Protein 7X5V (pdb70)

Secondary structure (DSSP, 8-state):
--TTHHHHHHHHTSHHHHHHHHHHHHHHHHHHHHHHHH--SSS-SSHHHHHHHHHHHHHHHHHHHHHHHHHTTTT-SSSSHHHHHHHHHHHHHHHHHHHHHHH---S-GGGGGGGGGGGGGGGGHHHHSHHHHHHHHHHHHHHHHHHHHHHHHHHHHHHHHHHHHHHHTTTTTTSEEEEE--HHHHTSS-HHHHHHTSS-SEEEEE---TTSS-HHHHHHSSHHHHHHHHHHHHTTSSIIIIIIHHHHHHSSS-THHHHHHHHHHIIIIIIIIIHHHHHHHHHHHHHHH-/--TTHHHHHHHHTSHHHHHHHHHHHHHHHHHHHHHHHH--SSS-SSHHHHHHHHHHHHHHHHHHHHHHHHHTTTT-SSSSHHHHHHHHHHHHHHHHHHHHHHH---S-GGGGGGGGGGGGGGGGHHHHSHHHHHHHHHHHHHHHHHHHHHHHHHHHHHHHHHHHHHHHTTTTTTSEEEEE--HHHHTSS-HHHHHHTSS-SEEEEE---TTSS-HHHHHHSSHHHHHHHHHHHHTTSSIIIIIIHHHHHHSSS-THHHHHHHHHHIIIIIIIIIHHHHHHHHHHHHHHH-/--SSHHHHHHHHTSHHHHHHHHHHHHHHHHHHHHHHHH--SSS-SSHHHHHHHHHHHHHHHHHHHHHHHHHTTTT-SSSSHHHHHHHHHHHHHHHHHHHHHHH---S-GGGGGGGGGGGGGGGGHHHHSHHHHHHHHHHHHHHHHHHHHHHHHHHHHHHHHHHHHHHHTTTTTTSEEEEE--HHHHTSS-HHHHHHTSS-SEEEEE---TTSS-HHHHHHSSHHHHHHHHHHHHTTSSIIIIIIHHHHHHSSS-THHHHHHHHHHIIIIIIIIIHHHHHHHHHHHHHHH-/--TTHHHHHHHHTSHHHHHHHHHHHHHHHHHHHHHHHH--SSS-SSHHHHHHHHHHHHHHHHHHHHHHHHHTTTT-SSSSHHHHHHHHHHHHHHHHHHHHHHH---S-GGGGGGGGGGGGGGGGHHHHSHHHHHHHHHHHHHHHHHHHHHHHHHHHHHHHHHHHHHHHTTTTTTSEEEEE--HHHHTSS-HHHHHHTSS-SEEEEE---TTSS-HHHHHHSSHHHHHHHHHHHHTTSSIIIIIIHHHHHHSSS-THHHHHHHHHHIIIIIIIIIHHHHHHHHHHHHHHH-/-HHHHHHHHHHHHHH-

Foldseek 3Di:
DDPPQAVLQVVCVDLVNLVVVLVLLVVLLVLVVVCCVVFVDPPGDPPVVSLVVLVVSLVVLVVSLCSNCSNVVVPCPPPPVPLNVVSVLLSVLSVVSVCCSPPHNPDPPPVCVSVVCSNVSNVSSCVSDPVSVLVVVLLVQLVVLLVVLVVVLLVVLLVLLVVLLVPQLCPQVVQWFKFFACCCVVPVDPPVCCVVPNDHGIDGGGAADPVGHGLNCQCRNDSVSVSVNLVCVLVPHCCDVRNQPSVLRRDHPVNCVSVCSSVVSCCCNNPPSVVVSVVSSVVSSVVSVD/DDPCLQVLQVVLVDLVNLVVVLVLLVVLLVLVVVCCVVFVDPPGDPPVVSLVVLVVSLVVLVVSLCSNCSNVVVPCPPPPVPLNVVSVLLSVLSVVSVCCSPPHNPDPPPVCVSVVCSNVSNVSSCVSDVVSVLVVVLLVQLVVLLVVLVVVLLVVLLVLLVVLLVPQLCPQVVQWFKFFDDCCVVPVDPPVCCVVPNDHGIDGGGAADPVGHGLNCQCRNDSVSVSVNLVCVLVPHCCDVRNQPSVLRSDHPVSVVSVCSSVVSCCCNNPPSVVVSVVSSVVSSVVSVD/DDPCLQVLQVVCVDLVNLVVVLVLLVVLLVLVVVCCVVFVDPPGDPPVVSLVVLVVSLVVLVVSLCSNCSNVVVPCPPPPVPLNVVSVLLSVLSVVSVCCSPPHNPDPPPVCVSVVCSNVSNVSSCVSDVVSVLVVVLLVQLVVLLVVLVVVLLVVLLVLLVVLLVPQLCPQVVQWFKFFAPCCVPPVDPPVCCVVPNDHGIDGGGAQDPVRHGLNCQCRNDSVSVSVNLVCVLVPHCCDVRNQPSVLRSDHPVSVVSVCSSVVSCCCNNPPSVVVSVVSSVVSSVVSVD/DDPPQAVLQVVCVDLVNLVVVLVLLVVLLVLVVVCCVVFVDPPGDPPVVSLVVLVVSLVVLVVSLCSNCSNVVVPCPPPPVPLNVVSVLLSVLSVVSVCCSPPHNPDPPPVCVSVVCSNVSNVSSCVSDPVSVLVVVLLVQLVVLLVVLVVVLLVVLLVLLVVLLVPQLCPQVVQWFKFFAPCCVVPVDPPVCCVVPNDHGIDGGGAADPVGHGLNCQCRNDSVSVSVNLVCVLVPHCCDVRNQPSVLRSDHPVSVVSVCSSVVSCCCNNPPSVVVSVVSSVVSSVVSVD/DVVVVVVVVCVVVVVD

Radius of gyration: 34.12 Å; Cα contacts (8 Å, |Δi|>4): 1459; chains: 5; bounding box: 93×92×74 Å

B-factor: mean 51.51, std 22.72, range [15.91, 102.09]

GO terms:
  GO:0006091 generation of precursor metabolites and energy (P, TAS)
  GO:0008218 bioluminescence (P, TAS)

InterPro domains:
  IPR000786 Green fluorescent protein, GFP [PR01229] (3-27)
  IPR000786 Green fluorescent protein, GFP [PR01229] (28-48)
  IPR000786 Green fluorescent protein, GFP [PR01229] (49-69)
  IPR000786 Green fluorescent protein, GFP [PR01229] (70-85)
  IPR000786 Green fluorescent protein, GFP [PR01229] (86-108)
  IPR000786 Green fluorescent protein, GFP [PR01229] (109-129)
  IPR000786 Green fluorescent protein, GFP [PR01229] (130-149)
  IPR000786 Green fluorescent protein, GFP [PR01229] (150-171)
  IPR000786 Green fluorescent protein, GFP [PR01229] (173-192)
  IPR000786 Green fluorescent protein, GFP [PR01229] (193-211)
  IPR000786 Green fluorescent protein, GFP [PR01229] (214-237)
  IPR009017 Green fluorescent protein [G3DSA:2.40.155.10] (1-145)
  IPR009017 Green fluorescent protein [G3DSA:2.40.155.10] (146-238)
  IPR009017 Green fluorescent protein [SSF54511] (2-228)
  IPR011584 Green fluorescent protein-related [PF01353] (14-227)

Structure (mmCIF, N/CA/C/O backbone):
data_7X5V
#
_entry.id   7X5V
#
_cell.length_a   1.00
_cell.length_b   1.00
_cell.length_c   1.00
_cell.angle_alpha   90.00
_cell.angle_beta   90.00
_cell.angle_gamma   90.00
#
_symmetry.space_group_name_H-M   'P 1'
#
loop_
_entity.id
_entity.type
_entity.pdbx_description
1 polymer 'ion channel,GFP-TwinStrep'
2 polymer 'ion channel'
#
loop_
_atom_site.group_PDB
_atom_site.id
_atom_site.type_symbol
_atom_site.label_atom_id
_atom_site.label_alt_id
_atom_site.label_comp_id
_atom_site.label_asym_id
_atom_site.label_entity_id
_atom_site.label_seq_id
_atom_site.pdbx_PDB_ins_code
_atom_site.Cartn_x
_atom_site.Cartn_y
_atom_site.Cartn_z
_atom_site.occupancy
_atom_site.B_iso_or_equiv
_atom_site.auth_seq_id
_atom_site.auth_comp_id
_atom_site.auth_asym_id
_atom_site.auth_atom_id
_atom_site.pdbx_PDB_model_num
ATOM 1 N N . TRP A 1 69 ? 158.241 180.442 110.850 1.00 80.87 69 TRP A N 1
ATOM 2 C CA . TRP A 1 69 ? 158.668 179.234 111.542 1.00 80.87 69 TRP A CA 1
ATOM 3 C C . TRP A 1 69 ? 159.991 179.457 112.260 1.00 80.87 69 TRP A C 1
ATOM 4 O O . TRP A 1 69 ? 160.728 180.390 111.950 1.00 80.87 69 TRP A O 1
ATOM 6 N N . LEU A 1 70 ? 160.282 178.588 113.223 1.00 90.26 70 LEU A N 1
ATOM 7 C CA . LEU A 1 70 ? 161.521 178.685 113.972 1.00 90.26 70 LEU A CA 1
ATOM 8 C C . LEU A 1 70 ? 162.700 178.287 113.084 1.00 90.26 70 LEU A C 1
ATOM 9 O O . LEU A 1 70 ? 162.598 177.351 112.286 1.00 90.26 70 LEU A O 1
ATOM 11 N N . PRO A 1 71 ? 163.831 178.993 113.192 1.00 92.45 71 PRO A N 1
ATOM 12 C CA . PRO A 1 71 ? 164.975 178.693 112.316 1.00 92.45 71 PRO A CA 1
ATOM 13 C C . PRO A 1 71 ? 165.648 177.357 112.596 1.00 92.45 71 PRO A C 1
ATOM 14 O O . PRO A 1 71 ? 166.405 176.857 111.758 1.00 92.45 71 PRO A O 1
ATOM 18 N N . HIS A 1 72 ? 165.388 176.765 113.762 1.00 94.79 72 HIS A N 1
ATOM 19 C CA . HIS A 1 72 ? 165.945 175.465 114.106 1.00 94.79 72 HIS A CA 1
ATOM 20 C C . HIS A 1 72 ? 164.910 174.355 114.185 1.00 94.79 72 HIS A C 1
ATOM 21 O O . HIS A 1 72 ? 165.183 173.328 114.814 1.00 94.79 72 HIS A O 1
ATOM 28 N N . GLN A 1 73 ? 163.742 174.526 113.567 1.00 91.97 73 GLN A N 1
ATOM 29 C CA . GLN A 1 73 ? 162.605 173.672 113.885 1.00 91.97 73 GLN A CA 1
ATOM 30 C C . GLN A 1 73 ? 162.656 172.345 113.134 1.00 91.97 73 GLN A C 1
ATOM 31 O O . GLN A 1 73 ? 162.363 171.291 113.711 1.00 91.97 73 GLN A O 1
ATOM 37 N N . ARG A 1 74 ? 163.038 172.367 111.855 1.00 95.61 74 ARG A N 1
ATOM 38 C CA . ARG A 1 74 ? 162.847 171.192 111.006 1.00 95.61 74 ARG A CA 1
ATOM 39 C C . ARG A 1 74 ? 163.734 170.025 111.430 1.00 95.61 74 ARG A C 1
ATOM 40 O O . ARG A 1 74 ? 163.238 168.914 111.669 1.00 95.61 74 ARG A O 1
ATOM 48 N N . LYS A 1 75 ? 165.048 170.243 111.495 1.00 91.99 75 LYS A N 1
ATOM 49 C CA . LYS A 1 75 ? 165.946 169.140 111.819 1.00 91.99 75 LYS A CA 1
ATOM 50 C C . LYS A 1 75 ? 165.717 168.648 113.241 1.00 91.99 75 LYS A C 1
ATOM 51 O O . LYS A 1 75 ? 165.793 167.444 113.503 1.00 91.99 75 LYS A O 1
ATOM 57 N N . VAL A 1 76 ? 165.403 169.558 114.166 1.00 89.02 76 VAL A N 1
ATOM 58 C CA . VAL A 1 76 ? 165.115 169.144 115.535 1.00 89.02 76 VAL A CA 1
ATOM 59 C C . VAL A 1 76 ? 163.857 168.288 115.577 1.00 89.02 76 VAL A C 1
ATOM 60 O O . VAL A 1 76 ? 163.788 167.292 116.309 1.00 89.02 76 VAL A O 1
ATOM 64 N N . PHE A 1 77 ? 162.852 168.643 114.774 1.00 88.73 77 PHE A N 1
ATOM 65 C CA . PHE A 1 77 ? 161.610 167.880 114.758 1.00 88.73 77 PHE A CA 1
ATOM 66 C C . PHE A 1 77 ? 161.838 166.483 114.206 1.00 88.73 77 PHE A C 1
ATOM 67 O O . PHE A 1 77 ? 161.379 165.491 114.783 1.00 88.73 77 PHE A O 1
ATOM 75 N N . ASP A 1 78 ? 162.547 166.387 113.082 1.00 90.54 78 ASP A N 1
ATOM 76 C CA . ASP A 1 78 ? 162.828 165.066 112.524 1.00 90.54 78 ASP A CA 1
ATOM 77 C C . ASP A 1 78 ? 163.813 164.285 113.385 1.00 90.54 78 ASP A C 1
ATOM 78 O O . ASP A 1 78 ? 163.913 163.060 113.249 1.00 90.54 78 ASP A O 1
ATOM 83 N N . PHE A 1 79 ? 164.546 164.964 114.266 1.00 83.09 79 PHE A N 1
ATOM 84 C CA . PHE A 1 79 ? 165.369 164.259 115.242 1.00 83.09 79 PHE A CA 1
ATOM 85 C C . PHE A 1 79 ? 164.513 163.669 116.354 1.00 83.09 79 PHE A C 1
ATOM 86 O O . PHE A 1 79 ? 164.752 162.544 116.804 1.00 83.09 79 PHE A O 1
ATOM 94 N N . TYR A 1 80 ? 163.511 164.419 116.818 1.00 79.30 80 TYR A N 1
ATOM 95 C CA . TYR A 1 80 ? 162.638 163.897 117.865 1.00 79.30 80 TYR A CA 1
ATOM 96 C C . TYR A 1 80 ? 161.754 162.772 117.345 1.00 79.30 80 TYR A C 1
ATOM 97 O O . TYR A 1 80 ? 161.309 161.922 118.123 1.00 79.30 80 TYR A O 1
ATOM 106 N N . ALA A 1 81 ? 161.472 162.759 116.045 1.00 78.33 81 ALA A N 1
ATOM 107 C CA . ALA A 1 81 ? 160.711 161.671 115.450 1.00 78.33 81 ALA A CA 1
ATOM 108 C C . ALA A 1 81 ? 161.565 160.449 115.149 1.00 78.33 81 ALA A C 1
ATOM 109 O O . ALA A 1 81 ? 161.034 159.458 114.635 1.00 78.33 81 ALA A O 1
ATOM 111 N N . SER A 1 82 ? 162.861 160.497 115.447 1.00 78.68 82 SER A N 1
ATOM 112 C CA . SER A 1 82 ? 163.748 159.384 115.142 1.00 78.68 82 SER A CA 1
ATOM 113 C C . SER A 1 82 ? 163.347 158.140 115.920 1.00 78.68 82 SER A C 1
ATOM 114 O O . SER A 1 82 ? 162.759 158.226 117.001 1.00 78.68 82 SER A O 1
ATOM 117 N N . GLN A 1 83 ? 163.668 156.976 115.353 1.00 79.82 83 GLN A N 1
ATOM 118 C CA . GLN A 1 83 ? 163.376 155.714 116.022 1.00 79.82 83 GLN A CA 1
ATOM 119 C C . GLN A 1 83 ? 164.069 155.638 117.375 1.00 79.82 83 GLN A C 1
ATOM 120 O O . GLN A 1 83 ? 163.441 155.315 118.392 1.00 79.82 83 GLN A O 1
ATOM 126 N N . GLY A 1 84 ? 165.366 155.948 117.406 1.00 76.07 84 GLY A N 1
ATOM 127 C CA . GLY A 1 84 ? 166.139 155.739 118.619 1.00 76.07 84 GLY A CA 1
ATOM 128 C C . GLY A 1 84 ? 165.719 156.664 119.742 1.00 76.07 84 GLY A C 1
ATOM 129 O O . GLY A 1 84 ? 165.707 156.276 120.910 1.00 76.07 84 GLY A O 1
ATOM 130 N N . VAL A 1 85 ? 165.360 157.899 119.404 1.00 74.37 85 VAL A N 1
ATOM 131 C CA . VAL A 1 85 ? 164.970 158.847 120.442 1.00 74.37 85 VAL A CA 1
ATOM 132 C C . VAL A 1 85 ? 163.627 158.451 121.040 1.00 74.37 85 VAL A C 1
ATOM 133 O O . VAL A 1 85 ? 163.411 158.562 122.252 1.00 74.37 85 VAL A O 1
ATOM 137 N N . GLN A 1 86 ? 162.710 157.957 120.204 1.00 72.81 86 GLN A N 1
ATOM 138 C CA . GLN A 1 86 ? 161.441 157.475 120.732 1.00 72.81 86 GLN A CA 1
ATOM 139 C C . GLN A 1 86 ? 161.648 156.249 121.604 1.00 72.81 86 GLN A C 1
ATOM 140 O O . GLN A 1 86 ? 161.031 156.126 122.667 1.00 72.81 86 GLN A O 1
ATOM 146 N N . TYR A 1 87 ? 162.529 155.338 121.188 1.00 72.18 87 TYR A N 1
ATOM 147 C CA . TYR A 1 87 ? 162.809 154.169 122.017 1.00 72.18 87 TYR A CA 1
ATOM 148 C C . TYR A 1 87 ? 163.468 154.566 123.331 1.00 72.18 87 TYR A C 1
ATOM 149 O O . TYR A 1 87 ? 163.227 153.943 124.369 1.00 72.18 87 TYR A O 1
ATOM 158 N N . PHE A 1 88 ? 164.296 155.609 123.312 1.00 65.42 88 PHE A N 1
ATOM 159 C CA . PHE A 1 88 ? 164.946 156.051 124.539 1.00 65.42 88 PHE A CA 1
ATOM 160 C C . PHE A 1 88 ? 163.944 156.693 125.488 1.00 65.42 88 PHE A C 1
ATOM 161 O O . PHE A 1 88 ? 163.972 156.443 126.700 1.00 65.42 88 PHE A O 1
ATOM 169 N N . THR A 1 89 ? 163.052 157.531 124.956 1.00 63.91 89 THR A N 1
ATOM 170 C CA . THR A 1 89 ? 161.988 158.081 125.786 1.00 63.91 89 THR A CA 1
ATOM 171 C C . THR A 1 89 ? 161.106 156.975 126.343 1.00 63.91 89 THR A C 1
ATOM 172 O O . THR A 1 89 ? 160.653 157.052 127.488 1.00 63.91 89 THR A O 1
ATOM 176 N N . ALA A 1 90 ? 160.859 155.930 125.548 1.00 56.05 90 ALA A N 1
ATOM 177 C CA . ALA A 1 90 ? 160.085 154.794 126.033 1.00 56.05 90 ALA A CA 1
ATOM 178 C C . ALA A 1 90 ? 160.798 154.090 127.177 1.00 56.05 90 ALA A C 1
ATOM 179 O O . ALA A 1 90 ? 160.174 153.731 128.183 1.00 56.05 90 ALA A O 1
ATOM 181 N N . PHE A 1 91 ? 162.103 153.863 127.027 1.00 52.24 91 PHE A N 1
ATOM 182 C CA . PHE A 1 91 ? 162.878 153.265 128.106 1.00 52.24 91 PHE A CA 1
ATOM 183 C C . PHE A 1 91 ? 162.788 154.105 129.368 1.00 52.24 91 PHE A C 1
ATOM 184 O O . PHE A 1 91 ? 162.652 153.567 130.472 1.00 52.24 91 PHE A O 1
ATOM 192 N N . LEU A 1 92 ? 162.823 155.426 129.209 1.00 53.10 92 LEU A N 1
ATOM 193 C CA . LEU A 1 92 ? 162.770 156.353 130.344 1.00 53.10 92 LEU A CA 1
ATOM 194 C C . LEU A 1 92 ? 161.399 156.369 131.010 1.00 53.10 92 LEU A C 1
ATOM 195 O O . LEU A 1 92 ? 161.289 156.569 132.213 1.00 53.10 92 LEU A O 1
ATOM 200 N N . ILE A 1 93 ? 160.352 156.207 130.211 1.00 47.91 93 ILE A N 1
ATOM 201 C CA . ILE A 1 93 ? 158.993 156.087 130.733 1.00 47.91 93 ILE A CA 1
ATOM 202 C C . ILE A 1 93 ? 158.854 154.815 131.554 1.00 47.91 93 ILE A C 1
ATOM 203 O O . ILE A 1 93 ? 158.323 154.828 132.674 1.00 47.91 93 ILE A O 1
ATOM 208 N N . VAL A 1 94 ? 159.319 153.692 131.004 1.00 41.49 94 VAL A N 1
ATOM 209 C CA . VAL A 1 94 ? 159.206 152.424 131.715 1.00 41.49 94 VAL A CA 1
ATOM 210 C C . VAL A 1 94 ? 160.044 152.449 132.983 1.00 41.49 94 VAL A C 1
ATOM 211 O O . VAL A 1 94 ? 159.643 151.902 134.015 1.00 41.49 94 VAL A O 1
ATOM 215 N N . SER A 1 95 ? 161.212 153.090 132.939 1.00 42.20 95 SER A N 1
ATOM 216 C CA . SER A 1 95 ? 162.043 153.166 134.133 1.00 42.20 95 SER A CA 1
ATOM 217 C C . SER A 1 95 ? 161.380 154.008 135.212 1.00 42.20 95 SER A C 1
ATOM 218 O O . SER A 1 95 ? 161.476 153.693 136.400 1.00 42.20 95 SER A O 1
ATOM 221 N N . ASN A 1 96 ? 160.686 155.074 134.817 1.00 43.79 96 ASN A N 1
ATOM 222 C CA . ASN A 1 96 ? 159.985 155.892 135.801 1.00 43.79 96 ASN A CA 1
ATOM 223 C C . ASN A 1 96 ? 158.822 155.127 136.415 1.00 43.79 96 ASN A C 1
ATOM 224 O O . ASN A 1 96 ? 158.579 155.210 137.627 1.00 43.79 96 ASN A O 1
ATOM 229 N N . PHE A 1 97 ? 158.093 154.371 135.594 1.00 36.62 97 PHE A N 1
ATOM 230 C CA . PHE A 1 97 ? 157.013 153.559 136.139 1.00 36.62 97 PHE A CA 1
ATOM 231 C C . PHE A 1 97 ? 157.548 152.501 137.092 1.00 36.62 97 PHE A C 1
ATOM 232 O O . PHE A 1 97 ? 156.956 152.251 138.147 1.00 36.62 97 PHE A O 1
ATOM 240 N N . ILE A 1 98 ? 158.658 151.860 136.730 1.00 34.92 98 ILE A N 1
ATOM 241 C CA . ILE A 1 98 ? 159.275 150.878 137.613 1.00 34.92 98 ILE A CA 1
ATOM 242 C C . ILE A 1 98 ? 159.754 151.546 138.892 1.00 34.92 98 ILE A C 1
ATOM 243 O O . ILE A 1 98 ? 159.732 150.946 139.969 1.00 34.92 98 ILE A O 1
ATOM 248 N N . PHE A 1 99 ? 160.170 152.809 138.800 1.00 39.72 99 PHE A N 1
ATOM 249 C CA . PHE A 1 99 ? 160.585 153.545 139.987 1.00 39.72 99 PHE A CA 1
ATOM 250 C C . PHE A 1 99 ? 159.412 153.769 140.931 1.00 39.72 99 PHE A C 1
ATOM 251 O O . PHE A 1 99 ? 159.546 153.609 142.149 1.00 39.72 99 PHE A O 1
ATOM 259 N N . ASN A 1 100 ? 158.246 154.122 140.385 1.00 40.24 100 ASN A N 1
ATOM 260 C CA . ASN A 1 100 ? 157.059 154.287 141.225 1.00 40.24 100 ASN A CA 1
ATOM 261 C C . ASN A 1 100 ? 156.621 152.958 141.835 1.00 40.24 100 ASN A C 1
ATOM 262 O O . ASN A 1 100 ? 156.292 152.883 143.030 1.00 40.24 100 ASN A O 1
ATOM 267 N N . CYS A 1 101 ? 156.597 151.900 141.019 1.00 31.50 101 CYS A N 1
ATOM 268 C CA . CYS A 1 101 ? 156.293 150.565 141.521 1.00 31.50 101 CYS A CA 1
ATOM 269 C C . CYS A 1 101 ? 157.227 150.185 142.661 1.00 31.50 101 CYS A C 1
ATOM 270 O O . CYS A 1 101 ? 156.790 149.675 143.696 1.00 31.50 101 CYS A O 1
ATOM 273 N N . ALA A 1 102 ? 158.523 150.434 142.486 1.00 34.55 102 ALA A N 1
ATOM 274 C CA . ALA A 1 102 ? 159.500 150.073 143.502 1.00 34.55 102 ALA A CA 1
ATOM 275 C C . ALA A 1 102 ? 159.327 150.914 144.754 1.00 34.55 102 ALA A C 1
ATOM 276 O O . ALA A 1 102 ? 159.564 150.434 145.867 1.00 34.55 102 ALA A O 1
ATOM 278 N N . GLU A 1 103 ? 158.926 152.176 144.599 1.00 36.83 103 GLU A N 1
ATOM 279 C CA . GLU A 1 103 ? 158.637 152.986 145.774 1.00 36.83 103 GLU A CA 1
ATOM 280 C C . GLU A 1 103 ? 157.509 152.372 146.577 1.00 36.83 103 GLU A C 1
ATOM 281 O O . GLU A 1 103 ? 157.581 152.282 147.805 1.00 36.83 103 GLU A O 1
ATOM 287 N N . LYS A 1 104 ? 156.453 151.935 145.890 1.00 32.54 104 LYS A N 1
ATOM 288 C CA . LYS A 1 104 ? 155.316 151.369 146.608 1.00 32.54 104 LYS A CA 1
ATOM 289 C C . LYS A 1 104 ? 155.624 149.984 147.158 1.00 32.54 104 LYS A C 1
ATOM 290 O O . LYS A 1 104 ? 154.993 149.550 148.126 1.00 32.54 104 LYS A O 1
ATOM 296 N N . GLU A 1 105 ? 156.594 149.281 146.570 1.00 32.68 105 GLU A N 1
ATOM 297 C CA . GLU A 1 105 ? 156.921 147.942 147.053 1.00 32.68 105 GLU A CA 1
ATOM 298 C C . GLU A 1 105 ? 157.868 147.982 148.243 1.00 32.68 105 GLU A C 1
ATOM 299 O O . GLU A 1 105 ? 157.633 147.311 149.252 1.00 32.68 105 GLU A O 1
ATOM 305 N N . TRP A 1 106 ? 158.951 148.749 148.146 1.00 31.08 106 TRP A N 1
ATOM 306 C CA . TRP A 1 106 ? 159.979 148.741 149.174 1.00 31.08 106 TRP A CA 1
ATOM 307 C C . TRP A 1 106 ? 159.857 149.863 150.186 1.00 31.08 106 TRP A C 1
ATOM 308 O O . TRP A 1 106 ? 160.545 149.819 151.209 1.00 31.08 106 TRP A O 1
ATOM 319 N N . ASP A 1 107 ? 159.005 150.851 149.942 1.00 39.26 107 ASP A N 1
ATOM 320 C CA . ASP A 1 107 ? 158.873 152.022 150.806 1.00 39.26 107 ASP A CA 1
ATOM 321 C C . ASP A 1 107 ? 157.458 152.575 150.705 1.00 39.26 107 ASP A C 1
ATOM 322 O O . ASP A 1 107 ? 157.249 153.688 150.208 1.00 39.26 107 ASP A O 1
ATOM 327 N N . PRO A 1 108 ? 156.453 151.820 151.157 1.00 36.34 108 PRO A N 1
ATOM 328 C CA . PRO A 1 108 ? 155.081 152.323 151.032 1.00 36.34 108 PRO A CA 1
ATOM 329 C C . PRO A 1 108 ? 154.631 153.139 152.225 1.00 36.34 108 PRO A C 1
ATOM 330 O O . PRO A 1 108 ? 153.626 153.850 152.136 1.00 36.34 108 PRO A O 1
ATOM 334 N N . TYR A 1 109 ? 155.357 153.069 153.334 1.00 40.30 109 TYR A N 1
ATOM 335 C CA . TYR A 1 109 ? 154.865 153.585 154.604 1.00 40.30 109 TYR A CA 1
ATOM 336 C C . TYR A 1 109 ? 154.650 155.090 154.556 1.00 40.30 109 TYR A C 1
ATOM 337 O O . TYR A 1 109 ? 155.076 155.779 153.626 1.00 40.30 109 TYR A O 1
ATOM 346 N N . THR A 1 110 ? 153.960 155.597 155.579 1.00 50.52 110 THR A N 1
ATOM 347 C CA . THR A 1 110 ? 153.803 157.038 155.718 1.00 50.52 110 THR A CA 1
ATOM 348 C C . THR A 1 110 ? 155.130 157.693 156.072 1.00 50.52 110 THR A C 1
ATOM 349 O O . THR A 1 110 ? 155.603 158.581 155.355 1.00 50.52 110 THR A O 1
ATOM 353 N N . ASP A 1 111 ? 155.747 157.264 157.169 1.00 54.90 111 ASP A N 1
ATOM 354 C CA . ASP A 1 111 ? 157.086 157.703 157.548 1.00 54.90 111 ASP A CA 1
ATOM 355 C C . ASP A 1 111 ? 158.075 156.864 156.750 1.00 54.90 111 ASP A C 1
ATOM 356 O O . ASP A 1 111 ? 158.519 155.808 157.204 1.00 54.90 111 ASP A O 1
ATOM 361 N N . GLN A 1 112 ? 158.412 157.333 155.554 1.00 42.67 112 GLN A N 1
ATOM 362 C CA . GLN A 1 112 ? 159.278 156.567 154.674 1.00 42.67 112 GLN A CA 1
ATOM 363 C C . GLN A 1 112 ? 160.680 156.448 155.253 1.00 42.67 112 GLN A C 1
ATOM 364 O O . GLN A 1 112 ? 161.092 157.242 156.103 1.00 42.67 112 GLN A O 1
ATOM 370 N N . LEU A 1 113 ? 161.412 155.438 154.787 1.00 46.20 113 LEU A N 1
ATOM 371 C CA . LEU A 1 113 ? 162.786 155.243 155.231 1.00 46.20 113 LEU A CA 1
ATOM 372 C C . LEU A 1 113 ? 163.772 155.911 154.285 1.00 46.20 113 LEU A C 1
ATOM 373 O O . LEU A 1 113 ? 164.739 156.540 154.729 1.00 46.20 113 LEU A O 1
ATOM 378 N N . TYR A 1 114 ? 163.555 155.773 152.981 1.00 47.42 114 TYR A N 1
ATOM 379 C CA . TYR A 1 114 ? 164.404 156.404 151.978 1.00 47.42 114 TYR A CA 1
ATOM 380 C C . TYR A 1 114 ? 163.532 157.398 151.232 1.00 47.42 114 TYR A C 1
ATOM 381 O O . TYR A 1 114 ? 163.055 157.109 150.138 1.00 47.42 114 TYR A O 1
ATOM 390 N N . GLN A 1 115 ? 163.357 158.587 151.804 1.00 54.04 115 GLN A N 1
ATOM 391 C CA . GLN A 1 115 ? 162.470 159.565 151.185 1.00 54.04 115 GLN A CA 1
ATOM 392 C C . GLN A 1 115 ? 163.195 160.358 150.108 1.00 54.04 115 GLN A C 1
ATOM 393 O O . GLN A 1 115 ? 162.639 160.618 149.032 1.00 54.04 115 GLN A O 1
ATOM 399 N N . GLY A 1 116 ? 164.444 160.739 150.378 1.00 52.19 116 GLY A N 1
ATOM 400 C CA . GLY A 1 116 ? 165.214 161.475 149.395 1.00 52.19 116 GLY A CA 1
ATOM 401 C C . GLY A 1 116 ? 165.386 160.725 148.092 1.00 52.19 116 GLY A C 1
ATOM 402 O O . GLY A 1 116 ? 165.381 161.333 147.020 1.00 52.19 116 GLY A O 1
ATOM 403 N N . LEU A 1 117 ? 165.535 159.403 148.160 1.00 42.25 117 LEU A N 1
ATOM 404 C CA . LEU A 1 117 ? 165.690 158.616 146.943 1.00 42.25 117 LEU A CA 1
ATOM 405 C C . LEU A 1 117 ? 164.508 158.825 146.007 1.00 42.25 117 LEU A C 1
ATOM 406 O O . LEU A 1 117 ? 164.684 159.217 144.849 1.00 42.25 117 LEU A O 1
ATOM 411 N N . TRP A 1 118 ? 163.290 158.590 146.498 1.00 40.47 118 TRP A N 1
ATOM 412 C CA . TRP A 1 118 ? 162.117 158.728 145.642 1.00 40.47 118 TRP A CA 1
ATOM 413 C C . TRP A 1 118 ? 161.916 160.174 145.222 1.00 40.47 118 TRP A C 1
ATOM 414 O O . TRP A 1 118 ? 161.571 160.451 144.068 1.00 40.47 118 TRP A O 1
ATOM 425 N N . ARG A 1 119 ? 162.139 161.117 146.144 1.00 57.11 119 ARG A N 1
ATOM 426 C CA . ARG A 1 119 ? 161.942 162.522 145.799 1.00 57.11 119 ARG A CA 1
ATOM 427 C C . ARG A 1 119 ? 162.857 162.948 144.657 1.00 57.11 119 ARG A C 1
ATOM 428 O O . ARG A 1 119 ? 162.387 163.455 143.632 1.00 57.11 119 ARG A O 1
ATOM 436 N N . TRP A 1 120 ? 164.166 162.735 144.804 1.00 57.85 120 TRP A N 1
ATOM 437 C CA . TRP A 1 120 ? 165.099 163.205 143.785 1.00 57.85 120 TRP A CA 1
ATOM 438 C C . TRP A 1 120 ? 165.025 162.357 142.524 1.00 57.85 120 TRP A C 1
ATOM 439 O O . TRP A 1 120 ? 165.342 162.840 141.433 1.00 57.85 120 TRP A O 1
ATOM 450 N N . GLY A 1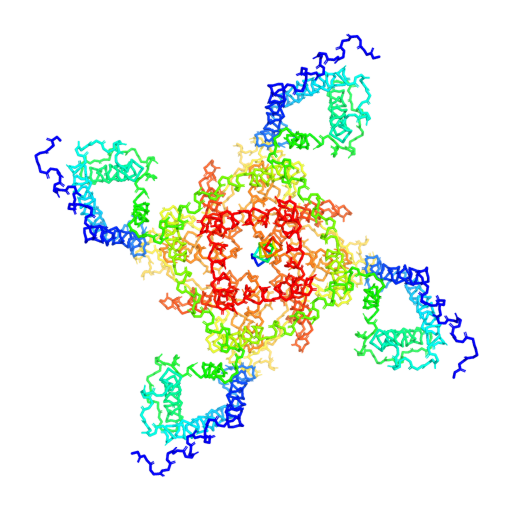 121 ? 164.578 161.105 142.632 1.00 60.11 121 GLY A N 1
ATOM 451 C CA . GLY A 1 121 ? 164.353 160.322 141.430 1.00 60.11 121 GLY A CA 1
ATOM 452 C C . GLY A 1 121 ? 163.190 160.848 140.617 1.00 60.11 121 GLY A C 1
ATOM 453 O O . GLY A 1 121 ? 163.282 160.979 139.394 1.00 60.11 121 GLY A O 1
ATOM 454 N N . GLU A 1 122 ? 162.077 161.160 141.286 1.00 60.74 122 GLU A N 1
ATOM 455 C CA . GLU A 1 122 ? 160.965 161.808 140.606 1.00 60.74 122 GLU A CA 1
ATOM 456 C C . GLU A 1 122 ? 161.400 163.148 140.030 1.00 60.74 122 GLU A C 1
ATOM 457 O O . GLU A 1 122 ? 160.980 163.531 138.935 1.00 60.74 122 GLU A O 1
ATOM 463 N N . PHE A 1 123 ? 162.260 163.867 140.755 1.00 65.45 123 PHE A N 1
ATOM 464 C CA . PHE A 1 123 ? 162.768 165.142 140.257 1.00 65.45 123 PHE A CA 1
ATOM 465 C C . PHE A 1 123 ? 163.554 164.962 138.965 1.00 65.45 123 PHE A C 1
ATOM 466 O O . PHE A 1 123 ? 163.324 165.678 137.985 1.00 65.45 123 PHE A O 1
ATOM 474 N N . ALA A 1 124 ? 164.497 164.020 138.947 1.00 65.85 124 ALA A N 1
ATOM 475 C CA . ALA A 1 124 ? 165.302 163.794 137.753 1.00 65.85 124 ALA A CA 1
ATOM 476 C C . ALA A 1 124 ? 164.444 163.326 136.587 1.00 65.85 124 ALA A C 1
ATOM 477 O O . ALA A 1 124 ? 164.638 163.765 135.445 1.00 65.85 124 ALA A O 1
ATOM 479 N N . PHE A 1 125 ? 163.487 162.435 136.851 1.00 60.19 125 PHE A N 1
ATOM 480 C CA . PHE A 1 125 ? 162.617 161.966 135.780 1.00 60.19 125 PHE A CA 1
ATOM 481 C C . PHE A 1 125 ? 161.755 163.098 135.240 1.00 60.19 125 PHE A C 1
ATOM 482 O O . PHE A 1 125 ? 161.560 163.213 134.025 1.00 60.19 125 PHE A O 1
ATOM 490 N N . ASN A 1 126 ? 161.246 163.956 136.124 1.00 70.16 126 ASN A N 1
ATOM 491 C CA . ASN A 1 126 ? 160.457 165.095 135.678 1.00 70.16 126 ASN A CA 1
ATOM 492 C C . ASN A 1 126 ? 161.305 166.056 134.859 1.00 70.16 126 ASN A C 1
ATOM 493 O O . ASN A 1 126 ? 160.831 166.622 133.871 1.00 70.16 126 ASN A O 1
ATOM 498 N N . THR A 1 127 ? 162.565 166.244 135.248 1.00 72.37 127 THR A N 1
ATOM 499 C CA . THR A 1 127 ? 163.456 167.096 134.471 1.00 72.37 127 THR A CA 1
ATOM 500 C C . THR A 1 127 ? 163.677 166.531 133.075 1.00 72.37 127 THR A C 1
ATOM 501 O O . THR A 1 127 ? 163.607 167.264 132.080 1.00 72.37 127 THR A O 1
ATOM 505 N N . MET A 1 128 ? 163.938 165.227 132.979 1.00 71.47 128 MET A N 1
ATOM 506 C CA . MET A 1 128 ? 164.162 164.629 131.667 1.00 71.47 128 MET A CA 1
ATOM 507 C C . MET A 1 128 ? 162.901 164.683 130.815 1.00 71.47 128 MET A C 1
ATOM 508 O O . MET A 1 128 ? 162.971 164.927 129.605 1.00 71.47 128 MET A O 1
ATOM 513 N N . PHE A 1 129 ? 161.734 164.491 131.430 1.00 66.07 129 PHE A N 1
ATOM 514 C CA . PHE A 1 129 ? 160.492 164.539 130.668 1.00 66.07 129 PHE A CA 1
ATOM 515 C C . PHE A 1 129 ? 160.168 165.961 130.237 1.00 66.07 129 PHE A C 1
ATOM 516 O O . PHE A 1 129 ? 159.607 166.178 129.158 1.00 66.07 129 PHE A O 1
ATOM 524 N N . LEU A 1 130 ? 160.535 166.948 131.056 1.00 69.17 130 LEU A N 1
ATOM 525 C CA . LEU A 1 130 ? 160.377 168.341 130.659 1.00 69.17 130 LEU A CA 1
ATOM 526 C C . LEU A 1 130 ? 161.283 168.680 129.485 1.00 69.17 130 LEU A C 1
ATOM 527 O O . LEU A 1 130 ? 160.862 169.360 128.543 1.00 69.17 130 LEU A O 1
ATOM 532 N N . ILE A 1 131 ? 162.533 168.220 129.528 1.00 69.87 131 ILE A N 1
ATOM 533 C CA . ILE A 1 131 ? 163.440 168.432 128.404 1.00 69.87 131 ILE A CA 1
ATOM 534 C C . ILE A 1 131 ? 162.891 167.766 127.149 1.00 69.87 131 ILE A C 1
ATOM 535 O O . ILE A 1 131 ? 162.979 168.318 126.046 1.00 69.87 131 ILE A O 1
ATOM 540 N N . GLU A 1 132 ? 162.311 166.574 127.296 1.00 72.29 132 GLU A N 1
ATOM 541 C CA . GLU A 1 132 ? 161.723 165.899 126.144 1.00 72.29 132 GLU A CA 1
ATOM 542 C C . GLU A 1 132 ? 160.541 166.685 125.596 1.00 72.29 132 GLU A C 1
ATOM 543 O O . GLU A 1 132 ? 160.382 166.813 124.378 1.00 72.29 132 GLU A O 1
ATOM 549 N N . LEU A 1 133 ? 159.703 167.225 126.482 1.00 74.09 133 LEU A N 1
ATOM 550 C CA . LEU A 1 133 ? 158.572 168.033 126.043 1.00 74.09 133 LEU A CA 1
ATOM 551 C C . LEU A 1 133 ? 159.040 169.282 125.310 1.00 74.09 133 LEU A C 1
ATOM 552 O O . LEU A 1 133 ? 158.438 169.690 124.309 1.00 74.09 133 LEU A O 1
ATOM 557 N N . LEU A 1 134 ? 160.112 169.909 125.799 1.00 73.89 134 LEU A N 1
ATOM 558 C CA . LEU A 1 134 ? 160.616 171.112 125.147 1.00 73.89 134 LEU A CA 1
ATOM 559 C C . LEU A 1 134 ? 161.233 170.790 123.795 1.00 73.89 134 LEU A C 1
ATOM 560 O O . LEU A 1 134 ? 161.081 171.556 122.841 1.00 73.89 134 LEU A O 1
ATOM 565 N N . ILE A 1 135 ? 161.939 169.662 123.690 1.00 75.37 135 ILE A N 1
ATOM 566 C CA . ILE A 1 135 ? 162.460 169.246 122.390 1.00 75.37 135 ILE A CA 1
ATOM 567 C C . ILE A 1 135 ? 161.310 168.968 121.433 1.00 75.37 135 ILE A C 1
ATOM 568 O O . ILE A 1 135 ? 161.372 169.302 120.244 1.00 75.37 135 ILE A O 1
ATOM 573 N N . ASN A 1 136 ? 160.243 168.348 121.940 1.00 78.45 136 ASN A N 1
ATOM 574 C CA . ASN A 1 136 ? 159.050 168.119 121.134 1.00 78.45 136 ASN A CA 1
ATOM 575 C C . ASN A 1 136 ? 158.484 169.425 120.600 1.00 78.45 136 ASN A C 1
ATOM 576 O O . ASN A 1 136 ? 158.350 169.603 119.384 1.00 78.45 136 ASN A O 1
ATOM 581 N N . PHE A 1 137 ? 158.147 170.350 121.497 1.00 82.45 137 PHE A N 1
ATOM 582 C CA . PHE A 1 137 ? 157.469 171.576 121.090 1.00 82.45 137 PHE A CA 1
ATOM 583 C C . PHE A 1 137 ? 158.374 172.450 120.230 1.00 82.45 137 PHE A C 1
ATOM 584 O O . PHE A 1 137 ? 157.906 173.125 119.306 1.00 82.45 137 PHE A O 1
ATOM 592 N N . TYR A 1 138 ? 159.674 172.447 120.518 1.00 90.01 138 TYR A N 1
ATOM 593 C CA . TYR A 1 138 ? 160.626 173.214 119.723 1.00 90.01 138 TYR A CA 1
ATOM 594 C C . TYR A 1 138 ? 160.641 172.736 118.277 1.00 90.01 138 TYR A C 1
ATOM 595 O O . TYR A 1 138 ? 160.892 173.518 117.353 1.00 90.01 138 TYR A O 1
ATOM 604 N N . GLY A 1 139 ? 160.377 171.453 118.064 1.00 85.52 139 GLY A N 1
ATOM 605 C CA . GLY A 1 139 ? 160.314 170.893 116.734 1.00 85.52 139 GLY A CA 1
ATOM 606 C C . GLY A 1 139 ? 159.013 171.115 116.002 1.00 85.52 139 GLY A C 1
ATOM 607 O O . GLY A 1 139 ? 158.971 170.989 114.776 1.00 85.52 139 GLY A O 1
ATOM 608 N N . ILE A 1 140 ? 157.934 171.444 116.709 1.00 84.74 140 ILE A N 1
ATOM 609 C CA . ILE A 1 140 ? 156.656 171.719 116.068 1.00 84.74 140 ILE A CA 1
ATOM 610 C C . ILE A 1 140 ? 156.274 173.189 116.174 1.00 84.74 140 ILE A C 1
ATOM 611 O O . ILE A 1 140 ? 155.085 173.520 116.147 1.00 84.74 140 ILE A O 1
ATOM 616 N N . ALA A 1 141 ? 157.256 174.078 116.300 1.00 88.88 141 ALA A N 1
ATOM 617 C CA . ALA A 1 141 ? 157.108 175.524 116.425 1.00 88.88 141 ALA A CA 1
ATOM 618 C C . ALA A 1 141 ? 156.317 175.901 117.671 1.00 88.88 141 ALA A C 1
ATOM 619 O O . ALA A 1 141 ? 155.707 176.977 117.689 1.00 88.88 141 ALA A O 1
ATOM 621 N N . PHE A 1 142 ? 156.290 175.052 118.697 1.00 88.86 142 PHE A N 1
ATOM 622 C CA . PHE A 1 142 ? 155.667 175.306 119.993 1.00 88.86 142 PHE A CA 1
ATOM 623 C C . PHE A 1 142 ? 154.155 175.444 119.916 1.00 88.86 142 PHE A C 1
ATOM 624 O O . PHE A 1 142 ? 153.538 175.906 120.883 1.00 88.86 142 PHE A O 1
ATOM 632 N N . CYS A 1 143 ? 153.535 175.054 118.805 1.00 93.81 143 CYS A N 1
ATOM 633 C CA . CYS A 1 143 ? 152.090 175.162 118.647 1.00 93.81 143 CYS A CA 1
ATOM 634 C C . CYS A 1 143 ? 151.342 174.018 119.318 1.00 93.81 143 CYS A C 1
ATOM 635 O O . CYS A 1 143 ? 150.530 174.251 120.215 1.00 93.81 143 CYS A O 1
ATOM 638 N N . PHE A 1 144 ? 151.584 172.788 118.874 1.00 90.38 144 PHE A N 1
ATOM 639 C CA . PHE A 1 144 ? 151.008 171.516 119.299 1.00 90.38 144 PHE A CA 1
ATOM 640 C C . PHE A 1 144 ? 149.486 171.457 119.137 1.00 90.38 144 PHE A C 1
ATOM 641 O O . PHE A 1 144 ? 148.894 170.431 119.472 1.00 90.38 144 PHE A O 1
ATOM 649 N N . TRP A 1 145 ? 148.830 172.495 118.611 1.00 97.39 145 TRP A N 1
ATOM 650 C CA . TRP A 1 145 ? 147.442 172.325 118.191 1.00 97.39 145 TRP A CA 1
ATOM 651 C C . TRP A 1 145 ? 147.366 171.525 116.898 1.00 97.39 145 TRP A C 1
ATOM 652 O O . TRP A 1 145 ? 146.452 170.713 116.715 1.00 97.39 145 TRP A O 1
ATOM 663 N N . ARG A 1 146 ? 148.321 171.741 115.992 1.00 100.07 146 ARG A N 1
ATOM 664 C CA . ARG A 1 146 ? 148.198 171.203 114.642 1.00 100.07 146 ARG A CA 1
ATOM 665 C C . ARG A 1 146 ? 148.628 169.745 114.572 1.00 100.07 146 ARG A C 1
ATOM 666 O O . ARG A 1 146 ? 147.940 168.916 113.965 1.00 100.07 146 ARG A O 1
ATOM 674 N N . TYR A 1 147 ? 149.756 169.408 115.187 1.00 89.87 147 TYR A N 1
ATOM 675 C CA . TYR A 1 147 ? 150.394 168.115 114.989 1.00 89.87 147 TYR A CA 1
ATOM 676 C C . TYR A 1 147 ? 150.227 167.257 116.231 1.00 89.87 147 TYR A C 1
ATOM 677 O O . TYR A 1 147 ? 150.755 167.591 117.296 1.00 89.87 147 TYR A O 1
ATOM 686 N N . ASN A 1 148 ? 149.493 166.152 116.084 1.00 79.17 148 ASN A N 1
ATOM 687 C CA . ASN A 1 148 ? 149.357 165.149 117.138 1.00 79.17 148 ASN A CA 1
ATOM 688 C C . ASN A 1 148 ? 148.856 165.782 118.432 1.00 79.17 148 ASN A C 1
ATOM 689 O O . ASN A 1 148 ? 149.519 165.742 119.469 1.00 79.17 148 ASN A O 1
ATOM 694 N N . TRP A 1 149 ? 147.663 166.376 118.363 1.00 76.14 149 TRP A N 1
ATOM 695 C CA . TRP A 1 149 ? 147.183 167.234 119.440 1.00 76.14 149 TRP A CA 1
ATOM 696 C C . TRP A 1 149 ? 146.870 166.441 120.706 1.00 76.14 149 TRP A C 1
ATOM 697 O O . TRP A 1 149 ? 147.052 166.935 121.822 1.00 76.14 149 TRP A O 1
ATOM 708 N N . ALA A 1 150 ? 146.403 165.202 120.551 1.00 70.40 150 ALA A N 1
ATOM 709 C CA . ALA A 1 150 ? 145.946 164.437 121.709 1.00 70.40 150 ALA A CA 1
ATOM 710 C C . ALA A 1 150 ? 147.110 164.033 122.605 1.00 70.40 150 ALA A C 1
ATOM 711 O O . ALA A 1 150 ? 147.109 164.306 123.814 1.00 70.40 150 ALA A O 1
ATOM 713 N N . TRP A 1 151 ? 148.112 163.368 122.030 1.00 68.54 151 TRP A N 1
ATOM 714 C CA . TRP A 1 151 ? 149.256 162.942 122.825 1.00 68.54 151 TRP A CA 1
ATOM 715 C C . TRP A 1 151 ? 150.065 164.136 123.305 1.00 68.54 151 TRP A C 1
ATOM 716 O O . TRP A 1 151 ? 150.580 164.125 124.427 1.00 68.54 151 TRP A O 1
ATOM 727 N N . ASN A 1 152 ? 150.198 165.171 122.473 1.00 73.78 152 ASN A N 1
ATOM 728 C CA . ASN A 1 152 ? 150.883 166.379 122.917 1.00 73.78 152 ASN A CA 1
ATOM 729 C C . ASN A 1 152 ? 150.168 167.008 124.103 1.00 73.78 152 ASN A C 1
ATOM 730 O O . ASN A 1 152 ? 150.811 167.468 125.051 1.00 73.78 152 ASN A O 1
ATOM 735 N N . THR A 1 153 ? 148.836 167.024 124.074 1.00 71.22 153 THR A N 1
ATOM 736 C CA . THR A 1 153 ? 148.077 167.570 125.192 1.00 71.22 153 THR A CA 1
ATOM 737 C C . THR A 1 153 ? 148.289 166.746 126.452 1.00 71.22 153 THR A C 1
ATOM 738 O O . THR A 1 153 ? 148.536 167.300 127.529 1.00 71.22 153 THR A O 1
ATOM 742 N N . PHE A 1 154 ? 148.188 165.419 126.338 1.00 66.56 154 PHE A N 1
ATOM 743 C CA . PHE A 1 154 ? 148.394 164.560 127.501 1.00 66.56 154 PHE A CA 1
ATOM 744 C C . PHE A 1 154 ? 149.794 164.734 128.072 1.00 66.56 154 PHE A C 1
ATOM 745 O O . PHE A 1 154 ? 149.976 164.806 129.296 1.00 66.56 154 PHE A O 1
ATOM 753 N N . ASP A 1 155 ? 150.797 164.803 127.196 1.00 70.43 155 ASP A N 1
ATOM 754 C CA . ASP A 1 155 ? 152.168 165.018 127.635 1.00 70.43 155 ASP A CA 1
ATOM 755 C C . ASP A 1 155 ? 152.308 166.360 128.339 1.00 70.43 155 ASP A C 1
ATOM 756 O O . ASP A 1 155 ? 152.944 166.449 129.395 1.00 70.43 155 ASP A O 1
ATOM 761 N N . LEU A 1 156 ? 151.720 167.413 127.772 1.00 70.61 156 LEU A N 1
ATOM 762 C CA . LEU A 1 156 ? 151.789 168.721 128.409 1.00 70.61 156 LEU A CA 1
ATOM 763 C C . LEU A 1 156 ? 151.158 168.683 129.790 1.00 70.61 156 LEU A C 1
ATOM 764 O O . LEU A 1 156 ? 151.699 169.254 130.741 1.00 70.61 156 LEU A O 1
ATOM 769 N N . VAL A 1 157 ? 150.026 167.992 129.925 1.00 68.46 157 VAL A N 1
ATOM 770 C CA . VAL A 1 157 ? 149.375 167.894 131.228 1.00 68.46 157 VAL A CA 1
ATOM 771 C C . VAL A 1 157 ? 150.280 167.196 132.233 1.00 68.46 157 VAL A C 1
ATOM 772 O O . VAL A 1 157 ? 150.493 167.693 133.346 1.00 68.46 157 VAL A O 1
ATOM 776 N N . VAL A 1 158 ? 150.832 166.036 131.862 1.00 65.62 158 VAL A N 1
ATOM 777 C CA . VAL A 1 158 ? 151.586 165.263 132.848 1.00 65.62 158 VAL A CA 1
ATOM 778 C C . VAL A 1 158 ? 152.876 165.980 133.221 1.00 65.62 158 VAL A C 1
ATOM 779 O O . VAL A 1 158 ? 153.288 165.968 134.386 1.00 65.62 158 VAL A O 1
ATOM 783 N N . VAL A 1 159 ? 153.523 166.646 132.261 1.00 67.14 159 VAL A N 1
ATOM 784 C CA . VAL A 1 159 ? 154.752 167.360 132.599 1.00 67.14 159 VAL A CA 1
ATOM 785 C C . VAL A 1 159 ? 154.449 168.642 133.362 1.00 67.14 159 VAL A C 1
ATOM 786 O O . VAL A 1 159 ? 155.258 169.093 134.180 1.00 67.14 159 VAL A O 1
ATOM 790 N N . ALA A 1 160 ? 153.288 169.248 133.122 1.00 66.76 160 ALA A N 1
ATOM 791 C CA . ALA A 1 160 ? 152.890 170.386 133.939 1.00 66.76 160 ALA A CA 1
ATOM 792 C C . ALA A 1 160 ? 152.697 169.966 135.386 1.00 66.76 160 ALA A C 1
ATOM 793 O O . ALA A 1 160 ? 153.142 170.653 136.312 1.00 66.76 160 ALA A O 1
ATOM 795 N N . ILE A 1 161 ? 152.050 168.822 135.599 1.00 67.36 161 ILE A N 1
ATOM 796 C CA . ILE A 1 161 ? 151.892 168.313 136.957 1.00 67.36 161 ILE A CA 1
ATOM 797 C C . ILE A 1 161 ? 153.247 167.935 137.547 1.00 67.36 161 ILE A C 1
ATOM 798 O O . ILE A 1 161 ? 153.487 168.102 138.748 1.00 67.36 161 ILE A O 1
ATOM 803 N N . GLY A 1 162 ? 154.160 167.430 136.715 1.00 70.04 162 GLY A N 1
ATOM 804 C CA . GLY A 1 162 ? 155.490 167.109 137.209 1.00 70.04 162 GLY A CA 1
ATOM 805 C C . GLY A 1 162 ? 156.269 168.339 137.634 1.00 70.04 162 GLY A C 1
ATOM 806 O O . GLY A 1 162 ? 156.986 168.321 138.636 1.00 70.04 162 GLY A O 1
ATOM 807 N N . THR A 1 163 ? 156.144 169.426 136.870 1.00 72.95 163 THR A N 1
ATOM 808 C CA . THR A 1 163 ? 156.758 170.691 137.264 1.00 72.95 163 THR A CA 1
ATOM 809 C C . THR A 1 163 ? 156.127 171.231 138.540 1.00 72.95 163 THR A C 1
ATOM 810 O O . THR A 1 163 ? 156.822 171.794 139.397 1.00 72.95 163 THR A O 1
ATOM 814 N N . LEU A 1 164 ? 154.807 171.088 138.675 1.00 74.57 164 LEU A N 1
ATOM 815 C CA . LEU A 1 164 ? 154.160 171.412 139.941 1.00 74.57 164 LEU A CA 1
ATOM 816 C C . LEU A 1 164 ? 154.762 170.600 141.078 1.00 74.57 164 LEU A C 1
ATOM 817 O O . LEU A 1 164 ? 154.931 171.107 142.189 1.00 74.57 164 LEU A O 1
ATOM 822 N N . THR A 1 165 ? 155.089 169.335 140.818 1.00 74.94 165 THR A N 1
ATOM 823 C CA . THR A 1 165 ? 155.673 168.495 141.860 1.00 74.94 165 THR A CA 1
ATOM 824 C C . THR A 1 165 ? 157.087 168.942 142.198 1.00 74.94 165 THR A C 1
ATOM 825 O O . THR A 1 165 ? 157.495 168.915 143.363 1.00 74.94 165 THR A O 1
ATOM 829 N N . MET A 1 166 ? 157.850 169.362 141.188 1.00 79.46 166 MET A N 1
ATOM 830 C CA . MET A 1 166 ? 159.172 169.926 141.442 1.00 79.46 166 MET A CA 1
ATOM 831 C C . MET A 1 166 ? 159.074 171.157 142.336 1.00 79.46 166 MET A C 1
ATOM 832 O O . MET A 1 166 ? 159.790 171.268 143.343 1.00 79.46 166 MET A O 1
ATOM 837 N N . ALA A 1 167 ? 158.190 172.093 141.982 1.00 80.08 167 ALA A N 1
ATOM 838 C CA . ALA A 1 167 ? 157.983 173.277 142.809 1.00 80.08 167 ALA A CA 1
ATOM 839 C C . ALA A 1 167 ? 157.528 172.905 144.215 1.00 80.08 167 ALA A C 1
ATOM 840 O O . ALA A 1 167 ? 157.990 173.490 145.202 1.00 80.08 167 ALA A O 1
ATOM 842 N N . GLU A 1 168 ? 156.617 171.938 144.323 1.00 86.63 168 GLU A N 1
ATOM 843 C CA . GLU A 1 168 ? 156.115 171.505 145.620 1.00 86.63 168 GLU A CA 1
ATOM 844 C C . GLU A 1 168 ? 157.238 170.929 146.470 1.00 86.63 168 GLU A C 1
ATOM 845 O O . GLU A 1 168 ? 157.286 171.132 147.688 1.00 86.63 168 GLU A O 1
ATOM 851 N N . ALA A 1 169 ? 158.157 170.206 145.837 1.00 79.12 169 ALA A N 1
ATOM 852 C CA . ALA A 1 169 ? 159.252 169.574 146.555 1.00 79.12 169 ALA A CA 1
ATOM 853 C C . ALA A 1 169 ? 160.275 170.603 147.008 1.00 79.12 169 ALA A C 1
ATOM 854 O O . ALA A 1 169 ? 160.877 170.452 148.076 1.00 79.12 169 ALA A O 1
ATOM 856 N N . ILE A 1 170 ? 160.487 171.647 146.207 1.00 76.29 170 ILE A N 1
ATOM 857 C CA . ILE A 1 170 ? 161.504 172.638 146.522 1.00 76.29 170 ILE A CA 1
ATOM 858 C C . ILE A 1 170 ? 160.996 173.754 147.431 1.00 76.29 170 ILE A C 1
ATOM 859 O O . ILE A 1 170 ? 161.490 173.888 148.555 1.00 76.29 170 ILE A O 1
ATOM 864 N N . GLY A 1 171 ? 160.024 174.550 146.993 1.00 78.14 171 GLY A N 1
ATOM 865 C CA . GLY A 1 171 ? 159.772 175.811 147.665 1.00 78.14 171 GLY A CA 1
ATOM 866 C C . GLY A 1 171 ? 158.397 176.010 148.265 1.00 78.14 171 GLY A C 1
ATOM 867 O O . GLY A 1 171 ? 157.874 177.128 148.253 1.00 78.14 171 GLY A O 1
ATOM 868 N N . GLY A 1 172 ? 157.790 174.945 148.780 1.00 83.90 172 GLY A N 1
ATOM 869 C CA . GLY A 1 172 ? 156.556 175.105 149.525 1.00 83.90 172 GLY A CA 1
ATOM 870 C C . GLY A 1 172 ? 155.426 174.200 149.085 1.00 83.90 172 GLY A C 1
ATOM 871 O O . GLY A 1 172 ? 155.515 173.543 148.045 1.00 83.90 172 GLY A O 1
ATOM 872 N N . ASN A 1 173 ? 154.345 174.167 149.867 1.00 94.68 173 ASN A N 1
ATOM 873 C CA . ASN A 1 173 ? 153.161 173.382 149.522 1.00 94.68 173 ASN A CA 1
ATOM 874 C C . ASN A 1 173 ? 152.185 174.256 148.734 1.00 94.68 173 ASN A C 1
ATOM 875 O O . ASN A 1 173 ? 151.194 174.776 149.252 1.00 94.68 173 ASN A O 1
ATOM 880 N N . PHE A 1 174 ? 152.487 174.407 147.441 1.00 99.78 174 PHE A N 1
ATOM 881 C CA . PHE A 1 174 ? 151.634 175.186 146.551 1.00 99.78 174 PHE A CA 1
ATOM 882 C C . PHE A 1 174 ? 150.195 174.701 146.516 1.00 99.78 174 PHE A C 1
ATOM 883 O O . PHE A 1 174 ? 149.281 175.526 146.428 1.00 99.78 174 PHE A O 1
ATOM 891 N N . MET A 1 175 ? 149.972 173.393 146.583 1.00 101.94 175 MET A N 1
ATOM 892 C CA . MET A 1 175 ? 148.627 172.850 146.475 1.00 101.94 175 MET A CA 1
ATOM 893 C C . MET A 1 175 ? 148.062 172.583 147.862 1.00 101.94 175 MET A C 1
ATOM 894 O O . MET A 1 175 ? 148.823 172.211 148.766 1.00 101.94 175 MET A O 1
ATOM 899 N N . PRO A 1 176 ? 146.763 172.769 148.079 1.00 102.01 176 PRO A N 1
ATOM 900 C CA . PRO A 1 176 ? 146.155 172.386 149.357 1.00 102.01 176 PRO A CA 1
ATOM 901 C C . PRO A 1 176 ? 146.291 170.893 149.590 1.00 102.01 176 PRO A C 1
ATOM 902 O O . PRO A 1 176 ? 146.416 170.118 148.631 1.00 102.01 176 PRO A O 1
ATOM 906 N N . PRO A 1 177 ? 146.268 170.449 150.850 1.00 100.58 177 PRO A N 1
ATOM 907 C CA . PRO A 1 177 ? 146.349 169.003 151.119 1.00 100.58 177 PRO A CA 1
ATOM 908 C C . PRO A 1 177 ? 145.190 168.207 150.544 1.00 100.58 177 PRO A C 1
ATOM 909 O O . PRO A 1 177 ? 145.195 166.973 150.630 1.00 100.58 177 PRO A O 1
ATOM 913 N N . SER A 1 178 ? 144.192 168.879 149.966 1.00 98.55 178 SER A N 1
ATOM 914 C CA . SER A 1 178 ? 142.997 168.185 149.500 1.00 98.55 178 SER A CA 1
ATOM 915 C C . SER A 1 178 ? 143.236 167.424 148.201 1.00 98.55 178 SER A C 1
ATOM 916 O O . SER A 1 178 ? 142.864 166.250 148.095 1.00 98.55 178 SER A O 1
ATOM 919 N N . MET A 1 179 ? 143.851 168.062 147.205 1.00 92.93 179 MET A N 1
ATOM 920 C CA . MET A 1 179 ? 143.858 167.501 145.857 1.00 92.93 179 MET A CA 1
ATOM 921 C C . MET A 1 179 ? 145.133 166.735 145.524 1.00 92.93 179 MET A C 1
ATOM 922 O O . MET A 1 179 ? 145.600 166.778 144.381 1.00 92.93 179 MET A O 1
ATOM 927 N N . ALA A 1 180 ? 145.709 166.036 146.507 1.00 82.13 180 ALA A N 1
ATOM 928 C CA . ALA A 1 180 ? 146.872 165.196 146.236 1.00 82.13 180 ALA A CA 1
ATOM 929 C C . ALA A 1 180 ? 146.556 164.122 145.200 1.00 82.13 180 ALA A C 1
ATOM 930 O O . ALA A 1 180 ? 147.465 163.556 144.577 1.00 82.13 180 ALA A O 1
ATOM 932 N N . LEU A 1 181 ? 145.272 163.838 144.984 1.00 76.99 181 LEU A N 1
ATOM 933 C CA . LEU A 1 181 ? 144.896 162.886 143.945 1.00 76.99 181 LEU A CA 1
ATOM 934 C C . LEU A 1 181 ? 145.541 163.244 142.611 1.00 76.99 181 LEU A C 1
ATOM 935 O O . LEU A 1 181 ? 145.633 162.404 141.709 1.00 76.99 181 LEU A O 1
ATOM 940 N N . ILE A 1 182 ? 146.000 164.489 142.473 1.00 72.94 182 ILE A N 1
ATOM 941 C CA . ILE A 1 182 ? 146.695 164.910 141.263 1.00 72.94 182 ILE A CA 1
ATOM 942 C C . ILE A 1 182 ? 148.193 164.620 141.352 1.00 72.94 182 ILE A C 1
ATOM 943 O O . ILE A 1 182 ? 148.832 164.320 140.336 1.00 72.94 182 ILE A O 1
ATOM 948 N N . ARG A 1 183 ? 148.713 164.522 142.566 1.00 66.59 183 ARG A N 1
ATOM 949 C CA . ARG A 1 183 ? 150.094 164.116 142.709 1.00 66.59 183 ARG A CA 1
ATOM 950 C C . ARG A 1 183 ? 150.130 162.651 142.313 1.00 66.59 183 ARG A C 1
ATOM 951 O O . ARG A 1 183 ? 151.118 162.177 141.765 1.00 66.59 183 ARG A O 1
ATOM 959 N N . ASN A 1 184 ? 149.041 161.930 142.584 1.00 59.98 184 ASN A N 1
ATOM 960 C CA . ASN A 1 184 ? 148.983 160.511 142.260 1.00 59.98 184 ASN A CA 1
ATOM 961 C C . ASN A 1 184 ? 148.958 160.246 140.762 1.00 59.98 184 ASN A C 1
ATOM 962 O O . ASN A 1 184 ? 148.950 159.081 140.357 1.00 59.98 184 ASN A O 1
ATOM 967 N N . LEU A 1 185 ? 148.957 161.288 139.931 1.00 53.83 185 LEU A N 1
ATOM 968 C CA . LEU A 1 185 ? 148.880 161.112 138.487 1.00 53.83 185 LEU A CA 1
ATOM 969 C C . LEU A 1 185 ? 150.202 160.674 137.867 1.00 53.83 185 LEU A C 1
ATOM 970 O O . LEU A 1 185 ? 150.266 160.522 136.644 1.00 53.83 185 LEU A O 1
ATOM 975 N N . ARG A 1 186 ? 151.254 160.473 138.665 1.00 52.53 186 ARG A N 1
ATOM 976 C CA . ARG A 1 186 ? 152.504 159.960 138.114 1.00 52.53 186 ARG A CA 1
ATOM 977 C C . ARG A 1 186 ? 152.313 158.574 137.517 1.00 52.53 186 ARG A C 1
ATOM 978 O O . ARG A 1 186 ? 152.919 158.243 136.493 1.00 52.53 186 ARG A O 1
ATOM 986 N N . ALA A 1 187 ? 151.480 157.747 138.153 1.00 45.57 187 ALA A N 1
ATOM 987 C CA . ALA A 1 187 ? 151.286 156.376 137.691 1.00 45.57 187 ALA A CA 1
ATOM 988 C C . ALA A 1 187 ? 150.793 156.334 136.254 1.00 45.57 187 ALA A C 1
ATOM 989 O O . ALA A 1 187 ? 151.058 155.372 135.528 1.00 45.57 187 ALA A O 1
ATOM 991 N N . PHE A 1 188 ? 150.079 157.368 135.821 1.00 43.16 188 PHE A N 1
ATOM 992 C CA . PHE A 1 188 ? 149.485 157.378 134.494 1.00 43.16 188 PHE A CA 1
ATOM 993 C C . PHE A 1 188 ? 150.425 157.912 133.426 1.00 43.16 188 PHE A C 1
ATOM 994 O O . PHE A 1 188 ? 150.003 158.057 132.277 1.00 43.16 188 PHE A O 1
ATOM 1002 N N . ARG A 1 189 ? 151.680 158.210 133.770 1.00 52.99 189 ARG A N 1
ATOM 1003 C CA . ARG A 1 189 ? 152.650 158.569 132.744 1.00 52.99 189 ARG A CA 1
ATOM 1004 C C . ARG A 1 189 ? 152.929 157.396 131.818 1.00 52.99 189 ARG A C 1
ATOM 1005 O O . ARG A 1 189 ? 153.245 157.597 130.640 1.00 52.99 189 ARG A O 1
ATOM 1013 N N . ILE A 1 190 ? 152.819 156.169 132.335 1.00 45.32 190 ILE A N 1
ATOM 1014 C CA . ILE A 1 190 ? 153.088 154.972 131.552 1.00 45.32 190 ILE A CA 1
ATOM 1015 C C . ILE A 1 190 ? 152.206 154.889 130.318 1.00 45.32 190 ILE A C 1
ATOM 1016 O O . ILE A 1 190 ? 152.576 154.238 129.338 1.00 45.32 190 ILE A O 1
ATOM 1021 N N . PHE A 1 191 ? 151.047 155.551 130.330 1.00 48.03 191 PHE A N 1
ATOM 1022 C CA . PHE A 1 191 ? 150.175 155.531 129.162 1.00 48.03 191 PHE A CA 1
ATOM 1023 C C . PHE A 1 191 ? 150.860 156.121 127.944 1.00 48.03 191 PHE A C 1
ATOM 1024 O O . PHE A 1 191 ? 150.451 155.852 126.812 1.00 48.03 191 PHE A O 1
ATOM 1032 N N . ARG A 1 192 ? 151.901 156.928 128.154 1.00 56.97 192 ARG A N 1
ATOM 1033 C CA . ARG A 1 192 ? 152.616 157.511 127.027 1.00 56.97 192 ARG A CA 1
ATOM 1034 C C . ARG A 1 192 ? 153.408 156.459 126.270 1.00 56.97 192 ARG A C 1
ATOM 1035 O O . ARG A 1 192 ? 153.802 156.684 125.121 1.00 56.97 192 ARG A O 1
ATOM 1043 N N . LEU A 1 193 ? 153.646 155.307 126.896 1.00 54.51 193 LEU A N 1
ATOM 1044 C CA . LEU A 1 193 ? 154.321 154.210 126.214 1.00 54.51 193 LEU A CA 1
ATOM 1045 C C . LEU A 1 193 ? 153.452 153.617 125.115 1.00 54.51 193 LEU A C 1
ATOM 1046 O O . LEU A 1 193 ? 153.973 153.035 124.159 1.00 54.51 193 LEU A O 1
ATOM 1051 N N . PHE A 1 194 ? 152.130 153.769 125.222 1.00 53.36 194 PHE A N 1
ATOM 1052 C CA . PHE A 1 194 ? 151.232 153.166 124.243 1.00 53.36 194 PHE A CA 1
ATOM 1053 C C . PHE A 1 194 ? 151.363 153.831 122.881 1.00 53.36 194 PHE A C 1
ATOM 1054 O O . PHE A 1 194 ? 151.017 153.234 121.857 1.00 53.36 194 PHE A O 1
ATOM 1062 N N . LYS A 1 195 ? 151.849 155.071 122.846 1.00 63.20 195 LYS A N 1
ATOM 1063 C CA . LYS A 1 195 ? 151.978 155.771 121.573 1.00 63.20 195 LYS A CA 1
ATOM 1064 C C . LYS A 1 195 ? 153.162 155.248 120.770 1.00 63.20 195 LYS A C 1
ATOM 1065 O O . LYS A 1 195 ? 153.115 155.204 119.536 1.00 63.20 195 LYS A O 1
ATOM 1071 N N . ARG A 1 196 ? 154.229 154.833 121.455 1.00 63.32 196 ARG A N 1
ATOM 1072 C CA . ARG A 1 196 ? 155.464 154.493 120.758 1.00 63.32 196 ARG A CA 1
ATOM 1073 C C . ARG A 1 196 ? 155.444 153.057 120.247 1.00 63.32 196 ARG A C 1
ATOM 1074 O O . ARG A 1 196 ? 155.916 152.779 119.139 1.00 63.32 196 ARG A O 1
ATOM 1082 N N . ILE A 1 197 ? 154.902 152.136 121.033 1.00 58.55 197 ILE A N 1
ATOM 1083 C CA . ILE A 1 197 ? 154.849 150.725 120.673 1.00 58.55 197 ILE A CA 1
ATOM 1084 C C . ILE A 1 197 ? 153.600 150.494 119.833 1.00 58.55 197 ILE A C 1
ATOM 1085 O O . ILE A 1 197 ? 152.478 150.712 120.301 1.00 58.55 197 ILE A O 1
ATOM 1090 N N . LYS A 1 198 ? 153.802 150.140 118.571 1.00 60.86 198 LYS A N 1
ATOM 1091 C CA . LYS A 1 198 ? 152.709 149.948 117.625 1.00 60.86 198 LYS A CA 1
ATOM 1092 C C . LYS A 1 198 ? 151.695 148.853 117.946 1.00 60.86 198 LYS A C 1
ATOM 1093 O O . LYS A 1 198 ? 150.600 148.863 117.400 1.00 60.86 198 LYS A O 1
ATOM 1099 N N . SER A 1 199 ? 152.046 147.906 118.804 1.00 55.93 199 SER A N 1
ATOM 1100 C CA . SER A 1 199 ? 151.112 146.840 119.161 1.00 55.93 199 SER A CA 1
ATOM 1101 C C . SER A 1 199 ? 150.121 147.299 120.226 1.00 55.93 199 SER A C 1
ATOM 1102 O O . SER A 1 199 ? 148.903 147.121 120.084 1.00 55.93 199 SER A O 1
ATOM 1105 N N . LEU A 1 200 ? 150.629 147.883 121.309 1.00 50.45 200 LEU A N 1
ATOM 1106 C CA . LEU A 1 200 ? 149.745 148.415 122.338 1.00 50.45 200 LEU A CA 1
ATOM 1107 C C . LEU A 1 200 ? 148.847 149.502 121.768 1.00 50.45 200 LEU A C 1
ATOM 1108 O O . LEU A 1 200 ? 147.675 149.622 122.155 1.00 50.45 200 LEU A O 1
ATOM 1113 N N . ASN A 1 201 ? 149.379 150.303 120.844 1.00 49.93 201 ASN A N 1
ATOM 1114 C CA . ASN A 1 201 ? 148.556 151.314 120.200 1.00 49.93 201 ASN A CA 1
ATOM 1115 C C . ASN A 1 201 ? 147.435 150.672 119.397 1.00 49.93 201 ASN A C 1
ATOM 1116 O O . ASN A 1 201 ? 146.290 151.124 119.466 1.00 49.93 201 ASN A O 1
ATOM 1121 N N . LYS A 1 202 ? 147.748 149.590 118.693 1.00 50.86 202 LYS A N 1
ATOM 1122 C CA . LYS A 1 202 ? 146.754 148.871 117.912 1.00 50.86 202 LYS A CA 1
ATOM 1123 C C . LYS A 1 202 ? 145.637 148.355 118.799 1.00 50.86 202 LYS A C 1
ATOM 1124 O O . LYS A 1 202 ? 144.479 148.381 118.417 1.00 50.86 202 LYS A O 1
ATOM 1130 N N . ILE A 1 203 ? 145.991 147.870 119.980 1.00 46.43 203 ILE A N 1
ATOM 1131 C CA . ILE A 1 203 ? 145.007 147.338 120.915 1.00 46.43 203 ILE A CA 1
ATOM 1132 C C . ILE A 1 203 ? 144.117 148.454 121.449 1.00 46.43 203 ILE A C 1
ATOM 1133 O O . ILE A 1 203 ? 142.887 148.322 121.492 1.00 46.43 203 ILE A O 1
ATOM 1138 N N . ILE A 1 204 ? 144.715 149.581 121.851 1.00 47.24 204 ILE A N 1
ATOM 1139 C CA . ILE A 1 204 ? 143.895 150.609 122.489 1.00 47.24 204 ILE A CA 1
ATOM 1140 C C . ILE A 1 204 ? 143.044 151.347 121.460 1.00 47.24 204 ILE A C 1
ATOM 1141 O O . ILE A 1 204 ? 141.933 151.788 121.768 1.00 47.24 204 ILE A O 1
ATOM 1146 N N . VAL A 1 205 ? 143.517 151.473 120.219 1.00 49.01 205 VAL A N 1
ATOM 1147 C CA . VAL A 1 205 ? 142.663 152.074 119.196 1.00 49.01 205 VAL A CA 1
ATOM 1148 C C . VAL A 1 205 ? 141.484 151.169 118.868 1.00 49.01 205 VAL A C 1
ATOM 1149 O O . VAL A 1 205 ? 140.357 151.647 118.681 1.00 49.01 205 VAL A O 1
ATOM 1153 N N . SER A 1 206 ? 141.707 149.854 118.808 1.00 48.13 206 SER A N 1
ATOM 1154 C CA . SER A 1 206 ? 140.571 148.959 118.615 1.00 48.13 206 SER A CA 1
ATOM 1155 C C . SER A 1 206 ? 139.591 149.067 119.776 1.00 48.13 206 SER A C 1
ATOM 1156 O O . SER A 1 206 ? 138.374 149.104 119.568 1.00 48.13 206 SER A O 1
ATOM 1159 N N . LEU A 1 207 ? 140.102 149.123 121.004 1.00 48.83 207 LEU A N 1
ATOM 1160 C CA . LEU A 1 207 ? 139.227 149.267 122.163 1.00 48.83 207 LEU A CA 1
ATOM 1161 C C . LEU A 1 207 ? 138.402 150.545 122.083 1.00 48.83 207 LEU A C 1
ATOM 1162 O O . LEU A 1 207 ? 137.194 150.544 122.373 1.00 48.83 207 LEU A O 1
ATOM 1167 N N . GLY A 1 208 ? 139.041 151.648 121.695 1.00 47.08 208 GLY A N 1
ATOM 1168 C CA . GLY A 1 208 ? 138.336 152.912 121.612 1.00 47.08 208 GLY A CA 1
ATOM 1169 C C . GLY A 1 208 ? 137.280 152.918 120.530 1.00 47.08 208 GLY A C 1
ATOM 1170 O O . GLY A 1 208 ? 136.204 153.493 120.705 1.00 47.08 208 GLY A O 1
ATOM 1171 N N . LYS A 1 209 ? 137.569 152.287 119.394 1.00 51.93 209 LYS A N 1
ATOM 1172 C CA . LYS A 1 209 ? 136.567 152.232 118.336 1.00 51.93 209 LYS A CA 1
ATOM 1173 C C . LYS A 1 209 ? 135.562 151.112 118.567 1.00 51.93 209 LYS A C 1
ATOM 1174 O O . LYS A 1 209 ? 134.633 150.940 117.770 1.00 51.93 209 LYS A O 1
ATOM 1180 N N . ALA A 1 210 ? 135.736 150.337 119.640 1.00 49.42 210 ALA A N 1
ATOM 1181 C CA . ALA A 1 210 ? 134.754 149.312 119.976 1.00 49.42 210 ALA A CA 1
ATOM 1182 C C . ALA A 1 210 ? 133.782 149.789 121.048 1.00 49.42 210 ALA A C 1
ATOM 1183 O O . ALA A 1 210 ? 132.640 149.323 121.106 1.00 49.42 210 ALA A O 1
ATOM 1185 N N . ILE A 1 211 ? 134.219 150.704 121.917 1.00 48.11 211 ILE A N 1
ATOM 1186 C CA . ILE A 1 211 ? 133.380 151.101 123.058 1.00 48.11 211 ILE A CA 1
ATOM 1187 C C . ILE A 1 211 ? 132.052 151.737 122.656 1.00 48.11 211 ILE A C 1
ATOM 1188 O O . ILE A 1 211 ? 131.018 151.400 123.266 1.00 48.11 211 ILE A O 1
ATOM 1193 N N . PRO A 1 212 ? 131.985 152.656 121.681 1.00 48.61 212 PRO A N 1
ATOM 1194 C CA . PRO A 1 212 ? 130.670 153.216 121.321 1.00 48.61 212 PRO A CA 1
ATOM 1195 C C . PRO A 1 212 ? 129.652 152.174 120.894 1.00 48.61 212 PRO A C 1
ATOM 1196 O O . PRO A 1 212 ? 128.456 152.345 121.160 1.00 48.61 212 PRO A O 1
ATOM 1200 N N . GLY A 1 213 ? 130.081 151.101 120.230 1.00 48.42 213 GLY A N 1
ATOM 1201 C CA . GLY A 1 213 ? 129.153 150.029 119.911 1.00 48.42 213 GLY A CA 1
ATOM 1202 C C . GLY A 1 213 ? 128.610 149.348 121.153 1.00 48.42 213 GLY A C 1
ATOM 1203 O O . GLY A 1 213 ? 127.451 148.932 121.189 1.00 48.42 213 GLY A O 1
ATOM 1204 N N . VAL A 1 214 ? 129.443 149.227 122.187 1.00 44.38 214 VAL A N 1
ATOM 1205 C CA . VAL A 1 214 ? 129.006 148.649 123.449 1.00 44.38 214 VAL A CA 1
ATOM 1206 C C . VAL A 1 214 ? 127.992 149.535 124.151 1.00 44.38 214 VAL A C 1
ATOM 1207 O O . VAL A 1 214 ? 127.082 149.020 124.817 1.00 44.38 214 VAL A O 1
ATOM 1211 N N . ALA A 1 215 ? 128.105 150.858 123.969 1.00 44.36 215 ALA A N 1
ATOM 1212 C CA . ALA A 1 215 ? 127.277 151.816 124.706 1.00 44.36 215 ALA A CA 1
ATOM 1213 C C . ALA A 1 215 ? 125.810 151.403 124.810 1.00 44.36 215 ALA A C 1
ATOM 1214 O O . ALA A 1 215 ? 125.212 151.530 125.882 1.00 44.36 215 ALA A O 1
ATOM 1216 N N . ASN A 1 216 ? 125.215 150.903 123.726 1.00 44.32 216 ASN A N 1
ATOM 1217 C CA . ASN A 1 216 ? 123.782 150.611 123.733 1.00 44.32 216 ASN A CA 1
ATOM 1218 C C . ASN A 1 216 ? 123.444 149.469 124.688 1.00 44.32 216 ASN A C 1
ATOM 1219 O O . ASN A 1 216 ? 122.575 149.604 125.563 1.00 44.32 216 ASN A O 1
ATOM 1224 N N . ALA A 1 217 ? 124.106 148.323 124.520 1.00 38.53 217 ALA A N 1
ATOM 1225 C CA . ALA A 1 217 ? 123.857 147.191 125.403 1.00 38.53 217 ALA A CA 1
ATOM 1226 C C . ALA A 1 217 ? 124.226 147.528 126.840 1.00 38.53 217 ALA A C 1
ATOM 1227 O O . ALA A 1 217 ? 123.586 147.050 127.785 1.00 38.53 217 ALA A O 1
ATOM 1229 N N . PHE A 1 218 ? 125.244 148.365 127.025 1.00 39.05 218 PHE A N 1
ATOM 1230 C CA . PHE A 1 218 ? 125.598 148.787 128.373 1.00 39.05 218 PHE A CA 1
ATOM 1231 C C . PHE A 1 218 ? 124.475 149.599 129.005 1.00 39.05 218 PHE A C 1
ATOM 1232 O O . PHE A 1 218 ? 124.160 149.425 130.189 1.00 39.05 218 PHE A O 1
ATOM 1240 N N . VAL A 1 219 ? 123.854 150.489 128.231 1.00 34.97 219 VAL A N 1
ATOM 1241 C CA . VAL A 1 219 ? 122.779 151.310 128.777 1.00 34.97 219 VAL A CA 1
ATOM 1242 C C . VAL A 1 219 ? 121.564 150.448 129.090 1.00 34.97 219 VAL A C 1
ATOM 1243 O O . VAL A 1 219 ? 120.864 150.679 130.083 1.00 34.97 219 VAL A O 1
ATOM 1247 N N . ILE A 1 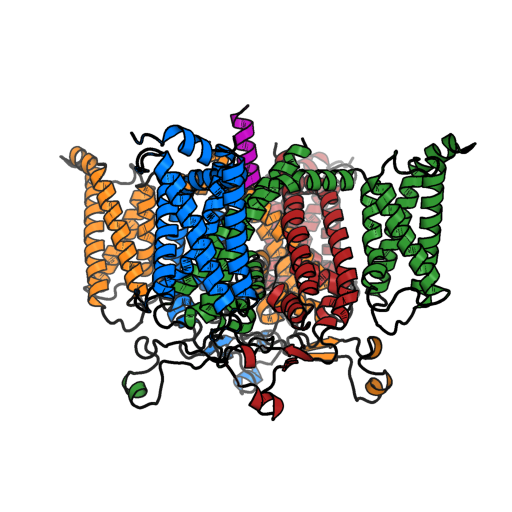220 ? 121.316 149.418 128.276 1.00 30.16 220 ILE A N 1
ATOM 1248 C CA . ILE A 1 220 ? 120.209 148.508 128.563 1.00 30.16 220 ILE A CA 1
ATOM 1249 C C . ILE A 1 220 ? 120.462 147.750 129.858 1.00 30.16 220 ILE A C 1
ATOM 1250 O O . ILE A 1 220 ? 119.576 147.635 130.721 1.00 30.16 220 ILE A O 1
ATOM 1255 N N . MET A 1 221 ? 121.677 147.224 130.017 1.00 31.49 221 MET A N 1
ATOM 1256 C CA . MET A 1 221 ? 122.010 146.491 131.230 1.00 31.49 221 MET A CA 1
ATOM 1257 C C . MET A 1 221 ? 121.917 147.385 132.457 1.00 31.49 221 MET A C 1
ATOM 1258 O O . MET A 1 221 ? 121.452 146.951 133.515 1.00 31.49 221 MET A O 1
ATOM 1263 N N . VAL A 1 222 ? 122.328 148.648 132.333 1.00 31.57 222 VAL A N 1
ATOM 1264 C CA . VAL A 1 222 ? 122.269 149.548 133.482 1.00 31.57 222 VAL A CA 1
ATOM 1265 C C . VAL A 1 222 ? 120.824 149.911 133.799 1.00 31.57 222 VAL A C 1
ATOM 1266 O O . VAL A 1 222 ? 120.452 150.054 134.967 1.00 31.57 222 VAL A O 1
ATOM 1270 N N . ILE A 1 223 ? 119.984 150.056 132.773 1.00 30.64 223 ILE A N 1
ATOM 1271 C CA . ILE A 1 223 ? 118.567 150.312 133.013 1.00 30.64 223 ILE A CA 1
ATOM 1272 C C . ILE A 1 223 ? 117.962 149.177 133.823 1.00 30.64 223 ILE A C 1
ATOM 1273 O O . ILE A 1 223 ? 117.237 149.403 134.803 1.00 30.64 223 ILE A O 1
ATOM 1278 N N . ILE A 1 224 ? 118.275 147.937 133.446 1.00 26.44 224 ILE A N 1
ATOM 1279 C CA . ILE A 1 224 ? 117.719 146.794 134.166 1.00 26.44 224 ILE A CA 1
ATOM 1280 C C . ILE A 1 224 ? 118.285 146.720 135.581 1.00 26.44 224 ILE A C 1
ATOM 1281 O O . ILE A 1 224 ? 117.572 146.374 136.532 1.00 26.44 224 ILE A O 1
ATOM 1286 N N . MET A 1 225 ? 119.563 147.064 135.752 1.00 25.61 225 MET A N 1
ATOM 1287 C CA . MET A 1 225 ? 120.146 147.052 137.089 1.00 25.61 225 MET A CA 1
ATOM 1288 C C . MET A 1 225 ? 119.496 148.093 137.992 1.00 25.61 225 MET A C 1
ATOM 1289 O O . MET A 1 225 ? 119.275 147.838 139.178 1.00 25.61 225 MET A O 1
ATOM 1294 N N . CYS A 1 226 ? 119.168 149.269 137.454 1.00 28.01 226 CYS A N 1
ATOM 1295 C CA . CYS A 1 226 ? 118.495 150.273 138.278 1.00 28.01 226 CYS A CA 1
ATOM 1296 C C . CYS A 1 226 ? 117.060 149.868 138.590 1.00 28.01 226 CYS A C 1
ATOM 1297 O O . CYS A 1 226 ? 116.556 150.149 139.684 1.00 28.01 226 CYS A O 1
ATOM 1300 N N . ILE A 1 227 ? 116.380 149.214 137.645 1.00 23.82 227 ILE A N 1
ATOM 1301 C CA . ILE A 1 227 ? 115.063 148.664 137.957 1.00 23.82 227 ILE A CA 1
ATOM 1302 C C . ILE A 1 227 ? 115.156 147.717 139.140 1.00 23.82 227 ILE A C 1
ATOM 1303 O O . ILE A 1 227 ? 114.397 147.829 140.115 1.00 23.82 227 ILE A O 1
ATOM 1308 N N . TYR A 1 228 ? 116.091 146.769 139.076 1.00 22.70 228 TYR A N 1
ATOM 1309 C CA . TYR A 1 228 ? 116.234 145.802 140.155 1.00 22.70 228 TYR A CA 1
ATOM 1310 C C . TYR A 1 228 ? 116.686 146.472 141.444 1.00 22.70 228 TYR A C 1
ATOM 1311 O O . TYR A 1 228 ? 116.375 145.994 142.534 1.00 22.70 228 TYR A O 1
ATOM 1320 N N . ALA A 1 229 ? 117.405 147.589 141.345 1.00 21.71 229 ALA A N 1
ATOM 1321 C CA . ALA A 1 229 ? 117.832 148.292 142.550 1.00 21.71 229 ALA A CA 1
ATOM 1322 C C . ALA A 1 229 ? 116.659 148.970 143.238 1.00 21.71 229 ALA A C 1
ATOM 1323 O O . ALA A 1 229 ? 116.549 148.936 144.466 1.00 21.71 229 ALA A O 1
ATOM 1325 N N . ILE A 1 230 ? 115.768 149.591 142.461 1.00 23.66 230 ILE A N 1
ATOM 1326 C CA . ILE A 1 230 ? 114.549 150.153 143.037 1.00 23.66 230 ILE A CA 1
ATOM 1327 C C . ILE A 1 230 ? 113.723 149.060 143.691 1.00 23.66 230 ILE A C 1
ATOM 1328 O O . ILE A 1 230 ? 113.249 149.207 144.827 1.00 23.66 230 ILE A O 1
ATOM 1333 N N . LEU A 1 231 ? 113.526 147.949 142.976 1.00 23.10 231 LEU A N 1
ATOM 1334 C CA . LEU A 1 231 ? 112.768 146.837 143.537 1.00 23.10 231 LEU A CA 1
ATOM 1335 C C . LEU A 1 231 ? 113.410 146.326 144.817 1.00 23.10 231 LEU A C 1
ATOM 1336 O O . LEU A 1 231 ? 112.720 146.057 145.805 1.00 23.10 231 LEU A O 1
ATOM 1341 N N . GLY A 1 232 ? 114.735 146.205 144.827 1.00 21.19 232 GLY A N 1
ATOM 1342 C CA . GLY A 1 232 ? 115.412 145.682 145.995 1.00 21.19 232 GLY A CA 1
ATOM 1343 C C . GLY A 1 232 ? 115.327 146.608 147.187 1.00 21.19 232 GLY A C 1
ATOM 1344 O O . GLY A 1 232 ? 115.182 146.154 148.320 1.00 21.19 232 GLY A O 1
ATOM 1345 N N . VAL A 1 233 ? 115.426 147.917 146.956 1.00 24.94 233 VAL A N 1
ATOM 1346 C CA . VAL A 1 233 ? 115.280 148.858 148.063 1.00 24.94 233 VAL A CA 1
ATOM 1347 C C . VAL A 1 233 ? 113.861 148.807 148.608 1.00 24.94 233 VAL A C 1
ATOM 1348 O O . VAL A 1 233 ? 113.639 148.892 149.818 1.00 24.94 233 VAL A O 1
ATOM 1352 N N . GLU A 1 234 ? 112.874 148.669 147.725 1.00 26.39 234 GLU A N 1
ATOM 1353 C CA . GLU A 1 234 ? 111.503 148.615 148.212 1.00 26.39 234 GLU A CA 1
ATOM 1354 C C . GLU A 1 234 ? 111.262 147.350 149.022 1.00 26.39 234 GLU A C 1
ATOM 1355 O O . GLU A 1 234 ? 110.588 147.381 150.056 1.00 26.39 234 GLU A O 1
ATOM 1361 N N . PHE A 1 235 ? 111.829 146.227 148.580 1.00 21.36 235 PHE A N 1
ATOM 1362 C CA . PHE A 1 235 ? 111.530 144.952 149.220 1.00 21.36 235 PHE A CA 1
ATOM 1363 C C . PHE A 1 235 ? 112.390 144.721 150.456 1.00 21.36 235 PHE A C 1
ATOM 1364 O O . PHE A 1 235 ? 111.869 144.613 151.571 1.00 21.36 235 PHE A O 1
ATOM 1372 N N . TYR A 1 236 ? 113.709 144.653 150.284 1.00 25.37 236 TYR A N 1
ATOM 1373 C CA . TYR A 1 236 ? 114.598 144.130 151.310 1.00 25.37 236 TYR A CA 1
ATOM 1374 C C . TYR A 1 236 ? 115.284 145.182 152.162 1.00 25.37 236 TYR A C 1
ATOM 1375 O O . TYR A 1 236 ? 116.065 144.810 153.039 1.00 25.37 236 TYR A O 1
ATOM 1384 N N . HIS A 1 237 ? 115.018 146.472 151.953 1.00 23.15 237 HIS A N 1
ATOM 1385 C CA . HIS A 1 237 ? 115.770 147.498 152.667 1.00 23.15 237 HIS A CA 1
ATOM 1386 C C . HIS A 1 237 ? 115.569 147.448 154.174 1.00 23.15 237 HIS A C 1
ATOM 1387 O O . HIS A 1 237 ? 116.233 148.198 154.895 1.00 23.15 237 HIS A O 1
ATOM 1394 N N . MET A 1 238 ? 114.680 146.593 154.673 1.00 26.84 238 MET A N 1
ATOM 1395 C CA . MET A 1 238 ? 114.491 146.434 156.106 1.00 26.84 238 MET A CA 1
ATOM 1396 C C . MET A 1 238 ? 114.608 144.987 156.565 1.00 26.84 238 MET A C 1
ATOM 1397 O O . MET A 1 238 ? 114.189 144.672 157.680 1.00 26.84 238 MET A O 1
ATOM 1402 N N . THR A 1 239 ? 115.166 144.105 155.742 1.00 25.84 239 THR A N 1
ATOM 1403 C CA . THR A 1 239 ? 115.356 142.719 156.146 1.00 25.84 239 THR A CA 1
ATOM 1404 C C . THR A 1 239 ? 116.356 142.629 157.287 1.00 25.84 239 THR A C 1
ATOM 1405 O O . THR A 1 239 ? 117.507 143.044 157.155 1.00 25.84 239 THR A O 1
ATOM 1409 N N . GLY A 1 240 ? 115.917 142.075 158.410 1.00 28.87 240 GLY A N 1
ATOM 1410 C CA . GLY A 1 240 ? 116.813 141.925 159.540 1.00 28.87 240 GLY A CA 1
ATOM 1411 C C . GLY A 1 240 ? 117.121 143.216 160.264 1.00 28.87 240 GLY A C 1
ATOM 1412 O O . GLY A 1 240 ? 118.167 143.325 160.912 1.00 28.87 240 GLY A O 1
ATOM 1413 N N . SER A 1 241 ? 116.211 144.191 160.200 1.00 30.56 241 SER A N 1
ATOM 1414 C CA . SER A 1 241 ? 116.457 145.488 160.825 1.00 30.56 241 SER A CA 1
ATOM 1415 C C . SER A 1 241 ? 116.675 145.354 162.327 1.00 30.56 241 SER A C 1
ATOM 1416 O O . SER A 1 241 ? 117.441 146.122 162.919 1.00 30.56 241 SER A O 1
ATOM 1419 N N . ASP A 1 242 ? 116.011 144.389 162.969 1.00 34.03 242 ASP A N 1
ATOM 1420 C CA . ASP A 1 242 ? 116.224 144.191 164.398 1.00 34.03 242 ASP A CA 1
ATOM 1421 C C . ASP A 1 242 ? 117.627 143.663 164.658 1.00 34.03 242 ASP A C 1
ATOM 1422 O O . ASP A 1 242 ? 118.134 143.780 165.779 1.00 34.03 242 ASP A O 1
ATOM 1427 N N . GLY A 1 243 ? 118.303 143.205 163.610 1.00 31.62 243 GLY A N 1
ATOM 1428 C CA . GLY A 1 243 ? 119.547 142.487 163.724 1.00 31.62 243 GLY A CA 1
ATOM 1429 C C . GLY A 1 243 ? 119.393 140.990 163.679 1.00 31.62 243 GLY A C 1
ATOM 1430 O O . GLY A 1 243 ? 120.405 140.286 163.626 1.00 31.62 243 GLY A O 1
ATOM 1431 N N . THR A 1 244 ? 118.160 140.481 163.690 1.00 32.91 244 THR A N 1
ATOM 1432 C CA . THR A 1 244 ? 117.888 139.049 163.691 1.00 32.91 244 THR A CA 1
ATOM 1433 C C . THR A 1 244 ? 116.674 138.710 162.840 1.00 32.91 244 THR A C 1
ATOM 1434 O O . THR A 1 244 ? 115.725 139.494 162.774 1.00 32.91 244 THR A O 1
ATOM 1438 N N . TYR A 1 245 ? 116.716 137.577 162.170 1.00 32.32 245 TYR A N 1
ATOM 1439 C CA . TYR A 1 245 ? 115.563 137.122 161.424 1.00 32.32 245 TYR A CA 1
ATOM 1440 C C . TYR A 1 245 ? 115.283 135.687 161.852 1.00 32.32 245 TYR A C 1
ATOM 1441 O O . TYR A 1 245 ? 116.150 135.019 162.392 1.00 32.32 245 TYR A O 1
ATOM 1450 N N . VAL A 1 246 ? 114.065 135.214 161.647 1.00 39.19 246 VAL A N 1
ATOM 1451 C CA . VAL A 1 246 ? 113.732 133.854 162.037 1.00 39.19 246 VAL A CA 1
ATOM 1452 C C . VAL A 1 246 ? 113.546 132.955 160.834 1.00 39.19 246 VAL A C 1
ATOM 1453 O O . VAL A 1 246 ? 113.001 133.362 159.824 1.00 39.19 246 VAL A O 1
ATOM 1457 N N . THR A 1 247 ? 114.073 131.745 160.940 1.00 38.42 247 THR A N 1
ATOM 1458 C CA . THR A 1 247 ? 113.924 130.734 159.913 1.00 38.42 247 THR A CA 1
ATOM 1459 C C . THR A 1 247 ? 113.217 129.580 160.613 1.00 38.42 247 THR A C 1
ATOM 1460 O O . THR A 1 247 ? 113.444 129.331 161.786 1.00 38.42 247 THR A O 1
ATOM 1464 N N . TYR A 1 248 ? 112.332 128.891 159.914 1.00 50.17 248 TYR A N 1
ATOM 1465 C CA . TYR A 1 248 ? 111.579 127.819 160.539 1.00 50.17 248 TYR A CA 1
ATOM 1466 C C . TYR A 1 248 ? 112.010 126.444 160.076 1.00 50.17 248 TYR A C 1
ATOM 1467 O O . TYR A 1 248 ? 112.244 126.229 158.890 1.00 50.17 248 TYR A O 1
ATOM 1476 N N . ASN A 1 249 ? 112.148 125.510 161.012 1.00 46.76 249 ASN A N 1
ATOM 1477 C CA . ASN A 1 249 ? 112.519 124.169 160.623 1.00 46.76 249 ASN A CA 1
ATOM 1478 C C . ASN A 1 249 ? 111.330 123.328 160.204 1.00 46.76 249 ASN A C 1
ATOM 1479 O O . ASN A 1 249 ? 110.193 123.775 160.105 1.00 46.76 249 ASN A O 1
ATOM 1484 N N . ASP A 1 250 ? 111.679 122.067 160.048 1.00 46.05 250 ASP A N 1
ATOM 1485 C CA . ASP A 1 250 ? 110.919 120.903 159.631 1.00 46.05 250 ASP A CA 1
ATOM 1486 C C . ASP A 1 250 ? 111.293 119.797 160.609 1.00 46.05 250 ASP A C 1
ATOM 1487 O O . ASP A 1 250 ? 111.281 118.641 160.250 1.00 46.05 250 ASP A O 1
ATOM 1492 N N . ASN A 1 251 ? 111.645 120.182 161.825 1.00 43.52 251 ASN A N 1
ATOM 1493 C CA . ASN A 1 251 ? 112.077 119.249 162.852 1.00 43.52 251 ASN A CA 1
ATOM 1494 C C . ASN A 1 251 ? 111.162 118.085 163.153 1.00 43.52 251 ASN A C 1
ATOM 1495 O O . ASN A 1 251 ? 111.590 116.947 163.116 1.00 43.52 251 ASN A O 1
ATOM 1500 N N . VAL A 1 252 ? 109.908 118.358 163.476 1.00 50.30 252 VAL A N 1
ATOM 1501 C CA . VAL A 1 252 ? 108.992 117.284 163.820 1.00 50.30 252 VAL A CA 1
ATOM 1502 C C . VAL A 1 252 ? 108.688 116.409 162.605 1.00 50.30 252 VAL A C 1
ATOM 1503 O O . VAL A 1 252 ? 108.642 115.189 162.692 1.00 50.30 252 VAL A O 1
ATOM 1507 N N . LYS A 1 253 ? 108.509 117.045 161.458 1.00 41.80 253 LYS A N 1
ATOM 1508 C CA . LYS A 1 253 ? 108.186 116.347 160.225 1.00 41.80 253 LYS A CA 1
ATOM 1509 C C . LYS A 1 253 ? 109.312 115.482 159.690 1.00 41.80 253 LYS A C 1
ATOM 1510 O O . LYS A 1 253 ? 109.065 114.453 159.081 1.00 41.80 253 LYS A O 1
ATOM 1516 N N . ARG A 1 254 ? 110.549 115.912 159.896 1.00 38.33 254 ARG A N 1
ATOM 1517 C CA . ARG A 1 254 ? 111.716 115.170 159.418 1.00 38.33 254 ARG A CA 1
ATOM 1518 C C . ARG A 1 254 ? 112.131 114.017 160.299 1.00 38.33 254 ARG A C 1
ATOM 1519 O O . ARG A 1 254 ? 112.600 113.006 159.805 1.00 38.33 254 ARG A O 1
ATOM 1527 N N . GLY A 1 255 ? 111.943 114.151 161.601 1.00 44.80 255 GLY A N 1
ATOM 1528 C CA . GLY A 1 255 ? 112.395 113.126 162.510 1.00 44.80 255 GLY A CA 1
ATOM 1529 C C . GLY A 1 255 ? 113.309 113.578 163.623 1.00 44.80 255 GLY A C 1
ATOM 1530 O O . GLY A 1 255 ? 113.666 112.755 164.473 1.00 44.80 255 GLY A O 1
ATOM 1531 N N . LEU A 1 256 ? 113.694 114.852 163.661 1.00 47.72 256 LEU A N 1
ATOM 1532 C CA . LEU A 1 256 ? 114.680 115.280 164.648 1.00 47.72 256 LEU A CA 1
ATOM 1533 C C . LEU A 1 256 ? 114.052 115.444 166.025 1.00 47.72 256 LEU A C 1
ATOM 1534 O O . LEU A 1 256 ? 114.729 115.290 167.047 1.00 47.72 256 LEU A O 1
ATOM 1539 N N . CYS A 1 257 ? 112.761 115.763 166.076 1.00 62.17 257 CYS A N 1
ATOM 1540 C CA . CYS A 1 257 ? 112.035 115.829 167.333 1.00 62.17 257 CYS A CA 1
ATOM 1541 C C . CYS A 1 257 ? 110.608 115.359 167.105 1.00 62.17 257 CYS A C 1
ATOM 1542 O O . CYS A 1 257 ? 110.144 115.242 165.969 1.00 62.17 257 CYS A O 1
ATOM 1545 N N . THR A 1 258 ? 109.916 115.074 168.204 1.00 71.76 258 THR A N 1
ATOM 1546 C CA . THR A 1 258 ? 108.518 114.685 168.132 1.00 71.76 258 THR A CA 1
ATOM 1547 C C . THR A 1 258 ? 107.626 115.874 168.457 1.00 71.76 258 THR A C 1
ATOM 1548 O O . THR A 1 258 ? 108.018 116.776 169.201 1.00 71.76 258 THR A O 1
ATOM 1552 N N . GLY A 1 259 ? 106.417 115.866 167.891 1.00 71.26 259 GLY A N 1
ATOM 1553 C CA . GLY A 1 259 ? 105.557 117.038 167.970 1.00 71.26 259 GLY A CA 1
ATOM 1554 C C . GLY A 1 259 ? 105.218 117.449 169.391 1.00 71.26 259 GLY A C 1
ATOM 1555 O O . GLY A 1 259 ? 104.890 118.609 169.646 1.00 71.26 259 GLY A O 1
ATOM 1556 N N . ASP A 1 260 ? 105.293 116.510 170.334 1.00 73.16 260 ASP A N 1
ATOM 1557 C CA . ASP A 1 260 ? 104.908 116.822 171.706 1.00 73.16 260 ASP A CA 1
ATOM 1558 C C . ASP A 1 260 ? 105.931 117.727 172.379 1.00 73.16 260 ASP A C 1
ATOM 1559 O O . ASP A 1 260 ? 105.568 118.617 173.158 1.00 73.16 260 ASP A O 1
ATOM 1564 N N . GLU A 1 261 ? 107.218 117.516 172.090 1.00 73.13 261 GLU A N 1
ATOM 1565 C CA . GLU A 1 261 ? 108.264 118.318 172.715 1.00 73.13 261 GLU A CA 1
ATOM 1566 C C . GLU A 1 261 ? 108.165 119.776 172.288 1.00 73.13 261 GLU A C 1
ATOM 1567 O O . GLU A 1 261 ? 108.521 120.686 173.044 1.00 73.13 261 GLU A O 1
ATOM 1573 N N . VAL A 1 262 ? 107.681 120.015 171.068 1.00 69.98 262 VAL A N 1
ATOM 1574 C CA . VAL A 1 262 ? 107.494 121.383 170.597 1.00 69.98 262 VAL A CA 1
ATOM 1575 C C . VAL A 1 262 ? 106.399 122.078 171.394 1.00 69.98 262 VAL A C 1
ATOM 1576 O O . VAL A 1 262 ? 106.594 123.185 171.910 1.00 69.98 262 VAL A O 1
ATOM 1580 N N . GLU A 1 263 ? 105.228 121.447 171.495 1.00 72.07 263 GLU A N 1
ATOM 1581 C CA . GLU A 1 263 ? 104.121 122.047 172.233 1.00 72.07 263 GLU A CA 1
ATOM 1582 C C . GLU A 1 263 ? 104.457 122.204 173.710 1.00 72.07 263 GLU A C 1
ATOM 1583 O O . GLU A 1 263 ? 103.976 123.135 174.366 1.00 72.07 263 GLU A O 1
ATOM 1589 N N . LEU A 1 264 ? 105.282 121.306 174.254 1.00 73.33 264 LEU A N 1
ATOM 1590 C CA . LEU A 1 264 ? 105.679 121.437 175.653 1.00 73.33 264 LEU A CA 1
ATOM 1591 C C . LEU A 1 264 ? 106.730 122.529 175.815 1.00 73.33 264 LEU A C 1
ATOM 1592 O O . LEU A 1 264 ? 106.744 123.242 176.826 1.00 73.33 264 LEU A O 1
ATOM 1597 N N . GLY A 1 265 ? 107.609 122.686 174.827 1.00 73.00 265 GLY A N 1
ATOM 1598 C CA . GLY A 1 265 ? 108.632 123.708 174.864 1.00 73.00 265 GLY A CA 1
ATOM 1599 C C . GLY A 1 265 ? 110.052 123.193 174.821 1.00 73.00 265 GLY A C 1
ATOM 1600 O O . GLY A 1 265 ? 110.986 123.989 174.972 1.00 73.00 265 GLY A O 1
ATOM 1601 N N . GLN A 1 266 ? 110.244 121.889 174.619 1.00 76.68 266 GLN A N 1
ATOM 1602 C CA . GLN A 1 266 ? 111.587 121.325 174.630 1.00 76.68 266 GLN A CA 1
ATOM 1603 C C . GLN A 1 266 ? 112.330 121.649 173.342 1.00 76.68 266 GLN A C 1
ATOM 1604 O O . GLN A 1 266 ? 113.537 121.910 173.361 1.00 76.68 266 GLN A O 1
ATOM 1610 N N . CYS A 1 267 ? 111.623 121.656 172.217 1.00 70.34 267 CYS A N 1
ATOM 1611 C CA . CYS A 1 267 ? 112.203 122.014 170.933 1.00 70.34 267 CYS A CA 1
ATOM 1612 C C . CYS A 1 267 ? 111.386 123.136 170.313 1.00 70.34 267 CYS A C 1
ATOM 1613 O O . CYS A 1 267 ? 110.343 123.532 170.835 1.00 70.34 267 CYS A O 1
ATOM 1616 N N . SER A 1 268 ? 111.881 123.661 169.197 1.00 62.21 268 SER A N 1
ATOM 1617 C CA . SER A 1 268 ? 111.195 124.727 168.485 1.00 62.21 268 SER A CA 1
ATOM 1618 C C . SER A 1 268 ? 111.341 124.510 166.989 1.00 62.21 268 SER A C 1
ATOM 1619 O O . SER A 1 268 ? 112.149 123.701 166.534 1.00 62.21 268 SER A O 1
ATOM 1622 N N . LEU A 1 269 ? 110.532 125.239 166.226 1.00 53.77 269 LEU A N 1
ATOM 1623 C CA . LEU A 1 269 ? 110.627 125.228 164.776 1.00 53.77 269 LEU A CA 1
ATOM 1624 C C . LEU A 1 269 ? 111.194 126.519 164.207 1.00 53.77 269 LEU A C 1
ATOM 1625 O O . LEU A 1 269 ? 111.204 126.681 162.986 1.00 53.77 269 LEU A O 1
ATOM 1630 N N . ASN A 1 270 ? 111.646 127.443 165.046 1.00 50.93 270 ASN A N 1
ATOM 1631 C CA . ASN A 1 270 ? 112.209 128.703 164.585 1.00 50.93 270 ASN A CA 1
ATOM 1632 C C . ASN A 1 270 ? 113.560 128.942 165.243 1.00 50.93 270 ASN A C 1
ATOM 1633 O O . ASN A 1 270 ? 113.778 128.558 166.396 1.00 50.93 270 ASN A O 1
ATOM 1638 N N . GLN A 1 271 ? 114.475 129.517 164.483 1.00 42.47 271 GLN A N 1
ATOM 1639 C CA . GLN A 1 271 ? 115.787 129.823 164.985 1.00 42.47 271 GLN A CA 1
ATOM 1640 C C . GLN A 1 271 ? 115.966 131.310 164.779 1.00 42.47 271 GLN A C 1
ATOM 1641 O O . GLN A 1 271 ? 115.809 131.791 163.666 1.00 42.47 271 GLN A O 1
ATOM 1647 N N . THR A 1 272 ? 116.260 132.046 165.846 1.00 44.32 272 THR A N 1
ATOM 1648 C CA . THR A 1 272 ? 116.475 133.484 165.724 1.00 44.32 272 THR A CA 1
ATOM 1649 C C . THR A 1 272 ? 117.909 133.798 165.311 1.00 44.32 272 THR A C 1
ATOM 1650 O O . THR A 1 272 ? 118.690 134.331 166.104 1.00 44.32 272 THR A O 1
ATOM 1654 N N . VAL A 1 273 ? 118.278 133.461 164.076 1.00 35.57 273 VAL A N 1
ATOM 1655 C CA . VAL A 1 273 ? 119.597 133.755 163.523 1.00 35.57 273 VAL A CA 1
ATOM 1656 C C . VAL A 1 273 ? 119.820 135.261 163.459 1.00 35.57 273 VAL A C 1
ATOM 1657 O O . VAL A 1 273 ? 118.883 136.025 163.205 1.00 35.57 273 VAL A O 1
ATOM 1661 N N . SER A 1 274 ? 121.058 135.701 163.678 1.00 31.91 274 SER A N 1
ATOM 1662 C CA . SER A 1 274 ? 121.403 137.115 163.683 1.00 31.91 274 SER A CA 1
ATOM 1663 C C . SER A 1 274 ? 121.739 137.579 162.273 1.00 31.91 274 SER A C 1
ATOM 1664 O O . SER A 1 274 ? 122.195 136.791 161.441 1.00 31.91 274 SER A O 1
ATOM 1667 N N . SER A 1 275 ? 121.530 138.869 162.021 1.00 31.50 275 SER A N 1
ATOM 1668 C CA . SER A 1 275 ? 121.618 139.422 160.680 1.00 31.50 275 SER A CA 1
ATOM 1669 C C . SER A 1 275 ? 122.772 140.394 160.483 1.00 31.50 275 SER A C 1
ATOM 1670 O O . SER A 1 275 ? 122.948 140.891 159.367 1.00 31.50 275 SER A O 1
ATOM 1673 N N . GLU A 1 276 ? 123.551 140.684 161.525 1.00 36.41 276 GLU A N 1
ATOM 1674 C CA . GLU A 1 276 ? 124.699 141.573 161.384 1.00 36.41 276 GLU A CA 1
ATOM 1675 C C . GLU A 1 276 ? 125.694 141.029 160.377 1.00 36.41 276 GLU A C 1
ATOM 1676 O O . GLU A 1 276 ? 126.011 139.838 160.382 1.00 36.41 276 GLU A O 1
ATOM 1682 N N . THR A 1 277 ? 126.193 141.910 159.519 1.00 28.42 277 THR A N 1
ATOM 1683 C CA . THR A 1 277 ? 127.255 141.547 158.600 1.00 28.42 277 THR A CA 1
ATOM 1684 C C . THR A 1 277 ? 128.617 141.800 159.246 1.00 28.42 277 THR A C 1
ATOM 1685 O O . THR A 1 277 ? 128.724 142.283 160.376 1.00 28.42 277 THR A O 1
ATOM 1689 N N . ALA A 1 278 ? 129.680 141.468 158.516 1.00 28.23 278 ALA A N 1
ATOM 1690 C CA . ALA A 1 278 ? 131.026 141.722 159.013 1.00 28.23 278 ALA A CA 1
ATOM 1691 C C . ALA A 1 278 ? 131.404 143.187 158.849 1.00 28.23 278 ALA A C 1
ATOM 1692 O O . ALA A 1 278 ? 132.557 143.566 159.074 1.00 28.23 278 ALA A O 1
ATOM 1694 N N . ARG A 1 279 ? 130.437 144.049 158.540 1.00 26.88 279 ARG A N 1
ATOM 1695 C CA . ARG A 1 279 ? 130.718 145.483 158.468 1.00 26.88 279 ARG A CA 1
ATOM 1696 C C . ARG A 1 279 ? 129.980 146.171 159.592 1.00 26.88 279 ARG A C 1
ATOM 1697 O O . ARG A 1 279 ? 130.082 147.369 159.747 1.00 26.88 279 ARG A O 1
ATOM 1705 N N . GLY A 1 280 ? 129.211 145.420 160.365 1.00 30.56 280 GLY A N 1
ATOM 1706 C CA . GLY A 1 280 ? 128.511 145.992 161.491 1.00 30.56 280 GLY A CA 1
ATOM 1707 C C . GLY A 1 280 ? 127.063 146.338 161.250 1.00 30.56 280 GLY A C 1
ATOM 1708 O O . GLY A 1 280 ? 126.386 146.778 162.185 1.00 30.56 280 GLY A O 1
ATOM 1709 N N . TYR A 1 281 ? 126.561 146.139 160.039 1.00 32.04 281 TYR A N 1
ATOM 1710 C CA . TYR A 1 281 ? 125.217 146.539 159.657 1.00 32.04 281 TYR A CA 1
ATOM 1711 C C . TYR A 1 281 ? 124.218 145.444 159.975 1.00 32.04 281 TYR A C 1
ATOM 1712 O O . TYR A 1 281 ? 124.496 144.501 160.713 1.00 32.04 281 TYR A O 1
ATOM 1721 N N . THR A 1 282 ? 123.027 145.613 159.420 1.00 28.31 282 THR A N 1
ATOM 1722 C CA . THR A 1 282 ? 122.091 144.525 159.234 1.00 28.31 282 THR A CA 1
ATOM 1723 C C . THR A 1 282 ? 122.025 144.187 157.751 1.00 28.31 282 THR A C 1
ATOM 1724 O O . THR A 1 282 ? 122.524 144.928 156.905 1.00 28.31 282 THR A O 1
ATOM 1728 N N . TYR A 1 283 ? 121.427 143.038 157.438 1.00 27.20 283 TYR A N 1
ATOM 1729 C CA . TYR A 1 283 ? 121.413 142.594 156.051 1.00 27.20 283 TYR A CA 1
ATOM 1730 C C . TYR A 1 283 ? 120.776 143.632 155.142 1.00 27.20 283 TYR A C 1
ATOM 1731 O O . TYR A 1 283 ? 121.298 143.922 154.062 1.00 27.20 283 TYR A O 1
ATOM 1740 N N . GLY A 1 284 ? 119.649 144.206 155.561 1.00 26.95 284 GLY A N 1
ATOM 1741 C CA . GLY A 1 284 ? 118.928 145.111 154.684 1.00 26.95 284 GLY A CA 1
ATOM 1742 C C . GLY A 1 284 ? 119.645 146.430 154.486 1.00 26.95 284 GLY A C 1
ATOM 1743 O O . GLY A 1 284 ? 119.779 146.914 153.361 1.00 26.95 284 GLY A O 1
ATOM 1744 N N . GLU A 1 285 ? 120.126 147.023 155.578 1.00 33.32 285 GLU A N 1
ATOM 1745 C CA . GLU A 1 285 ? 120.751 148.338 155.503 1.00 33.32 285 GLU A CA 1
ATOM 1746 C C . GLU A 1 285 ? 121.975 148.326 154.602 1.00 33.32 285 GLU A C 1
ATOM 1747 O O . GLU A 1 285 ? 122.205 149.268 153.839 1.00 33.32 285 GLU A O 1
ATOM 1753 N N . GLU A 1 286 ? 122.783 147.275 154.682 1.00 30.56 286 GLU A N 1
ATOM 1754 C CA . GLU A 1 286 ? 124.019 147.261 153.913 1.00 30.56 286 GLU A CA 1
ATOM 1755 C C . GLU A 1 286 ? 123.765 146.924 152.454 1.00 30.56 286 GLU A C 1
ATOM 1756 O O . GLU A 1 286 ? 124.294 147.581 151.554 1.00 30.56 286 GLU A O 1
ATOM 1762 N N . TYR A 1 287 ? 122.965 145.897 152.195 1.00 42.95 287 TYR A N 1
ATOM 1763 C CA . TYR A 1 287 ? 122.862 145.393 150.835 1.00 42.95 287 TYR A CA 1
ATOM 1764 C C . TYR A 1 287 ? 121.855 146.188 150.020 1.00 42.95 287 TYR A C 1
ATOM 1765 O O . TYR A 1 287 ? 122.050 146.392 148.818 1.00 42.95 287 TYR A O 1
ATOM 1774 N N . TYR A 1 288 ? 120.774 146.655 150.648 1.00 27.38 288 TYR A N 1
ATOM 1775 C CA . TYR A 1 288 ? 119.753 147.417 149.938 1.00 27.38 288 TYR A CA 1
ATOM 1776 C C . TYR A 1 288 ? 119.269 148.607 150.752 1.00 27.38 288 TYR A C 1
ATOM 1777 O O . TYR A 1 288 ? 118.118 149.013 150.621 1.00 27.38 288 TYR A O 1
ATOM 1786 N N . GLY A 1 289 ? 120.127 149.185 151.589 1.00 24.68 289 GLY A N 1
ATOM 1787 C CA . GLY A 1 289 ? 119.686 150.286 152.428 1.00 24.68 289 GLY A CA 1
ATOM 1788 C C . GLY A 1 289 ? 119.257 151.502 151.635 1.00 24.68 289 GLY A C 1
ATOM 1789 O O . GLY A 1 289 ? 118.298 152.183 152.001 1.00 24.68 289 GLY A O 1
ATOM 1790 N N . THR A 1 290 ? 119.966 151.803 150.551 1.00 27.05 290 THR A N 1
ATOM 1791 C CA . THR A 1 290 ? 119.622 152.891 149.650 1.00 27.05 290 THR A CA 1
ATOM 1792 C C . THR A 1 290 ? 119.709 152.393 148.217 1.00 27.05 290 THR A C 1
ATOM 1793 O O . THR A 1 290 ? 119.960 151.215 147.961 1.00 27.05 290 THR A O 1
ATOM 1797 N N . PHE A 1 291 ? 119.510 153.307 147.271 1.00 42.95 291 PHE A N 1
ATOM 1798 C CA . PHE A 1 291 ? 119.485 152.907 145.871 1.00 42.95 291 PHE A CA 1
ATOM 1799 C C . PHE A 1 291 ? 120.882 152.664 145.336 1.00 42.95 291 PHE A C 1
ATOM 1800 O O . PHE A 1 291 ? 121.071 151.810 144.466 1.00 42.95 291 PHE A O 1
ATOM 1808 N N . PHE A 1 292 ? 121.874 153.392 145.837 1.00 42.95 292 PHE A N 1
ATOM 1809 C CA . PHE A 1 292 ? 123.231 153.175 145.361 1.00 42.95 292 PHE A CA 1
ATOM 1810 C C . PHE A 1 292 ? 123.873 151.984 146.050 1.00 42.95 292 PHE A C 1
ATOM 1811 O O . PHE A 1 292 ? 124.632 151.246 145.419 1.00 42.95 292 PHE A O 1
ATOM 1819 N N . ARG A 1 293 ? 123.551 151.757 147.323 1.00 26.58 293 ARG A N 1
ATOM 1820 C CA . ARG A 1 293 ? 123.930 150.507 147.967 1.00 26.58 293 ARG A CA 1
ATOM 1821 C C . ARG A 1 293 ? 123.328 149.313 147.249 1.00 26.58 293 ARG A C 1
ATOM 1822 O O . ARG A 1 293 ? 123.995 148.294 147.059 1.00 26.58 293 ARG A O 1
ATOM 1830 N N . ALA A 1 294 ? 122.066 149.418 146.840 1.00 20.80 294 ALA A N 1
ATOM 1831 C CA . ALA A 1 294 ? 121.437 148.320 146.125 1.00 20.80 294 ALA A CA 1
ATOM 1832 C C . ALA A 1 294 ? 122.041 148.144 144.743 1.00 20.80 294 ALA A C 1
ATOM 1833 O O . ALA A 1 294 ? 122.222 147.017 144.282 1.00 20.80 294 ALA A O 1
ATOM 1835 N N . LEU A 1 295 ? 122.357 149.241 144.061 1.00 19.16 295 LEU A N 1
ATOM 1836 C CA . LEU A 1 295 ? 122.984 149.128 142.750 1.00 19.16 295 LEU A CA 1
ATOM 1837 C C . LEU A 1 295 ? 124.367 148.500 142.862 1.00 19.16 295 LEU A C 1
ATOM 1838 O O . LEU A 1 295 ? 124.781 147.722 141.995 1.00 19.16 295 LEU A O 1
ATOM 1843 N N . TYR A 1 296 ? 125.078 148.785 143.952 1.00 23.20 296 TYR A N 1
ATOM 1844 C CA . TYR A 1 296 ? 126.372 148.150 144.168 1.00 23.20 296 TYR A CA 1
ATOM 1845 C C . TYR A 1 296 ? 126.219 146.671 144.506 1.00 23.20 296 TYR A C 1
ATOM 1846 O O . TYR A 1 296 ? 126.994 145.837 144.025 1.00 23.20 296 TYR A O 1
ATOM 1855 N N . THR A 1 297 ? 125.247 146.334 145.357 1.00 17.99 297 THR A N 1
ATOM 1856 C CA . THR A 1 297 ? 124.933 144.934 145.627 1.00 17.99 297 THR A CA 1
ATOM 1857 C C . THR A 1 297 ? 124.619 144.184 144.344 1.00 17.99 297 THR A C 1
ATOM 1858 O O . THR A 1 297 ? 125.046 143.041 144.158 1.00 17.99 297 THR A O 1
ATOM 1862 N N . LEU A 1 298 ? 123.878 144.812 143.441 1.00 22.80 298 LEU A N 1
ATOM 1863 C CA . LEU A 1 298 ? 123.527 144.140 142.200 1.00 22.80 298 LEU A CA 1
ATOM 1864 C C . LEU A 1 298 ? 124.717 144.065 141.262 1.00 22.80 298 LEU A C 1
ATOM 1865 O O . LEU A 1 298 ? 124.794 143.157 140.435 1.00 22.80 298 LEU A O 1
ATOM 1870 N N . PHE A 1 299 ? 125.667 144.989 141.380 1.00 15.91 299 PHE A N 1
ATOM 1871 C CA . PHE A 1 299 ? 126.916 144.824 140.640 1.00 15.91 299 PHE A CA 1
ATOM 1872 C C . PHE A 1 299 ? 127.695 143.618 141.149 1.00 15.91 299 PHE A C 1
ATOM 1873 O O . PHE A 1 299 ? 128.187 142.801 140.359 1.00 15.91 299 PHE A O 1
ATOM 1881 N N . GLN A 1 300 ? 127.816 143.494 142.469 1.00 22.27 300 GLN A N 1
ATOM 1882 C CA . GLN A 1 300 ? 128.503 142.345 143.047 1.00 22.27 300 GLN A CA 1
ATOM 1883 C C . GLN A 1 300 ? 127.813 141.042 142.666 1.00 22.27 300 GLN A C 1
ATOM 1884 O O . GLN A 1 300 ? 128.471 140.015 142.479 1.00 22.27 300 GLN A O 1
ATOM 1890 N N . VAL A 1 301 ? 126.488 141.067 142.531 1.00 19.33 301 VAL A N 1
ATOM 1891 C CA . VAL A 1 301 ? 125.763 139.877 142.088 1.00 19.33 301 VAL A CA 1
ATOM 1892 C C . VAL A 1 301 ? 125.980 139.643 140.596 1.00 19.33 301 VAL A C 1
ATOM 1893 O O . VAL A 1 301 ? 126.038 138.500 140.132 1.00 19.33 301 VAL A O 1
ATOM 1897 N N . LEU A 1 302 ? 126.114 140.719 139.825 1.00 22.88 302 LEU A N 1
ATOM 1898 C CA . LEU A 1 302 ? 126.372 140.592 138.397 1.00 22.88 302 LEU A CA 1
ATOM 1899 C C . LEU A 1 302 ? 127.733 139.969 138.136 1.00 22.88 302 LEU A C 1
ATOM 1900 O O . LEU A 1 302 ? 127.930 139.284 137.128 1.00 22.88 302 LEU A O 1
ATOM 1905 N N . THR A 1 303 ? 128.697 140.215 139.022 1.00 23.65 303 THR A N 1
ATOM 1906 C CA . THR A 1 303 ? 130.000 139.583 138.856 1.00 23.65 303 THR A CA 1
ATOM 1907 C C . THR A 1 303 ? 130.065 138.218 139.527 1.00 23.65 303 THR A C 1
ATOM 1908 O O . THR A 1 303 ? 131.087 137.535 139.416 1.00 23.65 303 THR A O 1
ATOM 1912 N N . GLY A 1 304 ? 129.006 137.806 140.214 1.00 24.26 304 GLY A N 1
ATOM 1913 C CA . GLY A 1 304 ? 128.922 136.476 140.769 1.00 24.26 304 GLY A CA 1
ATOM 1914 C C . GLY A 1 304 ? 129.539 136.303 142.133 1.00 24.26 304 GLY A C 1
ATOM 1915 O O . GLY A 1 304 ? 129.776 135.164 142.547 1.00 24.26 304 GLY A O 1
ATOM 1916 N N . GLU A 1 305 ? 129.800 137.384 142.848 1.00 23.37 305 GLU A N 1
ATOM 1917 C CA . GLU A 1 305 ? 130.546 137.334 144.096 1.00 23.37 305 GLU A CA 1
ATOM 1918 C C . GLU A 1 305 ? 129.590 137.140 145.266 1.00 23.37 305 GLU A C 1
ATOM 1919 O O . GLU A 1 305 ? 128.829 138.049 145.602 1.00 23.37 305 GLU A O 1
ATOM 1925 N N . SER A 1 306 ? 129.644 135.959 145.888 1.00 21.59 306 SER A N 1
ATOM 1926 C CA . SER A 1 306 ? 128.881 135.636 147.098 1.00 21.59 306 SER A CA 1
ATOM 1927 C C . SER A 1 306 ? 127.423 136.065 147.002 1.00 21.59 306 SER A C 1
ATOM 1928 O O . SER A 1 306 ? 126.826 136.491 147.992 1.00 21.59 306 SER A O 1
ATOM 1931 N N . TRP A 1 307 ? 126.836 135.947 145.813 1.00 22.31 307 TRP A N 1
ATOM 1932 C CA . TRP A 1 307 ? 125.475 136.425 145.619 1.00 22.31 307 TRP A CA 1
ATOM 1933 C C . TRP A 1 307 ? 124.472 135.595 146.404 1.00 22.31 307 TRP A C 1
ATOM 1934 O O . TRP A 1 307 ? 123.374 136.066 146.709 1.00 22.31 307 TRP A O 1
ATOM 1945 N N . SER A 1 308 ? 124.826 134.353 146.737 1.00 21.91 308 SER A N 1
ATOM 1946 C CA . SER A 1 308 ? 123.878 133.479 147.419 1.00 21.91 308 SER A CA 1
ATOM 1947 C C . SER A 1 308 ? 124.104 133.478 148.919 1.00 21.91 308 SER A C 1
ATOM 1948 O O . SER A 1 308 ? 123.192 133.779 149.694 1.00 21.91 308 SER A O 1
ATOM 1951 N N . GLU A 1 309 ? 125.314 133.144 149.351 1.00 24.29 309 GLU A N 1
ATOM 1952 C CA . GLU A 1 309 ? 125.547 132.924 150.771 1.00 24.29 309 GLU A CA 1
ATOM 1953 C C . GLU A 1 309 ? 125.469 134.226 151.551 1.00 24.29 309 GLU A C 1
ATOM 1954 O O . GLU A 1 309 ? 125.127 134.231 152.738 1.00 24.29 309 GLU A O 1
ATOM 1960 N N . ALA A 1 310 ? 125.780 135.344 150.900 1.00 24.63 310 ALA A N 1
ATOM 1961 C CA . ALA A 1 310 ? 125.775 136.623 151.599 1.00 24.63 310 ALA A CA 1
ATOM 1962 C C . ALA A 1 310 ? 124.528 137.430 151.277 1.00 24.63 310 ALA A C 1
ATOM 1963 O O . ALA A 1 310 ? 123.911 138.008 152.175 1.00 24.63 310 ALA A O 1
ATOM 1965 N N . VAL A 1 311 ? 124.132 137.469 150.008 1.00 24.94 311 VAL A N 1
ATOM 1966 C CA . VAL A 1 311 ? 123.038 138.322 149.562 1.00 24.94 311 VAL A CA 1
ATOM 1967 C C . VAL A 1 311 ? 121.721 137.560 149.538 1.00 24.94 311 VAL A C 1
ATOM 1968 O O . VAL A 1 311 ? 120.776 137.912 150.249 1.00 24.94 311 VAL A O 1
ATOM 1972 N N . ALA A 1 312 ? 121.645 136.506 148.723 1.00 22.67 312 ALA A N 1
ATOM 1973 C CA . ALA A 1 312 ? 120.351 135.901 148.430 1.00 22.67 312 ALA A CA 1
ATOM 1974 C C . ALA A 1 312 ? 119.826 135.076 149.596 1.00 22.67 312 ALA A C 1
ATOM 1975 O O . ALA A 1 312 ? 118.711 135.309 150.066 1.00 22.67 312 ALA A O 1
ATOM 1977 N N . ARG A 1 313 ? 120.609 134.116 150.080 1.00 24.48 313 ARG A N 1
ATOM 1978 C CA . ARG A 1 313 ? 120.067 133.100 150.978 1.00 24.48 313 ARG A CA 1
ATOM 1979 C C . ARG A 1 313 ? 119.452 133.648 152.263 1.00 24.48 313 ARG A C 1
ATOM 1980 O O . ARG A 1 313 ? 118.426 133.105 152.698 1.00 24.48 313 ARG A O 1
ATOM 1988 N N . PRO A 1 314 ? 120.000 134.680 152.914 1.00 25.70 314 PRO A N 1
ATOM 1989 C CA . PRO A 1 314 ? 119.292 135.220 154.086 1.00 25.70 314 PRO A CA 1
ATOM 1990 C C . PRO A 1 314 ? 117.928 135.785 153.740 1.00 25.70 314 PRO A C 1
ATOM 1991 O O . PRO A 1 314 ? 116.983 135.637 154.521 1.00 25.70 314 PRO A O 1
ATOM 1995 N N . ALA A 1 315 ? 117.793 136.410 152.571 1.00 26.91 315 ALA A N 1
ATOM 1996 C CA . ALA A 1 315 ? 116.488 136.886 152.129 1.00 26.91 315 ALA A CA 1
ATOM 1997 C C . ALA A 1 315 ? 115.561 135.725 151.811 1.00 26.91 315 ALA A C 1
ATOM 1998 O O . ALA A 1 315 ? 114.403 135.705 152.237 1.00 26.91 315 ALA A O 1
ATOM 2000 N N . VAL A 1 316 ? 116.060 134.747 151.054 1.00 25.19 316 VAL A N 1
ATOM 2001 C CA . VAL A 1 316 ? 115.244 133.613 150.629 1.00 25.19 316 VAL A CA 1
ATOM 2002 C C . VAL A 1 316 ? 114.712 132.848 151.831 1.00 25.19 316 VAL A C 1
ATOM 2003 O O . VAL A 1 316 ? 113.557 132.413 151.845 1.00 25.19 316 VAL A O 1
ATOM 2007 N N . PHE A 1 317 ? 115.540 132.638 152.836 1.00 29.10 317 PHE A N 1
ATOM 2008 C CA . PHE A 1 317 ? 115.115 131.866 153.993 1.00 29.10 317 PHE A CA 1
ATOM 2009 C C . PHE A 1 317 ? 114.442 132.650 155.091 1.00 29.10 317 PHE A C 1
ATOM 2010 O O . PHE A 1 317 ? 113.825 132.072 155.968 1.00 29.10 317 PHE A O 1
ATOM 2018 N N . GLU A 1 318 ? 114.577 133.964 155.060 1.00 37.58 318 GLU A N 1
ATOM 2019 C CA . GLU A 1 318 ? 113.947 134.802 156.063 1.00 37.58 318 GLU A CA 1
ATOM 2020 C C . GLU A 1 318 ? 112.435 134.686 155.956 1.00 37.58 318 GLU A C 1
ATOM 2021 O O . GLU A 1 318 ? 111.749 134.572 156.965 1.00 37.58 318 GLU A O 1
ATOM 2027 N N . SER A 1 319 ? 111.930 134.673 154.722 1.00 43.00 319 SER A N 1
ATOM 2028 C CA . SER A 1 319 ? 110.501 134.578 154.457 1.00 43.00 319 SER A CA 1
ATOM 2029 C C . SER A 1 319 ? 110.110 133.118 154.393 1.00 43.00 319 SER A C 1
ATOM 2030 O O . SER A 1 319 ? 110.472 132.427 153.452 1.00 43.00 319 SER A O 1
ATOM 2033 N N . HIS A 1 320 ? 109.300 132.660 155.338 1.00 55.65 320 HIS A N 1
ATOM 2034 C CA . HIS A 1 320 ? 108.963 131.247 155.374 1.00 55.65 320 HIS A CA 1
ATOM 2035 C C . HIS A 1 320 ? 108.206 130.624 154.196 1.00 55.65 320 HIS A C 1
ATOM 2036 O O . HIS A 1 320 ? 108.652 129.624 153.654 1.00 55.65 320 HIS A O 1
ATOM 2043 N N . TYR A 1 321 ? 107.121 131.226 153.734 1.00 59.36 321 TYR A N 1
ATOM 2044 C CA . TYR A 1 321 ? 106.390 130.612 152.627 1.00 59.36 321 TYR A CA 1
ATOM 2045 C C . TYR A 1 321 ? 106.387 131.467 151.381 1.00 59.36 321 TYR A C 1
ATOM 2046 O O . TYR A 1 321 ? 105.847 131.085 150.349 1.00 59.36 321 TYR A O 1
ATOM 2055 N N . ASP A 1 322 ? 107.050 132.607 151.480 1.00 51.26 322 ASP A N 1
ATOM 2056 C CA . ASP A 1 322 ? 107.120 133.581 150.411 1.00 51.26 322 ASP A CA 1
ATOM 2057 C C . ASP A 1 322 ? 108.466 133.511 149.742 1.00 51.26 322 ASP A C 1
ATOM 2058 O O . ASP A 1 322 ? 108.916 134.479 149.150 1.00 51.26 322 ASP A O 1
ATOM 2063 N N . SER A 1 323 ? 109.095 132.341 149.820 1.00 35.73 323 SER A N 1
ATOM 2064 C CA . SER A 1 323 ? 110.426 132.059 149.262 1.00 35.73 323 SER A CA 1
ATOM 2065 C C . SER A 1 323 ? 110.552 132.166 147.742 1.00 35.73 323 SER A C 1
ATOM 2066 O O . SER A 1 323 ? 111.650 132.269 147.230 1.00 35.73 323 SER A O 1
ATOM 2069 N N . PHE A 1 324 ? 109.437 132.079 147.024 1.00 33.52 324 PHE A N 1
ATOM 2070 C CA . PHE A 1 324 ? 109.393 132.270 145.585 1.00 33.52 324 PHE A CA 1
ATOM 2071 C C . PHE A 1 324 ? 109.815 133.706 145.220 1.00 33.52 324 PHE A C 1
ATOM 2072 O O . PHE A 1 324 ? 110.378 133.924 144.157 1.00 33.52 324 PHE A O 1
ATOM 2080 N N . GLY A 1 325 ? 109.461 134.691 146.051 1.00 27.29 325 GLY A N 1
ATOM 2081 C CA . GLY A 1 325 ? 109.817 136.082 145.851 1.00 27.29 325 GLY A CA 1
ATOM 2082 C C . GLY A 1 325 ? 111.299 136.332 145.694 1.00 27.29 325 GLY A C 1
ATOM 2083 O O . GLY A 1 325 ? 111.732 136.606 144.585 1.00 27.29 325 GLY A O 1
ATOM 2084 N N . PRO A 1 326 ? 112.083 136.265 146.793 1.00 24.04 326 PRO A N 1
ATOM 2085 C CA . PRO A 1 326 ? 113.525 136.509 146.642 1.00 24.04 326 PRO A CA 1
ATOM 2086 C C . PRO A 1 326 ? 114.200 135.544 145.690 1.00 24.04 326 PRO A C 1
ATOM 2087 O O . PRO A 1 326 ? 115.134 135.933 144.978 1.00 24.04 326 PRO A O 1
ATOM 2091 N N . VAL A 1 327 ? 113.758 134.287 145.661 1.00 21.03 327 VAL A N 1
ATOM 2092 C CA . VAL A 1 327 ? 114.327 133.327 144.723 1.00 21.03 327 VAL A CA 1
ATOM 2093 C C . VAL A 1 327 ? 114.137 133.806 143.294 1.00 21.03 327 VAL A C 1
ATOM 2094 O O . VAL A 1 327 ? 115.083 133.830 142.505 1.00 21.03 327 VAL A O 1
ATOM 2098 N N . LEU A 1 328 ? 112.915 134.193 142.936 1.00 23.93 328 LEU A N 1
ATOM 2099 C CA . LEU A 1 328 ? 112.677 134.670 141.584 1.00 23.93 328 LEU A CA 1
ATOM 2100 C C . LEU A 1 328 ? 113.405 135.975 141.320 1.00 23.93 328 LEU A C 1
ATOM 2101 O O . LEU A 1 328 ? 113.928 136.171 140.223 1.00 23.93 328 LEU A O 1
ATOM 2106 N N . PHE A 1 329 ? 113.472 136.861 142.318 1.00 18.21 329 PHE A N 1
ATOM 2107 C CA . PHE A 1 329 ? 114.245 138.092 142.188 1.00 18.21 329 PHE A CA 1
ATOM 2108 C C . PHE A 1 329 ? 115.670 137.797 141.744 1.00 18.21 329 PHE A C 1
ATOM 2109 O O . PHE A 1 329 ? 116.103 138.236 140.671 1.00 18.21 329 PHE A O 1
ATOM 2117 N N . TYR A 1 330 ? 116.400 137.011 142.539 1.00 24.77 330 TYR A N 1
ATOM 2118 C CA . TYR A 1 330 ? 117.816 136.795 142.264 1.00 24.77 330 TYR A CA 1
ATOM 2119 C C . TYR A 1 330 ? 118.031 135.899 141.053 1.00 24.77 330 TYR A C 1
ATOM 2120 O O . TYR A 1 330 ? 118.969 136.118 140.285 1.00 24.77 330 TYR A O 1
ATOM 2129 N N . VAL A 1 331 ? 117.177 134.895 140.850 1.00 18.52 331 VAL A N 1
ATOM 2130 C CA . VAL A 1 331 ? 117.331 134.014 139.698 1.00 18.52 331 VAL A CA 1
ATOM 2131 C C . VAL A 1 331 ? 117.080 134.776 138.406 1.00 18.52 331 VAL A C 1
ATOM 2132 O O . VAL A 1 331 ? 117.825 134.632 137.433 1.00 18.52 331 VAL A O 1
ATOM 2136 N N . SER A 1 332 ? 116.030 135.596 138.371 1.00 20.06 332 SER A N 1
ATOM 2137 C CA . SER A 1 332 ? 115.752 136.392 137.185 1.00 20.06 332 SER A CA 1
ATOM 2138 C C . SER A 1 332 ? 116.865 137.391 136.931 1.00 20.06 332 SER A C 1
ATOM 2139 O O . SER A 1 332 ? 117.306 137.567 135.790 1.00 20.06 332 SER A O 1
ATOM 2142 N N . PHE A 1 333 ? 117.342 138.059 137.989 1.00 21.20 333 PHE A N 1
ATOM 2143 C CA . PHE A 1 333 ? 118.443 138.995 137.808 1.00 21.20 333 PHE A CA 1
ATOM 2144 C C . PHE A 1 333 ? 119.656 138.293 137.233 1.00 21.20 333 PHE A C 1
ATOM 2145 O O . PHE A 1 333 ? 120.226 138.737 136.234 1.00 21.20 333 PHE A O 1
ATOM 2153 N N . ILE A 1 334 ? 120.066 137.187 137.853 1.00 24.84 334 ILE A N 1
ATOM 2154 C CA . ILE A 1 334 ? 121.252 136.478 137.399 1.00 24.84 334 ILE A CA 1
ATOM 2155 C C . ILE A 1 334 ? 121.092 136.049 135.955 1.00 24.84 334 ILE A C 1
ATOM 2156 O O . ILE A 1 334 ? 121.891 136.435 135.099 1.00 24.84 334 ILE A O 1
ATOM 2161 N N . ILE A 1 335 ? 120.026 135.306 135.646 1.00 25.34 335 ILE A N 1
ATOM 2162 C CA . ILE A 1 335 ? 119.823 134.866 134.273 1.00 25.34 335 ILE A CA 1
ATOM 2163 C C . ILE A 1 335 ? 119.921 136.052 133.332 1.00 25.34 335 ILE A C 1
ATOM 2164 O O . ILE A 1 335 ? 120.910 136.189 132.600 1.00 25.34 335 ILE A O 1
ATOM 2169 N N . ILE A 1 336 ? 118.989 137.004 133.458 1.00 25.52 336 ILE A N 1
ATOM 2170 C CA . ILE A 1 336 ? 118.906 138.100 132.500 1.00 25.52 336 ILE A CA 1
ATOM 2171 C C . ILE A 1 336 ? 120.228 138.846 132.432 1.00 25.52 336 ILE A C 1
ATOM 2172 O O . ILE A 1 336 ? 121.004 138.672 131.482 1.00 25.52 336 ILE A O 1
ATOM 2177 N N . CYS A 1 337 ? 120.568 139.558 133.510 1.00 30.20 337 CYS A N 1
ATOM 2178 C CA . CYS A 1 337 ? 121.740 140.418 133.490 1.00 30.20 337 CYS A CA 1
ATOM 2179 C C . CYS A 1 337 ? 122.996 139.606 133.250 1.00 30.20 337 CYS A C 1
ATOM 2180 O O . CYS A 1 337 ? 123.557 139.665 132.152 1.00 30.20 337 CYS A O 1
ATOM 2183 N N . GLN A 1 338 ? 123.365 138.737 134.200 1.00 29.58 338 GLN A N 1
ATOM 2184 C CA . GLN A 1 338 ? 124.628 138.026 134.082 1.00 29.58 338 GLN A CA 1
ATOM 2185 C C . GLN A 1 338 ? 124.727 137.347 132.733 1.00 29.58 338 GLN A C 1
ATOM 2186 O O . GLN A 1 338 ? 125.376 137.873 131.818 1.00 29.58 338 GLN A O 1
ATOM 2192 N N . ILE A 1 339 ? 123.930 136.298 132.523 1.00 26.84 339 ILE A N 1
ATOM 2193 C CA . ILE A 1 339 ? 124.148 135.474 131.351 1.00 26.84 339 ILE A CA 1
ATOM 2194 C C . ILE A 1 339 ? 123.891 136.289 130.094 1.00 26.84 339 ILE A C 1
ATOM 2195 O O . ILE A 1 339 ? 124.832 136.657 129.374 1.00 26.84 339 ILE A O 1
ATOM 2200 N N . VAL A 1 340 ? 122.641 136.706 129.886 1.00 30.01 340 VAL A N 1
ATOM 2201 C CA . VAL A 1 340 ? 122.305 137.257 128.588 1.00 30.01 340 VAL A CA 1
ATOM 2202 C C . VAL A 1 340 ? 123.021 138.581 128.381 1.00 30.01 340 VAL A C 1
ATOM 2203 O O . VAL A 1 340 ? 123.731 138.763 127.387 1.00 30.01 340 VAL A O 1
ATOM 2207 N N . LEU A 1 341 ? 122.887 139.513 129.327 1.00 30.50 341 LEU A N 1
ATOM 2208 C CA . LEU A 1 341 ? 123.348 140.863 129.063 1.00 30.50 341 LEU A CA 1
ATOM 2209 C C . LEU A 1 341 ? 124.868 140.950 129.080 1.00 30.50 341 LEU A C 1
ATOM 2210 O O . LEU A 1 341 ? 125.449 141.616 128.217 1.00 30.50 341 LEU A O 1
ATOM 2215 N N . ILE A 1 342 ? 125.546 140.308 130.042 1.00 28.89 342 ILE A N 1
ATOM 2216 C CA . ILE A 1 342 ? 126.999 140.392 130.009 1.00 28.89 342 ILE A CA 1
ATOM 2217 C C . ILE A 1 342 ? 127.540 139.727 128.753 1.00 28.89 342 ILE A C 1
ATOM 2218 O O . ILE A 1 342 ? 128.480 140.237 128.130 1.00 28.89 342 ILE A O 1
ATOM 2223 N N . ASN A 1 343 ? 126.956 138.600 128.335 1.00 29.14 343 ASN A N 1
ATOM 2224 C CA . ASN A 1 343 ? 127.494 137.946 127.154 1.00 29.14 343 ASN A CA 1
ATOM 2225 C C . ASN A 1 343 ? 127.215 138.761 125.899 1.00 29.14 343 ASN A C 1
ATOM 2226 O O . ASN A 1 343 ? 128.028 138.780 124.976 1.00 29.14 343 ASN A O 1
ATOM 2231 N N . VAL A 1 344 ? 126.108 139.507 125.871 1.00 34.17 344 VAL A N 1
ATOM 2232 C CA . VAL A 1 344 ? 125.838 140.348 124.704 1.00 34.17 344 VAL A CA 1
ATOM 2233 C C . VAL A 1 344 ? 126.773 141.550 124.671 1.00 34.17 344 VAL A C 1
ATOM 2234 O O . VAL A 1 344 ? 127.287 141.925 123.609 1.00 34.17 344 VAL A O 1
ATOM 2238 N N . VAL A 1 345 ? 127.013 142.172 125.826 1.00 35.03 345 VAL A N 1
ATOM 2239 C CA . VAL A 1 345 ? 127.970 143.274 125.891 1.00 35.03 345 VAL A CA 1
ATOM 2240 C C . VAL A 1 345 ? 129.344 142.816 125.419 1.00 35.03 345 VAL A C 1
ATOM 2241 O O . VAL A 1 345 ? 129.960 143.436 124.542 1.00 35.03 345 VAL A O 1
ATOM 2245 N N . VAL A 1 346 ? 129.848 141.724 125.994 1.00 33.83 346 VAL A N 1
ATOM 2246 C CA . VAL A 1 346 ? 131.174 141.246 125.624 1.00 33.83 346 VAL A CA 1
ATOM 2247 C C . VAL A 1 346 ? 131.199 140.797 124.168 1.00 33.83 346 VAL A C 1
ATOM 2248 O O . VAL A 1 346 ? 132.207 140.962 123.474 1.00 33.83 346 VAL A O 1
ATOM 2252 N N . ALA A 1 347 ? 130.091 140.249 123.670 1.00 35.12 347 ALA A N 1
ATOM 2253 C CA . ALA A 1 347 ? 130.062 139.776 122.296 1.00 35.12 347 ALA A CA 1
ATOM 2254 C C . ALA A 1 347 ? 130.131 140.930 121.315 1.00 35.12 347 ALA A C 1
ATOM 2255 O O . ALA A 1 347 ? 130.856 140.860 120.322 1.00 35.12 347 ALA A O 1
ATOM 2257 N N . VAL A 1 348 ? 129.395 142.012 121.576 1.00 41.46 348 VAL A N 1
ATOM 2258 C CA . VAL A 1 348 ? 129.461 143.154 120.668 1.00 41.46 348 VAL A CA 1
ATOM 2259 C C . VAL A 1 348 ? 130.811 143.849 120.791 1.00 41.46 348 VAL A C 1
ATOM 2260 O O . VAL A 1 348 ? 131.354 144.356 119.802 1.00 41.46 348 VAL A O 1
ATOM 2264 N N . LEU A 1 349 ? 131.398 143.837 121.990 1.00 42.48 349 LEU A N 1
ATOM 2265 C CA . LEU A 1 349 ? 132.745 144.371 122.167 1.00 42.48 349 LEU A CA 1
ATOM 2266 C C . LEU A 1 349 ? 133.753 143.629 121.298 1.00 42.48 349 LEU A C 1
ATOM 2267 O O . LEU A 1 349 ? 134.462 144.237 120.486 1.00 42.48 349 LEU A O 1
ATOM 2272 N N . LEU A 1 350 ? 133.838 142.307 121.468 1.00 41.16 350 LEU A N 1
ATOM 2273 C CA . LEU A 1 350 ? 134.775 141.513 120.680 1.00 41.16 350 LEU A CA 1
ATOM 2274 C C . LEU A 1 350 ? 134.455 141.584 119.195 1.00 41.16 350 LEU A C 1
ATOM 2275 O O . LEU A 1 350 ? 135.360 141.529 118.357 1.00 41.16 350 LEU A O 1
ATOM 2280 N N . ASP A 1 351 ? 133.174 141.702 118.842 1.00 52.32 351 ASP A N 1
ATOM 2281 C CA . ASP A 1 351 ? 132.818 141.826 117.437 1.00 52.32 351 ASP A CA 1
ATOM 2282 C C . ASP A 1 351 ? 133.375 143.112 116.849 1.00 52.32 351 ASP A C 1
ATOM 2283 O O . ASP A 1 351 ? 133.961 143.097 115.765 1.00 52.32 351 ASP A O 1
ATOM 2288 N N . LYS A 1 352 ? 133.241 144.204 117.590 1.00 56.74 352 LYS A N 1
ATOM 2289 C CA . LYS A 1 352 ? 133.751 145.496 117.154 1.00 56.74 352 LYS A CA 1
ATOM 2290 C C . LYS A 1 352 ? 135.263 145.466 117.038 1.00 56.74 352 LYS A C 1
ATOM 2291 O O . LYS A 1 352 ? 135.829 146.058 116.130 1.00 56.74 352 LYS A O 1
ATOM 2297 N N . MET A 1 353 ? 135.919 144.764 117.954 1.00 59.46 353 MET A N 1
ATOM 2298 C CA . MET A 1 353 ? 137.377 144.691 117.932 1.00 59.46 353 MET A CA 1
ATOM 2299 C C . MET A 1 353 ? 137.872 143.847 116.766 1.00 59.46 353 MET A C 1
ATOM 2300 O O . MET A 1 353 ? 138.870 144.191 116.128 1.00 59.46 353 MET A O 1
ATOM 2305 N N . VAL A 1 354 ? 137.191 142.739 116.464 1.00 69.87 354 VAL A N 1
ATOM 2306 C CA . VAL A 1 354 ? 137.583 141.934 115.309 1.00 69.87 354 VAL A CA 1
ATOM 2307 C C . VAL A 1 354 ? 137.239 142.666 114.016 1.00 69.87 354 VAL A C 1
ATOM 2308 O O . VAL A 1 354 ? 137.879 142.455 112.977 1.00 69.87 354 VAL A O 1
ATOM 2312 N N . GLU A 1 355 ? 136.228 143.540 114.060 1.00 75.83 355 GLU A N 1
ATOM 2313 C CA . GLU A 1 355 ? 135.964 144.426 112.931 1.00 75.83 355 GLU A CA 1
ATOM 2314 C C . GLU A 1 355 ? 137.158 145.322 112.663 1.00 75.83 355 GLU A C 1
ATOM 2315 O O . GLU A 1 355 ? 137.576 145.493 111.512 1.00 75.83 355 GLU A O 1
ATOM 2321 N N . GLU A 1 356 ? 137.715 145.910 113.719 1.00 81.60 356 GLU A N 1
ATOM 2322 C CA . GLU A 1 356 ? 138.803 146.860 113.525 1.00 81.60 356 GLU A CA 1
ATOM 2323 C C . GLU A 1 356 ? 140.107 146.137 113.212 1.00 81.60 356 GLU A C 1
ATOM 2324 O O . GLU A 1 356 ? 140.977 146.677 112.517 1.00 81.60 356 GLU A O 1
ATOM 2330 N N . ASP A 1 357 ? 140.262 144.918 113.731 1.00 93.88 357 ASP A N 1
ATOM 2331 C CA . ASP A 1 357 ? 141.431 144.107 113.411 1.00 93.88 357 ASP A CA 1
ATOM 2332 C C . ASP A 1 357 ? 141.491 143.781 111.924 1.00 93.88 357 ASP A C 1
ATOM 2333 O O . ASP A 1 357 ? 142.580 143.627 111.358 1.00 93.88 357 ASP A O 1
ATOM 2338 N N . ASP A 1 358 ? 140.338 143.676 111.274 1.00 95.96 358 ASP A N 1
ATOM 2339 C CA . ASP A 1 358 ? 140.291 143.313 109.863 1.00 95.96 358 ASP A CA 1
ATOM 2340 C C . ASP A 1 358 ? 139.407 144.273 109.076 1.00 95.96 358 ASP A C 1
ATOM 2341 O O . ASP A 1 358 ? 139.900 145.157 108.374 1.00 95.96 358 ASP A O 1
ATOM 2346 N N . TRP B 1 69 ? 85.610 158.290 114.263 1.00 82.06 69 TRP B N 1
ATOM 2347 C CA . TRP B 1 69 ? 86.602 159.053 113.518 1.00 82.06 69 TRP B CA 1
ATOM 2348 C C . TRP B 1 69 ? 86.561 160.532 113.887 1.00 82.06 69 TRP B C 1
ATOM 2349 O O . TRP B 1 69 ? 85.626 161.243 113.530 1.00 82.06 69 TRP B O 1
ATOM 2351 N N . LEU B 1 70 ? 87.580 160.985 114.611 1.00 91.20 70 LEU B N 1
ATOM 2352 C CA . LEU B 1 70 ? 87.677 162.379 115.029 1.00 91.20 70 LEU B CA 1
ATOM 2353 C C . LEU B 1 70 ? 87.934 163.257 113.808 1.00 91.20 70 LEU B C 1
ATOM 2354 O O . LEU B 1 70 ? 88.573 162.821 112.854 1.00 91.20 70 LEU B O 1
ATOM 2356 N N . PRO B 1 71 ? 87.418 164.493 113.825 1.00 94.36 71 PRO B N 1
ATOM 2357 C CA . PRO B 1 71 ? 87.569 165.437 112.709 1.00 94.36 71 PRO B CA 1
ATOM 2358 C C . PRO B 1 71 ? 89.010 165.843 112.416 1.00 94.36 71 PRO B C 1
ATOM 2359 O O . PRO B 1 71 ? 89.408 165.892 111.254 1.00 94.36 71 PRO B O 1
ATOM 2363 N N . HIS B 1 72 ? 89.783 166.118 113.459 1.00 96.46 72 HIS B N 1
ATOM 2364 C CA . HIS B 1 72 ? 91.172 166.536 113.297 1.00 96.46 72 HIS B CA 1
ATOM 2365 C C . HIS B 1 72 ? 92.170 165.479 113.743 1.00 96.46 72 HIS B C 1
ATOM 2366 O O . HIS B 1 72 ? 93.332 165.787 114.010 1.00 96.46 72 HIS B O 1
ATOM 2373 N N . GLN B 1 73 ? 91.716 164.234 113.813 1.00 92.28 73 GLN B N 1
ATOM 2374 C CA . GLN B 1 73 ? 92.563 163.142 114.266 1.00 92.28 73 GLN B CA 1
ATOM 2375 C C . GLN B 1 73 ? 93.797 162.939 113.397 1.00 92.28 73 GLN B C 1
ATOM 2376 O O . GLN B 1 73 ? 94.887 162.728 113.921 1.00 92.28 73 GLN B O 1
ATOM 2382 N N . ARG B 1 74 ? 93.655 163.029 112.080 1.00 96.19 74 ARG B N 1
ATOM 2383 C CA . ARG B 1 74 ? 94.818 162.810 111.230 1.00 96.19 74 ARG B CA 1
ATOM 2384 C C . ARG B 1 74 ? 95.905 163.836 111.508 1.00 96.19 74 ARG B C 1
ATOM 2385 O O . ARG B 1 74 ? 97.081 163.494 111.578 1.00 96.19 74 ARG B O 1
ATOM 2393 N N . LYS B 1 75 ? 95.519 165.097 111.658 1.00 92.69 75 LYS B N 1
ATOM 2394 C CA . LYS B 1 75 ? 96.498 166.131 111.954 1.00 92.69 75 LYS B CA 1
ATOM 2395 C C . LYS B 1 75 ? 97.121 165.879 113.323 1.00 92.69 75 LYS B C 1
ATOM 2396 O O . LYS B 1 75 ? 98.326 166.042 113.509 1.00 92.69 75 LYS B O 1
ATOM 2402 N N . VAL B 1 76 ? 96.283 165.488 114.279 1.00 89.76 76 VAL B N 1
ATOM 2403 C CA . VAL B 1 76 ? 96.725 165.203 115.639 1.00 89.76 76 VAL B CA 1
ATOM 2404 C C . VAL B 1 76 ? 97.677 164.022 115.715 1.00 89.76 76 VAL B C 1
ATOM 2405 O O . VAL B 1 76 ? 98.645 164.041 116.468 1.00 89.76 76 VAL B O 1
ATOM 2409 N N . PHE B 1 77 ? 97.385 162.993 114.931 1.00 89.02 77 PHE B N 1
ATOM 2410 C CA . PHE B 1 77 ? 98.192 161.782 114.908 1.00 89.02 77 PHE B CA 1
ATOM 2411 C C . PHE B 1 77 ? 99.612 162.077 114.450 1.00 89.02 77 PHE B C 1
ATOM 2412 O O . PHE B 1 77 ? 100.572 161.542 114.997 1.00 89.02 77 PHE B O 1
ATOM 2420 N N . ASP B 1 78 ? 99.744 162.942 113.453 1.00 90.52 78 ASP B N 1
ATOM 2421 C CA . ASP B 1 78 ? 101.054 163.317 112.939 1.00 90.52 78 ASP B CA 1
ATOM 2422 C C . ASP B 1 78 ? 101.888 164.020 114.004 1.00 90.52 78 ASP B C 1
ATOM 2423 O O . ASP B 1 78 ? 103.093 163.815 114.093 1.00 90.52 78 ASP B O 1
ATOM 2428 N N . PHE B 1 79 ? 101.244 164.859 114.808 1.00 83.18 79 PHE B N 1
ATOM 2429 C CA . PHE B 1 79 ? 101.943 165.576 115.859 1.00 83.18 79 PHE B CA 1
ATOM 2430 C C . PHE B 1 79 ? 102.538 164.606 116.862 1.00 83.18 79 PHE B C 1
ATOM 2431 O O . PHE B 1 79 ? 103.658 164.794 117.318 1.00 83.18 79 PHE B O 1
ATOM 2439 N N . TYR B 1 80 ? 101.785 163.572 117.218 1.00 78.99 80 TYR B N 1
ATOM 2440 C CA . TYR B 1 80 ? 102.276 162.569 118.153 1.00 78.99 80 TYR B CA 1
ATOM 2441 C C . TYR B 1 80 ? 103.460 161.816 117.570 1.00 78.99 80 TYR B C 1
ATOM 2442 O O . TYR B 1 80 ? 104.393 161.464 118.280 1.00 78.99 80 TYR B O 1
ATOM 2451 N N . ALA B 1 81 ? 103.398 161.534 116.276 1.00 78.22 81 ALA B N 1
ATOM 2452 C CA . ALA B 1 81 ? 104.475 160.827 115.609 1.00 78.22 81 ALA B CA 1
ATOM 2453 C C . ALA B 1 81 ? 105.644 161.739 115.244 1.00 78.22 81 ALA B C 1
ATOM 2454 O O . ALA B 1 81 ? 106.572 161.299 114.571 1.00 78.22 81 ALA B O 1
ATOM 2456 N N . SER B 1 82 ? 105.622 163.001 115.679 1.00 78.85 82 SER B N 1
ATOM 2457 C CA . SER B 1 82 ? 106.736 163.884 115.367 1.00 78.85 82 SER B CA 1
ATOM 2458 C C . SER B 1 82 ? 107.984 163.475 116.136 1.00 78.85 82 SER B C 1
ATOM 2459 O O . SER B 1 82 ? 107.904 162.884 117.216 1.00 78.85 82 SER B O 1
ATOM 2462 N N . GLN B 1 83 ? 109.145 163.793 115.563 1.00 78.08 83 GLN B N 1
ATOM 2463 C CA . GLN B 1 83 ? 110.411 163.493 116.220 1.00 78.08 83 GLN B CA 1
ATOM 2464 C C . GLN B 1 83 ? 110.499 164.182 117.576 1.00 78.08 83 GLN B C 1
ATOM 2465 O O . GLN B 1 83 ? 110.826 163.549 118.588 1.00 78.08 83 GLN B O 1
ATOM 2471 N N . GLY B 1 84 ? 110.195 165.480 117.613 1.00 75.00 84 GLY B N 1
ATOM 2472 C CA . GLY B 1 84 ? 110.416 166.248 118.825 1.00 75.00 84 GLY B CA 1
ATOM 2473 C C . GLY B 1 84 ? 109.498 165.830 119.954 1.00 75.00 84 GLY B C 1
ATOM 2474 O O . GLY B 1 84 ? 109.893 165.813 121.119 1.00 75.00 84 GLY B O 1
ATOM 2475 N N . VAL B 1 85 ? 108.259 165.476 119.624 1.00 72.15 85 VAL B N 1
ATOM 2476 C CA . VAL B 1 85 ? 107.316 165.088 120.667 1.00 72.15 85 VAL B CA 1
ATOM 2477 C C . VAL B 1 85 ? 107.711 163.743 121.259 1.00 72.15 85 VAL B C 1
ATOM 2478 O O . VAL B 1 85 ? 107.607 163.524 122.471 1.00 72.15 85 VAL B O 1
ATOM 2482 N N . GLN B 1 86 ? 108.194 162.825 120.417 1.00 69.88 86 GLN B N 1
ATOM 2483 C CA . GLN B 1 86 ? 108.674 161.552 120.937 1.00 69.88 86 GLN B CA 1
ATOM 2484 C C . GLN B 1 86 ? 109.908 161.751 121.802 1.00 69.88 86 GLN B C 1
ATOM 2485 O O . GLN B 1 86 ? 110.035 161.131 122.862 1.00 69.88 86 GLN B O 1
ATOM 2491 N N . TYR B 1 87 ? 110.820 162.631 121.383 1.00 69.42 87 TYR B N 1
ATOM 2492 C CA . TYR B 1 87 ? 111.996 162.902 122.203 1.00 69.42 87 TYR B CA 1
ATOM 2493 C C . TYR B 1 87 ? 111.611 163.560 123.522 1.00 69.42 87 TYR B C 1
ATOM 2494 O O . TYR B 1 87 ? 112.240 163.313 124.554 1.00 69.42 87 TYR B O 1
ATOM 2503 N N . PHE B 1 88 ? 110.571 164.393 123.512 1.00 63.06 88 PHE B N 1
ATOM 2504 C CA . PHE B 1 88 ? 110.141 165.041 124.745 1.00 63.06 88 PHE B CA 1
ATOM 2505 C C . PHE B 1 88 ? 109.501 164.040 125.696 1.00 63.06 88 PHE B C 1
ATOM 2506 O O . PHE B 1 88 ? 109.760 164.063 126.906 1.00 63.06 88 PHE B O 1
ATOM 2514 N N . THR B 1 89 ? 108.656 163.153 125.167 1.00 62.27 89 THR B N 1
ATOM 2515 C CA . THR B 1 89 ? 108.106 162.089 125.998 1.00 62.27 89 THR B CA 1
ATOM 2516 C C . THR B 1 89 ? 109.213 161.201 126.545 1.00 62.27 89 THR B C 1
ATOM 2517 O O . THR B 1 89 ? 109.142 160.745 127.689 1.00 62.27 89 THR B O 1
ATOM 2521 N N . ALA B 1 90 ? 110.251 160.951 125.742 1.00 54.58 90 ALA B N 1
ATOM 2522 C CA . ALA B 1 90 ? 111.388 160.171 126.216 1.00 54.58 90 ALA B CA 1
ATOM 2523 C C . ALA B 1 90 ? 112.102 160.878 127.357 1.00 54.58 90 ALA B C 1
ATOM 2524 O O . ALA B 1 90 ? 112.466 160.250 128.359 1.00 54.58 90 ALA B O 1
ATOM 2526 N N . PHE B 1 91 ? 112.333 162.182 127.209 1.00 50.23 91 PHE B N 1
ATOM 2527 C CA . PHE B 1 91 ? 112.943 162.951 128.285 1.00 50.23 91 PHE B CA 1
ATOM 2528 C C . PHE B 1 91 ? 112.111 162.862 129.554 1.00 50.23 91 PHE B C 1
ATOM 2529 O O . PHE B 1 91 ? 112.657 162.721 130.653 1.00 50.23 91 PHE B O 1
ATOM 2537 N N . LEU B 1 92 ? 110.789 162.898 129.394 1.00 51.12 92 LEU B N 1
ATOM 2538 C CA . LEU B 1 92 ? 109.851 162.847 130.517 1.00 51.12 92 LEU B CA 1
ATOM 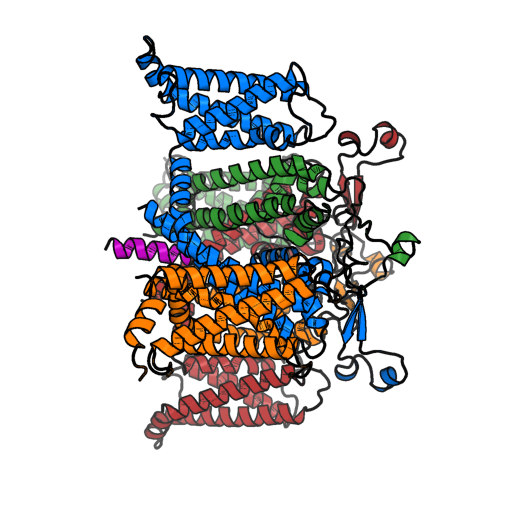2539 C C . LEU B 1 92 ? 109.839 161.483 131.196 1.00 51.12 92 LEU B C 1
ATOM 2540 O O . LEU B 1 92 ? 109.638 161.382 132.398 1.00 51.12 92 LEU B O 1
ATOM 2545 N N . ILE B 1 93 ? 110.004 160.433 130.405 1.00 46.65 93 ILE B N 1
ATOM 2546 C CA . ILE B 1 93 ? 110.124 159.072 130.922 1.00 46.65 93 ILE B CA 1
ATOM 2547 C C . ILE B 1 93 ? 111.400 158.925 131.734 1.00 46.65 93 ILE B C 1
ATOM 2548 O O . ILE B 1 93 ? 111.392 158.391 132.853 1.00 46.65 93 ILE B O 1
ATOM 2553 N N . VAL B 1 94 ? 112.521 159.386 131.177 1.00 40.22 94 VAL B N 1
ATOM 2554 C CA . VAL B 1 94 ? 113.793 159.266 131.879 1.00 40.22 94 VAL B CA 1
ATOM 2555 C C . VAL B 1 94 ? 113.782 160.101 133.150 1.00 40.22 94 VAL B C 1
ATOM 2556 O O . VAL B 1 94 ? 114.333 159.695 134.176 1.00 40.22 94 VAL B O 1
ATOM 2560 N N . SER B 1 95 ? 113.144 161.270 133.113 1.00 40.86 95 SER B N 1
ATOM 2561 C CA . SER B 1 95 ? 113.081 162.100 134.309 1.00 40.86 95 SER B CA 1
ATOM 2562 C C . SER B 1 95 ? 112.243 161.438 135.392 1.00 40.86 95 SER B C 1
ATOM 2563 O O . SER B 1 95 ? 112.567 161.528 136.580 1.00 40.86 95 SER B O 1
ATOM 2566 N N . ASN B 1 96 ? 111.171 160.749 135.004 1.00 42.75 96 ASN B N 1
ATOM 2567 C CA . ASN B 1 96 ? 110.357 160.049 135.991 1.00 42.75 96 ASN B CA 1
ATOM 2568 C C . ASN B 1 96 ? 111.121 158.882 136.597 1.00 42.75 96 ASN B C 1
ATOM 2569 O O . ASN B 1 96 ? 111.046 158.636 137.809 1.00 42.75 96 ASN B O 1
ATOM 2574 N N . PHE B 1 97 ? 111.869 158.152 135.769 1.00 35.91 97 PHE B N 1
ATOM 2575 C CA . PHE B 1 97 ? 112.680 157.066 136.305 1.00 35.91 97 PHE B CA 1
ATOM 2576 C C . PHE B 1 97 ? 113.747 157.593 137.252 1.00 35.91 97 PHE B C 1
ATOM 2577 O O . PHE B 1 97 ? 114.002 156.997 138.304 1.00 35.91 97 PHE B O 1
ATOM 2585 N N . ILE B 1 98 ? 114.390 158.703 136.889 1.00 34.43 98 ILE B N 1
ATOM 2586 C CA . ILE B 1 98 ? 115.381 159.312 137.767 1.00 34.43 98 ILE B CA 1
ATOM 2587 C C . ILE B 1 98 ? 114.724 159.792 139.051 1.00 34.43 98 ILE B C 1
ATOM 2588 O O . ILE B 1 98 ? 115.332 159.764 140.123 1.00 34.43 98 ILE B O 1
ATOM 2593 N N . PHE B 1 99 ? 113.463 160.212 138.969 1.00 39.10 99 PHE B N 1
ATOM 2594 C CA . PHE B 1 99 ? 112.736 160.628 140.162 1.00 39.10 99 PHE B CA 1
ATOM 2595 C C . PHE B 1 99 ? 112.515 159.453 141.106 1.00 39.10 99 PHE B C 1
ATOM 2596 O O . PHE B 1 99 ? 112.684 159.583 142.322 1.00 39.10 99 PHE B O 1
ATOM 2604 N N . ASN B 1 100 ? 112.152 158.291 140.558 1.00 39.07 100 ASN B N 1
ATOM 2605 C CA . ASN B 1 100 ? 111.989 157.102 141.397 1.00 39.07 100 ASN B CA 1
ATOM 2606 C C . ASN B 1 100 ? 113.319 156.657 141.996 1.00 39.07 100 ASN B C 1
ATOM 2607 O O . ASN B 1 100 ? 113.401 156.324 143.189 1.00 39.07 100 ASN B O 1
ATOM 2612 N N . CYS B 1 101 ? 114.370 156.630 141.173 1.00 30.86 101 CYS B N 1
ATOM 2613 C CA . CYS B 1 101 ? 115.709 156.318 141.664 1.00 30.86 101 CYS B CA 1
ATOM 2614 C C . CYS B 1 101 ? 116.101 157.248 142.803 1.00 30.86 101 CYS B C 1
ATOM 2615 O O . CYS B 1 101 ? 116.617 156.806 143.835 1.00 30.86 101 CYS B O 1
ATOM 2618 N N . ALA B 1 102 ? 115.856 158.545 142.633 1.00 34.21 102 ALA B N 1
ATOM 2619 C CA . ALA B 1 102 ? 116.229 159.517 143.650 1.00 34.21 102 ALA B CA 1
ATOM 2620 C C . ALA B 1 102 ? 115.396 159.345 144.908 1.00 34.21 102 ALA B C 1
ATOM 2621 O O . ALA B 1 102 ? 115.885 159.577 146.017 1.00 34.21 102 ALA B O 1
ATOM 2623 N N . GLU B 1 103 ? 114.131 158.951 144.760 1.00 36.64 103 GLU B N 1
ATOM 2624 C CA . GLU B 1 103 ? 113.328 158.662 145.940 1.00 36.64 103 GLU B CA 1
ATOM 2625 C C . GLU B 1 103 ? 113.943 157.529 146.735 1.00 36.64 103 GLU B C 1
ATOM 2626 O O . GLU B 1 103 ? 114.042 157.597 147.963 1.00 36.64 103 GLU B O 1
ATOM 2632 N N . LYS B 1 104 ? 114.369 156.473 146.043 1.00 31.77 104 LYS B N 1
ATOM 2633 C CA . LYS B 1 104 ? 114.937 155.331 146.754 1.00 31.77 104 LYS B CA 1
ATOM 2634 C C . LYS B 1 104 ? 116.327 155.632 147.295 1.00 31.77 104 LYS B C 1
ATOM 2635 O O . LYS B 1 104 ? 116.765 154.997 148.257 1.00 31.77 104 LYS B O 1
ATOM 2641 N N . GLU B 1 105 ? 117.030 156.601 146.705 1.00 31.51 105 GLU B N 1
ATOM 2642 C CA . GLU B 1 105 ? 118.374 156.920 147.178 1.00 31.51 105 GLU B CA 1
ATOM 2643 C C . GLU B 1 105 ? 118.346 157.864 148.372 1.00 31.51 105 GLU B C 1
ATOM 2644 O O . GLU B 1 105 ? 119.023 157.624 149.376 1.00 31.51 105 GLU B O 1
ATOM 2650 N N . TRP B 1 106 ? 117.583 158.951 148.282 1.00 30.75 106 TRP B N 1
ATOM 2651 C CA . TRP B 1 106 ? 117.602 159.977 149.313 1.00 30.75 106 TRP B CA 1
ATOM 2652 C C . TRP B 1 106 ? 116.488 159.856 150.332 1.00 30.75 106 TRP B C 1
ATOM 2653 O O . TRP B 1 106 ? 116.542 160.542 151.358 1.00 30.75 106 TRP B O 1
ATOM 2664 N N . ASP B 1 107 ? 115.494 159.009 150.094 1.00 38.68 107 ASP B N 1
ATOM 2665 C CA . ASP B 1 107 ? 114.329 158.881 150.967 1.00 38.68 107 ASP B CA 1
ATOM 2666 C C . ASP B 1 107 ? 113.768 157.468 150.865 1.00 38.68 107 ASP B C 1
ATOM 2667 O O . ASP B 1 107 ? 112.651 157.265 150.376 1.00 38.68 107 ASP B O 1
ATOM 2672 N N . PRO B 1 108 ? 114.522 156.460 151.310 1.00 35.87 108 PRO B N 1
ATOM 2673 C CA . PRO B 1 108 ? 114.012 155.090 151.183 1.00 35.87 108 PRO B CA 1
ATOM 2674 C C . PRO B 1 108 ? 113.204 154.640 152.381 1.00 35.87 108 PRO B C 1
ATOM 2675 O O . PRO B 1 108 ? 112.487 153.638 152.295 1.00 35.87 108 PRO B O 1
ATOM 2679 N N . TYR B 1 109 ? 113.284 155.362 153.493 1.00 40.51 109 TYR B N 1
ATOM 2680 C CA . TYR B 1 109 ? 112.776 154.869 154.763 1.00 40.51 109 TYR B CA 1
ATOM 2681 C C . TYR B 1 109 ? 111.269 154.661 154.727 1.00 40.51 109 TYR B C 1
ATOM 2682 O O . TYR B 1 109 ? 110.575 155.092 153.802 1.00 40.51 109 TYR B O 1
ATOM 2691 N N . THR B 1 110 ? 110.766 153.970 155.751 1.00 49.96 110 THR B N 1
ATOM 2692 C CA . THR B 1 110 ? 109.325 153.818 155.900 1.00 49.96 110 THR B CA 1
ATOM 2693 C C . THR B 1 110 ? 108.679 155.148 156.262 1.00 49.96 110 THR B C 1
ATOM 2694 O O . THR B 1 110 ? 107.786 155.627 155.552 1.00 49.96 110 THR B O 1
ATOM 2698 N N . ASP B 1 111 ? 109.118 155.760 157.357 1.00 54.93 111 ASP B N 1
ATOM 2699 C CA . ASP B 1 111 ? 108.688 157.100 157.743 1.00 54.93 111 ASP B CA 1
ATOM 2700 C C . ASP B 1 111 ? 109.525 158.088 156.942 1.00 54.93 111 ASP B C 1
ATOM 2701 O O . ASP B 1 111 ? 110.587 158.525 157.390 1.00 54.93 111 ASP B O 1
ATOM 2706 N N . GLN B 1 112 ? 109.050 158.429 155.750 1.00 42.23 112 GLN B N 1
ATOM 2707 C CA . GLN B 1 112 ? 109.813 159.294 154.868 1.00 42.23 112 GLN B CA 1
ATOM 2708 C C . GLN B 1 112 ? 109.942 160.695 155.449 1.00 42.23 112 GLN B C 1
ATOM 2709 O O . GLN B 1 112 ? 109.156 161.108 156.305 1.00 42.23 112 GLN B O 1
ATOM 2715 N N . LEU B 1 113 ? 110.953 161.424 154.978 1.00 45.77 113 LEU B N 1
ATOM 2716 C CA . LEU B 1 113 ? 111.156 162.796 155.424 1.00 45.77 113 LEU B CA 1
ATOM 2717 C C . LEU B 1 113 ? 110.487 163.788 154.486 1.00 45.77 113 LEU B C 1
ATOM 2718 O O . LEU B 1 113 ? 109.865 164.756 154.936 1.00 45.77 113 LEU B O 1
ATOM 2723 N N . TYR B 1 114 ? 110.613 163.573 153.180 1.00 44.87 114 TYR B N 1
ATOM 2724 C CA . TYR B 1 114 ? 109.979 164.428 152.183 1.00 44.87 114 TYR B CA 1
ATOM 2725 C C . TYR B 1 114 ? 108.976 163.561 151.442 1.00 44.87 114 TYR B C 1
ATOM 2726 O O . TYR B 1 114 ? 109.256 163.086 150.346 1.00 44.87 114 TYR B O 1
ATOM 2735 N N . GLN B 1 115 ? 107.790 163.391 152.022 1.00 51.20 115 GLN B N 1
ATOM 2736 C CA . GLN B 1 115 ? 106.805 162.509 151.409 1.00 51.20 115 GLN B CA 1
ATOM 2737 C C . GLN B 1 115 ? 106.006 163.240 150.340 1.00 51.20 115 GLN B C 1
ATOM 2738 O O . GLN B 1 115 ? 105.737 162.688 149.262 1.00 51.20 115 GLN B O 1
ATOM 2744 N N . GLY B 1 116 ? 105.633 164.490 150.615 1.00 49.04 116 GLY B N 1
ATOM 2745 C CA . GLY B 1 116 ? 104.895 165.266 149.639 1.00 49.04 116 GLY B CA 1
ATOM 2746 C C . GLY B 1 116 ? 105.635 165.438 148.331 1.00 49.04 116 GLY B C 1
ATOM 2747 O O . GLY B 1 116 ? 105.019 165.439 147.263 1.00 49.04 116 GLY B O 1
ATOM 2748 N N . LEU B 1 117 ? 106.959 165.581 148.390 1.00 40.00 117 LEU B N 1
ATOM 2749 C CA . LEU B 1 117 ? 107.739 165.736 147.168 1.00 40.00 117 LEU B CA 1
ATOM 2750 C C . LEU B 1 117 ? 107.517 164.558 146.230 1.00 40.00 117 LEU B C 1
ATOM 2751 O O . LEU B 1 117 ? 107.117 164.739 145.076 1.00 40.00 117 LEU B O 1
ATOM 2756 N N . TRP B 1 118 ? 107.750 163.336 146.717 1.00 39.63 118 TRP B N 1
ATOM 2757 C CA . TRP B 1 118 ? 107.601 162.167 145.858 1.00 39.63 118 TRP B CA 1
ATOM 2758 C C . TRP B 1 118 ? 106.151 161.973 145.448 1.00 39.63 118 TRP B C 1
ATOM 2759 O O . TRP B 1 118 ? 105.865 161.633 144.294 1.00 39.63 118 TRP B O 1
ATOM 2770 N N . ARG B 1 119 ? 105.215 162.199 146.378 1.00 55.94 119 ARG B N 1
ATOM 2771 C CA . ARG B 1 119 ? 103.807 162.010 146.041 1.00 55.94 119 ARG B CA 1
ATOM 2772 C C . ARG B 1 119 ? 103.377 162.928 144.905 1.00 55.94 119 ARG B C 1
ATOM 2773 O O . ARG B 1 119 ? 102.862 162.463 143.882 1.00 55.94 119 ARG B O 1
ATOM 2781 N N . TRP B 1 120 ? 103.596 164.236 145.053 1.00 57.01 120 TRP B N 1
ATOM 2782 C CA . TRP B 1 120 ? 103.124 165.174 144.041 1.00 57.01 120 TRP B CA 1
ATOM 2783 C C . TRP B 1 120 ? 103.962 165.100 142.773 1.00 57.01 120 TRP B C 1
ATOM 2784 O O . TRP B 1 120 ? 103.473 165.422 141.687 1.00 57.01 120 TRP B O 1
ATOM 2795 N N . GLY B 1 121 ? 105.213 164.646 142.872 1.00 58.56 121 GLY B N 1
ATOM 2796 C CA . GLY B 1 121 ? 105.987 164.422 141.664 1.00 58.56 121 GLY B CA 1
ATOM 2797 C C . GLY B 1 121 ? 105.449 163.263 140.851 1.00 58.56 121 GLY B C 1
ATOM 2798 O O . GLY B 1 121 ? 105.311 163.359 139.628 1.00 58.56 121 GLY B O 1
ATOM 2799 N N . GLU B 1 122 ? 105.138 162.150 141.520 1.00 59.64 122 GLU B N 1
ATOM 2800 C CA . GLU B 1 122 ? 104.479 161.043 140.840 1.00 59.64 122 GLU B CA 1
ATOM 2801 C C . GLU B 1 122 ? 103.138 161.485 140.275 1.00 59.64 122 GLU B C 1
ATOM 2802 O O . GLU B 1 122 ? 102.745 161.069 139.182 1.00 59.64 122 GLU B O 1
ATOM 2808 N N . PHE B 1 123 ? 102.428 162.345 141.007 1.00 63.79 123 PHE B N 1
ATOM 2809 C CA . PHE B 1 123 ? 101.153 162.860 140.520 1.00 63.79 123 PHE B CA 1
ATOM 2810 C C . PHE B 1 123 ? 101.326 163.650 139.229 1.00 63.79 123 PHE B C 1
ATOM 2811 O O . PHE B 1 123 ? 100.602 163.426 138.253 1.00 63.79 123 PHE B O 1
ATOM 2819 N N . ALA B 1 124 ? 102.272 164.588 139.208 1.00 63.27 124 ALA B N 1
ATOM 2820 C CA . ALA B 1 124 ? 102.493 165.397 138.013 1.00 63.27 124 ALA B CA 1
ATOM 2821 C C . ALA B 1 124 ? 102.949 164.539 136.842 1.00 63.27 124 ALA B C 1
ATOM 2822 O O . ALA B 1 124 ? 102.504 164.738 135.704 1.00 63.27 124 ALA B O 1
ATOM 2824 N N . PHE B 1 125 ? 103.837 163.578 137.097 1.00 57.98 125 PHE B N 1
ATOM 2825 C CA . PHE B 1 125 ? 104.295 162.708 136.020 1.00 57.98 125 PHE B CA 1
ATOM 2826 C C . PHE B 1 125 ? 103.156 161.854 135.486 1.00 57.98 125 PHE B C 1
ATOM 2827 O O . PHE B 1 125 ? 103.032 161.662 134.271 1.00 57.98 125 PHE B O 1
ATOM 2835 N N . ASN B 1 126 ? 102.302 161.345 136.375 1.00 68.27 126 ASN B N 1
ATOM 2836 C CA . ASN B 1 126 ? 101.156 160.563 135.934 1.00 68.27 126 ASN B CA 1
ATOM 2837 C C . ASN B 1 126 ? 100.194 161.416 135.125 1.00 68.27 126 ASN B C 1
ATOM 2838 O O . ASN B 1 126 ? 99.618 160.947 134.140 1.00 68.27 126 ASN B O 1
ATOM 2843 N N . THR B 1 127 ? 100.014 162.676 135.519 1.00 69.78 127 THR B N 1
ATOM 2844 C CA . THR B 1 127 ? 99.160 163.573 134.749 1.00 69.78 127 THR B CA 1
ATOM 2845 C C . THR B 1 127 ? 99.716 163.795 133.351 1.00 69.78 127 THR B C 1
ATOM 2846 O O . THR B 1 127 ? 98.975 163.731 132.362 1.00 69.78 127 THR B O 1
ATOM 2850 N N . MET B 1 128 ? 101.021 164.051 133.247 1.00 70.15 128 MET B N 1
ATOM 2851 C CA . MET B 1 128 ? 101.609 164.275 131.931 1.00 70.15 128 MET B CA 1
ATOM 2852 C C . MET B 1 128 ? 101.544 163.018 131.076 1.00 70.15 128 MET B C 1
ATOM 2853 O O . MET B 1 128 ? 101.292 163.092 129.868 1.00 70.15 128 MET B O 1
ATOM 2858 N N . PHE B 1 129 ? 101.736 161.848 131.687 1.00 64.30 129 PHE B N 1
ATOM 2859 C CA . PHE B 1 129 ? 101.677 160.608 130.920 1.00 64.30 129 PHE B CA 1
ATOM 2860 C C . PHE B 1 129 ? 100.250 160.292 130.500 1.00 64.30 129 PHE B C 1
ATOM 2861 O O . PHE B 1 129 ? 100.023 159.734 129.422 1.00 64.30 129 PHE B O 1
ATOM 2869 N N . LEU B 1 130 ? 99.271 160.661 131.327 1.00 68.23 130 LEU B N 1
ATOM 2870 C CA . LEU B 1 130 ? 97.874 160.511 130.940 1.00 68.23 130 LEU B CA 1
ATOM 2871 C C . LEU B 1 130 ? 97.531 161.421 129.770 1.00 68.23 130 LEU B C 1
ATOM 2872 O O . LEU B 1 130 ? 96.842 161.005 128.832 1.00 68.23 130 LEU B O 1
ATOM 2877 N N . ILE B 1 131 ? 97.998 162.669 129.814 1.00 70.23 131 ILE B N 1
ATOM 2878 C CA . ILE B 1 131 ? 97.781 163.579 128.692 1.00 70.23 131 ILE B CA 1
ATOM 2879 C C . ILE B 1 131 ? 98.436 163.031 127.432 1.00 70.23 131 ILE B C 1
ATOM 2880 O O . ILE B 1 131 ? 97.876 163.124 126.333 1.00 70.23 131 ILE B O 1
ATOM 2885 N N . GLU B 1 132 ? 99.626 162.444 127.568 1.00 72.42 132 GLU B N 1
ATOM 2886 C CA . GLU B 1 132 ? 100.291 161.857 126.411 1.00 72.42 132 GLU B CA 1
ATOM 2887 C C . GLU B 1 132 ? 99.495 160.680 125.864 1.00 72.42 132 GLU B C 1
ATOM 2888 O O . GLU B 1 132 ? 99.358 160.525 124.647 1.00 72.42 132 GLU B O 1
ATOM 2894 N N . LEU B 1 133 ? 98.958 159.843 126.752 1.00 74.41 133 LEU B N 1
ATOM 2895 C CA . LEU B 1 133 ? 98.142 158.716 126.315 1.00 74.41 133 LEU B CA 1
ATOM 2896 C C . LEU B 1 133 ? 96.889 159.192 125.593 1.00 74.41 133 LEU B C 1
ATOM 2897 O O . LEU B 1 133 ? 96.472 158.594 124.594 1.00 74.41 133 LEU B O 1
ATOM 2902 N N . LEU B 1 134 ? 96.271 160.264 126.089 1.00 75.02 134 LEU B N 1
ATOM 2903 C CA . LEU B 1 134 ? 95.065 160.775 125.448 1.00 75.02 134 LEU B CA 1
ATOM 2904 C C . LEU B 1 134 ? 95.382 161.396 124.094 1.00 75.02 134 LEU B C 1
ATOM 2905 O O . LEU B 1 134 ? 94.607 161.249 123.146 1.00 75.02 134 LEU B O 1
ATOM 2910 N N . ILE B 1 135 ? 96.511 162.096 123.984 1.00 76.32 135 ILE B N 1
ATOM 2911 C CA . ILE B 1 135 ? 96.920 162.618 122.682 1.00 76.32 135 ILE B CA 1
ATOM 2912 C C . ILE B 1 135 ? 97.187 161.471 121.720 1.00 76.32 135 ILE B C 1
ATOM 2913 O O . ILE B 1 135 ? 96.844 161.538 120.534 1.00 76.32 135 ILE B O 1
ATOM 2918 N N . ASN B 1 136 ? 97.805 160.400 122.219 1.00 79.05 136 ASN B N 1
ATOM 2919 C CA . ASN B 1 136 ? 98.022 159.207 121.410 1.00 79.05 136 ASN B CA 1
ATOM 2920 C C . ASN B 1 136 ? 96.711 158.649 120.882 1.00 79.05 136 ASN B C 1
ATOM 2921 O O . ASN B 1 136 ? 96.525 158.518 119.668 1.00 79.05 136 ASN B O 1
ATOM 2926 N N . PHE B 1 137 ? 95.790 158.313 121.786 1.00 83.76 137 PHE B N 1
ATOM 2927 C CA . PHE B 1 137 ? 94.559 157.642 121.386 1.00 83.76 137 PHE B CA 1
ATOM 2928 C C . PHE B 1 137 ? 93.683 158.552 120.535 1.00 83.76 137 PHE B C 1
ATOM 2929 O O . PHE B 1 137 ? 92.999 158.090 119.614 1.00 83.76 137 PHE B O 1
ATOM 2937 N N . TYR B 1 138 ? 93.694 159.852 120.826 1.00 91.30 138 TYR B N 1
ATOM 2938 C CA . TYR B 1 138 ? 92.926 160.809 120.039 1.00 91.30 138 TYR B CA 1
ATOM 2939 C C . TYR B 1 138 ? 93.393 160.827 118.589 1.00 91.30 138 TYR B C 1
ATOM 2940 O O . TYR B 1 138 ? 92.606 161.083 117.672 1.00 91.30 138 TYR B O 1
ATOM 2949 N N . GLY B 1 139 ? 94.674 160.557 118.366 1.00 86.51 139 GLY B N 1
ATOM 2950 C CA . GLY B 1 139 ? 95.224 160.495 117.033 1.00 86.51 139 GLY B CA 1
ATOM 2951 C C . GLY B 1 139 ? 94.991 159.198 116.298 1.00 86.51 139 GLY B C 1
ATOM 2952 O O . GLY B 1 139 ? 95.108 159.158 115.072 1.00 86.51 139 GLY B O 1
ATOM 2953 N N . ILE B 1 140 ? 94.663 158.118 117.005 1.00 85.88 140 ILE B N 1
ATOM 2954 C CA . ILE B 1 140 ? 94.378 156.843 116.362 1.00 85.88 140 ILE B CA 1
ATOM 2955 C C . ILE B 1 140 ? 92.906 156.466 116.478 1.00 85.88 140 ILE B C 1
ATOM 2956 O O . ILE B 1 140 ? 92.569 155.280 116.451 1.00 85.88 140 ILE B O 1
ATOM 2961 N N . ALA B 1 141 ? 92.022 157.452 116.612 1.00 88.81 141 ALA B N 1
ATOM 2962 C CA . ALA B 1 141 ? 90.577 157.311 116.747 1.00 88.81 141 ALA B CA 1
ATOM 2963 C C . ALA B 1 141 ? 90.205 156.518 117.993 1.00 88.81 141 ALA B C 1
ATOM 2964 O O . ALA B 1 141 ? 89.126 155.912 118.018 1.00 88.81 141 ALA B O 1
ATOM 2966 N N . PHE B 1 142 ? 91.062 156.485 119.014 1.00 89.35 142 PHE B N 1
ATOM 2967 C CA . PHE B 1 142 ? 90.814 155.859 120.309 1.00 89.35 142 PHE B CA 1
ATOM 2968 C C . PHE B 1 142 ? 90.668 154.348 120.230 1.00 89.35 142 PHE B C 1
ATOM 2969 O O . PHE B 1 142 ? 90.211 153.731 121.198 1.00 89.35 142 PHE B O 1
ATOM 2977 N N . CYS B 1 143 ? 91.049 153.729 119.115 1.00 93.47 143 CYS B N 1
ATOM 2978 C CA . CYS B 1 143 ? 90.933 152.285 118.954 1.00 93.47 143 CYS B CA 1
ATOM 2979 C C . CYS B 1 143 ? 92.078 151.530 119.615 1.00 93.47 143 CYS B C 1
ATOM 2980 O O . CYS B 1 143 ? 91.848 150.717 120.511 1.00 93.47 143 CYS B O 1
ATOM 2983 N N . PHE B 1 144 ? 93.307 151.768 119.162 1.00 88.98 144 PHE B N 1
ATOM 2984 C CA . PHE B 1 144 ? 94.578 151.185 119.577 1.00 88.98 144 PHE B CA 1
ATOM 2985 C C . PHE B 1 144 ? 94.629 149.663 119.410 1.00 88.98 144 PHE B C 1
ATOM 2986 O O . PHE B 1 144 ? 95.655 149.067 119.736 1.00 88.98 144 PHE B O 1
ATOM 2994 N N . TRP B 1 145 ? 93.585 149.014 118.889 1.00 94.65 145 TRP B N 1
ATOM 2995 C CA . TRP B 1 145 ? 93.746 147.626 118.465 1.00 94.65 145 TRP B CA 1
ATOM 2996 C C . TRP B 1 145 ? 94.536 147.550 117.166 1.00 94.65 145 TRP B C 1
ATOM 2997 O O . TRP B 1 145 ? 95.343 146.633 116.975 1.00 94.65 145 TRP B O 1
ATOM 3008 N N . ARG B 1 146 ? 94.260 148.454 116.238 1.00 97.35 146 ARG B N 1
ATOM 3009 C CA . ARG B 1 146 ? 94.865 148.375 114.909 1.00 97.35 146 ARG B CA 1
ATOM 3010 C C . ARG B 1 146 ? 96.266 148.930 114.682 1.00 97.35 146 ARG B C 1
ATOM 3011 O O . ARG B 1 146 ? 96.992 148.445 113.817 1.00 97.35 146 ARG B O 1
ATOM 3019 N N . TYR B 1 147 ? 96.651 149.936 115.447 1.00 88.14 147 TYR B N 1
ATOM 3020 C CA . TYR B 1 147 ? 97.946 150.568 115.241 1.00 88.14 147 TYR B CA 1
ATOM 3021 C C . TYR B 1 147 ? 98.812 150.393 116.477 1.00 88.14 147 TYR B C 1
ATOM 3022 O O . TYR B 1 147 ? 98.488 150.921 117.545 1.00 88.14 147 TYR B O 1
ATOM 3031 N N . ASN B 1 148 ? 99.912 149.657 116.320 1.00 78.05 148 ASN B N 1
ATOM 3032 C CA . ASN B 1 148 ? 100.921 149.513 117.366 1.00 78.05 148 ASN B CA 1
ATOM 3033 C C . ASN B 1 148 ? 100.296 149.010 118.663 1.00 78.05 148 ASN B C 1
ATOM 3034 O O . ASN B 1 148 ? 100.346 149.670 119.702 1.00 78.05 148 ASN B O 1
ATOM 3039 N N . TRP B 1 149 ? 99.697 147.822 118.596 1.00 76.09 149 TRP B N 1
ATOM 3040 C CA . TRP B 1 149 ? 98.844 147.342 119.678 1.00 76.09 149 TRP B CA 1
ATOM 3041 C C . TRP B 1 149 ? 99.644 147.021 120.937 1.00 76.09 149 TRP B C 1
ATOM 3042 O O . TRP B 1 149 ? 99.159 147.203 122.057 1.00 76.09 149 TRP B O 1
ATOM 3053 N N . ALA B 1 150 ? 100.880 146.549 120.773 1.00 70.48 150 ALA B N 1
ATOM 3054 C CA . ALA B 1 150 ? 101.652 146.085 121.923 1.00 70.48 150 ALA B CA 1
ATOM 3055 C C . ALA B 1 150 ? 102.067 147.246 122.820 1.00 70.48 150 ALA B C 1
ATOM 3056 O O . ALA B 1 150 ? 101.802 147.242 124.030 1.00 70.48 150 ALA B O 1
ATOM 3058 N N . TRP B 1 151 ? 102.732 148.247 122.242 1.00 66.75 151 TRP B N 1
ATOM 3059 C CA . TRP B 1 151 ? 103.170 149.387 123.037 1.00 66.75 151 TRP B CA 1
ATOM 3060 C C . TRP B 1 151 ? 101.981 150.199 123.528 1.00 66.75 151 TRP B C 1
ATOM 3061 O O . TRP B 1 151 ? 102.002 150.711 124.650 1.00 66.75 151 TRP B O 1
ATOM 3072 N N . ASN B 1 152 ? 100.941 150.340 122.703 1.00 72.73 152 ASN B N 1
ATOM 3073 C CA . ASN B 1 152 ? 99.739 151.029 123.158 1.00 72.73 152 ASN B CA 1
ATOM 3074 C C . ASN B 1 152 ? 99.116 150.312 124.347 1.00 72.73 152 ASN B C 1
ATOM 3075 O O . ASN B 1 152 ? 98.667 150.955 125.300 1.00 72.73 152 ASN B O 1
ATOM 3080 N N . THR B 1 153 ? 99.094 148.980 124.314 1.00 69.93 153 THR B N 1
ATOM 3081 C CA . THR B 1 153 ? 98.552 148.221 125.434 1.00 69.93 153 THR B CA 1
ATOM 3082 C C . THR B 1 153 ? 99.386 148.427 126.689 1.00 69.93 153 THR B C 1
ATOM 3083 O O . THR B 1 153 ? 98.842 148.674 127.770 1.00 69.93 153 THR B O 1
ATOM 3087 N N . PHE B 1 154 ? 100.712 148.320 126.565 1.00 65.64 154 PHE B N 1
ATOM 3088 C CA . PHE B 1 154 ? 101.580 148.519 127.722 1.00 65.64 154 PHE B CA 1
ATOM 3089 C C . PHE B 1 154 ? 101.416 149.919 128.299 1.00 65.64 154 PHE B C 1
ATOM 3090 O O . PHE B 1 154 ? 101.353 150.096 129.523 1.00 65.64 154 PHE B O 1
ATOM 3098 N N . ASP B 1 155 ? 101.346 150.924 127.425 1.00 68.87 155 ASP B N 1
ATOM 3099 C CA . ASP B 1 155 ? 101.139 152.295 127.869 1.00 68.87 155 ASP B CA 1
ATOM 3100 C C . ASP B 1 155 ? 99.804 152.439 128.584 1.00 68.87 155 ASP B C 1
ATOM 3101 O O . ASP B 1 155 ? 99.724 153.072 129.641 1.00 68.87 155 ASP B O 1
ATOM 3106 N N . LEU B 1 156 ? 98.743 151.857 128.023 1.00 68.96 156 LEU B N 1
ATOM 3107 C CA . LEU B 1 156 ? 97.440 151.929 128.669 1.00 68.96 156 LEU B CA 1
ATOM 3108 C C . LEU B 1 156 ? 97.486 151.295 130.047 1.00 68.96 156 LEU B C 1
ATOM 3109 O O . LEU B 1 156 ? 96.924 151.836 131.004 1.00 68.96 156 LEU B O 1
ATOM 3114 N N . VAL B 1 157 ? 98.173 150.159 130.176 1.00 67.53 157 VAL B N 1
ATOM 3115 C CA . VAL B 1 157 ? 98.277 149.505 131.476 1.00 67.53 157 VAL B CA 1
ATOM 3116 C C . VAL B 1 157 ? 98.987 150.404 132.477 1.00 67.53 157 VAL B C 1
ATOM 3117 O O . VAL B 1 157 ? 98.498 150.616 133.595 1.00 67.53 157 VAL B O 1
ATOM 3121 N N . VAL B 1 158 ? 100.145 150.952 132.100 1.00 64.06 158 VAL B N 1
ATOM 3122 C CA . VAL B 1 158 ? 100.928 151.699 133.083 1.00 64.06 158 VAL B CA 1
ATOM 3123 C C . VAL B 1 158 ? 100.220 152.992 133.465 1.00 64.06 158 VAL B C 1
ATOM 3124 O O . VAL B 1 158 ? 100.243 153.400 134.630 1.00 64.06 158 VAL B O 1
ATOM 3128 N N . VAL B 1 159 ? 99.550 153.644 132.510 1.00 66.55 159 VAL B N 1
ATOM 3129 C CA . VAL B 1 159 ? 98.844 154.876 132.857 1.00 66.55 159 VAL B CA 1
ATOM 3130 C C . VAL B 1 159 ? 97.568 154.577 133.629 1.00 66.55 159 VAL B C 1
ATOM 3131 O O . VAL B 1 159 ? 97.125 155.385 134.451 1.00 66.55 159 VAL B O 1
ATOM 3135 N N . ALA B 1 160 ? 96.952 153.418 133.389 1.00 66.61 160 ALA B N 1
ATOM 3136 C CA . ALA B 1 160 ? 95.819 153.022 134.214 1.00 66.61 160 ALA B CA 1
ATOM 3137 C C . ALA B 1 160 ? 96.250 152.824 135.657 1.00 66.61 160 ALA B C 1
ATOM 3138 O O . ALA B 1 160 ? 95.570 153.270 136.589 1.00 66.61 160 ALA B O 1
ATOM 3140 N N . ILE B 1 161 ? 97.392 152.171 135.860 1.00 66.68 161 ILE B N 1
ATOM 3141 C CA . ILE B 1 161 ? 97.910 152.008 137.214 1.00 66.68 161 ILE B CA 1
ATOM 3142 C C . ILE B 1 161 ? 98.298 153.360 137.805 1.00 66.68 161 ILE B C 1
ATOM 3143 O O . ILE B 1 161 ? 98.141 153.597 139.007 1.00 66.68 161 ILE B O 1
ATOM 3148 N N . GLY B 1 162 ? 98.801 154.273 136.972 1.00 70.14 162 GLY B N 1
ATOM 3149 C CA . GLY B 1 162 ? 99.131 155.600 137.468 1.00 70.14 162 GLY B CA 1
ATOM 3150 C C . GLY B 1 162 ? 97.907 156.383 137.903 1.00 70.14 162 GLY B C 1
ATOM 3151 O O . GLY B 1 162 ? 97.937 157.098 138.907 1.00 70.14 162 GLY B O 1
ATOM 3152 N N . THR B 1 163 ? 96.815 156.266 137.146 1.00 73.58 163 THR B N 1
ATOM 3153 C CA . THR B 1 163 ? 95.555 156.884 137.551 1.00 73.58 163 THR B CA 1
ATOM 3154 C C . THR B 1 163 ? 95.022 156.252 138.829 1.00 73.58 163 THR B C 1
ATOM 3155 O O . THR B 1 163 ? 94.468 156.946 139.691 1.00 73.58 163 THR B O 1
ATOM 3159 N N . LEU B 1 164 ? 95.160 154.930 138.960 1.00 74.14 164 LEU B N 1
ATOM 3160 C CA . LEU B 1 164 ? 94.843 154.282 140.226 1.00 74.14 164 LEU B CA 1
ATOM 3161 C C . LEU B 1 164 ? 95.664 154.876 141.359 1.00 74.14 164 LEU B C 1
ATOM 3162 O O . LEU B 1 164 ? 95.167 155.045 142.474 1.00 74.14 164 LEU B O 1
ATOM 3167 N N . THR B 1 165 ? 96.929 155.199 141.091 1.00 75.40 165 THR B N 1
ATOM 3168 C CA . THR B 1 165 ? 97.779 155.776 142.127 1.00 75.40 165 THR B CA 1
ATOM 3169 C C . THR B 1 165 ? 97.340 157.192 142.473 1.00 75.40 165 THR B C 1
ATOM 3170 O O . THR B 1 165 ? 97.378 157.596 143.639 1.00 75.40 165 THR B O 1
ATOM 3174 N N . MET B 1 166 ? 96.916 157.958 141.468 1.00 79.40 166 MET B N 1
ATOM 3175 C CA . MET B 1 166 ? 96.360 159.283 141.730 1.00 79.40 166 MET B CA 1
ATOM 3176 C C . MET B 1 166 ? 95.135 159.188 142.633 1.00 79.40 166 MET B C 1
ATOM 3177 O O . MET B 1 166 ? 95.035 159.901 143.642 1.00 79.40 166 MET B O 1
ATOM 3182 N N . ALA B 1 167 ? 94.194 158.309 142.282 1.00 80.12 167 ALA B N 1
ATOM 3183 C CA . ALA B 1 167 ? 93.013 158.104 143.116 1.00 80.12 167 ALA B CA 1
ATOM 3184 C C . ALA B 1 167 ? 93.394 157.645 144.519 1.00 80.12 167 ALA B C 1
ATOM 3185 O O . ALA B 1 167 ? 92.818 158.105 145.512 1.00 80.12 167 ALA B O 1
ATOM 3187 N N . GLU B 1 168 ? 94.357 156.729 144.618 1.00 87.05 168 GLU B N 1
ATOM 3188 C CA . GLU B 1 168 ? 94.797 156.221 145.910 1.00 87.05 168 GLU B CA 1
ATOM 3189 C C . GLU B 1 168 ? 95.384 157.339 146.760 1.00 87.05 168 GLU B C 1
ATOM 3190 O O . GLU B 1 168 ? 95.191 157.385 147.979 1.00 87.05 168 GLU B O 1
ATOM 3196 N N . ALA B 1 169 ? 96.108 158.257 146.123 1.00 78.51 169 ALA B N 1
ATOM 3197 C CA . ALA B 1 169 ? 96.749 159.347 146.839 1.00 78.51 169 ALA B CA 1
ATOM 3198 C C . ALA B 1 169 ? 95.728 160.375 147.304 1.00 78.51 169 ALA B C 1
ATOM 3199 O O . ALA B 1 169 ? 95.889 160.973 148.372 1.00 78.51 169 ALA B O 1
ATOM 3201 N N . ILE B 1 170 ? 94.678 160.593 146.510 1.00 75.59 170 ILE B N 1
ATOM 3202 C CA . ILE B 1 170 ? 93.695 161.613 146.835 1.00 75.59 170 ILE B CA 1
ATOM 3203 C C . ILE B 1 170 ? 92.583 161.107 147.750 1.00 75.59 170 ILE B C 1
ATOM 3204 O O . ILE B 1 170 ? 92.459 161.600 148.878 1.00 75.59 170 ILE B O 1
ATOM 3209 N N . GLY B 1 171 ? 91.779 160.140 147.316 1.00 75.68 171 GLY B N 1
ATOM 3210 C CA . GLY B 1 171 ? 90.522 159.893 147.996 1.00 75.68 171 GLY B CA 1
ATOM 3211 C C . GLY B 1 171 ? 90.322 158.516 148.593 1.00 75.68 171 GLY B C 1
ATOM 3212 O O . GLY B 1 171 ? 89.201 157.998 148.589 1.00 75.68 171 GLY B O 1
ATOM 3213 N N . GLY B 1 172 ? 91.387 157.903 149.099 1.00 83.89 172 GLY B N 1
ATOM 3214 C CA . GLY B 1 172 ? 91.227 156.669 149.842 1.00 83.89 172 GLY B CA 1
ATOM 3215 C C . GLY B 1 172 ? 92.125 155.535 149.393 1.00 83.89 172 GLY B C 1
ATOM 3216 O O . GLY B 1 172 ? 92.774 155.624 148.348 1.00 83.89 172 GLY B O 1
ATOM 3217 N N . ASN B 1 173 ? 92.157 154.452 150.171 1.00 95.03 173 ASN B N 1
ATOM 3218 C CA . ASN B 1 173 ? 92.936 153.266 149.817 1.00 95.03 173 ASN B CA 1
ATOM 3219 C C . ASN B 1 173 ? 92.052 152.295 149.033 1.00 95.03 173 ASN B C 1
ATOM 3220 O O . ASN B 1 173 ? 91.530 151.305 149.552 1.00 95.03 173 ASN B O 1
ATOM 3225 N N . PHE B 1 174 ? 91.892 152.601 147.742 1.00 99.60 174 PHE B N 1
ATOM 3226 C CA . PHE B 1 174 ? 91.103 151.754 146.856 1.00 99.60 174 PHE B CA 1
ATOM 3227 C C . PHE B 1 174 ? 91.583 150.313 146.813 1.00 99.60 174 PHE B C 1
ATOM 3228 O O . PHE B 1 174 ? 90.753 149.404 146.728 1.00 99.60 174 PHE B O 1
ATOM 3236 N N . MET B 1 175 ? 92.889 150.084 146.871 1.00 99.60 175 MET B N 1
ATOM 3237 C CA . MET B 1 175 ? 93.425 148.736 146.756 1.00 99.60 175 MET B CA 1
ATOM 3238 C C . MET B 1 175 ? 93.700 148.167 148.139 1.00 99.60 175 MET B C 1
ATOM 3239 O O . MET B 1 175 ? 94.081 148.924 149.042 1.00 99.60 175 MET B O 1
ATOM 3244 N N . PRO B 1 176 ? 93.510 146.869 148.354 1.00 100.11 176 PRO B N 1
ATOM 3245 C CA . PRO B 1 176 ? 93.899 146.255 149.627 1.00 100.11 176 PRO B CA 1
ATOM 3246 C C . PRO B 1 176 ? 95.394 146.384 149.850 1.00 100.11 176 PRO B C 1
ATOM 3247 O O . PRO B 1 176 ? 96.163 146.509 148.886 1.00 100.11 176 PRO B O 1
ATOM 3251 N N . PRO B 1 177 ? 95.846 146.356 151.107 1.00 100.15 177 PRO B N 1
ATOM 3252 C CA . PRO B 1 177 ? 97.296 146.430 151.367 1.00 100.15 177 PRO B CA 1
ATOM 3253 C C . PRO B 1 177 ? 98.082 145.270 150.782 1.00 100.15 177 PRO B C 1
ATOM 3254 O O . PRO B 1 177 ? 99.317 145.269 150.859 1.00 100.15 177 PRO B O 1
ATOM 3258 N N . SER B 1 178 ? 97.402 144.276 150.205 1.00 97.78 178 SER B N 1
ATOM 3259 C CA . SER B 1 178 ? 98.089 143.079 149.732 1.00 97.78 178 SER B CA 1
ATOM 3260 C C . SER B 1 178 ? 98.839 143.318 148.428 1.00 97.78 178 SER B C 1
ATOM 3261 O O . SER B 1 178 ? 100.011 142.941 148.314 1.00 97.78 178 SER B O 1
ATOM 3264 N N . MET B 1 179 ? 98.198 143.938 147.439 1.00 94.35 179 MET B N 1
ATOM 3265 C CA . MET B 1 179 ? 98.749 143.946 146.086 1.00 94.35 179 MET B CA 1
ATOM 3266 C C . MET B 1 179 ? 99.519 145.219 145.752 1.00 94.35 179 MET B C 1
ATOM 3267 O O . MET B 1 179 ? 99.469 145.689 144.611 1.00 94.35 179 MET B O 1
ATOM 3272 N N . ALA B 1 180 ? 100.226 145.789 146.732 1.00 82.87 180 ALA B N 1
ATOM 3273 C CA . ALA B 1 180 ? 101.071 146.950 146.458 1.00 82.87 180 ALA B CA 1
ATOM 3274 C C . ALA B 1 180 ? 102.136 146.631 145.413 1.00 82.87 180 ALA B C 1
ATOM 3275 O O . ALA B 1 180 ? 102.700 147.539 144.788 1.00 82.87 180 ALA B O 1
ATOM 3277 N N . LEU B 1 181 ? 102.412 145.347 145.191 1.00 77.86 181 LEU B N 1
ATOM 3278 C CA . LEU B 1 181 ? 103.355 144.969 144.144 1.00 77.86 181 LEU B CA 1
ATOM 3279 C C . LEU B 1 181 ? 102.990 145.620 142.814 1.00 77.86 181 LEU B C 1
ATOM 3280 O O . LEU B 1 181 ? 103.824 145.711 141.907 1.00 77.86 181 LEU B O 1
ATOM 3285 N N . ILE B 1 182 ? 101.746 146.085 142.687 1.00 72.63 182 ILE B N 1
ATOM 3286 C CA . ILE B 1 182 ? 101.320 146.785 141.481 1.00 72.63 182 ILE B CA 1
ATOM 3287 C C . ILE B 1 182 ? 101.618 148.280 141.574 1.00 72.63 182 ILE B C 1
ATOM 3288 O O . ILE B 1 182 ? 101.913 148.921 140.557 1.00 72.63 182 ILE B O 1
ATOM 3293 N N . ARG B 1 183 ? 101.568 148.870 142.777 1.00 65.67 183 ARG B N 1
ATOM 3294 C CA . ARG B 1 183 ? 102.138 150.212 142.869 1.00 65.67 183 ARG B CA 1
ATOM 3295 C C . ARG B 1 183 ? 103.617 150.213 142.534 1.00 65.67 183 ARG B C 1
ATOM 3296 O O . ARG B 1 183 ? 104.127 151.228 142.049 1.00 65.67 183 ARG B O 1
ATOM 3304 N N . ASN B 1 184 ? 104.319 149.113 142.789 1.00 58.61 184 ASN B N 1
ATOM 3305 C CA . ASN B 1 184 ? 105.735 149.050 142.454 1.00 58.61 184 ASN B CA 1
ATOM 3306 C C . ASN B 1 184 ? 105.991 149.029 140.954 1.00 58.61 184 ASN B C 1
ATOM 3307 O O . ASN B 1 184 ? 107.152 149.016 140.541 1.00 58.61 184 ASN B O 1
ATOM 3312 N N . LEU B 1 185 ? 104.942 149.034 140.130 1.00 52.30 185 LEU B N 1
ATOM 3313 C CA . LEU B 1 185 ? 105.108 148.961 138.685 1.00 52.30 185 LEU B CA 1
ATOM 3314 C C . LEU B 1 185 ? 105.547 150.281 138.065 1.00 52.30 185 LEU B C 1
ATOM 3315 O O . LEU B 1 185 ? 105.691 150.349 136.841 1.00 52.30 185 LEU B O 1
ATOM 3320 N N . ARG B 1 186 ? 105.759 151.331 138.865 1.00 51.41 186 ARG B N 1
ATOM 3321 C CA . ARG B 1 186 ? 106.273 152.581 138.313 1.00 51.41 186 ARG B CA 1
ATOM 3322 C C . ARG B 1 186 ? 107.654 152.385 137.707 1.00 51.41 186 ARG B C 1
ATOM 3323 O O . ARG B 1 186 ? 107.980 152.993 136.681 1.00 51.41 186 ARG B O 1
ATOM 3331 N N . ALA B 1 187 ? 108.482 151.547 138.334 1.00 44.06 187 ALA B N 1
ATOM 3332 C CA . ALA B 1 187 ? 109.848 151.349 137.862 1.00 44.06 187 ALA B CA 1
ATOM 3333 C C . ALA B 1 187 ? 109.878 150.858 136.423 1.00 44.06 187 ALA B C 1
ATOM 3334 O O . ALA B 1 187 ? 110.836 151.122 135.692 1.00 44.06 187 ALA B O 1
ATOM 3336 N N . PHE B 1 188 ? 108.839 150.149 135.996 1.00 41.58 188 PHE B N 1
ATOM 3337 C CA . PHE B 1 188 ? 108.817 149.560 134.667 1.00 41.58 188 PHE B CA 1
ATOM 3338 C C . PHE B 1 188 ? 108.279 150.505 133.606 1.00 41.58 188 PHE B C 1
ATOM 3339 O O . PHE B 1 188 ? 108.123 150.087 132.456 1.00 41.58 188 PHE B O 1
ATOM 3347 N N . ARG B 1 189 ? 107.989 151.760 133.956 1.00 50.92 189 ARG B N 1
ATOM 3348 C CA . ARG B 1 189 ? 107.627 152.734 132.933 1.00 50.92 189 ARG B CA 1
ATOM 3349 C C . ARG B 1 189 ? 108.795 153.012 132.001 1.00 50.92 189 ARG B C 1
ATOM 3350 O O . ARG B 1 189 ? 108.587 153.331 130.825 1.00 50.92 189 ARG B O 1
ATOM 3358 N N . ILE B 1 190 ? 110.024 152.894 132.509 1.00 43.37 190 ILE B N 1
ATOM 3359 C CA . ILE B 1 190 ? 111.217 153.160 131.718 1.00 43.37 190 ILE B CA 1
ATOM 3360 C C . ILE B 1 190 ? 111.288 152.281 130.481 1.00 43.37 190 ILE B C 1
ATOM 3361 O O . ILE B 1 190 ? 111.934 152.650 129.497 1.00 43.37 190 ILE B O 1
ATOM 3366 N N . PHE B 1 191 ? 110.621 151.124 130.494 1.00 44.90 191 PHE B N 1
ATOM 3367 C CA . PHE B 1 191 ? 110.629 150.256 129.324 1.00 44.90 191 PHE B CA 1
ATOM 3368 C C . PHE B 1 191 ? 110.032 150.947 128.112 1.00 44.90 191 PHE B C 1
ATOM 3369 O O . PHE B 1 191 ? 110.292 150.540 126.977 1.00 44.90 191 PHE B O 1
ATOM 3377 N N . ARG B 1 192 ? 109.232 151.991 128.330 1.00 55.23 192 ARG B N 1
ATOM 3378 C CA . ARG B 1 192 ? 108.644 152.712 127.210 1.00 55.23 192 ARG B CA 1
ATOM 3379 C C . ARG B 1 192 ? 109.694 153.500 126.447 1.00 55.23 192 ARG B C 1
ATOM 3380 O O . ARG B 1 192 ? 109.463 153.899 125.301 1.00 55.23 192 ARG B O 1
ATOM 3388 N N . LEU B 1 193 ? 110.852 153.732 127.067 1.00 52.29 193 LEU B N 1
ATOM 3389 C CA . LEU B 1 193 ? 111.946 154.404 126.379 1.00 52.29 193 LEU B CA 1
ATOM 3390 C C . LEU B 1 193 ? 112.528 153.535 125.271 1.00 52.29 193 LEU B C 1
ATOM 3391 O O . LEU B 1 193 ? 113.107 154.056 124.313 1.00 52.29 193 LEU B O 1
ATOM 3396 N N . PHE B 1 194 ? 112.371 152.214 125.377 1.00 50.83 194 PHE B N 1
ATOM 3397 C CA . PHE B 1 194 ? 112.964 151.315 124.391 1.00 50.83 194 PHE B CA 1
ATOM 3398 C C . PHE B 1 194 ? 112.289 151.453 123.034 1.00 50.83 194 PHE B C 1
ATOM 3399 O O . PHE B 1 194 ? 112.877 151.107 122.005 1.00 50.83 194 PHE B O 1
ATOM 3407 N N . LYS B 1 195 ? 111.051 151.945 123.010 1.00 61.32 195 LYS B N 1
ATOM 3408 C CA . LYS B 1 195 ? 110.344 152.081 121.742 1.00 61.32 195 LYS B CA 1
ATOM 3409 C C . LYS B 1 195 ? 110.865 153.264 120.940 1.00 61.32 195 LYS B C 1
ATOM 3410 O O . LYS B 1 195 ? 110.900 153.221 119.705 1.00 61.32 195 LYS B O 1
ATOM 3416 N N . ARG B 1 196 ? 111.289 154.327 121.624 1.00 61.24 196 ARG B N 1
ATOM 3417 C CA . ARG B 1 196 ? 111.631 155.562 120.928 1.00 61.24 196 ARG B CA 1
ATOM 3418 C C . ARG B 1 196 ? 113.062 155.538 120.407 1.00 61.24 196 ARG B C 1
ATOM 3419 O O . ARG B 1 196 ? 113.335 156.012 119.297 1.00 61.24 196 ARG B O 1
ATOM 3427 N N . ILE B 1 197 ? 113.987 154.989 121.184 1.00 55.60 197 ILE B N 1
ATOM 3428 C CA . ILE B 1 197 ? 115.395 154.932 120.814 1.00 55.60 197 ILE B CA 1
ATOM 3429 C C . ILE B 1 197 ? 115.615 153.684 119.968 1.00 55.60 197 ILE B C 1
ATOM 3430 O O . ILE B 1 197 ? 115.395 152.561 120.436 1.00 55.60 197 ILE B O 1
ATOM 3435 N N . LYS B 1 198 ? 115.962 153.882 118.703 1.00 57.92 198 LYS B N 1
ATOM 3436 C CA . LYS B 1 198 ? 116.134 152.780 117.763 1.00 57.92 198 LYS B CA 1
ATOM 3437 C C . LYS B 1 198 ? 117.232 151.767 118.072 1.00 57.92 198 LYS B C 1
ATOM 3438 O O . LYS B 1 198 ? 117.219 150.673 117.524 1.00 57.92 198 LYS B O 1
ATOM 3444 N N . SER B 1 199 ? 118.189 152.121 118.918 1.00 54.31 199 SER B N 1
ATOM 3445 C CA . SER B 1 199 ? 119.252 151.182 119.265 1.00 54.31 199 SER B CA 1
ATOM 3446 C C . SER B 1 199 ? 118.797 150.191 120.329 1.00 54.31 199 SER B C 1
ATOM 3447 O O . SER B 1 199 ? 118.969 148.971 120.183 1.00 54.31 199 SER B O 1
ATOM 3450 N N . LEU B 1 200 ? 118.222 150.697 121.419 1.00 48.01 200 LEU B N 1
ATOM 3451 C CA . LEU B 1 200 ? 117.694 149.812 122.449 1.00 48.01 200 LEU B CA 1
ATOM 3452 C C . LEU B 1 200 ? 116.598 148.921 121.884 1.00 48.01 200 LEU B C 1
ATOM 3453 O O . LEU B 1 200 ? 116.476 147.749 122.269 1.00 48.01 200 LEU B O 1
ATOM 3458 N N . ASN B 1 201 ? 115.794 149.459 120.968 1.00 48.42 201 ASN B N 1
ATOM 3459 C CA . ASN B 1 201 ? 114.775 148.642 120.328 1.00 48.42 201 ASN B CA 1
ATOM 3460 C C . ASN B 1 201 ? 115.406 147.521 119.517 1.00 48.42 201 ASN B C 1
ATOM 3461 O O . ASN B 1 201 ? 114.950 146.378 119.586 1.00 48.42 201 ASN B O 1
ATOM 3466 N N . LYS B 1 202 ? 116.494 147.842 118.827 1.00 48.75 202 LYS B N 1
ATOM 3467 C CA . LYS B 1 202 ? 117.225 146.884 118.011 1.00 48.75 202 LYS B CA 1
ATOM 3468 C C . LYS B 1 202 ? 117.795 145.750 118.857 1.00 48.75 202 LYS B C 1
ATOM 3469 O O . LYS B 1 202 ? 117.878 144.620 118.403 1.00 48.75 202 LYS B O 1
ATOM 3475 N N . ILE B 1 203 ? 118.206 146.063 120.078 1.00 44.61 203 ILE B N 1
ATOM 3476 C CA . ILE B 1 203 ? 118.740 145.073 121.006 1.00 44.61 203 ILE B CA 1
ATOM 3477 C C . ILE B 1 203 ? 117.623 144.188 121.545 1.00 44.61 203 ILE B C 1
ATOM 3478 O O . ILE B 1 203 ? 117.751 142.957 121.584 1.00 44.61 203 ILE B O 1
ATOM 3483 N N . ILE B 1 204 ? 116.503 144.789 121.956 1.00 45.16 204 ILE B N 1
ATOM 3484 C CA . ILE B 1 204 ? 115.475 143.972 122.600 1.00 45.16 204 ILE B CA 1
ATOM 3485 C C . ILE B 1 204 ? 114.727 143.128 121.574 1.00 45.16 204 ILE B C 1
ATOM 3486 O O . ILE B 1 204 ? 114.283 142.018 121.881 1.00 45.16 204 ILE B O 1
ATOM 3491 N N . VAL B 1 205 ? 114.594 143.604 120.336 1.00 47.05 205 VAL B N 1
ATOM 3492 C CA . VAL B 1 205 ? 113.982 142.755 119.314 1.00 47.05 205 VAL B CA 1
ATOM 3493 C C . VAL B 1 205 ? 114.879 141.574 118.977 1.00 47.05 205 VAL B C 1
ATOM 3494 O O . VAL B 1 205 ? 114.395 140.449 118.790 1.00 47.05 205 VAL B O 1
ATOM 3498 N N . SER B 1 206 ? 116.195 141.791 118.908 1.00 46.69 206 SER B N 1
ATOM 3499 C CA . SER B 1 206 ? 117.084 140.652 118.706 1.00 46.69 206 SER B CA 1
ATOM 3500 C C . SER B 1 206 ? 116.980 139.669 119.864 1.00 46.69 206 SER B C 1
ATOM 3501 O O . SER B 1 206 ? 116.936 138.453 119.654 1.00 46.69 206 SER B O 1
ATOM 3504 N N . LEU B 1 207 ? 116.935 140.177 121.095 1.00 45.50 207 LEU B N 1
ATOM 3505 C CA . LEU B 1 207 ? 116.795 139.299 122.252 1.00 45.50 207 LEU B CA 1
ATOM 3506 C C . LEU B 1 207 ? 115.512 138.479 122.178 1.00 45.50 207 LEU B C 1
ATOM 3507 O O . LEU B 1 207 ? 115.509 137.272 122.466 1.00 45.50 207 LEU B O 1
ATOM 3512 N N . GLY B 1 208 ? 114.410 139.125 121.801 1.00 46.20 208 GLY B N 1
ATOM 3513 C CA . GLY B 1 208 ? 113.142 138.427 121.726 1.00 46.20 208 GLY B CA 1
ATOM 3514 C C . GLY B 1 208 ? 113.123 137.373 120.640 1.00 46.20 208 GLY B C 1
ATOM 3515 O O . GLY B 1 208 ? 112.546 136.300 120.815 1.00 46.20 208 GLY B O 1
ATOM 3516 N N . LYS B 1 209 ? 113.747 137.662 119.500 1.00 50.28 209 LYS B N 1
ATOM 3517 C CA . LYS B 1 209 ? 113.791 136.663 118.440 1.00 50.28 209 LYS B CA 1
ATOM 3518 C C . LYS B 1 209 ? 114.907 135.652 118.659 1.00 50.28 209 LYS B C 1
ATOM 3519 O O . LYS B 1 209 ? 115.069 134.725 117.859 1.00 50.28 209 LYS B O 1
ATOM 3525 N N . ALA B 1 210 ? 115.692 135.819 119.726 1.00 48.48 210 ALA B N 1
ATOM 3526 C CA . ALA B 1 210 ? 116.714 134.831 120.053 1.00 48.48 210 ALA B CA 1
ATOM 3527 C C . ALA B 1 210 ? 116.241 133.860 121.126 1.00 48.48 210 ALA B C 1
ATOM 3528 O O . ALA B 1 210 ? 116.702 132.715 121.178 1.00 48.48 210 ALA B O 1
ATOM 3530 N N . ILE B 1 211 ? 115.334 134.298 122.003 1.00 49.03 211 ILE B N 1
ATOM 3531 C CA . ILE B 1 211 ? 114.941 133.458 123.144 1.00 49.03 211 ILE B CA 1
ATOM 3532 C C . ILE B 1 211 ? 114.296 132.134 122.743 1.00 49.03 211 ILE B C 1
ATOM 3533 O O . ILE B 1 211 ? 114.633 131.097 123.349 1.00 49.03 211 ILE B O 1
ATOM 3538 N N . PRO B 1 212 ? 113.369 132.074 121.775 1.00 50.27 212 PRO B N 1
ATOM 3539 C CA . PRO B 1 212 ? 112.802 130.762 121.415 1.00 50.27 212 PRO B CA 1
ATOM 3540 C C . PRO B 1 212 ? 113.836 129.741 120.978 1.00 50.27 212 PRO B C 1
ATOM 3541 O O . PRO B 1 212 ? 113.662 128.545 121.243 1.00 50.27 212 PRO B O 1
ATOM 3545 N N . GLY B 1 213 ? 114.906 130.168 120.308 1.00 51.15 213 GLY B N 1
ATOM 3546 C CA . GLY B 1 213 ? 115.972 129.235 119.979 1.00 51.15 213 GLY B CA 1
ATOM 3547 C C . GLY B 1 213 ? 116.659 128.685 121.214 1.00 51.15 213 GLY B C 1
ATOM 3548 O O . GLY B 1 213 ? 117.071 127.524 121.244 1.00 51.15 213 GLY B O 1
ATOM 3549 N N . VAL B 1 214 ? 116.792 129.515 122.250 1.00 46.13 214 VAL B N 1
ATOM 3550 C CA . VAL B 1 214 ? 117.377 129.072 123.506 1.00 46.13 214 VAL B CA 1
ATOM 3551 C C . VAL B 1 214 ? 116.490 128.060 124.211 1.00 46.13 214 VAL B C 1
ATOM 3552 O O . VAL B 1 214 ? 117.007 127.146 124.872 1.00 46.13 214 VAL B O 1
ATOM 3556 N N . ALA B 1 215 ? 115.168 128.180 124.040 1.00 46.76 215 ALA B N 1
ATOM 3557 C CA . ALA B 1 215 ? 114.211 127.355 124.782 1.00 46.76 215 ALA B CA 1
ATOM 3558 C C . ALA B 1 215 ? 114.618 125.885 124.878 1.00 46.76 215 ALA B C 1
ATOM 3559 O O . ALA B 1 215 ? 114.496 125.284 125.950 1.00 46.76 215 ALA B O 1
ATOM 3561 N N . ASN B 1 216 ? 115.107 125.291 123.790 1.00 45.38 216 ASN B N 1
ATOM 3562 C CA . ASN B 1 216 ? 115.394 123.856 123.790 1.00 45.38 216 ASN B CA 1
ATOM 3563 C C . ASN B 1 216 ? 116.541 123.511 124.736 1.00 45.38 216 ASN B C 1
ATOM 3564 O O . ASN B 1 216 ? 116.409 122.640 125.610 1.00 45.38 216 ASN B O 1
ATOM 3569 N N . ALA B 1 217 ? 117.689 124.168 124.561 1.00 39.44 217 ALA B N 1
ATOM 3570 C CA . ALA B 1 217 ? 118.826 123.912 125.437 1.00 39.44 217 ALA B CA 1
ATOM 3571 C C . ALA B 1 217 ? 118.500 124.278 126.876 1.00 39.44 217 ALA B C 1
ATOM 3572 O O . ALA B 1 217 ? 118.984 123.634 127.816 1.00 39.44 217 ALA B O 1
ATOM 3574 N N . PHE B 1 218 ? 117.669 125.300 127.070 1.00 40.84 218 PHE B N 1
ATOM 3575 C CA . PHE B 1 218 ? 117.258 125.652 128.423 1.00 40.84 218 PHE B CA 1
ATOM 3576 C C . PHE B 1 218 ? 116.446 124.530 129.057 1.00 40.84 218 PHE B C 1
ATOM 3577 O O . PHE B 1 218 ? 116.627 124.211 130.239 1.00 40.84 218 PHE B O 1
ATOM 3585 N N . VAL B 1 219 ? 115.548 123.915 128.287 1.00 36.08 219 VAL B N 1
ATOM 3586 C CA . VAL B 1 219 ? 114.726 122.842 128.837 1.00 36.08 219 VAL B CA 1
ATOM 3587 C C . VAL B 1 219 ? 115.584 121.623 129.140 1.00 36.08 219 VAL B C 1
ATOM 3588 O O . VAL B 1 219 ? 115.358 120.922 130.132 1.00 36.08 219 VAL B O 1
ATOM 3592 N N . ILE B 1 220 ? 116.607 121.373 128.318 1.00 31.12 220 ILE B N 1
ATOM 3593 C CA . ILE B 1 220 ? 117.516 120.260 128.596 1.00 31.12 220 ILE B CA 1
ATOM 3594 C C . ILE B 1 220 ? 118.283 120.508 129.887 1.00 31.12 220 ILE B C 1
ATOM 3595 O O . ILE B 1 220 ? 118.401 119.619 130.746 1.00 31.12 220 ILE B O 1
ATOM 3600 N N . MET B 1 221 ? 118.815 121.719 130.044 1.00 32.15 221 MET B N 1
ATOM 3601 C CA . MET B 1 221 ? 119.559 122.046 131.254 1.00 32.15 221 MET B CA 1
ATOM 3602 C C . MET B 1 221 ? 118.672 121.953 132.487 1.00 32.15 221 MET B C 1
ATOM 3603 O O . MET B 1 221 ? 119.112 121.483 133.540 1.00 32.15 221 MET B O 1
ATOM 3608 N N . VAL B 1 222 ? 117.410 122.371 132.372 1.00 31.39 222 VAL B N 1
ATOM 3609 C CA . VAL B 1 222 ? 116.518 122.312 133.527 1.00 31.39 222 VAL B CA 1
ATOM 3610 C C . VAL B 1 222 ? 116.152 120.868 133.844 1.00 31.39 222 VAL B C 1
ATOM 3611 O O . VAL B 1 222 ? 116.014 120.493 135.012 1.00 31.39 222 VAL B O 1
ATOM 3615 N N . ILE B 1 223 ? 115.996 120.031 132.816 1.00 31.45 223 ILE B N 1
ATOM 3616 C CA . ILE B 1 223 ? 115.736 118.616 133.055 1.00 31.45 223 ILE B CA 1
ATOM 3617 C C . ILE B 1 223 ? 116.873 118.003 133.855 1.00 31.45 223 ILE B C 1
ATOM 3618 O O . ILE B 1 223 ? 116.651 117.276 134.834 1.00 31.45 223 ILE B O 1
ATOM 3623 N N . ILE B 1 224 ? 118.111 118.311 133.469 1.00 27.56 224 ILE B N 1
ATOM 3624 C CA . ILE B 1 224 ? 119.257 117.749 134.180 1.00 27.56 224 ILE B CA 1
ATOM 3625 C C . ILE B 1 224 ? 119.344 118.310 135.596 1.00 27.56 224 ILE B C 1
ATOM 3626 O O . ILE B 1 224 ? 119.694 117.593 136.543 1.00 27.56 224 ILE B O 1
ATOM 3631 N N . MET B 1 225 ? 119.007 119.588 135.772 1.00 27.40 225 MET B N 1
ATOM 3632 C CA . MET B 1 225 ? 119.030 120.169 137.112 1.00 27.40 225 MET B CA 1
ATOM 3633 C C . MET B 1 225 ? 117.994 119.520 138.020 1.00 27.40 225 MET B C 1
ATOM 3634 O O . MET B 1 225 ? 118.256 119.297 139.203 1.00 27.40 225 MET B O 1
ATOM 3639 N N . CYS B 1 226 ? 116.812 119.199 137.489 1.00 29.76 226 CYS B N 1
ATOM 3640 C CA . CYS B 1 226 ? 115.811 118.529 138.318 1.00 29.76 226 CYS B CA 1
ATOM 3641 C C . CYS B 1 226 ? 116.212 117.091 138.624 1.00 29.76 226 CYS B C 1
ATOM 3642 O O . CYS B 1 226 ? 115.937 116.585 139.718 1.00 29.76 226 CYS B O 1
ATOM 3645 N N . ILE B 1 227 ? 116.856 116.411 137.673 1.00 24.25 227 ILE B N 1
ATOM 3646 C CA . ILE B 1 227 ? 117.403 115.090 137.977 1.00 24.25 227 ILE B CA 1
ATOM 3647 C C . ILE B 1 227 ? 118.360 115.175 139.154 1.00 24.25 227 ILE B C 1
ATOM 3648 O O . ILE B 1 227 ? 118.250 114.415 140.127 1.00 24.25 227 ILE B O 1
ATOM 3653 N N . TYR B 1 228 ? 119.309 116.107 139.085 1.00 24.72 228 TYR B N 1
ATOM 3654 C CA . TYR B 1 228 ? 120.285 116.243 140.158 1.00 24.72 228 TYR B CA 1
ATOM 3655 C C . TYR B 1 228 ? 119.627 116.694 141.453 1.00 24.72 228 TYR B C 1
ATOM 3656 O O . TYR B 1 228 ? 120.111 116.378 142.538 1.00 24.72 228 TYR B O 1
ATOM 3665 N N . ALA B 1 229 ? 118.513 117.418 141.364 1.00 22.47 229 ALA B N 1
ATOM 3666 C CA . ALA B 1 229 ? 117.820 117.846 142.574 1.00 22.47 229 ALA B CA 1
ATOM 3667 C C . ALA B 1 229 ? 117.141 116.673 143.264 1.00 22.47 229 ALA B C 1
ATOM 3668 O O . ALA B 1 229 ? 117.183 116.560 144.492 1.00 22.47 229 ALA B O 1
ATOM 3670 N N . ILE B 1 230 ? 116.510 115.788 142.489 1.00 24.67 230 ILE B N 1
ATOM 3671 C CA . ILE B 1 230 ? 115.947 114.568 143.066 1.00 24.67 230 ILE B CA 1
ATOM 3672 C C . ILE B 1 230 ? 117.042 113.737 143.710 1.00 24.67 230 ILE B C 1
ATOM 3673 O O . ILE B 1 230 ? 116.900 113.261 144.846 1.00 24.67 230 ILE B O 1
ATOM 3678 N N . LEU B 1 231 ? 118.146 113.536 142.987 1.00 24.55 231 LEU B N 1
ATOM 3679 C CA . LEU B 1 231 ? 119.259 112.772 143.537 1.00 24.55 231 LEU B CA 1
ATOM 3680 C C . LEU B 1 231 ? 119.782 113.409 144.816 1.00 24.55 231 LEU B C 1
ATOM 3681 O O . LEU B 1 231 ? 120.054 112.716 145.800 1.00 24.55 231 LEU B O 1
ATOM 3686 N N . GLY B 1 232 ? 119.909 114.733 144.829 1.00 22.82 232 GLY B N 1
ATOM 3687 C CA . GLY B 1 232 ? 120.442 115.406 145.994 1.00 22.82 232 GLY B CA 1
ATOM 3688 C C . GLY B 1 232 ? 119.525 115.320 147.193 1.00 22.82 232 GLY B C 1
ATOM 3689 O O . GLY B 1 232 ? 119.986 115.170 148.323 1.00 22.82 232 GLY B O 1
ATOM 3690 N N . VAL B 1 233 ? 118.215 115.426 146.972 1.00 24.97 233 VAL B N 1
ATOM 3691 C CA . VAL B 1 233 ? 117.281 115.280 148.085 1.00 24.97 233 VAL B CA 1
ATOM 3692 C C . VAL B 1 233 ? 117.331 113.861 148.625 1.00 24.97 233 VAL B C 1
ATOM 3693 O O . VAL B 1 233 ? 117.252 113.636 149.836 1.00 24.97 233 VAL B O 1
ATOM 3697 N N . GLU B 1 234 ? 117.458 112.876 147.739 1.00 26.57 234 GLU B N 1
ATOM 3698 C CA . GLU B 1 234 ? 117.509 111.503 148.222 1.00 26.57 234 GLU B CA 1
ATOM 3699 C C . GLU B 1 234 ? 118.779 111.254 149.022 1.00 26.57 234 GLU B C 1
ATOM 3700 O O . GLU B 1 234 ? 118.752 110.577 150.055 1.00 26.57 234 GLU B O 1
ATOM 3706 N N . PHE B 1 235 ? 119.901 111.817 148.574 1.00 20.05 235 PHE B N 1
ATOM 3707 C CA . PHE B 1 235 ? 121.179 111.511 149.204 1.00 20.05 235 PHE B CA 1
ATOM 3708 C C . PHE B 1 235 ? 121.423 112.367 150.441 1.00 20.05 235 PHE B C 1
ATOM 3709 O O . PHE B 1 235 ? 121.536 111.842 151.553 1.00 20.05 235 PHE B O 1
ATOM 3717 N N . TYR B 1 236 ? 121.495 113.686 150.272 1.00 28.56 236 TYR B N 1
ATOM 3718 C CA . TYR B 1 236 ? 122.029 114.569 151.296 1.00 28.56 236 TYR B CA 1
ATOM 3719 C C . TYR B 1 236 ? 120.986 115.258 152.158 1.00 28.56 236 TYR B C 1
ATOM 3720 O O . TYR B 1 236 ? 121.367 116.035 153.034 1.00 28.56 236 TYR B O 1
ATOM 3729 N N . HIS B 1 237 ? 119.694 114.998 151.956 1.00 23.42 237 HIS B N 1
ATOM 3730 C CA . HIS B 1 237 ? 118.676 115.753 152.681 1.00 23.42 237 HIS B CA 1
ATOM 3731 C C . HIS B 1 237 ? 118.736 115.548 154.186 1.00 23.42 237 HIS B C 1
ATOM 3732 O O . HIS B 1 237 ? 117.994 116.214 154.914 1.00 23.42 237 HIS B O 1
ATOM 3739 N N . MET B 1 238 ? 119.591 114.653 154.676 1.00 27.07 238 MET B N 1
ATOM 3740 C CA . MET B 1 238 ? 119.759 114.460 156.109 1.00 27.07 238 MET B CA 1
ATOM 3741 C C . MET B 1 238 ? 121.209 114.570 156.557 1.00 27.07 238 MET B C 1
ATOM 3742 O O . MET B 1 238 ? 121.530 114.146 157.670 1.00 27.07 238 MET B O 1
ATOM 3747 N N . THR B 1 239 ? 122.088 115.126 155.729 1.00 25.98 239 THR B N 1
ATOM 3748 C CA . THR B 1 239 ? 123.478 115.308 156.124 1.00 25.98 239 THR B CA 1
ATOM 3749 C C . THR B 1 239 ? 123.580 116.305 157.267 1.00 25.98 239 THR B C 1
ATOM 3750 O O . THR B 1 239 ? 123.169 117.458 157.140 1.00 25.98 239 THR B O 1
ATOM 3754 N N . GLY B 1 240 ? 124.139 115.861 158.385 1.00 29.46 240 GLY B N 1
ATOM 3755 C CA . GLY B 1 240 ? 124.302 116.753 159.517 1.00 29.46 240 GLY B CA 1
ATOM 3756 C C . GLY B 1 240 ? 123.017 117.064 160.250 1.00 29.46 240 GLY B C 1
ATOM 3757 O O . GLY B 1 240 ? 122.919 118.110 160.901 1.00 29.46 240 GLY B O 1
ATOM 3758 N N . SER B 1 241 ? 122.038 116.159 160.190 1.00 29.96 241 SER B N 1
ATOM 3759 C CA . SER B 1 241 ? 120.747 116.408 160.825 1.00 29.96 241 SER B CA 1
ATOM 3760 C C . SER B 1 241 ? 120.893 116.623 162.327 1.00 29.96 241 SER B C 1
ATOM 3761 O O . SER B 1 241 ? 120.131 117.390 162.926 1.00 29.96 241 SER B O 1
ATOM 3764 N N . ASP B 1 242 ? 121.858 115.953 162.961 1.00 33.87 242 ASP B N 1
ATOM 3765 C CA . ASP B 1 242 ? 122.069 116.161 164.388 1.00 33.87 242 ASP B CA 1
ATOM 3766 C C . ASP B 1 242 ? 122.604 117.560 164.648 1.00 33.87 242 ASP B C 1
ATOM 3767 O O . ASP B 1 242 ? 122.497 118.065 165.771 1.00 33.87 242 ASP B O 1
ATOM 3772 N N . GLY B 1 243 ? 123.057 118.237 163.599 1.00 31.58 243 GLY B N 1
ATOM 3773 C CA . GLY B 1 243 ? 123.781 119.477 163.712 1.00 31.58 243 GLY B CA 1
ATOM 3774 C C . GLY B 1 243 ? 125.277 119.318 163.655 1.00 31.58 243 GLY B C 1
ATOM 3775 O O . GLY B 1 243 ? 125.985 120.326 163.600 1.00 31.58 243 GLY B O 1
ATOM 3776 N N . THR B 1 244 ? 125.781 118.082 163.659 1.00 32.14 244 THR B N 1
ATOM 3777 C CA . THR B 1 244 ? 127.212 117.805 163.651 1.00 32.14 244 THR B CA 1
ATOM 3778 C C . THR B 1 244 ? 127.540 116.591 162.793 1.00 32.14 244 THR B C 1
ATOM 3779 O O . THR B 1 244 ? 126.751 115.645 162.730 1.00 32.14 244 THR B O 1
ATOM 3783 N N . TYR B 1 245 ? 128.675 116.636 162.128 1.00 32.24 245 TYR B N 1
ATOM 3784 C CA . TYR B 1 245 ? 129.140 115.492 161.379 1.00 32.24 245 TYR B CA 1
ATOM 3785 C C . TYR B 1 245 ? 130.576 115.233 161.819 1.00 32.24 245 TYR B C 1
ATOM 3786 O O . TYR B 1 245 ? 131.243 116.121 162.327 1.00 32.24 245 TYR B O 1
ATOM 3795 N N . VAL B 1 246 ? 131.048 114.008 161.662 1.00 38.37 246 VAL B N 1
ATOM 3796 C CA . VAL B 1 246 ? 132.408 113.690 162.056 1.00 38.37 246 VAL B CA 1
ATOM 3797 C C . VAL B 1 246 ? 133.284 113.521 160.834 1.00 38.37 246 VAL B C 1
ATOM 3798 O O . VAL B 1 246 ? 132.847 113.010 159.818 1.00 38.37 246 VAL B O 1
ATOM 3802 N N . THR B 1 247 ? 134.505 114.021 160.929 1.00 38.56 247 THR B N 1
ATOM 3803 C CA . THR B 1 247 ? 135.480 113.890 159.867 1.00 38.56 247 THR B CA 1
ATOM 3804 C C . THR B 1 247 ? 136.672 113.185 160.495 1.00 38.56 247 THR B C 1
ATOM 3805 O O . THR B 1 247 ? 136.948 113.359 161.671 1.00 38.56 247 THR B O 1
ATOM 3809 N N . TYR B 1 248 ? 137.364 112.365 159.723 1.00 50.66 248 TYR B N 1
ATOM 3810 C CA . TYR B 1 248 ? 138.490 111.613 160.247 1.00 50.66 248 TYR B CA 1
ATOM 3811 C C . TYR B 1 248 ? 139.819 112.103 159.693 1.00 50.66 248 TYR B C 1
ATOM 3812 O O . TYR B 1 248 ? 139.934 112.429 158.517 1.00 50.66 248 TYR B O 1
ATOM 3821 N N . ASN B 1 249 ? 140.827 112.131 160.553 1.00 48.43 249 ASN B N 1
ATOM 3822 C CA . ASN B 1 249 ? 142.146 112.612 160.194 1.00 48.43 249 ASN B CA 1
ATOM 3823 C C . ASN B 1 249 ? 143.236 111.572 160.362 1.00 48.43 249 ASN B C 1
ATOM 3824 O O . ASN B 1 249 ? 143.088 110.628 161.125 1.00 48.43 249 ASN B O 1
ATOM 3829 N N . ASP B 1 250 ? 144.328 111.739 159.624 1.00 44.37 250 ASP B N 1
ATOM 3830 C CA . ASP B 1 250 ? 145.465 110.840 159.713 1.00 44.37 250 ASP B CA 1
ATOM 3831 C C . ASP B 1 250 ? 146.482 111.340 160.720 1.00 44.37 250 ASP B C 1
ATOM 3832 O O . ASP B 1 250 ? 147.659 111.396 160.417 1.00 44.37 250 ASP B O 1
ATOM 3837 N N . ASN B 1 251 ? 146.058 111.722 161.914 1.00 42.57 251 ASN B N 1
ATOM 3838 C CA . ASN B 1 251 ? 147.052 112.182 162.864 1.00 42.57 251 ASN B CA 1
ATOM 3839 C C . ASN B 1 251 ? 148.156 111.208 163.202 1.00 42.57 251 ASN B C 1
ATOM 3840 O O . ASN B 1 251 ? 149.310 111.596 163.210 1.00 42.57 251 ASN B O 1
ATOM 3845 N N . VAL B 1 252 ? 147.844 109.958 163.498 1.00 48.87 252 VAL B N 1
ATOM 3846 C CA . VAL B 1 252 ? 148.922 109.028 163.801 1.00 48.87 252 VAL B CA 1
ATOM 3847 C C . VAL B 1 252 ? 149.770 108.708 162.565 1.00 48.87 252 VAL B C 1
ATOM 3848 O O . VAL B 1 252 ? 150.991 108.654 162.624 1.00 48.87 252 VAL B O 1
ATOM 3852 N N . LYS B 1 253 ? 149.096 108.519 161.442 1.00 41.38 253 LYS B N 1
ATOM 3853 C CA . LYS B 1 253 ? 149.726 108.193 160.177 1.00 41.38 253 LYS B CA 1
ATOM 3854 C C . LYS B 1 253 ? 150.628 109.275 159.625 1.00 41.38 253 LYS B C 1
ATOM 3855 O O . LYS B 1 253 ? 151.673 108.980 159.070 1.00 41.38 253 LYS B O 1
ATOM 3861 N N . ARG B 1 254 ? 150.204 110.531 159.765 1.00 37.88 254 ARG B N 1
ATOM 3862 C CA . ARG B 1 254 ? 150.937 111.688 159.242 1.00 37.88 254 ARG B CA 1
ATOM 3863 C C . ARG B 1 254 ? 152.094 112.121 160.101 1.00 37.88 254 ARG B C 1
ATOM 3864 O O . ARG B 1 254 ? 153.011 112.765 159.621 1.00 37.88 254 ARG B O 1
ATOM 3872 N N . GLY B 1 255 ? 152.068 111.755 161.368 1.00 44.85 255 GLY B N 1
ATOM 3873 C CA . GLY B 1 255 ? 153.102 112.200 162.271 1.00 44.85 255 GLY B CA 1
ATOM 3874 C C . GLY B 1 255 ? 152.661 113.114 163.390 1.00 44.85 255 GLY B C 1
ATOM 3875 O O . GLY B 1 255 ? 153.492 113.465 164.235 1.00 44.85 255 GLY B O 1
ATOM 3876 N N . LEU B 1 256 ? 151.389 113.505 163.437 1.00 47.23 256 LEU B N 1
ATOM 3877 C CA . LEU B 1 256 ? 150.974 114.489 164.430 1.00 47.23 256 LEU B CA 1
ATOM 3878 C C . LEU B 1 256 ? 150.816 113.858 165.807 1.00 47.23 256 LEU B C 1
ATOM 3879 O O . LEU B 1 256 ? 150.979 114.533 166.829 1.00 47.23 256 LEU B O 1
ATOM 3884 N N . CYS B 1 257 ? 150.492 112.569 165.856 1.00 61.60 257 CYS B N 1
ATOM 3885 C CA . CYS B 1 257 ? 150.431 111.840 167.113 1.00 61.60 257 CYS B CA 1
ATOM 3886 C C . CYS B 1 257 ? 150.894 110.411 166.877 1.00 61.60 257 CYS B C 1
ATOM 3887 O O . CYS B 1 257 ? 151.000 109.950 165.738 1.00 61.60 257 CYS B O 1
ATOM 3890 N N . THR B 1 258 ? 151.182 109.715 167.972 1.00 70.05 258 THR B N 1
ATOM 3891 C CA . THR B 1 258 ? 151.565 108.315 167.893 1.00 70.05 258 THR B CA 1
ATOM 3892 C C . THR B 1 258 ? 150.374 107.427 168.224 1.00 70.05 258 THR B C 1
ATOM 3893 O O . THR B 1 258 ? 149.479 107.822 168.976 1.00 70.05 258 THR B O 1
ATOM 3897 N N . GLY B 1 259 ? 150.373 106.220 167.656 1.00 69.73 259 GLY B N 1
ATOM 3898 C CA . GLY B 1 259 ? 149.198 105.365 167.740 1.00 69.73 259 GLY B CA 1
ATOM 3899 C C . GLY B 1 259 ? 148.796 105.024 169.162 1.00 69.73 259 GLY B C 1
ATOM 3900 O O . GLY B 1 259 ? 147.636 104.701 169.425 1.00 69.73 259 GLY B O 1
ATOM 3901 N N . ASP B 1 260 ? 149.741 105.093 170.100 1.00 70.55 260 ASP B N 1
ATOM 3902 C CA . ASP B 1 260 ? 149.436 104.705 171.473 1.00 70.55 260 ASP B CA 1
ATOM 3903 C C . ASP B 1 260 ? 148.542 105.731 172.155 1.00 70.55 260 ASP B C 1
ATOM 3904 O O . ASP B 1 260 ? 147.655 105.370 172.939 1.00 70.55 260 ASP B O 1
ATOM 3909 N N . GLU B 1 261 ? 148.757 107.016 171.868 1.00 69.99 261 GLU B N 1
ATOM 3910 C CA . GLU B 1 261 ? 147.963 108.065 172.502 1.00 69.99 261 GLU B CA 1
ATOM 3911 C C . GLU B 1 261 ? 146.502 107.974 172.084 1.00 69.99 261 GLU B C 1
ATOM 3912 O O . GLU B 1 261 ? 145.599 108.332 172.849 1.00 69.99 261 GLU B O 1
ATOM 3918 N N . VAL B 1 262 ? 146.253 107.494 170.865 1.00 66.66 262 VAL B N 1
ATOM 3919 C CA . VAL B 1 262 ? 144.881 107.313 170.403 1.00 66.66 262 VAL B CA 1
ATOM 3920 C C . VAL B 1 262 ? 144.186 106.221 171.201 1.00 66.66 262 VAL B C 1
ATOM 3921 O O . VAL B 1 262 ? 143.083 106.419 171.725 1.00 66.66 262 VAL B O 1
ATOM 3925 N N . GLU B 1 263 ? 144.813 105.046 171.296 1.00 69.39 263 GLU B N 1
ATOM 3926 C CA . GLU B 1 263 ? 144.213 103.939 172.034 1.00 69.39 263 GLU B CA 1
ATOM 3927 C C . GLU B 1 263 ? 144.068 104.274 173.514 1.00 69.39 263 GLU B C 1
ATOM 3928 O O . GLU B 1 263 ? 143.139 103.794 174.174 1.00 69.39 263 GLU B O 1
ATOM 3934 N N . LEU B 1 264 ? 144.973 105.092 174.054 1.00 71.55 264 LEU B N 1
ATOM 3935 C CA . LEU B 1 264 ? 144.854 105.485 175.454 1.00 71.55 264 LEU B CA 1
ATOM 3936 C C . LEU B 1 264 ? 143.767 106.542 175.627 1.00 71.55 264 LEU B C 1
ATOM 3937 O O . LEU B 1 264 ? 143.062 106.556 176.642 1.00 71.55 264 LEU B O 1
ATOM 3942 N N . GLY B 1 265 ? 143.608 107.424 174.643 1.00 71.20 265 GLY B N 1
ATOM 3943 C CA . GLY B 1 265 ? 142.590 108.451 174.690 1.00 71.20 265 GLY B CA 1
ATOM 3944 C C . GLY B 1 265 ? 143.111 109.870 174.646 1.00 71.20 265 GLY B C 1
ATOM 3945 O O . GLY B 1 265 ? 142.320 110.806 174.806 1.00 71.20 265 GLY B O 1
ATOM 3946 N N . GLN B 1 266 ? 144.414 110.056 174.435 1.00 75.36 266 GLN B N 1
ATOM 3947 C CA . GLN B 1 266 ? 144.985 111.396 174.446 1.00 75.36 266 GLN B CA 1
ATOM 3948 C C . GLN B 1 266 ? 144.656 112.144 173.162 1.00 75.36 266 GLN B C 1
ATOM 3949 O O . GLN B 1 266 ? 144.399 113.352 173.186 1.00 75.36 266 GLN B O 1
ATOM 3955 N N . CYS B 1 267 ? 144.637 111.441 172.036 1.00 68.39 267 CYS B N 1
ATOM 3956 C CA . CYS B 1 267 ? 144.274 112.025 170.757 1.00 68.39 267 CYS B CA 1
ATOM 3957 C C . CYS B 1 267 ? 143.142 111.215 170.142 1.00 68.39 267 CYS B C 1
ATOM 3958 O O . CYS B 1 267 ? 142.745 110.172 170.663 1.00 68.39 267 CYS B O 1
ATOM 3961 N N . SER B 1 268 ? 142.613 111.715 169.031 1.00 58.03 268 SER B N 1
ATOM 3962 C CA . SER B 1 268 ? 141.537 111.036 168.325 1.00 58.03 268 SER B CA 1
ATOM 3963 C C . SER B 1 268 ? 141.745 111.184 166.827 1.00 58.03 268 SER B C 1
ATOM 3964 O O . SER B 1 268 ? 142.554 111.990 166.368 1.00 58.03 268 SER B O 1
ATOM 3967 N N . LEU B 1 269 ? 141.008 110.381 166.067 1.00 50.66 269 LEU B N 1
ATOM 3968 C CA . LEU B 1 269 ? 141.008 110.479 164.617 1.00 50.66 269 LEU B CA 1
ATOM 3969 C C . LEU B 1 269 ? 139.716 111.054 164.060 1.00 50.66 269 LEU B C 1
ATOM 3970 O O . LEU B 1 269 ? 139.545 111.068 162.840 1.00 50.66 269 LEU B O 1
ATOM 3975 N N . ASN B 1 270 ? 138.799 111.508 164.906 1.00 48.13 270 ASN B N 1
ATOM 3976 C CA . ASN B 1 270 ? 137.539 112.078 164.456 1.00 48.13 270 ASN B CA 1
ATOM 3977 C C . ASN B 1 270 ? 137.310 113.428 165.118 1.00 48.13 270 ASN B C 1
ATOM 3978 O O . ASN B 1 270 ? 137.703 113.640 166.270 1.00 48.13 270 ASN B O 1
ATOM 3983 N N . GLN B 1 271 ? 136.742 114.357 164.367 1.00 40.69 271 GLN B N 1
ATOM 3984 C CA . GLN B 1 271 ? 136.443 115.668 164.891 1.00 40.69 271 GLN B CA 1
ATOM 3985 C C . GLN B 1 271 ? 134.960 115.864 164.680 1.00 40.69 271 GLN B C 1
ATOM 3986 O O . GLN B 1 271 ? 134.485 115.740 163.560 1.00 40.69 271 GLN B O 1
ATOM 3992 N N . THR B 1 272 ? 134.222 116.141 165.750 1.00 41.51 272 THR B N 1
ATOM 3993 C CA . THR B 1 272 ? 132.785 116.361 165.639 1.00 41.51 272 THR B CA 1
ATOM 3994 C C . THR B 1 272 ? 132.474 117.799 165.233 1.00 41.51 272 THR B C 1
ATOM 3995 O O . THR B 1 272 ? 131.950 118.579 166.031 1.00 41.51 272 THR B O 1
ATOM 3999 N N . VAL B 1 273 ? 132.804 118.169 163.995 1.00 34.49 273 VAL B N 1
ATOM 4000 C CA . VAL B 1 273 ? 132.512 119.491 163.450 1.00 34.49 273 VAL B CA 1
ATOM 4001 C C . VAL B 1 273 ? 131.006 119.720 163.396 1.00 34.49 273 VAL B C 1
ATOM 4002 O O . VAL B 1 273 ? 130.237 118.787 163.146 1.00 34.49 273 VAL B O 1
ATOM 4006 N N . SER B 1 274 ? 130.574 120.959 163.621 1.00 31.68 274 SER B N 1
ATOM 4007 C CA . SER B 1 274 ? 129.161 121.311 163.637 1.00 31.68 274 SER B CA 1
ATOM 4008 C C . SER B 1 274 ? 128.689 121.653 162.232 1.00 31.68 274 SER B C 1
ATOM 4009 O O . SER B 1 274 ? 129.472 122.107 161.396 1.00 31.68 274 SER B O 1
ATOM 4012 N N . SER B 1 275 ? 127.396 121.450 161.989 1.00 31.21 275 SER B N 1
ATOM 4013 C CA . SER B 1 275 ? 126.833 121.544 160.651 1.00 31.21 275 SER B CA 1
ATOM 4014 C C . SER B 1 275 ? 125.866 122.703 160.465 1.00 31.21 275 SER B C 1
ATOM 4015 O O . SER B 1 275 ? 125.362 122.883 159.353 1.00 31.21 275 SER B O 1
ATOM 4018 N N . GLU B 1 276 ? 125.587 123.481 161.511 1.00 36.51 276 GLU B N 1
ATOM 4019 C CA . GLU B 1 276 ? 124.702 124.632 161.378 1.00 36.51 276 GLU B CA 1
ATOM 4020 C C . GLU B 1 276 ? 125.243 125.628 160.371 1.00 36.51 276 GLU B C 1
ATOM 4021 O O . GLU B 1 276 ? 126.435 125.939 160.367 1.00 36.51 276 GLU B O 1
ATOM 4027 N N . THR B 1 277 ? 124.358 126.133 159.520 1.00 28.74 277 THR B N 1
ATOM 4028 C CA . THR B 1 277 ? 124.719 127.196 158.601 1.00 28.74 277 THR B CA 1
ATOM 4029 C C . THR B 1 277 ? 124.476 128.557 159.254 1.00 28.74 277 THR B C 1
ATOM 4030 O O . THR B 1 277 ? 124.003 128.664 160.387 1.00 28.74 277 THR B O 1
ATOM 4034 N N . ALA B 1 278 ? 124.808 129.621 158.523 1.00 29.16 278 ALA B N 1
ATOM 4035 C CA . ALA B 1 278 ? 124.564 130.967 159.025 1.00 29.16 278 ALA B CA 1
ATOM 4036 C C . ALA B 1 278 ? 123.100 131.351 158.873 1.00 29.16 278 ALA B C 1
ATOM 4037 O O . ALA B 1 278 ? 122.727 132.505 159.104 1.00 29.16 278 ALA B O 1
ATOM 4039 N N . ARG B 1 279 ? 122.256 130.369 158.575 1.00 27.07 279 ARG B N 1
ATOM 4040 C CA . ARG B 1 279 ? 120.821 130.589 158.460 1.00 27.07 279 ARG B CA 1
ATOM 4041 C C . ARG B 1 279 ? 120.113 129.876 159.578 1.00 27.07 279 ARG B C 1
ATOM 4042 O O . ARG B 1 279 ? 118.911 129.958 159.696 1.00 27.07 279 ARG B O 1
ATOM 4050 N N . GLY B 1 280 ? 120.867 129.165 160.398 1.00 31.15 280 GLY B N 1
ATOM 4051 C CA . GLY B 1 280 ? 120.300 128.463 161.528 1.00 31.15 280 GLY B CA 1
ATOM 4052 C C . GLY B 1 280 ? 119.946 127.017 161.284 1.00 31.15 280 GLY B C 1
ATOM 4053 O O . GLY B 1 280 ? 119.510 126.340 162.221 1.00 31.15 280 GLY B O 1
ATOM 4054 N N . TYR B 1 281 ? 120.134 126.517 160.072 1.00 32.53 281 TYR B N 1
ATOM 4055 C CA . TYR B 1 281 ? 119.726 125.177 159.689 1.00 32.53 281 TYR B CA 1
ATOM 4056 C C . TYR B 1 281 ? 120.819 124.173 159.997 1.00 32.53 281 TYR B C 1
ATOM 4057 O O . TYR B 1 281 ? 121.768 124.444 160.728 1.00 32.53 281 TYR B O 1
ATOM 4066 N N . THR B 1 282 ? 120.641 122.984 159.439 1.00 27.75 282 THR B N 1
ATOM 4067 C CA . THR B 1 282 ? 121.723 122.044 159.243 1.00 27.75 282 THR B CA 1
ATOM 4068 C C . THR B 1 282 ? 122.051 121.980 157.758 1.00 27.75 282 THR B C 1
ATOM 4069 O O . THR B 1 282 ? 121.307 122.483 156.918 1.00 27.75 282 THR B O 1
ATOM 4073 N N . TYR B 1 283 ? 123.195 121.378 157.436 1.00 27.40 283 TYR B N 1
ATOM 4074 C CA . TYR B 1 283 ? 123.629 121.365 156.044 1.00 27.40 283 TYR B CA 1
ATOM 4075 C C . TYR B 1 283 ? 122.580 120.735 155.141 1.00 27.40 283 TYR B C 1
ATOM 4076 O O . TYR B 1 283 ? 122.285 121.261 154.065 1.00 27.40 283 TYR B O 1
ATOM 4085 N N . GLY B 1 284 ? 122.005 119.610 155.562 1.00 27.31 284 GLY B N 1
ATOM 4086 C CA . GLY B 1 284 ? 121.091 118.894 154.689 1.00 27.31 284 GLY B CA 1
ATOM 4087 C C . GLY B 1 284 ? 119.773 119.618 154.502 1.00 27.31 284 GLY B C 1
ATOM 4088 O O . GLY B 1 284 ? 119.283 119.757 153.380 1.00 27.31 284 GLY B O 1
ATOM 4089 N N . GLU B 1 285 ? 119.192 120.099 155.600 1.00 33.75 285 GLU B N 1
ATOM 4090 C CA . GLU B 1 285 ? 117.878 120.730 155.536 1.00 33.75 285 GLU B CA 1
ATOM 4091 C C . GLU B 1 285 ? 117.889 121.956 154.638 1.00 33.75 285 GLU B C 1
ATOM 4092 O O . GLU B 1 285 ? 116.943 122.193 153.882 1.00 33.75 285 GLU B O 1
ATOM 4098 N N . GLU B 1 286 ? 118.944 122.760 154.712 1.00 31.49 286 GLU B N 1
ATOM 4099 C CA . GLU B 1 286 ? 118.958 123.998 153.947 1.00 31.49 286 GLU B CA 1
ATOM 4100 C C . GLU B 1 286 ? 119.284 123.746 152.485 1.00 31.49 286 GLU B C 1
ATOM 4101 O O . GLU B 1 286 ? 118.623 124.280 151.590 1.00 31.49 286 GLU B O 1
ATOM 4107 N N . TYR B 1 287 ? 120.305 122.942 152.217 1.00 42.95 287 TYR B N 1
ATOM 4108 C CA . TYR B 1 287 ? 120.799 122.840 150.852 1.00 42.95 287 TYR B CA 1
ATOM 4109 C C . TYR B 1 287 ? 119.994 121.840 150.039 1.00 42.95 287 TYR B C 1
ATOM 4110 O O . TYR B 1 287 ? 119.782 122.040 148.841 1.00 42.95 287 TYR B O 1
ATOM 4119 N N . TYR B 1 288 ? 119.526 120.758 150.668 1.00 31.87 288 TYR B N 1
ATOM 4120 C CA . TYR B 1 288 ? 118.754 119.743 149.962 1.00 31.87 288 TYR B CA 1
ATOM 4121 C C . TYR B 1 288 ? 117.568 119.262 150.782 1.00 31.87 288 TYR B C 1
ATOM 4122 O O . TYR B 1 288 ? 117.157 118.113 150.651 1.00 31.87 288 TYR B O 1
ATOM 4131 N N . GLY B 1 289 ? 117.001 120.120 151.626 1.00 24.43 289 GLY B N 1
ATOM 4132 C CA . GLY B 1 289 ? 115.904 119.682 152.471 1.00 24.43 289 GLY B CA 1
ATOM 4133 C C . GLY B 1 289 ? 114.680 119.260 151.686 1.00 24.43 289 GLY B C 1
ATOM 4134 O O . GLY B 1 289 ? 113.998 118.303 152.054 1.00 24.43 289 GLY B O 1
ATOM 4135 N N . THR B 1 290 ? 114.374 119.974 150.606 1.00 28.34 290 THR B N 1
ATOM 4136 C CA . THR B 1 290 ? 113.278 119.636 149.711 1.00 28.34 290 THR B CA 1
ATOM 4137 C C . THR B 1 290 ? 113.767 119.726 148.276 1.00 28.34 290 THR B C 1
ATOM 4138 O O . THR B 1 290 ? 114.944 119.971 148.012 1.00 28.34 290 THR B O 1
ATOM 4142 N N . PHE B 1 291 ? 112.845 119.533 147.336 1.00 42.95 291 PHE B N 1
ATOM 4143 C CA . PHE B 1 291 ? 113.234 119.510 145.933 1.00 42.95 291 PHE B CA 1
ATOM 4144 C C . PHE B 1 291 ? 113.481 120.907 145.400 1.00 42.95 291 PHE B C 1
ATOM 4145 O O . PHE B 1 291 ? 114.330 121.096 144.524 1.00 42.95 291 PHE B O 1
ATOM 4153 N N . PHE B 1 292 ? 112.760 121.901 145.908 1.00 42.95 292 PHE B N 1
ATOM 4154 C CA . PHE B 1 292 ? 112.980 123.258 145.435 1.00 42.95 292 PHE B CA 1
ATOM 4155 C C . PHE B 1 292 ? 114.179 123.894 146.117 1.00 42.95 292 PHE B C 1
ATOM 4156 O O . PHE B 1 292 ? 114.916 124.651 145.482 1.00 42.95 292 PHE B O 1
ATOM 4164 N N . ARG B 1 293 ? 114.414 123.566 147.387 1.00 26.80 293 ARG B N 1
ATOM 4165 C CA . ARG B 1 293 ? 115.669 123.940 148.023 1.00 26.80 293 ARG B CA 1
ATOM 4166 C C . ARG B 1 293 ? 116.856 123.333 147.295 1.00 26.80 293 ARG B C 1
ATOM 4167 O O . ARG B 1 293 ? 117.876 123.996 147.100 1.00 26.80 293 ARG B O 1
ATOM 4175 N N . ALA B 1 294 ? 116.742 122.073 146.884 1.00 20.49 294 ALA B N 1
ATOM 4176 C CA . ALA B 1 294 ? 117.833 121.441 146.159 1.00 20.49 294 ALA B CA 1
ATOM 4177 C C . ALA B 1 294 ? 118.002 122.048 144.777 1.00 20.49 294 ALA B C 1
ATOM 4178 O O . ALA B 1 294 ? 119.126 122.225 144.309 1.00 20.49 294 ALA B O 1
ATOM 4180 N N . LEU B 1 295 ? 116.901 122.370 144.104 1.00 19.28 295 LEU B N 1
ATOM 4181 C CA . LEU B 1 295 ? 117.008 123.000 142.795 1.00 19.28 295 LEU B CA 1
ATOM 4182 C C . LEU B 1 295 ? 117.642 124.380 142.905 1.00 19.28 295 LEU B C 1
ATOM 4183 O O . LEU B 1 295 ? 118.416 124.793 142.034 1.00 19.28 295 LEU B O 1
ATOM 4188 N N . TYR B 1 296 ? 117.369 125.090 143.999 1.00 24.17 296 TYR B N 1
ATOM 4189 C CA . TYR B 1 296 ? 118.010 126.380 144.214 1.00 24.17 296 TYR B CA 1
ATOM 4190 C C . TYR B 1 296 ? 119.490 126.220 144.542 1.00 24.17 296 TYR B C 1
ATOM 4191 O O . TYR B 1 296 ? 120.325 126.993 144.056 1.00 24.17 296 TYR B O 1
ATOM 4200 N N . THR B 1 297 ? 119.830 125.245 145.387 1.00 18.21 297 THR B N 1
ATOM 4201 C CA . THR B 1 297 ? 121.230 124.924 145.646 1.00 18.21 297 THR B CA 1
ATOM 4202 C C . THR B 1 297 ? 121.970 124.610 144.357 1.00 18.21 297 THR B C 1
ATOM 4203 O O . THR B 1 297 ? 123.114 125.033 144.165 1.00 18.21 297 THR B O 1
ATOM 4207 N N . LEU B 1 298 ? 121.333 123.874 143.456 1.00 21.48 298 LEU B N 1
ATOM 4208 C CA . LEU B 1 298 ? 121.995 123.524 142.211 1.00 21.48 298 LEU B CA 1
ATOM 4209 C C . LEU B 1 298 ? 122.068 124.715 141.274 1.00 21.48 298 LEU B C 1
ATOM 4210 O O . LEU B 1 298 ? 122.970 124.791 140.441 1.00 21.48 298 LEU B O 1
ATOM 4215 N N . PHE B 1 299 ? 121.149 125.670 141.403 1.00 15.92 299 PHE B N 1
ATOM 4216 C CA . PHE B 1 299 ? 121.314 126.919 140.664 1.00 15.92 299 PHE B CA 1
ATOM 4217 C C . PHE B 1 299 ? 122.527 127.692 141.167 1.00 15.92 299 PHE B C 1
ATOM 4218 O O . PHE B 1 299 ? 123.341 128.182 140.372 1.00 15.92 299 PHE B O 1
ATOM 4226 N N . GLN B 1 300 ? 122.662 127.808 142.486 1.00 23.44 300 GLN B N 1
ATOM 4227 C CA . GLN B 1 300 ? 123.817 128.489 143.058 1.00 23.44 300 GLN B CA 1
ATOM 4228 C C . GLN B 1 300 ? 125.114 127.794 142.666 1.00 23.44 300 GLN B C 1
ATOM 4229 O O . GLN B 1 300 ? 126.143 128.449 142.473 1.00 23.44 300 GLN B O 1
ATOM 4235 N N . VAL B 1 301 ? 125.082 126.470 142.528 1.00 19.54 301 VAL B N 1
ATOM 4236 C CA . VAL B 1 301 ? 126.266 125.741 142.075 1.00 19.54 301 VAL B CA 1
ATOM 4237 C C . VAL B 1 301 ? 126.490 125.961 140.581 1.00 19.54 301 VAL B C 1
ATOM 4238 O O . VAL B 1 301 ? 127.630 126.015 140.109 1.00 19.54 301 VAL B O 1
ATOM 4242 N N . LEU B 1 302 ? 125.409 126.103 139.819 1.00 23.27 302 LEU B N 1
ATOM 4243 C CA . LEU B 1 302 ? 125.528 126.363 138.390 1.00 23.27 302 LEU B CA 1
ATOM 4244 C C . LEU B 1 302 ? 126.155 127.722 138.128 1.00 23.27 302 LEU B C 1
ATOM 4245 O O . LEU B 1 302 ? 126.833 127.918 137.115 1.00 23.27 302 LEU B O 1
ATOM 4250 N N . THR B 1 303 ? 125.919 128.685 139.018 1.00 23.53 303 THR B N 1
ATOM 4251 C CA . THR B 1 303 ? 126.556 129.984 138.852 1.00 23.53 303 THR B CA 1
ATOM 4252 C C . THR B 1 303 ? 127.925 130.043 139.514 1.00 23.53 303 THR B C 1
ATOM 4253 O O . THR B 1 303 ? 128.611 131.062 139.399 1.00 23.53 303 THR B O 1
ATOM 4257 N N . GLY B 1 304 ? 128.337 128.979 140.194 1.00 24.14 304 GLY B N 1
ATOM 4258 C CA . GLY B 1 304 ? 129.672 128.889 140.740 1.00 24.14 304 GLY B CA 1
ATOM 4259 C C . GLY B 1 304 ? 129.856 129.501 142.104 1.00 24.14 304 GLY B C 1
ATOM 4260 O O . GLY B 1 304 ? 131.000 129.732 142.510 1.00 24.14 304 GLY B O 1
ATOM 4261 N N . GLU B 1 305 ? 128.781 129.766 142.828 1.00 23.35 305 GLU B N 1
ATOM 4262 C CA . GLU B 1 305 ? 128.844 130.506 144.076 1.00 23.35 305 GLU B CA 1
ATOM 4263 C C . GLU B 1 305 ? 129.042 129.547 145.243 1.00 23.35 305 GLU B C 1
ATOM 4264 O O . GLU B 1 305 ? 128.132 128.789 145.583 1.00 23.35 305 GLU B O 1
ATOM 4270 N N . SER B 1 306 ? 130.228 129.595 145.857 1.00 22.49 306 SER B N 1
ATOM 4271 C CA . SER B 1 306 ? 130.555 128.827 147.062 1.00 22.49 306 SER B CA 1
ATOM 4272 C C . SER B 1 306 ? 130.119 127.371 146.966 1.00 22.49 306 SER B C 1
ATOM 4273 O O . SER B 1 306 ? 129.698 126.773 147.957 1.00 22.49 306 SER B O 1
ATOM 4276 N N . TRP B 1 307 ? 130.226 126.787 145.774 1.00 23.13 307 TRP B N 1
ATOM 4277 C CA . TRP B 1 307 ? 129.740 125.428 145.579 1.00 23.13 307 TRP B CA 1
ATOM 4278 C C . TRP B 1 307 ? 130.573 124.420 146.356 1.00 23.13 307 TRP B C 1
ATOM 4279 O O . TRP B 1 307 ? 130.098 123.322 146.662 1.00 23.13 307 TRP B O 1
ATOM 4290 N N . SER B 1 308 ? 131.819 124.766 146.681 1.00 23.39 308 SER B N 1
ATOM 4291 C CA . SER B 1 308 ? 132.693 123.814 147.354 1.00 23.39 308 SER B CA 1
ATOM 4292 C C . SER B 1 308 ? 132.705 124.035 148.856 1.00 23.39 308 SER B C 1
ATOM 4293 O O . SER B 1 308 ? 132.406 123.123 149.630 1.00 23.39 308 SER B O 1
ATOM 4296 N N . GLU B 1 309 ? 133.048 125.243 149.288 1.00 24.79 309 GLU B N 1
ATOM 4297 C CA . GLU B 1 309 ? 133.279 125.471 150.707 1.00 24.79 309 GLU B CA 1
ATOM 4298 C C . GLU B 1 309 ? 131.982 125.396 151.497 1.00 24.79 309 GLU B C 1
ATOM 4299 O O . GLU B 1 309 ? 131.984 125.051 152.682 1.00 24.79 309 GLU B O 1
ATOM 4305 N N . ALA B 1 310 ? 130.860 125.714 150.854 1.00 25.61 310 ALA B N 1
ATOM 4306 C CA . ALA B 1 310 ? 129.588 125.713 151.563 1.00 25.61 310 ALA B CA 1
ATOM 4307 C C . ALA B 1 310 ? 128.772 124.470 151.242 1.00 25.61 310 ALA B C 1
ATOM 4308 O O . ALA B 1 310 ? 128.198 123.854 152.143 1.00 25.61 310 ALA B O 1
ATOM 4310 N N . VAL B 1 311 ? 128.723 124.078 149.972 1.00 25.79 311 VAL B N 1
ATOM 4311 C CA . VAL B 1 311 ? 127.861 122.989 149.530 1.00 25.79 311 VAL B CA 1
ATOM 4312 C C . VAL B 1 311 ? 128.618 121.668 149.497 1.00 25.79 311 VAL B C 1
ATOM 4313 O O . VAL B 1 311 ? 128.266 120.723 150.208 1.00 25.79 311 VAL B O 1
ATOM 4317 N N . ALA B 1 312 ? 129.665 121.591 148.675 1.00 23.56 312 ALA B N 1
ATOM 4318 C CA . ALA B 1 312 ? 130.262 120.295 148.373 1.00 23.56 312 ALA B CA 1
ATOM 4319 C C . ALA B 1 312 ? 131.093 119.763 149.532 1.00 23.56 312 ALA B C 1
ATOM 4320 O O . ALA B 1 312 ? 130.859 118.646 150.001 1.00 23.56 312 ALA B O 1
ATOM 4322 N N . ARG B 1 313 ? 132.060 120.540 150.011 1.00 25.00 313 ARG B N 1
ATOM 4323 C CA . ARG B 1 313 ? 133.080 119.992 150.901 1.00 25.00 313 ARG B CA 1
ATOM 4324 C C . ARG B 1 313 ? 132.539 119.376 152.188 1.00 25.00 313 ARG B C 1
ATOM 4325 O O . ARG B 1 313 ? 133.080 118.345 152.616 1.00 25.00 313 ARG B O 1
ATOM 4333 N N . PRO B 1 314 ? 131.514 119.926 152.848 1.00 26.70 314 PRO B N 1
ATOM 4334 C CA . PRO B 1 314 ? 130.979 119.217 154.022 1.00 26.70 314 PRO B CA 1
ATOM 4335 C C . PRO B 1 314 ? 130.406 117.857 153.676 1.00 26.70 314 PRO B C 1
ATOM 4336 O O . PRO B 1 314 ? 130.555 116.908 154.453 1.00 26.70 314 PRO B O 1
ATOM 4340 N N . ALA B 1 315 ? 129.772 117.727 152.510 1.00 27.97 315 ALA B N 1
ATOM 4341 C CA . ALA B 1 315 ? 129.286 116.427 152.070 1.00 27.97 315 ALA B CA 1
ATOM 4342 C C . ALA B 1 315 ? 130.442 115.495 151.741 1.00 27.97 315 ALA B C 1
ATOM 4343 O O . ALA B 1 315 ? 130.459 114.335 152.163 1.00 27.97 315 ALA B O 1
ATOM 4345 N N . VAL B 1 316 ? 131.417 115.992 150.977 1.00 26.46 316 VAL B N 1
ATOM 4346 C CA . VAL B 1 316 ? 132.544 115.171 150.542 1.00 26.46 316 VAL B CA 1
ATOM 4347 C C . VAL B 1 316 ? 133.314 114.633 151.738 1.00 26.46 316 VAL B C 1
ATOM 4348 O O . VAL B 1 316 ? 133.744 113.475 151.746 1.00 26.46 316 VAL B O 1
ATOM 4352 N N . PHE B 1 317 ? 133.489 115.446 152.770 1.00 29.44 317 PHE B N 1
ATOM 4353 C CA . PHE B 1 317 ? 134.274 115.013 153.912 1.00 29.44 317 PHE B CA 1
ATOM 4354 C C . PHE B 1 317 ? 133.428 114.465 155.048 1.00 29.44 317 PHE B C 1
ATOM 4355 O O . PHE B 1 317 ? 133.988 114.013 156.050 1.00 29.44 317 PHE B O 1
ATOM 4363 N N . GLU B 1 318 ? 132.100 114.493 154.920 1.00 37.57 318 GLU B N 1
ATOM 4364 C CA . GLU B 1 318 ? 131.258 113.768 155.863 1.00 37.57 318 GLU B CA 1
ATOM 4365 C C . GLU B 1 318 ? 131.471 112.269 155.727 1.00 37.57 318 GLU B C 1
ATOM 4366 O O . GLU B 1 318 ? 131.608 111.557 156.728 1.00 37.57 318 GLU B O 1
ATOM 4372 N N . SER B 1 319 ? 131.504 111.779 154.491 1.00 42.70 319 SER B N 1
ATOM 4373 C CA . SER B 1 319 ? 131.760 110.373 154.224 1.00 42.70 319 SER B CA 1
ATOM 4374 C C . SER B 1 319 ? 133.201 110.037 154.571 1.00 42.70 319 SER B C 1
ATOM 4375 O O . SER B 1 319 ? 134.122 110.780 154.224 1.00 42.70 319 SER B O 1
ATOM 4378 N N . HIS B 1 320 ? 133.400 108.919 155.258 1.00 56.09 320 HIS B N 1
ATOM 4379 C CA . HIS B 1 320 ? 134.753 108.506 155.595 1.00 56.09 320 HIS B CA 1
ATOM 4380 C C . HIS B 1 320 ? 135.502 108.005 154.367 1.00 56.09 320 HIS B C 1
ATOM 4381 O O . HIS B 1 320 ? 136.507 108.595 153.963 1.00 56.09 320 HIS B O 1
ATOM 4388 N N . TYR B 1 321 ? 135.012 106.930 153.751 1.00 59.71 321 TYR B N 1
ATOM 4389 C CA . TYR B 1 321 ? 135.729 106.259 152.673 1.00 59.71 321 TYR B CA 1
ATOM 4390 C C . TYR B 1 321 ? 134.984 106.322 151.347 1.00 59.71 321 TYR B C 1
ATOM 4391 O O . TYR B 1 321 ? 135.560 106.004 150.303 1.00 59.71 321 TYR B O 1
ATOM 4400 N N . ASP B 1 322 ? 133.719 106.738 151.360 1.00 52.16 322 ASP B N 1
ATOM 4401 C CA . ASP B 1 322 ? 132.942 106.891 150.140 1.00 52.16 322 ASP B CA 1
ATOM 4402 C C . ASP B 1 322 ? 132.872 108.337 149.676 1.00 52.16 322 ASP B C 1
ATOM 4403 O O . ASP B 1 322 ? 131.810 108.793 149.246 1.00 52.16 322 ASP B O 1
ATOM 4408 N N . SER B 1 323 ? 133.981 109.069 149.771 1.00 36.90 323 SER B N 1
ATOM 4409 C CA . SER B 1 323 ? 134.024 110.437 149.277 1.00 36.90 323 SER B CA 1
ATOM 4410 C C . SER B 1 323 ? 133.893 110.511 147.764 1.00 36.90 323 SER B C 1
ATOM 4411 O O . SER B 1 323 ? 133.755 111.608 147.222 1.00 36.90 323 SER B O 1
ATOM 4414 N N . PHE B 1 324 ? 133.943 109.375 147.068 1.00 35.25 324 PHE B N 1
ATOM 4415 C CA . PHE B 1 324 ? 133.771 109.396 145.621 1.00 35.25 324 PHE B CA 1
ATOM 4416 C C . PHE B 1 324 ? 132.344 109.763 145.245 1.00 35.25 324 PHE B C 1
ATOM 4417 O O . PHE B 1 324 ? 132.099 110.297 144.159 1.00 35.25 324 PHE B O 1
ATOM 4425 N N . GLY B 1 325 ? 131.388 109.487 146.128 1.00 28.92 325 GLY B N 1
ATOM 4426 C CA . GLY B 1 325 ? 129.999 109.761 145.860 1.00 28.92 325 GLY B CA 1
ATOM 4427 C C . GLY B 1 325 ? 129.715 111.233 145.654 1.00 28.92 325 GLY B C 1
ATOM 4428 O O . GLY B 1 325 ? 129.365 111.667 144.551 1.00 28.92 325 GLY B O 1
ATOM 4429 N N . PRO B 1 326 ? 129.850 112.032 146.716 1.00 25.31 326 PRO B N 1
ATOM 4430 C CA . PRO B 1 326 ? 129.612 113.476 146.572 1.00 25.31 326 PRO B CA 1
ATOM 4431 C C . PRO B 1 326 ? 130.573 114.150 145.614 1.00 25.31 326 PRO B C 1
ATOM 4432 O O . PRO B 1 326 ? 130.184 115.087 144.909 1.00 25.31 326 PRO B O 1
ATOM 4436 N N . VAL B 1 327 ? 131.828 113.702 145.575 1.00 22.36 327 VAL B N 1
ATOM 4437 C CA . VAL B 1 327 ? 132.784 114.270 144.632 1.00 22.36 327 VAL B CA 1
ATOM 4438 C C . VAL B 1 327 ? 132.293 114.085 143.207 1.00 22.36 327 VAL B C 1
ATOM 4439 O O . VAL B 1 327 ? 132.269 115.033 142.420 1.00 22.36 327 VAL B O 1
ATOM 4443 N N . LEU B 1 328 ? 131.898 112.866 142.849 1.00 24.48 328 LEU B N 1
ATOM 4444 C CA . LEU B 1 328 ? 131.412 112.634 141.499 1.00 24.48 328 LEU B CA 1
ATOM 4445 C C . LEU B 1 328 ? 130.108 113.368 141.246 1.00 24.48 328 LEU B C 1
ATOM 4446 O O . LEU B 1 328 ? 129.906 113.894 140.151 1.00 24.48 328 LEU B O 1
ATOM 4451 N N . PHE B 1 329 ? 129.229 113.436 142.250 1.00 18.56 329 PHE B N 1
ATOM 4452 C CA . PHE B 1 329 ? 128.002 114.215 142.130 1.00 18.56 329 PHE B CA 1
ATOM 4453 C C . PHE B 1 329 ? 128.299 115.640 141.689 1.00 18.56 329 PHE B C 1
ATOM 4454 O O . PHE B 1 329 ? 127.854 116.077 140.620 1.00 18.56 329 PHE B O 1
ATOM 4462 N N . TYR B 1 330 ? 129.094 116.364 142.480 1.00 26.61 330 TYR B N 1
ATOM 4463 C CA . TYR B 1 330 ? 129.314 117.780 142.207 1.00 26.61 330 TYR B CA 1
ATOM 4464 C C . TYR B 1 330 ? 130.202 117.995 140.990 1.00 26.61 330 TYR B C 1
ATOM 4465 O O . TYR B 1 330 ? 129.981 118.935 140.227 1.00 26.61 330 TYR B O 1
ATOM 4474 N N . VAL B 1 331 ? 131.200 117.136 140.778 1.00 19.05 331 VAL B N 1
ATOM 4475 C CA . VAL B 1 331 ? 132.074 117.289 139.620 1.00 19.05 331 VAL B CA 1
ATOM 4476 C C . VAL B 1 331 ? 131.303 117.045 138.334 1.00 19.05 331 VAL B C 1
ATOM 4477 O O . VAL B 1 331 ? 131.442 117.793 137.361 1.00 19.05 331 VAL B O 1
ATOM 4481 N N . SER B 1 332 ? 130.477 115.999 138.302 1.00 21.94 332 SER B N 1
ATOM 4482 C CA . SER B 1 332 ? 129.673 115.728 137.119 1.00 21.94 332 SER B CA 1
ATOM 4483 C C . SER B 1 332 ? 128.676 116.846 136.877 1.00 21.94 332 SER B C 1
ATOM 4484 O O . SER B 1 332 ? 128.494 117.291 135.738 1.00 21.94 332 SER B O 1
ATOM 4487 N N . PHE B 1 333 ? 128.019 117.323 137.940 1.00 22.51 333 PHE B N 1
ATOM 4488 C CA . PHE B 1 333 ? 127.085 118.429 137.769 1.00 22.51 333 PHE B CA 1
ATOM 4489 C C . PHE B 1 333 ? 127.789 119.640 137.192 1.00 22.51 333 PHE B C 1
ATOM 4490 O O . PHE B 1 333 ? 127.340 120.214 136.197 1.00 22.51 333 PHE B O 1
ATOM 4498 N N . ILE B 1 334 ? 128.900 120.042 137.805 1.00 24.85 334 ILE B N 1
ATOM 4499 C CA . ILE B 1 334 ? 129.612 121.228 137.349 1.00 24.85 334 ILE B CA 1
ATOM 4500 C C . ILE B 1 334 ? 130.029 121.070 135.901 1.00 24.85 334 ILE B C 1
ATOM 4501 O O . ILE B 1 334 ? 129.641 121.872 135.051 1.00 24.85 334 ILE B O 1
ATOM 4506 N N . ILE B 1 335 ? 130.766 120.002 135.586 1.00 26.03 335 ILE B N 1
ATOM 4507 C CA . ILE B 1 335 ? 131.196 119.799 134.208 1.00 26.03 335 ILE B CA 1
ATOM 4508 C C . ILE B 1 335 ? 130.003 119.906 133.276 1.00 26.03 335 ILE B C 1
ATOM 4509 O O . ILE B 1 335 ? 129.866 120.897 132.548 1.00 26.03 335 ILE B O 1
ATOM 4514 N N . ILE B 1 336 ? 129.048 118.978 133.406 1.00 25.57 336 ILE B N 1
ATOM 4515 C CA . ILE B 1 336 ? 127.945 118.902 132.456 1.00 25.57 336 ILE B CA 1
ATOM 4516 C C . ILE B 1 336 ? 127.204 120.227 132.397 1.00 25.57 336 ILE B C 1
ATOM 4517 O O . ILE B 1 336 ? 127.374 121.005 131.447 1.00 25.57 336 ILE B O 1
ATOM 4522 N N . CYS B 1 337 ? 126.501 120.567 133.481 1.00 30.62 337 CYS B N 1
ATOM 4523 C CA . CYS B 1 337 ? 125.647 121.743 133.469 1.00 30.62 337 CYS B CA 1
ATOM 4524 C C . CYS B 1 337 ? 126.463 122.997 133.226 1.00 30.62 337 CYS B C 1
ATOM 4525 O O . CYS B 1 337 ? 126.398 123.561 132.131 1.00 30.62 337 CYS B O 1
ATOM 4528 N N . GLN B 1 338 ? 127.339 123.359 134.173 1.00 28.69 338 GLN B N 1
ATOM 4529 C CA . GLN B 1 338 ? 128.055 124.619 134.053 1.00 28.69 338 GLN B CA 1
ATOM 4530 C C . GLN B 1 338 ? 128.726 124.718 132.698 1.00 28.69 338 GLN B C 1
ATOM 4531 O O . GLN B 1 338 ? 128.195 125.373 131.789 1.00 28.69 338 GLN B O 1
ATOM 4537 N N . ILE B 1 339 ? 129.769 123.918 132.479 1.00 26.31 339 ILE B N 1
ATOM 4538 C CA . ILE B 1 339 ? 130.584 124.135 131.301 1.00 26.31 339 ILE B CA 1
ATOM 4539 C C . ILE B 1 339 ? 129.760 123.885 130.050 1.00 26.31 339 ILE B C 1
ATOM 4540 O O . ILE B 1 339 ? 129.391 124.829 129.336 1.00 26.31 339 ILE B O 1
ATOM 4545 N N . VAL B 1 340 ? 129.336 122.638 129.842 1.00 29.72 340 VAL B N 1
ATOM 4546 C CA . VAL B 1 340 ? 128.775 122.308 128.547 1.00 29.72 340 VAL B CA 1
ATOM 4547 C C . VAL B 1 340 ? 127.453 123.031 128.351 1.00 29.72 340 VAL B C 1
ATOM 4548 O O . VAL B 1 340 ? 127.267 123.743 127.359 1.00 29.72 340 VAL B O 1
ATOM 4552 N N . LEU B 1 341 ? 126.527 122.897 129.303 1.00 30.92 341 LEU B N 1
ATOM 4553 C CA . LEU B 1 341 ? 125.177 123.366 129.049 1.00 30.92 341 LEU B CA 1
ATOM 4554 C C . LEU B 1 341 ? 125.098 124.885 129.072 1.00 30.92 341 LEU B C 1
ATOM 4555 O O . LEU B 1 341 ? 124.427 125.472 128.216 1.00 30.92 341 LEU B O 1
ATOM 4560 N N . ILE B 1 342 ? 125.748 125.558 130.031 1.00 28.35 342 ILE B N 1
ATOM 4561 C CA . ILE B 1 342 ? 125.671 127.011 130.002 1.00 28.35 342 ILE B CA 1
ATOM 4562 C C . ILE B 1 342 ? 126.329 127.553 128.744 1.00 28.35 342 ILE B C 1
ATOM 4563 O O . ILE B 1 342 ? 125.819 128.497 128.126 1.00 28.35 342 ILE B O 1
ATOM 4568 N N . ASN B 1 343 ? 127.450 126.966 128.316 1.00 28.16 343 ASN B N 1
ATOM 4569 C CA . ASN B 1 343 ? 128.099 127.504 127.131 1.00 28.16 343 ASN B CA 1
ATOM 4570 C C . ASN B 1 343 ? 127.273 127.231 125.882 1.00 28.16 343 ASN B C 1
ATOM 4571 O O . ASN B 1 343 ? 127.252 128.047 124.961 1.00 28.16 343 ASN B O 1
ATOM 4576 N N . VAL B 1 344 ? 126.523 126.128 125.856 1.00 32.99 344 VAL B N 1
ATOM 4577 C CA . VAL B 1 344 ? 125.673 125.864 124.694 1.00 32.99 344 VAL B CA 1
ATOM 4578 C C . VAL B 1 344 ? 124.474 126.806 124.672 1.00 32.99 344 VAL B C 1
ATOM 4579 O O . VAL B 1 344 ? 124.093 127.324 123.615 1.00 32.99 344 VAL B O 1
ATOM 4583 N N . VAL B 1 345 ? 123.862 127.044 125.832 1.00 33.59 345 VAL B N 1
ATOM 4584 C CA . VAL B 1 345 ? 122.763 128.006 125.908 1.00 33.59 345 VAL B CA 1
ATOM 4585 C C . VAL B 1 345 ? 123.225 129.380 125.436 1.00 33.59 345 VAL B C 1
ATOM 4586 O O . VAL B 1 345 ? 122.602 130.000 124.565 1.00 33.59 345 VAL B O 1
ATOM 4590 N N . VAL B 1 346 ? 124.324 129.876 126.004 1.00 32.77 346 VAL B N 1
ATOM 4591 C CA . VAL B 1 346 ? 124.805 131.202 125.634 1.00 32.77 346 VAL B CA 1
ATOM 4592 C C . VAL B 1 346 ? 125.243 131.229 124.176 1.00 32.77 346 VAL B C 1
ATOM 4593 O O . VAL B 1 346 ? 125.077 132.239 123.485 1.00 32.77 346 VAL B O 1
ATOM 4597 N N . ALA B 1 347 ? 125.783 130.120 123.672 1.00 33.87 347 ALA B N 1
ATOM 4598 C CA . ALA B 1 347 ? 126.246 130.092 122.294 1.00 33.87 347 ALA B CA 1
ATOM 4599 C C . ALA B 1 347 ? 125.084 130.169 121.321 1.00 33.87 347 ALA B C 1
ATOM 4600 O O . ALA B 1 347 ? 125.152 130.897 120.329 1.00 33.87 347 ALA B O 1
ATOM 4602 N N . VAL B 1 348 ? 124.002 129.437 121.587 1.00 40.12 348 VAL B N 1
ATOM 4603 C CA . VAL B 1 348 ? 122.853 129.510 120.688 1.00 40.12 348 VAL B CA 1
ATOM 4604 C C . VAL B 1 348 ? 122.166 130.864 120.818 1.00 40.12 348 VAL B C 1
ATOM 4605 O O . VAL B 1 348 ? 121.654 131.411 119.835 1.00 40.12 348 VAL B O 1
ATOM 4609 N N . LEU B 1 349 ? 122.189 131.447 122.020 1.00 40.15 349 LEU B N 1
ATOM 4610 C CA . LEU B 1 349 ? 121.662 132.796 122.204 1.00 40.15 349 LEU B CA 1
ATOM 4611 C C . LEU B 1 349 ? 122.403 133.803 121.333 1.00 40.15 349 LEU B C 1
ATOM 4612 O O . LEU B 1 349 ? 121.792 134.517 120.527 1.00 40.15 349 LEU B O 1
ATOM 4617 N N . LEU B 1 350 ? 123.725 133.882 121.493 1.00 37.84 350 LEU B N 1
ATOM 4618 C CA . LEU B 1 350 ? 124.518 134.817 120.703 1.00 37.84 350 LEU B CA 1
ATOM 4619 C C . LEU B 1 350 ? 124.435 134.501 119.217 1.00 37.84 350 LEU B C 1
ATOM 4620 O O . LEU B 1 350 ? 124.487 135.409 118.382 1.00 37.84 350 LEU B O 1
ATOM 4625 N N . ASP B 1 351 ? 124.309 133.222 118.861 1.00 49.98 351 ASP B N 1
ATOM 4626 C CA . ASP B 1 351 ? 124.175 132.871 117.457 1.00 49.98 351 ASP B CA 1
ATOM 4627 C C . ASP B 1 351 ? 122.887 133.435 116.879 1.00 49.98 351 ASP B C 1
ATOM 4628 O O . ASP B 1 351 ? 122.896 134.024 115.797 1.00 49.98 351 ASP B O 1
ATOM 4633 N N . LYS B 1 352 ? 121.800 133.300 117.621 1.00 54.24 352 LYS B N 1
ATOM 4634 C CA . LYS B 1 352 ? 120.525 133.821 117.175 1.00 54.24 352 LYS B CA 1
ATOM 4635 C C . LYS B 1 352 ? 120.583 135.333 117.060 1.00 54.24 352 LYS B C 1
ATOM 4636 O O . LYS B 1 352 ? 120.048 135.906 116.120 1.00 54.24 352 LYS B O 1
ATOM 4642 N N . MET B 1 353 ? 121.253 135.983 118.003 1.00 56.67 353 MET B N 1
ATOM 4643 C CA . MET B 1 353 ? 121.331 137.440 117.983 1.00 56.67 353 MET B CA 1
ATOM 4644 C C . MET B 1 353 ? 122.170 137.936 116.813 1.00 56.67 353 MET B C 1
ATOM 4645 O O . MET B 1 353 ? 121.826 138.937 116.181 1.00 56.67 353 MET B O 1
ATOM 4650 N N . VAL B 1 354 ? 123.273 137.250 116.501 1.00 67.69 354 VAL B N 1
ATOM 4651 C CA . VAL B 1 354 ? 124.072 137.641 115.342 1.00 67.69 354 VAL B CA 1
ATOM 4652 C C . VAL B 1 354 ? 123.329 137.305 114.053 1.00 67.69 354 VAL B C 1
ATOM 4653 O O . VAL B 1 354 ? 123.535 137.945 113.014 1.00 67.69 354 VAL B O 1
ATOM 4657 N N . GLU B 1 355 ? 122.451 136.297 114.100 1.00 73.60 355 GLU B N 1
ATOM 4658 C CA . GLU B 1 355 ? 121.556 136.041 112.978 1.00 73.60 355 GLU B CA 1
ATOM 4659 C C . GLU B 1 355 ? 120.664 137.239 112.719 1.00 73.60 355 GLU B C 1
ATOM 4660 O O . GLU B 1 355 ? 120.484 137.661 111.570 1.00 73.60 355 GLU B O 1
ATOM 4666 N N . GLU B 1 356 ? 120.085 137.795 113.781 1.00 81.06 356 GLU B N 1
ATOM 4667 C CA . GLU B 1 356 ? 119.140 138.888 113.597 1.00 81.06 356 GLU B CA 1
ATOM 4668 C C . GLU B 1 356 ? 119.865 140.190 113.281 1.00 81.06 356 GLU B C 1
ATOM 4669 O O . GLU B 1 356 ? 119.324 141.065 112.592 1.00 81.06 356 GLU B O 1
ATOM 4675 N N . ASP B 1 357 ? 121.087 140.339 113.792 1.00 93.00 357 ASP B N 1
ATOM 4676 C CA . ASP B 1 357 ? 121.901 141.504 113.470 1.00 93.00 357 ASP B CA 1
ATOM 4677 C C . ASP B 1 357 ? 122.218 141.568 111.980 1.00 93.00 357 ASP B C 1
ATOM 4678 O O . ASP B 1 357 ? 122.372 142.657 111.416 1.00 93.00 357 ASP B O 1
ATOM 4683 N N . ASP B 1 358 ? 122.313 140.415 111.326 1.00 95.73 358 ASP B N 1
ATOM 4684 C CA . ASP B 1 358 ? 122.666 140.371 109.913 1.00 95.73 358 ASP B CA 1
ATOM 4685 C C . ASP B 1 358 ? 121.696 139.493 109.131 1.00 95.73 358 ASP B C 1
ATOM 4686 O O . ASP B 1 358 ? 120.811 139.991 108.436 1.00 95.73 358 ASP B O 1
ATOM 4691 N N . TRP C 1 69 ? 178.763 107.467 112.260 1.00 80.41 69 TRP C N 1
ATOM 4692 C CA . TRP C 1 69 ? 179.933 107.151 113.069 1.00 80.41 69 TRP C CA 1
ATOM 4693 C C . TRP C 1 69 ? 179.876 105.714 113.573 1.00 80.41 69 TRP C C 1
ATOM 4694 O O . TRP C 1 69 ? 180.759 104.913 113.281 1.00 80.41 69 TRP C O 1
ATOM 4696 N N . LEU C 1 70 ? 178.836 105.393 114.337 1.00 89.55 70 LEU C N 1
ATOM 4697 C CA . LEU C 1 70 ? 178.664 104.046 114.870 1.00 89.55 70 LEU C CA 1
ATOM 4698 C C . LEU C 1 70 ? 178.364 103.073 113.736 1.00 89.55 70 LEU C C 1
ATOM 4699 O O . LEU C 1 70 ? 177.743 103.449 112.745 1.00 89.55 70 LEU C O 1
ATOM 4701 N N . PRO C 1 71 ? 178.826 101.822 113.868 1.00 92.59 71 PRO C N 1
ATOM 4702 C CA . PRO C 1 71 ? 178.643 100.794 112.834 1.00 92.59 71 PRO C CA 1
ATOM 4703 C C . PRO C 1 71 ? 177.198 100.400 112.534 1.00 92.59 71 PRO C C 1
ATOM 4704 O O . PRO C 1 71 ? 176.836 100.278 111.366 1.00 92.59 71 PRO C O 1
ATOM 4708 N N . HIS C 1 72 ? 176.386 100.215 113.566 1.00 95.29 72 HIS C N 1
ATOM 4709 C CA . HIS C 1 72 ? 174.994 99.814 113.375 1.00 95.29 72 HIS C CA 1
ATOM 4710 C C . HIS C 1 72 ? 173.984 100.886 113.755 1.00 95.29 72 HIS C C 1
ATOM 4711 O O . HIS C 1 72 ? 172.812 100.589 113.989 1.00 95.29 72 HIS C O 1
ATOM 4718 N N . GLN C 1 73 ? 174.437 102.132 113.805 1.00 92.39 73 GLN C N 1
ATOM 4719 C CA . GLN C 1 73 ? 173.572 103.235 114.192 1.00 92.39 73 GLN C CA 1
ATOM 4720 C C . GLN C 1 73 ? 172.377 103.401 113.260 1.00 92.39 73 GLN C C 1
ATOM 4721 O O . GLN C 1 73 ? 171.263 103.633 113.723 1.00 92.39 73 GLN C O 1
ATOM 4727 N N . ARG C 1 74 ? 172.591 103.263 111.956 1.00 95.95 74 ARG C N 1
ATOM 4728 C CA . ARG C 1 74 ? 171.497 103.432 111.001 1.00 95.95 74 ARG C CA 1
ATOM 4729 C C . ARG C 1 74 ? 170.280 102.557 111.289 1.00 95.95 74 ARG C C 1
ATOM 4730 O O . ARG C 1 74 ? 169.145 102.996 111.118 1.00 95.95 74 ARG C O 1
ATOM 4738 N N . LYS C 1 75 ? 170.513 101.321 111.709 1.00 92.49 75 LYS C N 1
ATOM 4739 C CA . LYS C 1 75 ? 169.414 100.418 112.029 1.00 92.49 75 LYS C CA 1
ATOM 4740 C C . LYS C 1 75 ? 168.916 100.643 113.449 1.00 92.49 75 LYS C C 1
ATOM 4741 O O . LYS C 1 75 ? 167.711 100.561 113.706 1.00 92.49 75 LYS C O 1
ATOM 4747 N N . VAL C 1 76 ? 169.819 100.963 114.377 1.00 89.52 76 VAL C N 1
ATOM 4748 C CA . VAL C 1 76 ? 169.399 101.249 115.745 1.00 89.52 76 VAL C CA 1
ATOM 4749 C C . VAL C 1 76 ? 168.535 102.503 115.784 1.00 89.52 76 VAL C C 1
ATOM 4750 O O . VAL C 1 76 ? 167.535 102.565 116.512 1.00 89.52 76 VAL C O 1
ATOM 4754 N N . PHE C 1 77 ? 168.887 103.509 114.982 1.00 89.68 77 PHE C N 1
ATOM 4755 C CA . PHE C 1 77 ? 168.116 104.746 114.962 1.00 89.68 77 PHE C CA 1
ATOM 4756 C C . PHE C 1 77 ? 166.723 104.510 114.406 1.00 89.68 77 PHE C C 1
ATOM 4757 O O . PHE C 1 77 ? 165.726 104.962 114.978 1.00 89.68 77 PHE C O 1
ATOM 4765 N N . ASP C 1 78 ? 166.634 103.800 113.281 1.00 90.42 78 ASP C N 1
ATOM 4766 C CA . ASP C 1 78 ? 165.320 103.511 112.718 1.00 90.42 78 ASP C CA 1
ATOM 4767 C C . ASP C 1 78 ? 164.540 102.522 113.576 1.00 90.42 78 ASP C C 1
ATOM 4768 O O . ASP C 1 78 ? 163.317 102.414 113.435 1.00 90.42 78 ASP C O 1
ATOM 4773 N N . PHE C 1 79 ? 165.220 101.792 114.461 1.00 82.98 79 PHE C N 1
ATOM 4774 C CA . PHE C 1 79 ? 164.515 100.965 115.433 1.00 82.98 79 PHE C CA 1
ATOM 4775 C C . PHE C 1 79 ? 163.917 101.817 116.543 1.00 82.98 79 PHE C C 1
ATOM 4776 O O . PHE C 1 79 ? 162.791 101.571 116.988 1.00 82.98 79 PHE C O 1
ATOM 4784 N N . TYR C 1 80 ? 164.660 102.825 117.009 1.00 78.84 80 TYR C N 1
ATOM 4785 C CA . TYR C 1 80 ? 164.127 103.695 118.055 1.00 78.84 80 TYR C CA 1
ATOM 4786 C C . TYR C 1 80 ? 163.000 104.571 117.529 1.00 78.84 80 TYR C C 1
ATOM 4787 O O . TYR C 1 80 ? 162.144 105.011 118.304 1.00 78.84 80 TYR C O 1
ATOM 4796 N N . ALA C 1 81 ? 162.989 104.853 116.229 1.00 77.21 81 ALA C N 1
ATOM 4797 C CA . ALA C 1 81 ? 161.899 105.608 115.631 1.00 77.21 81 ALA C CA 1
ATOM 4798 C C . ALA C 1 81 ? 160.684 104.746 115.325 1.00 77.21 81 ALA C C 1
ATOM 4799 O O . ALA C 1 81 ? 159.692 105.271 114.807 1.00 77.21 81 ALA C O 1
ATOM 4801 N N . SER C 1 82 ? 160.739 103.450 115.624 1.00 78.17 82 SER C N 1
ATOM 4802 C CA . SER C 1 82 ? 159.632 102.556 115.313 1.00 78.17 82 SER C CA 1
ATOM 4803 C C . SER C 1 82 ? 158.383 102.950 116.087 1.00 78.17 82 SER C C 1
ATOM 4804 O O . SER C 1 82 ? 158.460 103.539 117.168 1.00 78.17 82 SER C O 1
ATOM 4807 N N . GLN C 1 83 ? 157.223 102.621 115.516 1.00 79.99 83 GLN C N 1
ATOM 4808 C CA . GLN C 1 83 ? 155.956 102.906 116.178 1.00 79.99 83 GLN C CA 1
ATOM 4809 C C . GLN C 1 83 ? 155.880 102.213 117.532 1.00 79.99 83 GLN C C 1
ATOM 4810 O O . GLN C 1 83 ? 155.549 102.839 118.547 1.00 79.99 83 GLN C O 1
ATOM 4816 N N . GLY C 1 84 ? 156.197 100.919 117.566 1.00 76.61 84 GLY C N 1
ATOM 4817 C CA . GLY C 1 84 ? 155.989 100.145 118.776 1.00 76.61 84 GLY C CA 1
ATOM 4818 C C . GLY C 1 84 ? 156.906 100.570 119.903 1.00 76.61 84 GLY C C 1
ATOM 4819 O O . GLY C 1 84 ? 156.513 100.579 121.070 1.00 76.61 84 GLY C O 1
ATOM 4820 N N . VAL C 1 85 ? 158.140 100.938 119.571 1.00 73.60 85 VAL C N 1
ATOM 4821 C CA . VAL C 1 85 ? 159.082 101.333 120.611 1.00 73.60 85 VAL C CA 1
ATOM 4822 C C . VAL C 1 85 ? 158.675 102.673 121.208 1.00 73.60 85 VAL C C 1
ATOM 4823 O O . VAL C 1 85 ? 158.780 102.889 122.420 1.00 73.60 85 VAL C O 1
ATOM 4827 N N . GLN C 1 86 ? 158.180 103.586 120.370 1.00 70.96 86 GLN C N 1
ATOM 4828 C CA . GLN C 1 86 ? 157.688 104.854 120.895 1.00 70.96 86 GLN C CA 1
ATOM 4829 C C . GLN C 1 86 ? 156.459 104.638 121.764 1.00 70.96 86 GLN C C 1
ATOM 4830 O O . GLN C 1 86 ? 156.329 105.255 122.826 1.00 70.96 86 GLN C O 1
ATOM 4836 N N . TYR C 1 87 ? 155.555 103.751 121.344 1.00 70.37 87 TYR C N 1
ATOM 4837 C CA . TYR C 1 87 ? 154.384 103.465 122.168 1.00 70.37 87 TYR C CA 1
ATOM 4838 C C . TYR C 1 87 ? 154.780 102.808 123.483 1.00 70.37 87 TYR C C 1
ATOM 4839 O O . TYR C 1 87 ? 154.152 103.046 124.519 1.00 70.37 87 TYR C O 1
ATOM 4848 N N . PHE C 1 88 ? 155.829 101.986 123.468 1.00 65.39 88 PHE C N 1
ATOM 4849 C CA . PHE C 1 88 ? 156.270 101.340 124.698 1.00 65.39 88 PHE C CA 1
ATOM 4850 C C . PHE C 1 88 ? 156.902 102.345 125.650 1.00 65.39 88 PHE C C 1
ATOM 4851 O O . PHE C 1 88 ? 156.647 102.316 126.861 1.00 65.39 88 PHE C O 1
ATOM 4859 N N . THR C 1 89 ? 157.736 103.243 125.120 1.00 63.01 89 THR C N 1
ATOM 4860 C CA . THR C 1 89 ? 158.277 104.310 125.953 1.00 63.01 89 THR C CA 1
ATOM 4861 C C . THR C 1 89 ? 157.163 105.185 126.505 1.00 63.01 89 THR C C 1
ATOM 4862 O O . THR C 1 89 ? 157.233 105.638 127.650 1.00 63.01 89 THR C O 1
ATOM 4866 N N . ALA C 1 90 ? 156.121 105.426 125.706 1.00 55.42 90 ALA C N 1
ATOM 4867 C CA . ALA C 1 90 ? 154.978 106.194 126.186 1.00 55.42 90 ALA C CA 1
ATOM 4868 C C . ALA C 1 90 ? 154.273 105.476 127.327 1.00 55.42 90 ALA C C 1
ATOM 4869 O O . ALA C 1 90 ? 153.907 106.098 128.332 1.00 55.42 90 ALA C O 1
ATOM 4871 N N . PHE C 1 91 ? 154.055 104.170 127.176 1.00 51.43 91 PHE C N 1
ATOM 4872 C CA . PHE C 1 91 ? 153.458 103.391 128.252 1.00 51.43 91 PHE C CA 1
ATOM 4873 C C . PHE C 1 91 ? 154.292 103.487 129.519 1.00 51.43 91 PHE C C 1
ATOM 4874 O O . PHE C 1 91 ? 153.748 103.618 130.620 1.00 51.43 91 PHE C O 1
ATOM 4882 N N . LEU C 1 92 ? 155.612 103.457 129.363 1.00 52.62 92 LEU C N 1
ATOM 4883 C CA . LEU C 1 92 ? 156.531 103.516 130.498 1.00 52.62 92 LEU C CA 1
ATOM 4884 C C . LEU C 1 92 ? 156.518 104.885 131.167 1.00 52.62 92 LEU C C 1
ATOM 4885 O O . LEU C 1 92 ? 156.672 104.991 132.376 1.00 52.62 92 LEU C O 1
ATOM 4890 N N . ILE C 1 93 ? 156.376 105.935 130.369 1.00 47.87 93 ILE C N 1
ATOM 4891 C CA . ILE C 1 93 ? 156.245 107.293 130.892 1.00 47.87 93 ILE C CA 1
ATOM 4892 C C . ILE C 1 93 ? 154.969 107.425 131.707 1.00 47.87 93 ILE C C 1
ATOM 4893 O O . ILE C 1 93 ? 154.975 107.956 132.827 1.00 47.87 93 ILE C O 1
ATOM 4898 N N . VAL C 1 94 ? 153.852 106.953 131.153 1.00 41.12 94 VAL C N 1
ATOM 4899 C CA . VAL C 1 94 ? 152.580 107.058 131.859 1.00 41.12 94 VAL C CA 1
ATOM 4900 C C . VAL C 1 94 ? 152.604 106.220 133.127 1.00 41.12 94 VAL C C 1
ATOM 4901 O O . VAL C 1 94 ? 152.051 106.618 134.156 1.00 41.12 94 VAL C O 1
ATOM 4905 N N . SER C 1 95 ? 153.253 105.057 133.086 1.00 41.60 95 SER C N 1
ATOM 4906 C CA . SER C 1 95 ? 153.329 104.226 134.280 1.00 41.60 95 SER C CA 1
ATOM 4907 C C . SER C 1 95 ? 154.164 104.894 135.362 1.00 41.60 95 SER C C 1
ATOM 4908 O O . SER C 1 95 ? 153.845 104.797 136.549 1.00 41.60 95 SER C O 1
ATOM 4911 N N . ASN C 1 96 ? 155.227 105.595 134.972 1.00 42.49 96 ASN C N 1
ATOM 4912 C CA . ASN C 1 96 ? 156.037 106.301 135.958 1.00 42.49 96 ASN C CA 1
ATOM 4913 C C . ASN C 1 96 ? 155.263 107.458 136.570 1.00 42.49 96 ASN C C 1
ATOM 4914 O O . ASN C 1 96 ? 155.339 107.703 137.782 1.00 42.49 96 ASN C O 1
ATOM 4919 N N . PHE C 1 97 ? 154.505 108.183 135.745 1.00 35.42 97 PHE C N 1
ATOM 4920 C CA . PHE C 1 97 ? 153.685 109.259 136.287 1.00 35.42 97 PHE C CA 1
ATOM 4921 C C . PHE C 1 97 ? 152.626 108.718 137.236 1.00 35.42 97 PHE C C 1
ATOM 4922 O O . PHE C 1 97 ? 152.368 109.308 138.290 1.00 35.42 97 PHE C O 1
ATOM 4930 N N . ILE C 1 98 ? 151.993 107.603 136.872 1.00 34.58 98 ILE C N 1
ATOM 4931 C CA . ILE C 1 98 ? 151.011 106.980 137.751 1.00 34.58 98 ILE C CA 1
ATOM 4932 C C . ILE C 1 98 ? 151.677 106.504 139.032 1.00 34.58 98 ILE C C 1
ATOM 4933 O O . ILE C 1 98 ? 151.073 106.524 140.107 1.00 34.58 98 ILE C O 1
ATOM 4938 N N . PHE C 1 99 ? 152.943 106.098 138.945 1.00 39.21 99 PHE C N 1
ATOM 4939 C CA . PHE C 1 99 ? 153.677 105.687 140.135 1.00 39.21 99 PHE C CA 1
ATOM 4940 C C . PHE C 1 99 ? 153.890 106.861 141.080 1.00 39.21 99 PHE C C 1
ATOM 4941 O O . PHE C 1 99 ? 153.726 106.726 142.297 1.00 39.21 99 PHE C O 1
ATOM 4949 N N . ASN C 1 100 ? 154.238 108.029 140.535 1.00 38.75 100 ASN C N 1
ATOM 4950 C CA . ASN C 1 100 ? 154.393 109.217 141.376 1.00 38.75 100 ASN C CA 1
ATOM 4951 C C . ASN C 1 100 ? 153.059 109.647 141.980 1.00 38.75 100 ASN C C 1
ATOM 4952 O O . ASN C 1 100 ? 152.977 109.976 143.175 1.00 38.75 100 ASN C O 1
ATOM 4957 N N . CYS C 1 101 ? 152.004 109.665 141.161 1.00 30.33 101 CYS C N 1
ATOM 4958 C CA . CYS C 1 101 ? 150.665 109.961 141.657 1.00 30.33 101 CYS C CA 1
ATOM 4959 C C . CYS C 1 101 ? 150.286 109.025 142.795 1.00 30.33 101 CYS C C 1
ATOM 4960 O O . CYS C 1 101 ? 149.769 109.458 143.830 1.00 30.33 101 CYS C O 1
ATOM 4963 N N . ALA C 1 102 ? 150.544 107.730 142.622 1.00 33.01 102 ALA C N 1
ATOM 4964 C CA . ALA C 1 102 ? 150.184 106.752 143.637 1.00 33.01 102 ALA C CA 1
ATOM 4965 C C . ALA C 1 102 ? 151.019 106.929 144.893 1.00 33.01 102 ALA C C 1
ATOM 4966 O O . ALA C 1 102 ? 150.536 106.690 146.003 1.00 33.01 102 ALA C O 1
ATOM 4968 N N . GLU C 1 103 ? 152.280 107.337 144.741 1.00 37.27 103 GLU C N 1
ATOM 4969 C CA . GLU C 1 103 ? 153.083 107.633 145.919 1.00 37.27 103 GLU C CA 1
ATOM 4970 C C . GLU C 1 103 ? 152.459 108.756 146.720 1.00 37.27 103 GLU C C 1
ATOM 4971 O O . GLU C 1 103 ? 152.366 108.685 147.948 1.00 37.27 103 GLU C O 1
ATOM 4977 N N . LYS C 1 104 ? 152.019 109.809 146.032 1.00 32.34 104 LYS C N 1
ATOM 4978 C CA . LYS C 1 104 ? 151.443 110.944 146.747 1.00 32.34 104 LYS C CA 1
ATOM 4979 C C . LYS C 1 104 ? 150.058 110.626 147.292 1.00 32.34 104 LYS C C 1
ATOM 4980 O O . LYS C 1 104 ? 149.616 111.256 148.257 1.00 32.34 104 LYS C O 1
ATOM 4986 N N . GLU C 1 105 ? 149.363 109.652 146.702 1.00 32.62 105 GLU C N 1
ATOM 4987 C CA . GLU C 1 105 ? 148.025 109.318 147.178 1.00 32.62 105 GLU C CA 1
ATOM 4988 C C . GLU C 1 105 ? 148.065 108.370 148.369 1.00 32.62 105 GLU C C 1
ATOM 4989 O O . GLU C 1 105 ? 147.389 108.602 149.376 1.00 32.62 105 GLU C O 1
ATOM 4995 N N . TRP C 1 106 ? 148.839 107.293 148.275 1.00 31.00 106 TRP C N 1
ATOM 4996 C CA . TRP C 1 106 ? 148.834 106.264 149.303 1.00 31.00 106 TRP C CA 1
ATOM 4997 C C . TRP C 1 106 ? 149.951 106.394 150.320 1.00 31.00 106 TRP C C 1
ATOM 4998 O O . TRP C 1 106 ? 149.907 105.705 151.342 1.00 31.00 106 TRP C O 1
ATOM 5009 N N . ASP C 1 107 ? 150.935 107.252 150.080 1.00 39.40 107 ASP C N 1
ATOM 5010 C CA . ASP C 1 107 ? 152.101 107.390 150.949 1.00 39.40 107 ASP C CA 1
ATOM 5011 C C . ASP C 1 107 ? 152.647 108.808 150.849 1.00 39.40 107 ASP C C 1
ATOM 5012 O O . ASP C 1 107 ? 153.760 109.024 150.358 1.00 39.40 107 ASP C O 1
ATOM 5017 N N . PRO C 1 108 ? 151.884 109.808 151.299 1.00 36.19 108 PRO C N 1
ATOM 5018 C CA . PRO C 1 108 ? 152.378 111.184 151.175 1.00 36.19 108 PRO C CA 1
ATOM 5019 C C . PRO C 1 108 ? 153.187 111.639 152.371 1.00 36.19 108 PRO C C 1
ATOM 5020 O O . PRO C 1 108 ? 153.893 112.649 152.285 1.00 36.19 108 PRO C O 1
ATOM 5024 N N . TYR C 1 109 ? 153.117 110.914 153.480 1.00 40.09 109 TYR C N 1
ATOM 5025 C CA . TYR C 1 109 ? 153.625 111.408 154.751 1.00 40.09 109 TYR C CA 1
ATOM 5026 C C . TYR C 1 109 ? 155.129 111.633 154.710 1.00 40.09 109 TYR C C 1
ATOM 5027 O O . TYR C 1 109 ? 155.824 111.211 153.782 1.00 40.09 109 TYR C O 1
ATOM 5036 N N . THR C 1 110 ? 155.628 112.325 155.734 1.00 52.73 110 THR C N 1
ATOM 5037 C CA . THR C 1 110 ? 157.068 112.491 155.879 1.00 52.73 110 THR C CA 1
ATOM 5038 C C . THR C 1 110 ? 157.729 111.169 156.236 1.00 52.73 110 THR C C 1
ATOM 5039 O O . THR C 1 110 ? 158.623 110.701 155.522 1.00 52.73 110 THR C O 1
ATOM 5043 N N . ASP C 1 111 ? 157.299 110.548 157.331 1.00 56.85 111 ASP C N 1
ATOM 5044 C CA . ASP C 1 111 ? 157.745 109.211 157.712 1.00 56.85 111 ASP C CA 1
ATOM 5045 C C . ASP C 1 111 ? 156.916 108.218 156.910 1.00 56.85 111 ASP C C 1
ATOM 5046 O O . ASP C 1 111 ? 155.860 107.769 157.361 1.00 56.85 111 ASP C O 1
ATOM 5051 N N . GLN C 1 112 ? 157.390 107.884 155.717 1.00 43.19 112 GLN C N 1
ATOM 5052 C CA . GLN C 1 112 ? 156.633 107.014 154.834 1.00 43.19 112 GLN C CA 1
ATOM 5053 C C . GLN C 1 112 ? 156.521 105.611 155.413 1.00 43.19 112 GLN C C 1
ATOM 5054 O O . GLN C 1 112 ? 157.313 105.204 156.266 1.00 43.19 112 GLN C O 1
ATOM 5060 N N . LEU C 1 113 ? 155.517 104.872 154.942 1.00 45.92 113 LEU C N 1
ATOM 5061 C CA . LEU C 1 113 ? 155.329 103.497 155.387 1.00 45.92 113 LEU C CA 1
ATOM 5062 C C . LEU C 1 113 ? 156.005 102.515 154.444 1.00 45.92 113 LEU C C 1
ATOM 5063 O O . LEU C 1 113 ? 156.639 101.552 154.889 1.00 45.92 113 LEU C O 1
ATOM 5068 N N . TYR C 1 114 ? 155.872 102.731 153.139 1.00 44.17 114 TYR C N 1
ATOM 5069 C CA . TYR C 1 114 ? 156.512 101.885 152.138 1.00 44.17 114 TYR C CA 1
ATOM 5070 C C . TYR C 1 114 ? 157.504 102.764 151.395 1.00 44.17 114 TYR C C 1
ATOM 5071 O O . TYR C 1 114 ? 157.216 103.239 150.301 1.00 44.17 114 TYR C O 1
ATOM 5080 N N . GLN C 1 115 ? 158.690 102.946 151.972 1.00 51.76 115 GLN C N 1
ATOM 5081 C CA . GLN C 1 115 ? 159.664 103.840 151.358 1.00 51.76 115 GLN C CA 1
ATOM 5082 C C . GLN C 1 115 ? 160.466 103.120 150.284 1.00 51.76 115 GLN C C 1
ATOM 5083 O O . GLN C 1 115 ? 160.726 103.677 149.208 1.00 51.76 115 GLN C O 1
ATOM 5089 N N . GLY C 1 116 ? 160.854 101.873 150.555 1.00 48.83 116 GLY C N 1
ATOM 5090 C CA . GLY C 1 116 ? 161.597 101.107 149.575 1.00 48.83 116 GLY C CA 1
ATOM 5091 C C . GLY C 1 116 ? 160.855 100.931 148.268 1.00 48.83 116 GLY C C 1
ATOM 5092 O O . GLY C 1 116 ? 161.467 100.938 147.199 1.00 48.83 116 GLY C O 1
ATOM 5093 N N . LEU C 1 117 ? 159.532 100.773 148.332 1.00 40.28 117 LEU C N 1
ATOM 5094 C CA . LEU C 1 117 ? 158.751 100.614 147.112 1.00 40.28 117 LEU C CA 1
ATOM 5095 C C . LEU C 1 117 ? 158.956 101.797 146.176 1.00 40.28 117 LEU C C 1
ATOM 5096 O O . LEU C 1 117 ? 159.355 101.623 145.020 1.00 40.28 117 LEU C O 1
ATOM 5101 N N . TRP C 1 118 ? 158.713 103.014 146.666 1.00 39.37 118 TRP C N 1
ATOM 5102 C CA . TRP C 1 118 ? 158.846 104.187 145.810 1.00 39.37 118 TRP C CA 1
ATOM 5103 C C . TRP C 1 118 ? 160.293 104.397 145.396 1.00 39.37 118 TRP C C 1
ATOM 5104 O O . TRP C 1 118 ? 160.572 104.743 144.243 1.00 39.37 118 TRP C O 1
ATOM 5115 N N . ARG C 1 119 ? 161.234 104.180 146.323 1.00 54.11 119 ARG C N 1
ATOM 5116 C CA . ARG C 1 119 ? 162.639 104.384 145.982 1.00 54.11 119 ARG C CA 1
ATOM 5117 C C . ARG C 1 119 ? 163.076 103.472 144.842 1.00 54.11 119 ARG C C 1
ATOM 5118 O O . ARG C 1 119 ? 163.583 103.946 143.819 1.00 54.11 119 ARG C O 1
ATOM 5126 N N . TRP C 1 120 ? 162.871 102.162 144.988 1.00 55.73 120 TRP C N 1
ATOM 5127 C CA . TRP C 1 120 ? 163.350 101.232 143.972 1.00 55.73 120 TRP C CA 1
ATOM 5128 C C . TRP C 1 120 ? 162.506 101.301 142.707 1.00 55.73 120 TRP C C 1
ATOM 5129 O O . TRP C 1 120 ? 162.996 100.986 141.618 1.00 55.73 120 TRP C O 1
ATOM 5140 N N . GLY C 1 121 ? 161.250 101.740 142.810 1.00 58.79 121 GLY C N 1
ATOM 5141 C CA . GLY C 1 121 ? 160.471 101.959 141.606 1.00 58.79 121 GLY C CA 1
ATOM 5142 C C . GLY C 1 121 ? 160.993 103.126 140.794 1.00 58.79 121 GLY C C 1
ATOM 5143 O O . GLY C 1 121 ? 161.129 103.034 139.571 1.00 58.79 121 GLY C O 1
ATOM 5144 N N . GLU C 1 122 ? 161.296 104.240 141.465 1.00 60.03 122 GLU C N 1
ATOM 5145 C CA . GLU C 1 122 ? 161.940 105.356 140.786 1.00 60.03 122 GLU C CA 1
ATOM 5146 C C . GLU C 1 122 ? 163.284 104.930 140.215 1.00 60.03 122 GLU C C 1
ATOM 5147 O O . GLU C 1 122 ? 163.670 105.352 139.122 1.00 60.03 122 GLU C O 1
ATOM 5153 N N . PHE C 1 123 ? 164.005 104.074 140.943 1.00 65.73 123 PHE C N 1
ATOM 5154 C CA . PHE C 1 123 ? 165.285 103.575 140.451 1.00 65.73 123 PHE C CA 1
ATOM 5155 C C . PHE C 1 123 ? 165.116 102.786 139.158 1.00 65.73 123 PHE C C 1
ATOM 5156 O O . PHE C 1 123 ? 165.834 103.020 138.181 1.00 65.73 123 PHE C O 1
ATOM 5164 N N . ALA C 1 124 ? 164.179 101.838 139.137 1.00 65.92 124 ALA C N 1
ATOM 5165 C CA . ALA C 1 124 ? 163.963 101.031 137.942 1.00 65.92 124 ALA C CA 1
ATOM 5166 C C . ALA C 1 124 ? 163.495 101.886 136.774 1.00 65.92 124 ALA C C 1
ATOM 5167 O O . ALA C 1 124 ? 163.938 101.695 135.634 1.00 65.92 124 ALA C O 1
ATOM 5169 N N . PHE C 1 125 ? 162.596 102.838 137.034 1.00 59.02 125 PHE C N 1
ATOM 5170 C CA . PHE C 1 125 ? 162.127 103.706 135.961 1.00 59.02 125 PHE C CA 1
ATOM 5171 C C . PHE C 1 125 ? 163.256 104.573 135.426 1.00 59.02 125 PHE C C 1
ATOM 5172 O O . PHE C 1 125 ? 163.373 104.769 134.211 1.00 59.02 125 PHE C O 1
ATOM 5180 N N . ASN C 1 126 ? 164.107 105.088 136.313 1.00 70.32 126 ASN C N 1
ATOM 5181 C CA . ASN C 1 126 ? 165.242 105.884 135.871 1.00 70.32 126 ASN C CA 1
ATOM 5182 C C . ASN C 1 126 ? 166.212 105.042 135.057 1.00 70.32 126 ASN C C 1
ATOM 5183 O O . ASN C 1 126 ? 166.779 105.519 134.070 1.00 70.32 126 ASN C O 1
ATOM 5188 N N . THR C 1 127 ? 166.406 103.783 135.447 1.00 72.64 127 THR C N 1
ATOM 5189 C CA . THR C 1 127 ? 167.267 102.897 134.672 1.00 72.64 127 THR C CA 1
ATOM 5190 C C . THR C 1 127 ? 166.708 102.673 133.274 1.00 72.64 127 THR C C 1
ATOM 5191 O O . THR C 1 127 ? 167.445 102.747 132.283 1.00 72.64 127 THR C O 1
ATOM 5195 N N . MET C 1 128 ? 165.406 102.404 133.174 1.00 72.54 128 MET C N 1
ATOM 5196 C CA . MET C 1 128 ? 164.815 102.177 131.859 1.00 72.54 128 MET C CA 1
ATOM 5197 C C . MET C 1 128 ? 164.865 103.437 131.008 1.00 72.54 128 MET C C 1
ATOM 5198 O O . MET C 1 128 ? 165.114 103.368 129.799 1.00 72.54 128 MET C O 1
ATOM 5203 N N . PHE C 1 129 ? 164.663 104.603 131.622 1.00 65.84 129 PHE C N 1
ATOM 5204 C CA . PHE C 1 129 ? 164.706 105.844 130.858 1.00 65.84 129 PHE C CA 1
ATOM 5205 C C . PHE C 1 129 ? 166.128 106.178 130.434 1.00 65.84 129 PHE C C 1
ATOM 5206 O O . PHE C 1 129 ? 166.347 106.740 129.356 1.00 65.84 129 PHE C O 1
ATOM 5214 N N . LEU C 1 130 ? 167.114 105.817 131.257 1.00 68.78 130 LEU C N 1
ATOM 5215 C CA . LEU C 1 130 ? 168.509 105.982 130.865 1.00 68.78 130 LEU C CA 1
ATOM 5216 C C . LEU C 1 130 ? 168.858 105.080 129.694 1.00 68.78 130 LEU C C 1
ATOM 5217 O O . LEU C 1 130 ? 169.538 105.503 128.754 1.00 68.78 130 LEU C O 1
ATOM 5222 N N . ILE C 1 131 ? 168.404 103.826 129.735 1.00 70.22 131 ILE C N 1
ATOM 5223 C CA . ILE C 1 131 ? 168.626 102.921 128.611 1.00 70.22 131 ILE C CA 1
ATOM 5224 C C . ILE C 1 131 ? 167.962 103.465 127.353 1.00 70.22 131 ILE C C 1
ATOM 5225 O O . ILE C 1 131 ? 168.519 103.381 126.252 1.00 70.22 131 ILE C O 1
ATOM 5230 N N . GLU C 1 132 ? 166.766 104.039 127.496 1.00 72.84 132 GLU C N 1
ATOM 5231 C CA . GLU C 1 132 ? 166.091 104.623 126.342 1.00 72.84 132 GLU C CA 1
ATOM 5232 C C . GLU C 1 132 ? 166.873 105.809 125.796 1.00 72.84 132 GLU C C 1
ATOM 5233 O O . GLU C 1 132 ? 167.005 105.968 124.578 1.00 72.84 132 GLU C O 1
ATOM 5239 N N . LEU C 1 133 ? 167.405 106.649 126.684 1.00 74.76 133 LEU C N 1
ATOM 5240 C CA . LEU C 1 133 ? 168.208 107.786 126.247 1.00 74.76 133 LEU C CA 1
ATOM 5241 C C . LEU C 1 133 ? 169.462 107.326 125.519 1.00 74.76 133 LEU C C 1
ATOM 5242 O O . LEU C 1 133 ? 169.870 107.930 124.521 1.00 74.76 133 LEU C O 1
ATOM 5247 N N . LEU C 1 134 ? 170.094 106.258 126.011 1.00 75.59 134 LEU C N 1
ATOM 5248 C CA . LEU C 1 134 ? 171.302 105.761 125.365 1.00 75.59 134 LEU C CA 1
ATOM 5249 C C . LEU C 1 134 ? 170.988 105.141 124.011 1.00 75.59 134 LEU C C 1
ATOM 5250 O O . LEU C 1 134 ? 171.759 105.298 123.059 1.00 75.59 134 LEU C O 1
ATOM 5255 N N . ILE C 1 135 ? 169.865 104.428 123.902 1.00 75.73 135 ILE C N 1
ATOM 5256 C CA . ILE C 1 135 ? 169.457 103.905 122.600 1.00 75.73 135 ILE C CA 1
ATOM 5257 C C . ILE C 1 135 ? 169.176 105.053 121.642 1.00 75.73 135 ILE C C 1
ATOM 5258 O O . ILE C 1 135 ? 169.515 104.993 120.454 1.00 75.73 135 ILE C O 1
ATOM 5263 N N . ASN C 1 136 ? 168.548 106.117 122.146 1.00 78.70 136 ASN C N 1
ATOM 5264 C CA . ASN C 1 136 ? 168.316 107.309 121.341 1.00 78.70 136 ASN C CA 1
ATOM 5265 C C . ASN C 1 136 ? 169.620 107.882 120.810 1.00 78.70 136 ASN C C 1
ATOM 5266 O O . ASN C 1 136 ? 169.801 108.017 119.595 1.00 78.70 136 ASN C O 1
ATOM 5271 N N . PHE C 1 137 ? 170.539 108.224 121.711 1.00 83.73 137 PHE C N 1
ATOM 5272 C CA . PHE C 1 137 ? 171.763 108.909 121.309 1.00 83.73 137 PHE C CA 1
ATOM 5273 C C . PHE C 1 137 ? 172.646 108.011 120.453 1.00 83.73 137 PHE C C 1
ATOM 5274 O O . PHE C 1 137 ? 173.322 108.482 119.531 1.00 83.73 137 PHE C O 1
ATOM 5282 N N . TYR C 1 138 ? 172.649 106.710 120.741 1.00 90.08 138 TYR C N 1
ATOM 5283 C CA . TYR C 1 138 ? 173.425 105.763 119.948 1.00 90.08 138 TYR C CA 1
ATOM 5284 C C . TYR C 1 138 ? 172.953 105.743 118.501 1.00 90.08 138 TYR C C 1
ATOM 5285 O O . TYR C 1 138 ? 173.740 105.498 117.580 1.00 90.08 138 TYR C O 1
ATOM 5294 N N . GLY C 1 139 ? 171.668 106.000 118.282 1.00 86.08 139 GLY C N 1
ATOM 5295 C CA . GLY C 1 139 ? 171.114 106.061 116.950 1.00 86.08 139 GLY C CA 1
ATOM 5296 C C . GLY C 1 139 ? 171.331 107.363 116.219 1.00 86.08 139 GLY C C 1
ATOM 5297 O O . GLY C 1 139 ? 171.209 107.403 114.993 1.00 86.08 139 GLY C O 1
ATOM 5298 N N . ILE C 1 140 ? 171.650 108.444 116.927 1.00 86.38 140 ILE C N 1
ATOM 5299 C CA . ILE C 1 140 ? 171.920 109.724 116.287 1.00 86.38 140 ILE C CA 1
ATOM 5300 C C . ILE C 1 140 ? 173.388 110.115 116.400 1.00 86.38 140 ILE C C 1
ATOM 5301 O O . ILE C 1 140 ? 173.712 111.305 116.373 1.00 86.38 140 ILE C O 1
ATOM 5306 N N . ALA C 1 141 ? 174.282 109.137 116.528 1.00 91.29 141 ALA C N 1
ATOM 5307 C CA . ALA C 1 141 ? 175.727 109.294 116.659 1.00 91.29 141 ALA C CA 1
ATOM 5308 C C . ALA C 1 141 ? 176.094 110.087 117.905 1.00 91.29 141 ALA C C 1
ATOM 5309 O O . ALA C 1 141 ? 177.167 110.705 117.928 1.00 91.29 141 ALA C O 1
ATOM 5311 N N . PHE C 1 142 ? 175.241 110.109 118.929 1.00 91.16 142 PHE C N 1
ATOM 5312 C CA . PHE C 1 142 ? 175.486 110.734 120.226 1.00 91.16 142 PHE C CA 1
ATOM 5313 C C . PHE C 1 142 ? 175.615 112.247 120.150 1.00 91.16 142 PHE C C 1
ATOM 5314 O O . PHE C 1 142 ? 176.070 112.866 121.118 1.00 91.16 142 PHE C O 1
ATOM 5322 N N . CYS C 1 143 ? 175.224 112.865 119.037 1.00 95.40 143 CYS C N 1
ATOM 5323 C CA . CYS C 1 143 ? 175.325 114.310 118.880 1.00 95.40 143 CYS C CA 1
ATOM 5324 C C . CYS C 1 143 ? 174.174 115.052 119.547 1.00 95.40 143 CYS C C 1
ATOM 5325 O O . CYS C 1 143 ? 174.399 115.865 120.443 1.00 95.40 143 CYS C O 1
ATOM 5328 N N . PHE C 1 144 ? 172.947 114.802 119.097 1.00 89.29 144 PHE C N 1
ATOM 5329 C CA . PHE C 1 144 ? 171.670 115.370 119.517 1.00 89.29 144 PHE C CA 1
ATOM 5330 C C . PHE C 1 144 ? 171.603 116.892 119.354 1.00 89.29 144 PHE C C 1
ATOM 5331 O O . PHE C 1 144 ? 170.573 117.477 119.685 1.00 89.29 144 PHE C O 1
ATOM 5339 N N . TRP C 1 145 ? 172.639 117.554 118.831 1.00 94.76 145 TRP C N 1
ATOM 5340 C CA . TRP C 1 145 ? 172.462 118.941 118.411 1.00 94.76 145 TRP C CA 1
ATOM 5341 C C . TRP C 1 145 ? 171.667 119.013 117.116 1.00 94.76 145 TRP C C 1
ATOM 5342 O O . TRP C 1 145 ? 170.850 119.921 116.929 1.00 94.76 145 TRP C O 1
ATOM 5353 N N . ARG C 1 146 ? 171.892 118.058 116.210 1.00 98.74 146 ARG C N 1
ATOM 5354 C CA . ARG C 1 146 ? 171.359 118.178 114.858 1.00 98.74 146 ARG C CA 1
ATOM 5355 C C . ARG C 1 146 ? 169.904 117.740 114.783 1.00 98.74 146 ARG C C 1
ATOM 5356 O O . ARG C 1 146 ? 169.074 118.422 114.173 1.00 98.74 146 ARG C O 1
ATOM 5364 N N . TYR C 1 147 ? 169.572 116.609 115.397 1.00 89.16 147 TYR C N 1
ATOM 5365 C CA . TYR C 1 147 ? 168.282 115.963 115.193 1.00 89.16 147 TYR C CA 1
ATOM 5366 C C . TYR C 1 147 ? 167.419 116.126 116.432 1.00 89.16 147 TYR C C 1
ATOM 5367 O O . TYR C 1 147 ? 167.752 115.598 117.498 1.00 89.16 147 TYR C O 1
ATOM 5376 N N . ASN C 1 148 ? 166.311 116.851 116.281 1.00 76.80 148 ASN C N 1
ATOM 5377 C CA . ASN C 1 148 ? 165.303 116.982 117.330 1.00 76.80 148 ASN C CA 1
ATOM 5378 C C . ASN C 1 148 ? 165.928 117.488 118.626 1.00 76.80 148 ASN C C 1
ATOM 5379 O O . ASN C 1 148 ? 165.888 116.824 119.664 1.00 76.80 148 ASN C O 1
ATOM 5384 N N . TRP C 1 149 ? 166.514 118.683 118.560 1.00 73.84 149 TRP C N 1
ATOM 5385 C CA . TRP C 1 149 ? 167.364 119.169 119.641 1.00 73.84 149 TRP C CA 1
ATOM 5386 C C . TRP C 1 149 ? 166.565 119.477 120.903 1.00 73.84 149 TRP C C 1
ATOM 5387 O O . TRP C 1 149 ? 167.056 119.299 122.021 1.00 73.84 149 TRP C O 1
ATOM 5398 N N . ALA C 1 150 ? 165.324 119.937 120.744 1.00 68.00 150 ALA C N 1
ATOM 5399 C CA . ALA C 1 150 ? 164.551 120.390 121.898 1.00 68.00 150 ALA C CA 1
ATOM 5400 C C . ALA C 1 150 ? 164.152 119.223 122.793 1.00 68.00 150 ALA C C 1
ATOM 5401 O O . ALA C 1 150 ? 164.420 119.226 124.003 1.00 68.00 150 ALA C O 1
ATOM 5403 N N . TRP C 1 151 ? 163.495 118.217 122.215 1.00 65.21 151 TRP C N 1
ATOM 5404 C CA . TRP C 1 151 ? 163.072 117.070 123.008 1.00 65.21 151 TRP C CA 1
ATOM 5405 C C . TRP C 1 151 ? 164.270 116.269 123.494 1.00 65.21 151 TRP C C 1
ATOM 5406 O O . TRP C 1 151 ? 164.258 115.755 124.615 1.00 65.21 151 TRP C O 1
ATOM 5417 N N . ASN C 1 152 ? 165.308 116.141 122.665 1.00 71.42 152 ASN C N 1
ATOM 5418 C CA . ASN C 1 152 ? 166.520 115.464 123.115 1.00 71.42 152 ASN C CA 1
ATOM 5419 C C . ASN C 1 152 ? 167.139 116.184 124.303 1.00 71.42 152 ASN C C 1
ATOM 5420 O O . ASN C 1 152 ? 167.598 115.544 125.253 1.00 71.42 152 ASN C O 1
ATOM 5425 N N . THR C 1 153 ? 167.147 117.516 124.274 1.00 67.92 153 THR C N 1
ATOM 5426 C CA . THR C 1 153 ? 167.684 118.278 125.393 1.00 67.92 153 THR C CA 1
ATOM 5427 C C . THR C 1 153 ? 166.856 118.061 126.651 1.00 67.92 153 THR C C 1
ATOM 5428 O O . THR C 1 153 ? 167.407 117.817 127.730 1.00 67.92 153 THR C O 1
ATOM 5432 N N . PHE C 1 154 ? 165.529 118.154 126.531 1.00 64.93 154 PHE C N 1
ATOM 5433 C CA . PHE C 1 154 ? 164.667 117.944 127.691 1.00 64.93 154 PHE C CA 1
ATOM 5434 C C . PHE C 1 154 ? 164.847 116.544 128.263 1.00 64.93 154 PHE C C 1
ATOM 5435 O O . PHE C 1 154 ? 164.916 116.364 129.487 1.00 64.93 154 PHE C O 1
ATOM 5443 N N . ASP C 1 155 ? 164.926 115.541 127.387 1.00 69.72 155 ASP C N 1
ATOM 5444 C CA . ASP C 1 155 ? 165.148 114.172 127.827 1.00 69.72 155 ASP C CA 1
ATOM 5445 C C . ASP C 1 155 ? 166.486 114.039 128.537 1.00 69.72 155 ASP C C 1
ATOM 5446 O O . ASP C 1 155 ? 166.577 113.404 129.592 1.00 69.72 155 ASP C O 1
ATOM 5451 N N . LEU C 1 156 ? 167.539 114.634 127.974 1.00 70.62 156 LEU C N 1
ATOM 5452 C CA . LEU C 1 156 ? 168.844 114.574 128.616 1.00 70.62 156 LEU C CA 1
ATOM 5453 C C . LEU C 1 156 ? 168.798 115.204 129.996 1.00 70.62 156 LEU C C 1
ATOM 5454 O O . LEU C 1 156 ? 169.368 114.666 130.950 1.00 70.62 156 LEU C O 1
ATOM 5459 N N . VAL C 1 157 ? 168.100 116.333 130.129 1.00 68.88 157 VAL C N 1
ATOM 5460 C CA . VAL C 1 157 ? 167.993 116.983 131.432 1.00 68.88 157 VAL C CA 1
ATOM 5461 C C . VAL C 1 157 ? 167.295 116.073 132.433 1.00 68.88 157 VAL C C 1
ATOM 5462 O O . VAL C 1 157 ? 167.791 115.864 133.548 1.00 68.88 157 VAL C O 1
ATOM 5466 N N . VAL C 1 158 ? 166.141 115.514 132.058 1.00 66.41 158 VAL C N 1
ATOM 5467 C CA . VAL C 1 158 ? 165.369 114.757 133.041 1.00 66.41 158 VAL C CA 1
ATOM 5468 C C . VAL C 1 158 ? 166.092 113.470 133.418 1.00 66.41 158 VAL C C 1
ATOM 5469 O O . VAL C 1 158 ? 166.077 113.058 134.582 1.00 66.41 158 VAL C O 1
ATOM 5473 N N . VAL C 1 159 ? 166.765 112.828 132.460 1.00 67.36 159 VAL C N 1
ATOM 5474 C CA . VAL C 1 159 ? 167.485 111.602 132.800 1.00 67.36 159 VAL C CA 1
ATOM 5475 C C . VAL C 1 159 ? 168.762 111.913 133.570 1.00 67.36 159 VAL C C 1
ATOM 5476 O O . VAL C 1 159 ? 169.215 111.107 134.389 1.00 67.36 159 VAL C O 1
ATOM 5480 N N . ALA C 1 160 ? 169.363 113.077 133.330 1.00 68.19 160 ALA C N 1
ATOM 5481 C CA . ALA C 1 160 ? 170.495 113.484 134.152 1.00 68.19 160 ALA C CA 1
ATOM 5482 C C . ALA C 1 160 ? 170.067 113.674 135.597 1.00 68.19 160 ALA C C 1
ATOM 5483 O O . ALA C 1 160 ? 170.754 113.233 136.527 1.00 68.19 160 ALA C O 1
ATOM 5485 N N . ILE C 1 161 ? 168.919 114.314 135.806 1.00 68.24 161 ILE C N 1
ATOM 5486 C CA . ILE C 1 161 ? 168.404 114.469 137.161 1.00 68.24 161 ILE C CA 1
ATOM 5487 C C . ILE C 1 161 ? 168.031 113.112 137.751 1.00 68.24 161 ILE C C 1
ATOM 5488 O O . ILE C 1 161 ? 168.196 112.872 138.952 1.00 68.24 161 ILE C O 1
ATOM 5493 N N . GLY C 1 162 ? 167.536 112.196 136.916 1.00 71.01 162 GLY C N 1
ATOM 5494 C CA . GLY C 1 162 ? 167.221 110.863 137.411 1.00 71.01 162 GLY C CA 1
ATOM 5495 C C . GLY C 1 162 ? 168.454 110.092 137.840 1.00 71.01 162 GLY C C 1
ATOM 5496 O O . GLY C 1 162 ? 168.435 109.375 138.843 1.00 71.01 162 GLY C O 1
ATOM 5497 N N . THR C 1 163 ? 169.543 110.223 137.079 1.00 73.59 163 THR C N 1
ATOM 5498 C CA . THR C 1 163 ? 170.809 109.617 137.479 1.00 73.59 163 THR C CA 1
ATOM 5499 C C . THR C 1 163 ? 171.341 110.251 138.757 1.00 73.59 163 THR C C 1
ATOM 5500 O O . THR C 1 163 ? 171.905 109.560 139.616 1.00 73.59 163 THR C O 1
ATOM 5504 N N . LEU C 1 164 ? 171.189 111.571 138.891 1.00 74.73 164 LEU C N 1
ATOM 5505 C CA . LEU C 1 164 ? 171.504 112.220 140.159 1.00 74.73 164 LEU C CA 1
ATOM 5506 C C . LEU C 1 164 ? 170.692 111.614 141.293 1.00 74.73 164 LEU C C 1
ATOM 5507 O O . LEU C 1 164 ? 171.195 111.447 142.406 1.00 74.73 164 LEU C O 1
ATOM 5512 N N . THR C 1 165 ? 169.430 111.278 141.028 1.00 75.16 165 THR C N 1
ATOM 5513 C CA . THR C 1 165 ? 168.589 110.690 142.065 1.00 75.16 165 THR C CA 1
ATOM 5514 C C . THR C 1 165 ? 169.045 109.277 142.405 1.00 75.16 165 THR C C 1
ATOM 5515 O O . THR C 1 165 ? 169.014 108.870 143.571 1.00 75.16 165 THR C O 1
ATOM 5519 N N . MET C 1 166 ? 169.472 108.518 141.398 1.00 80.20 166 MET C N 1
ATOM 5520 C CA . MET C 1 166 ? 170.043 107.199 141.655 1.00 80.20 166 MET C CA 1
ATOM 5521 C C . MET C 1 166 ? 171.270 107.304 142.554 1.00 80.20 166 MET C C 1
ATOM 5522 O O . MET C 1 166 ? 171.382 106.590 143.561 1.00 80.20 166 MET C O 1
ATOM 5527 N N . ALA C 1 167 ? 172.201 108.194 142.202 1.00 81.45 167 ALA C N 1
ATOM 5528 C CA . ALA C 1 167 ? 173.382 108.409 143.034 1.00 81.45 167 ALA C CA 1
ATOM 5529 C C . ALA C 1 167 ? 173.001 108.860 144.439 1.00 81.45 167 ALA C C 1
ATOM 5530 O O . ALA C 1 167 ? 173.586 108.404 145.428 1.00 81.45 167 ALA C O 1
ATOM 5532 N N . GLU C 1 168 ? 172.029 109.766 144.542 1.00 87.33 168 GLU C N 1
ATOM 5533 C CA . GLU C 1 168 ? 171.588 110.267 145.838 1.00 87.33 168 GLU C CA 1
ATOM 5534 C C . GLU C 1 168 ? 171.016 109.140 146.686 1.00 87.33 168 GLU C C 1
ATOM 5535 O O . GLU C 1 168 ? 171.213 109.093 147.905 1.00 87.33 168 GLU C O 1
ATOM 5541 N N . ALA C 1 169 ? 170.299 108.216 146.050 1.00 80.75 169 ALA C N 1
ATOM 5542 C CA . ALA C 1 169 ? 169.672 107.117 146.765 1.00 80.75 169 ALA C CA 1
ATOM 5543 C C . ALA C 1 169 ? 170.705 106.100 147.223 1.00 80.75 169 ALA C C 1
ATOM 5544 O O . ALA C 1 169 ? 170.554 105.497 148.291 1.00 80.75 169 ALA C O 1
ATOM 5546 N N . ILE C 1 170 ? 171.754 105.895 146.426 1.00 77.67 170 ILE C N 1
ATOM 5547 C CA . ILE C 1 170 ? 172.750 104.884 146.745 1.00 77.67 170 ILE C CA 1
ATOM 5548 C C . ILE C 1 170 ? 173.859 105.399 147.658 1.00 77.67 170 ILE C C 1
ATOM 5549 O O . ILE C 1 170 ? 173.991 104.905 148.784 1.00 77.67 170 ILE C O 1
ATOM 5554 N N . GLY C 1 171 ? 174.651 106.376 147.223 1.00 76.26 171 GLY C N 1
ATOM 5555 C CA . GLY C 1 171 ? 175.907 106.634 147.901 1.00 76.26 171 GLY C CA 1
ATOM 5556 C C . GLY C 1 171 ? 176.096 108.011 148.500 1.00 76.26 171 GLY C C 1
ATOM 5557 O O . GLY C 1 171 ? 177.211 108.541 148.493 1.00 76.26 171 GLY C O 1
ATOM 5558 N N . GLY C 1 172 ? 175.025 108.611 149.012 1.00 83.84 172 GLY C N 1
ATOM 5559 C CA . GLY C 1 172 ? 175.175 109.847 149.757 1.00 83.84 172 GLY C CA 1
ATOM 5560 C C . GLY C 1 172 ? 174.265 110.971 149.313 1.00 83.84 172 GLY C C 1
ATOM 5561 O O . GLY C 1 172 ? 173.612 110.878 148.270 1.00 83.84 172 GLY C O 1
ATOM 5562 N N . ASN C 1 173 ? 174.222 112.051 150.095 1.00 93.00 173 ASN C N 1
ATOM 5563 C CA . ASN C 1 173 ? 173.432 113.231 149.747 1.00 93.00 173 ASN C CA 1
ATOM 5564 C C . ASN C 1 173 ? 174.303 114.212 148.961 1.00 93.00 173 ASN C C 1
ATOM 5565 O O . ASN C 1 173 ? 174.814 115.207 149.481 1.00 93.00 173 ASN C O 1
ATOM 5570 N N . PHE C 1 174 ? 174.461 113.911 147.670 1.00 98.53 174 PHE C N 1
ATOM 5571 C CA . PHE C 1 174 ? 175.238 114.769 146.783 1.00 98.53 174 PHE C CA 1
ATOM 5572 C C . PHE C 1 174 ? 174.743 116.205 146.746 1.00 98.53 174 PHE C C 1
ATOM 5573 O O . PHE C 1 174 ? 175.564 117.124 146.661 1.00 98.53 174 PHE C O 1
ATOM 5581 N N . MET C 1 175 ? 173.434 116.421 146.808 1.00 99.55 175 MET C N 1
ATOM 5582 C CA . MET C 1 175 ? 172.885 117.762 146.697 1.00 99.55 175 MET C CA 1
ATOM 5583 C C . MET C 1 175 ? 172.608 118.325 148.084 1.00 99.55 175 MET C C 1
ATOM 5584 O O . MET C 1 175 ? 172.237 117.562 148.986 1.00 99.55 175 MET C O 1
ATOM 5589 N N . PRO C 1 176 ? 172.786 119.625 148.301 1.00 98.86 176 PRO C N 1
ATOM 5590 C CA . PRO C 1 176 ? 172.394 120.231 149.577 1.00 98.86 176 PRO C CA 1
ATOM 5591 C C . PRO C 1 176 ? 170.901 120.086 149.805 1.00 98.86 176 PRO C C 1
ATOM 5592 O O . PRO C 1 176 ? 170.130 119.956 148.842 1.00 98.86 176 PRO C O 1
ATOM 5596 N N . PRO C 1 177 ? 170.452 120.106 151.063 1.00 97.96 177 PRO C N 1
ATOM 5597 C CA . PRO C 1 177 ? 169.005 120.017 151.327 1.00 97.96 177 PRO C CA 1
ATOM 5598 C C . PRO C 1 177 ? 168.205 121.170 150.747 1.00 97.96 177 PRO C C 1
ATOM 5599 O O . PRO C 1 177 ? 166.970 121.159 150.828 1.00 97.96 177 PRO C O 1
ATOM 5603 N N . SER C 1 178 ? 168.872 122.174 150.172 1.00 98.11 178 SER C N 1
ATOM 5604 C CA . SER C 1 178 ? 168.172 123.364 149.704 1.00 98.11 178 SER C CA 1
ATOM 5605 C C . SER C 1 178 ? 167.419 123.120 148.402 1.00 98.11 178 SER C C 1
ATOM 5606 O O . SER C 1 178 ? 166.243 123.485 148.291 1.00 98.11 178 SER C O 1
ATOM 5609 N N . MET C 1 179 ? 168.064 122.509 147.408 1.00 94.22 179 MET C N 1
ATOM 5610 C CA . MET C 1 179 ? 167.509 122.499 146.057 1.00 94.22 179 MET C CA 1
ATOM 5611 C C . MET C 1 179 ? 166.751 121.219 145.722 1.00 94.22 179 MET C C 1
ATOM 5612 O O . MET C 1 179 ? 166.803 120.752 144.580 1.00 94.22 179 MET C O 1
ATOM 5617 N N . ALA C 1 180 ? 166.053 120.639 146.703 1.00 82.20 180 ALA C N 1
ATOM 5618 C CA . ALA C 1 180 ? 165.220 119.470 146.428 1.00 82.20 180 ALA C CA 1
ATOM 5619 C C . ALA C 1 180 ? 164.148 119.780 145.388 1.00 82.20 180 ALA C C 1
ATOM 5620 O O . ALA C 1 180 ? 163.591 118.867 144.763 1.00 82.20 180 ALA C O 1
ATOM 5622 N N . LEU C 1 181 ? 163.858 121.062 145.170 1.00 75.15 181 LEU C N 1
ATOM 5623 C CA . LEU C 1 181 ? 162.909 121.432 144.128 1.00 75.15 181 LEU C CA 1
ATOM 5624 C C . LEU C 1 181 ? 163.276 120.790 142.795 1.00 75.15 181 LEU C C 1
ATOM 5625 O O . LEU C 1 181 ? 162.439 120.692 141.890 1.00 75.15 181 LEU C O 1
ATOM 5630 N N . ILE C 1 182 ? 164.523 120.338 142.663 1.00 72.95 182 ILE C N 1
ATOM 5631 C CA . ILE C 1 182 ? 164.953 119.645 141.454 1.00 72.95 182 ILE C CA 1
ATOM 5632 C C . ILE C 1 182 ? 164.671 118.146 141.543 1.00 72.95 182 ILE C C 1
ATOM 5633 O O . ILE C 1 182 ? 164.380 117.505 140.525 1.00 72.95 182 ILE C O 1
ATOM 5638 N N . ARG C 1 183 ? 164.732 117.554 142.744 1.00 64.99 183 ARG C N 1
ATOM 5639 C CA . ARG C 1 183 ? 164.174 116.206 142.835 1.00 64.99 183 ARG C CA 1
ATOM 5640 C C . ARG C 1 183 ? 162.695 116.190 142.504 1.00 64.99 183 ARG C C 1
ATOM 5641 O O . ARG C 1 183 ? 162.195 115.172 142.018 1.00 64.99 183 ARG C O 1
ATOM 5649 N N . ASN C 1 184 ? 161.982 117.281 142.764 1.00 57.54 184 ASN C N 1
ATOM 5650 C CA . ASN C 1 184 ? 160.564 117.331 142.434 1.00 57.54 184 ASN C CA 1
ATOM 5651 C C . ASN C 1 184 ? 160.304 117.354 140.935 1.00 57.54 184 ASN C C 1
ATOM 5652 O O . ASN C 1 184 ? 159.142 117.356 140.525 1.00 57.54 184 ASN C O 1
ATOM 5657 N N . LEU C 1 185 ? 161.349 117.362 140.108 1.00 52.01 185 LEU C N 1
ATOM 5658 C CA . LEU C 1 185 ? 161.179 117.437 138.664 1.00 52.01 185 LEU C CA 1
ATOM 5659 C C . LEU C 1 185 ? 160.751 116.112 138.042 1.00 52.01 185 LEU C C 1
ATOM 5660 O O . LEU C 1 185 ? 160.604 116.047 136.818 1.00 52.01 185 LEU C O 1
ATOM 5665 N N . ARG C 1 186 ? 160.554 115.060 138.840 1.00 50.77 186 ARG C N 1
ATOM 5666 C CA . ARG C 1 186 ? 160.050 113.806 138.286 1.00 50.77 186 ARG C CA 1
ATOM 5667 C C . ARG C 1 186 ? 158.665 113.989 137.685 1.00 50.77 186 ARG C C 1
ATOM 5668 O O . ARG C 1 186 ? 158.342 113.380 136.658 1.00 50.77 186 ARG C O 1
ATOM 5676 N N . ALA C 1 187 ? 157.831 114.817 138.317 1.00 44.27 187 ALA C N 1
ATOM 5677 C CA . ALA C 1 187 ? 156.461 115.002 137.850 1.00 44.27 187 ALA C CA 1
ATOM 5678 C C . ALA C 1 187 ? 156.422 115.495 136.412 1.00 44.27 187 ALA C C 1
ATOM 5679 O O . ALA C 1 187 ? 155.464 115.224 135.683 1.00 44.27 187 ALA C O 1
ATOM 5681 N N . PHE C 1 188 ? 157.452 116.215 135.984 1.00 41.04 188 PHE C N 1
ATOM 5682 C CA . PHE C 1 188 ? 157.464 116.808 134.656 1.00 41.04 188 PHE C CA 1
ATOM 5683 C C . PHE C 1 188 ? 158.008 115.872 133.591 1.00 41.04 188 PHE C C 1
ATOM 5684 O O . PHE C 1 188 ? 158.155 116.296 132.441 1.00 41.04 188 PHE C O 1
ATOM 5692 N N . ARG C 1 189 ? 158.313 114.620 133.936 1.00 51.24 189 ARG C N 1
ATOM 5693 C CA . ARG C 1 189 ? 158.681 113.651 132.910 1.00 51.24 189 ARG C CA 1
ATOM 5694 C C . ARG C 1 189 ? 157.514 113.364 131.981 1.00 51.24 189 ARG C C 1
ATOM 5695 O O . ARG C 1 189 ? 157.720 113.050 130.803 1.00 51.24 189 ARG C O 1
ATOM 5703 N N . ILE C 1 190 ? 156.285 113.468 132.493 1.00 43.26 190 ILE C N 1
ATOM 5704 C CA . ILE C 1 190 ? 155.091 113.192 131.706 1.00 43.26 190 ILE C CA 1
ATOM 5705 C C . ILE C 1 190 ? 155.008 114.073 130.470 1.00 43.26 190 ILE C C 1
ATOM 5706 O O . ILE C 1 190 ? 154.363 113.699 129.488 1.00 43.26 190 ILE C O 1
ATOM 5711 N N . PHE C 1 191 ? 155.663 115.236 130.485 1.00 45.38 191 PHE C N 1
ATOM 5712 C CA . PHE C 1 191 ? 155.642 116.108 129.317 1.00 45.38 191 PHE C CA 1
ATOM 5713 C C . PHE C 1 191 ? 156.242 115.426 128.101 1.00 45.38 191 PHE C C 1
ATOM 5714 O O . PHE C 1 191 ? 155.974 115.833 126.967 1.00 45.38 191 PHE C O 1
ATOM 5722 N N . ARG C 1 192 ? 157.053 114.390 128.314 1.00 54.19 192 ARG C N 1
ATOM 5723 C CA . ARG C 1 192 ? 157.646 113.678 127.190 1.00 54.19 192 ARG C CA 1
ATOM 5724 C C . ARG C 1 192 ? 156.601 112.880 126.429 1.00 54.19 192 ARG C C 1
ATOM 5725 O O . ARG C 1 192 ? 156.834 112.487 125.281 1.00 54.19 192 ARG C O 1
ATOM 5733 N N . LEU C 1 193 ? 155.448 112.634 127.051 1.00 52.09 193 LEU C N 1
ATOM 5734 C CA . LEU C 1 193 ? 154.359 111.954 126.365 1.00 52.09 193 LEU C CA 1
ATOM 5735 C C . LEU C 1 193 ? 153.765 112.818 125.262 1.00 52.09 193 LEU C C 1
ATOM 5736 O O . LEU C 1 193 ? 153.188 112.294 124.303 1.00 52.09 193 LEU C O 1
ATOM 5741 N N . PHE C 1 194 ? 153.908 114.141 125.371 1.00 50.82 194 PHE C N 1
ATOM 5742 C CA . PHE C 1 194 ? 153.302 115.036 124.389 1.00 50.82 194 PHE C CA 1
ATOM 5743 C C . PHE C 1 194 ? 153.974 114.909 123.029 1.00 50.82 194 PHE C C 1
ATOM 5744 O O . PHE C 1 194 ? 153.379 115.251 122.003 1.00 50.82 194 PHE C O 1
ATOM 5752 N N . LYS C 1 195 ? 155.217 114.430 123.000 1.00 59.90 195 LYS C N 1
ATOM 5753 C CA . LYS C 1 195 ? 155.922 114.305 121.729 1.00 59.90 195 LYS C CA 1
ATOM 5754 C C . LYS C 1 195 ? 155.411 113.118 120.926 1.00 59.90 195 LYS C C 1
ATOM 5755 O O . LYS C 1 195 ? 155.371 113.164 119.691 1.00 59.90 195 LYS C O 1
ATOM 5761 N N . ARG C 1 196 ? 154.999 112.048 121.608 1.00 60.51 196 ARG C N 1
ATOM 5762 C CA . ARG C 1 196 ? 154.670 110.812 120.910 1.00 60.51 196 ARG C CA 1
ATOM 5763 C C . ARG C 1 196 ? 153.236 110.822 120.394 1.00 60.51 196 ARG C C 1
ATOM 5764 O O . ARG C 1 196 ? 152.964 110.349 119.284 1.00 60.51 196 ARG C O 1
ATOM 5772 N N . ILE C 1 197 ? 152.308 111.360 121.175 1.00 54.67 197 ILE C N 1
ATOM 5773 C CA . ILE C 1 197 ? 150.898 111.404 120.810 1.00 54.67 197 ILE C CA 1
ATOM 5774 C C . ILE C 1 197 ? 150.663 112.651 119.968 1.00 54.67 197 ILE C C 1
ATOM 5775 O O . ILE C 1 197 ? 150.872 113.775 120.437 1.00 54.67 197 ILE C O 1
ATOM 5780 N N . LYS C 1 198 ? 150.317 112.452 118.701 1.00 55.93 198 LYS C N 1
ATOM 5781 C CA . LYS C 1 198 ? 150.124 113.558 117.768 1.00 55.93 198 LYS C CA 1
ATOM 5782 C C . LYS C 1 198 ? 149.018 114.556 118.081 1.00 55.93 198 LYS C C 1
ATOM 5783 O O . LYS C 1 198 ? 149.016 115.651 117.536 1.00 55.93 198 LYS C O 1
ATOM 5789 N N . SER C 1 199 ? 148.069 114.189 118.929 1.00 52.87 199 SER C N 1
ATOM 5790 C CA . SER C 1 199 ? 146.996 115.117 119.282 1.00 52.87 199 SER C CA 1
ATOM 5791 C C . SER C 1 199 ? 147.446 116.110 120.349 1.00 52.87 199 SER C C 1
ATOM 5792 O O . SER C 1 199 ? 147.260 117.328 120.206 1.00 52.87 199 SER C O 1
ATOM 5795 N N . LEU C 1 200 ? 148.028 115.606 121.434 1.00 46.31 200 LEU C N 1
ATOM 5796 C CA . LEU C 1 200 ? 148.551 116.494 122.464 1.00 46.31 200 LEU C CA 1
ATOM 5797 C C . LEU C 1 200 ? 149.635 117.399 121.900 1.00 46.31 200 LEU C C 1
ATOM 5798 O O . LEU C 1 200 ? 149.746 118.570 122.286 1.00 46.31 200 LEU C O 1
ATOM 5803 N N . ASN C 1 201 ? 150.442 116.872 120.979 1.00 47.46 201 ASN C N 1
ATOM 5804 C CA . ASN C 1 201 ? 151.451 117.700 120.338 1.00 47.46 201 ASN C CA 1
ATOM 5805 C C . ASN C 1 201 ? 150.806 118.818 119.532 1.00 47.46 201 ASN C C 1
ATOM 5806 O O . ASN C 1 201 ? 151.250 119.965 119.603 1.00 47.46 201 ASN C O 1
ATOM 5811 N N . LYS C 1 202 ? 149.719 118.480 118.850 1.00 47.75 202 LYS C N 1
ATOM 5812 C CA . LYS C 1 202 ? 148.957 119.412 118.036 1.00 47.75 202 LYS C CA 1
ATOM 5813 C C . LYS C 1 202 ? 148.394 120.553 118.879 1.00 47.75 202 LYS C C 1
ATOM 5814 O O . LYS C 1 202 ? 148.310 121.681 118.421 1.00 47.75 202 LYS C O 1
ATOM 5820 N N . ILE C 1 203 ? 147.993 120.244 120.105 1.00 44.15 203 ILE C N 1
ATOM 5821 C CA . ILE C 1 203 ? 147.451 121.226 121.038 1.00 44.15 203 ILE C CA 1
ATOM 5822 C C . ILE C 1 203 ? 148.560 122.122 121.575 1.00 44.15 203 ILE C C 1
ATOM 5823 O O . ILE C 1 203 ? 148.419 123.351 121.617 1.00 44.15 203 ILE C O 1
ATOM 5828 N N . ILE C 1 204 ? 149.688 121.531 121.981 1.00 45.03 204 ILE C N 1
ATOM 5829 C CA . ILE C 1 204 ? 150.709 122.357 122.623 1.00 45.03 204 ILE C CA 1
ATOM 5830 C C . ILE C 1 204 ? 151.446 123.213 121.597 1.00 45.03 204 ILE C C 1
ATOM 5831 O O . ILE C 1 204 ? 151.879 124.325 121.907 1.00 45.03 204 ILE C O 1
ATOM 5836 N N . VAL C 1 205 ? 151.579 122.740 120.357 1.00 47.14 205 VAL C N 1
ATOM 5837 C CA . VAL C 1 205 ? 152.179 123.598 119.337 1.00 47.14 205 VAL C CA 1
ATOM 5838 C C . VAL C 1 205 ? 151.268 124.771 119.005 1.00 47.14 205 VAL C C 1
ATOM 5839 O O . VAL C 1 205 ? 151.741 125.901 118.820 1.00 47.14 205 VAL C O 1
ATOM 5843 N N . SER C 1 206 ? 149.955 124.541 118.940 1.00 47.20 206 SER C N 1
ATOM 5844 C CA . SER C 1 206 ? 149.054 125.670 118.743 1.00 47.20 206 SER C CA 1
ATOM 5845 C C . SER C 1 206 ? 149.151 126.651 119.904 1.00 47.20 206 SER C C 1
ATOM 5846 O O . SER C 1 206 ? 149.182 127.868 119.697 1.00 47.20 206 SER C O 1
ATOM 5849 N N . LEU C 1 207 ? 149.205 126.141 121.133 1.00 48.40 207 LEU C N 1
ATOM 5850 C CA . LEU C 1 207 ? 149.339 127.017 122.292 1.00 48.40 207 LEU C CA 1
ATOM 5851 C C . LEU C 1 207 ? 150.613 127.849 122.217 1.00 48.40 207 LEU C C 1
ATOM 5852 O O . LEU C 1 207 ? 150.603 129.057 122.507 1.00 48.40 207 LEU C O 1
ATOM 5857 N N . GLY C 1 208 ? 151.721 127.217 121.833 1.00 46.44 208 GLY C N 1
ATOM 5858 C CA . GLY C 1 208 ? 152.981 127.930 121.757 1.00 46.44 208 GLY C CA 1
ATOM 5859 C C . GLY C 1 208 ? 152.986 128.986 120.674 1.00 46.44 208 GLY C C 1
ATOM 5860 O O . GLY C 1 208 ? 153.553 130.065 120.850 1.00 46.44 208 GLY C O 1
ATOM 5861 N N . LYS C 1 209 ? 152.361 128.693 119.535 1.00 50.91 209 LYS C N 1
ATOM 5862 C CA . LYS C 1 209 ? 152.304 129.693 118.476 1.00 50.91 209 LYS C CA 1
ATOM 5863 C C . LYS C 1 209 ? 151.177 130.692 118.703 1.00 50.91 209 LYS C C 1
ATOM 5864 O O . LYS C 1 209 ? 151.003 131.620 117.905 1.00 50.91 209 LYS C O 1
ATOM 5870 N N . ALA C 1 210 ? 150.399 130.514 119.772 1.00 49.58 210 ALA C N 1
ATOM 5871 C CA . ALA C 1 210 ? 149.367 131.491 120.105 1.00 49.58 210 ALA C CA 1
ATOM 5872 C C . ALA C 1 210 ? 149.834 132.465 121.178 1.00 49.58 210 ALA C C 1
ATOM 5873 O O . ALA C 1 210 ? 149.360 133.605 121.235 1.00 49.58 210 ALA C O 1
ATOM 5875 N N . ILE C 1 211 ? 150.747 132.033 122.052 1.00 49.31 211 ILE C N 1
ATOM 5876 C CA . ILE C 1 211 ? 151.135 132.874 123.194 1.00 49.31 211 ILE C CA 1
ATOM 5877 C C . ILE C 1 211 ? 151.764 134.207 122.794 1.00 49.31 211 ILE C C 1
ATOM 5878 O O . ILE C 1 211 ? 151.419 135.238 123.403 1.00 49.31 211 ILE C O 1
ATOM 5883 N N . PRO C 1 212 ? 152.687 134.279 121.824 1.00 50.84 212 PRO C N 1
ATOM 5884 C CA . PRO C 1 212 ? 153.241 135.598 121.465 1.00 50.84 212 PRO C CA 1
ATOM 5885 C C . PRO C 1 212 ? 152.194 136.610 121.034 1.00 50.84 212 PRO C C 1
ATOM 5886 O O . PRO C 1 212 ? 152.357 137.806 121.300 1.00 50.84 212 PRO C O 1
ATOM 5890 N N . GLY C 1 213 ? 151.126 136.173 120.365 1.00 49.44 213 GLY C N 1
ATOM 5891 C CA . GLY C 1 213 ? 150.050 137.095 120.042 1.00 49.44 213 GLY C CA 1
ATOM 5892 C C . GLY C 1 213 ? 149.362 137.635 121.281 1.00 49.44 213 GLY C C 1
ATOM 5893 O O . GLY C 1 213 ? 148.937 138.791 121.316 1.00 49.44 213 GLY C O 1
ATOM 5894 N N . VAL C 1 214 ? 149.241 136.801 122.315 1.00 45.87 214 VAL C N 1
ATOM 5895 C CA . VAL C 1 214 ? 148.655 137.234 123.573 1.00 45.87 214 VAL C CA 1
ATOM 5896 C C . VAL C 1 214 ? 149.533 138.254 124.279 1.00 45.87 214 VAL C C 1
ATOM 5897 O O . VAL C 1 214 ? 149.009 139.160 124.943 1.00 45.87 214 VAL C O 1
ATOM 5901 N N . ALA C 1 215 ? 150.856 138.148 124.104 1.00 46.80 215 ALA C N 1
ATOM 5902 C CA . ALA C 1 215 ? 151.807 138.982 124.844 1.00 46.80 215 ALA C CA 1
ATOM 5903 C C . ALA C 1 215 ? 151.384 140.446 124.946 1.00 46.80 215 ALA C C 1
ATOM 5904 O O . ALA C 1 215 ? 151.503 141.045 126.019 1.00 46.80 215 ALA C O 1
ATOM 5906 N N . ASN C 1 216 ? 150.886 141.039 123.860 1.00 46.37 216 ASN C N 1
ATOM 5907 C CA . ASN C 1 216 ? 150.584 142.470 123.865 1.00 46.37 216 ASN C CA 1
ATOM 5908 C C . ASN C 1 216 ? 149.436 142.801 124.817 1.00 46.37 216 ASN C C 1
ATOM 5909 O O . ASN C 1 216 ? 149.562 143.671 125.692 1.00 46.37 216 ASN C O 1
ATOM 5914 N N . ALA C 1 217 ? 148.295 142.132 124.643 1.00 39.75 217 ALA C N 1
ATOM 5915 C CA . ALA C 1 217 ? 147.158 142.374 125.522 1.00 39.75 217 ALA C CA 1
ATOM 5916 C C . ALA C 1 217 ? 147.492 142.008 126.960 1.00 39.75 217 ALA C C 1
ATOM 5917 O O . ALA C 1 217 ? 147.005 142.645 127.904 1.00 39.75 217 ALA C O 1
ATOM 5919 N N . PHE C 1 218 ? 148.335 140.994 127.149 1.00 40.93 218 PHE C N 1
ATOM 5920 C CA . PHE C 1 218 ? 148.754 140.643 128.499 1.00 40.93 218 PHE C CA 1
ATOM 5921 C C . PHE C 1 218 ? 149.555 141.772 129.134 1.00 40.93 218 PHE C C 1
ATOM 5922 O O . PHE C 1 218 ? 149.375 142.086 130.316 1.00 40.93 218 PHE C O 1
ATOM 5930 N N . VAL C 1 219 ? 150.446 142.398 128.363 1.00 36.61 219 VAL C N 1
ATOM 5931 C CA . VAL C 1 219 ? 151.258 143.478 128.912 1.00 36.61 219 VAL C CA 1
ATOM 5932 C C . VAL C 1 219 ? 150.387 144.688 129.222 1.00 36.61 219 VAL C C 1
ATOM 5933 O O . VAL C 1 219 ? 150.609 145.389 130.215 1.00 36.61 219 VAL C O 1
ATOM 5937 N N . ILE C 1 220 ? 149.359 144.929 128.403 1.00 31.63 220 ILE C N 1
ATOM 5938 C CA . ILE C 1 220 ? 148.441 146.031 128.686 1.00 31.63 220 ILE C CA 1
ATOM 5939 C C . ILE C 1 220 ? 147.679 145.773 129.979 1.00 31.63 220 ILE C C 1
ATOM 5940 O O . ILE C 1 220 ? 147.555 146.658 130.841 1.00 31.63 220 ILE C O 1
ATOM 5945 N N . MET C 1 221 ? 147.161 144.556 130.136 1.00 32.64 221 MET C N 1
ATOM 5946 C CA . MET C 1 221 ? 146.426 144.218 131.346 1.00 32.64 221 MET C CA 1
ATOM 5947 C C . MET C 1 221 ? 147.314 144.316 132.577 1.00 32.64 221 MET C C 1
ATOM 5948 O O . MET C 1 221 ? 146.872 144.780 133.633 1.00 32.64 221 MET C O 1
ATOM 5953 N N . VAL C 1 222 ? 148.580 143.912 132.457 1.00 32.85 222 VAL C N 1
ATOM 5954 C CA . VAL C 1 222 ? 149.474 143.978 133.609 1.00 32.85 222 VAL C CA 1
ATOM 5955 C C . VAL C 1 222 ? 149.828 145.424 133.928 1.00 32.85 222 VAL C C 1
ATOM 5956 O O . VAL C 1 222 ? 149.964 145.798 135.097 1.00 32.85 222 VAL C O 1
ATOM 5960 N N . ILE C 1 223 ? 149.971 146.266 132.903 1.00 31.81 223 ILE C N 1
ATOM 5961 C CA . ILE C 1 223 ? 150.217 147.683 133.145 1.00 31.81 223 ILE C CA 1
ATOM 5962 C C . ILE C 1 223 ? 149.076 148.282 133.949 1.00 31.81 223 ILE C C 1
ATOM 5963 O O . ILE C 1 223 ? 149.293 149.008 134.931 1.00 31.81 223 ILE C O 1
ATOM 5968 N N . ILE C 1 224 ? 147.840 147.961 133.567 1.00 27.09 224 ILE C N 1
ATOM 5969 C CA . ILE C 1 224 ? 146.691 148.510 134.283 1.00 27.09 224 ILE C CA 1
ATOM 5970 C C . ILE C 1 224 ? 146.614 147.945 135.698 1.00 27.09 224 ILE C C 1
ATOM 5971 O O . ILE C 1 224 ? 146.260 148.655 136.648 1.00 27.09 224 ILE C O 1
ATOM 5976 N N . MET C 1 225 ? 146.965 146.668 135.870 1.00 27.03 225 MET C N 1
ATOM 5977 C CA . MET C 1 225 ? 146.952 146.085 137.207 1.00 27.03 225 MET C CA 1
ATOM 5978 C C . MET C 1 225 ? 147.985 146.742 138.113 1.00 27.03 225 MET C C 1
ATOM 5979 O O . MET C 1 225 ? 147.724 146.961 139.299 1.00 27.03 225 MET C O 1
ATOM 5984 N N . CYS C 1 226 ? 149.161 147.078 137.580 1.00 28.75 226 CYS C N 1
ATOM 5985 C CA . CYS C 1 226 ? 150.157 147.756 138.409 1.00 28.75 226 CYS C CA 1
ATOM 5986 C C . CYS C 1 226 ? 149.743 149.189 138.718 1.00 28.75 226 CYS C C 1
ATOM 5987 O O . CYS C 1 226 ? 150.016 149.694 139.814 1.00 28.75 226 CYS C O 1
ATOM 5990 N N . ILE C 1 227 ? 149.089 149.865 137.771 1.00 24.16 227 ILE C N 1
ATOM 5991 C CA . ILE C 1 227 ? 148.530 151.179 138.080 1.00 24.16 227 ILE C CA 1
ATOM 5992 C C . ILE C 1 227 ? 147.578 151.081 139.260 1.00 24.16 227 ILE C C 1
ATOM 5993 O O . ILE C 1 227 ? 147.682 151.839 140.235 1.00 24.16 227 ILE C O 1
ATOM 5998 N N . TYR C 1 228 ? 146.637 150.139 139.192 1.00 23.45 228 TYR C N 1
ATOM 5999 C CA . TYR C 1 228 ? 145.666 149.990 140.268 1.00 23.45 228 TYR C CA 1
ATOM 6000 C C . TYR C 1 228 ? 146.333 149.543 141.560 1.00 23.45 228 TYR C C 1
ATOM 6001 O O . TYR C 1 228 ? 145.849 149.852 142.647 1.00 23.45 228 TYR C O 1
ATOM 6010 N N . ALA C 1 229 ? 147.455 148.830 141.465 1.00 23.86 229 ALA C N 1
ATOM 6011 C CA . ALA C 1 229 ? 148.156 148.407 142.673 1.00 23.86 229 ALA C CA 1
ATOM 6012 C 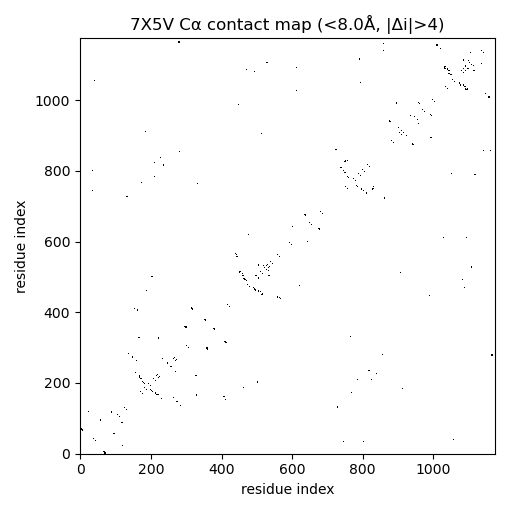C . ALA C 1 229 ? 148.824 149.585 143.363 1.00 23.86 229 ALA C C 1
ATOM 6013 O O . ALA C 1 229 ? 148.785 149.695 144.592 1.00 23.86 229 ALA C 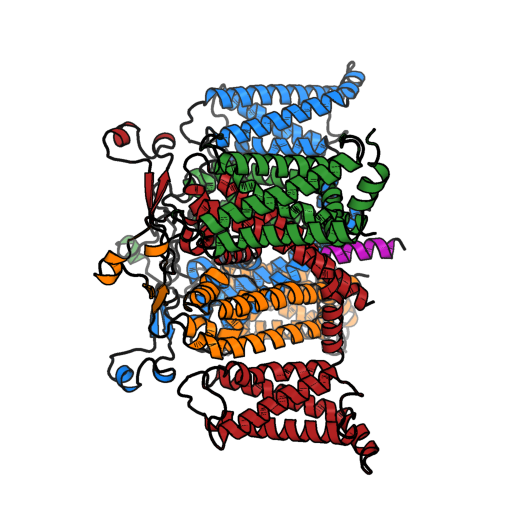O 1
ATOM 6015 N N . ILE C 1 230 ? 149.443 150.478 142.589 1.00 25.29 230 ILE C N 1
ATOM 6016 C CA . ILE C 1 230 ? 149.995 151.703 143.166 1.00 25.29 230 ILE C CA 1
ATOM 6017 C C . ILE C 1 230 ? 148.894 152.521 143.816 1.00 25.29 230 ILE C C 1
ATOM 6018 O O . ILE C 1 230 ? 149.034 152.996 144.952 1.00 25.29 230 ILE C O 1
ATOM 6023 N N . LEU C 1 231 ? 147.785 152.711 143.097 1.00 24.65 231 LEU C N 1
ATOM 6024 C CA . LEU C 1 231 ? 146.667 153.463 143.652 1.00 24.65 231 LEU C CA 1
ATOM 6025 C C . LEU C 1 231 ? 146.154 152.817 144.932 1.00 24.65 231 LEU C C 1
ATOM 6026 O O . LEU C 1 231 ? 145.877 153.505 145.918 1.00 24.65 231 LEU C O 1
ATOM 6031 N N . GLY C 1 232 ? 146.041 151.492 144.941 1.00 23.95 232 GLY C N 1
ATOM 6032 C CA . GLY C 1 232 ? 145.518 150.812 146.108 1.00 23.95 232 GLY C CA 1
ATOM 6033 C C . GLY C 1 232 ? 146.439 150.903 147.302 1.00 23.95 232 GLY C C 1
ATOM 6034 O O . GLY C 1 232 ? 145.980 151.045 148.434 1.00 23.95 232 GLY C O 1
ATOM 6035 N N . VAL C 1 233 ? 147.749 150.812 147.077 1.00 26.31 233 VAL C N 1
ATOM 6036 C CA . VAL C 1 233 ? 148.685 150.963 148.188 1.00 26.31 233 VAL C CA 1
ATOM 6037 C C . VAL C 1 233 ? 148.623 152.382 148.732 1.00 26.31 233 VAL C C 1
ATOM 6038 O O . VAL C 1 233 ? 148.702 152.605 149.942 1.00 26.31 233 VAL C O 1
ATOM 6042 N N . GLU C 1 234 ? 148.482 153.368 147.849 1.00 24.86 234 GLU C N 1
ATOM 6043 C CA . GLU C 1 234 ? 148.418 154.739 148.335 1.00 24.86 234 GLU C CA 1
ATOM 6044 C C . GLU C 1 234 ? 147.148 154.973 149.140 1.00 24.86 234 GLU C C 1
ATOM 6045 O O . GLU C 1 234 ? 147.172 155.648 150.174 1.00 24.86 234 GLU C O 1
ATOM 6051 N N . PHE C 1 235 ? 146.031 154.399 148.694 1.00 23.65 235 PHE C N 1
ATOM 6052 C CA . PHE C 1 235 ? 144.752 154.691 149.329 1.00 23.65 235 PHE C CA 1
ATOM 6053 C C . PHE C 1 235 ? 144.521 153.830 150.565 1.00 23.65 235 PHE C C 1
ATOM 6054 O O . PHE C 1 235 ? 144.406 154.349 151.679 1.00 23.65 235 PHE C O 1
ATOM 6062 N N . TYR C 1 236 ? 144.461 152.509 150.392 1.00 26.31 236 TYR C N 1
ATOM 6063 C CA . TYR C 1 236 ? 143.940 151.617 151.415 1.00 26.31 236 TYR C CA 1
ATOM 6064 C C . TYR C 1 236 ? 144.993 150.937 152.272 1.00 26.31 236 TYR C C 1
ATOM 6065 O O . TYR C 1 236 ? 144.622 150.154 153.149 1.00 26.31 236 TYR C O 1
ATOM 6074 N N . HIS C 1 237 ? 146.282 151.212 152.068 1.00 25.72 237 HIS C N 1
ATOM 6075 C CA . HIS C 1 237 ? 147.309 150.465 152.787 1.00 25.72 237 HIS C CA 1
ATOM 6076 C C . HIS C 1 237 ? 147.253 150.666 154.292 1.00 25.72 237 HIS C C 1
ATOM 6077 O O . HIS C 1 237 ? 148.004 150.006 155.017 1.00 25.72 237 HIS C O 1
ATOM 6084 N N . MET C 1 238 ? 146.390 151.551 154.788 1.00 28.37 238 MET C N 1
ATOM 6085 C CA . MET C 1 238 ? 146.224 151.740 156.222 1.00 28.37 238 MET C CA 1
ATOM 6086 C C . MET C 1 238 ? 144.777 151.612 156.675 1.00 28.37 238 MET C C 1
ATOM 6087 O O . MET C 1 238 ? 144.454 152.030 157.788 1.00 28.37 238 MET C O 1
ATOM 6092 N N . THR C 1 239 ? 143.902 151.050 155.848 1.00 25.01 239 THR C N 1
ATOM 6093 C CA . THR C 1 239 ? 142.514 150.852 156.246 1.00 25.01 239 THR C CA 1
ATOM 6094 C C . THR C 1 239 ? 142.426 149.851 157.387 1.00 25.01 239 THR C C 1
ATOM 6095 O O . THR C 1 239 ? 142.849 148.702 157.257 1.00 25.01 239 THR C O 1
ATOM 6099 N N . GLY C 1 240 ? 141.866 150.287 158.507 1.00 28.00 240 GLY C N 1
ATOM 6100 C CA . GLY C 1 240 ? 141.716 149.390 159.638 1.00 28.00 240 GLY C CA 1
ATOM 6101 C C . GLY C 1 240 ? 143.006 149.090 160.366 1.00 28.00 240 GLY C C 1
ATOM 6102 O O . GLY C 1 240 ? 143.119 148.044 161.014 1.00 28.00 240 GLY C O 1
ATOM 6103 N N . SER C 1 241 ? 143.976 150.004 160.306 1.00 30.24 241 SER C N 1
ATOM 6104 C CA . SER C 1 241 ? 145.272 149.767 160.935 1.00 30.24 241 SER C CA 1
ATOM 6105 C C . SER C 1 241 ? 145.134 149.548 162.438 1.00 30.24 241 SER C C 1
ATOM 6106 O O . SER C 1 241 ? 145.904 148.788 163.032 1.00 30.24 241 SER C O 1
ATOM 6109 N N . ASP C 1 242 ? 144.163 150.206 163.076 1.00 36.13 242 ASP C N 1
ATOM 6110 C CA . ASP C 1 242 ? 143.959 149.992 164.504 1.00 36.13 242 ASP C CA 1
ATOM 6111 C C . ASP C 1 242 ? 143.439 148.587 164.762 1.00 36.13 242 ASP C C 1
ATOM 6112 O O . ASP C 1 242 ? 143.555 148.081 165.883 1.00 36.13 242 ASP C O 1
ATOM 6117 N N . GLY C 1 243 ? 142.990 147.908 163.712 1.00 34.54 243 GLY C N 1
ATOM 6118 C CA . GLY C 1 243 ? 142.279 146.660 163.824 1.00 34.54 243 GLY C CA 1
ATOM 6119 C C . GLY C 1 243 ? 140.781 146.804 163.772 1.00 34.54 243 GLY C C 1
ATOM 6120 O O . GLY C 1 243 ? 140.084 145.789 163.718 1.00 34.54 243 GLY C O 1
ATOM 6121 N N . THR C 1 244 ? 140.306 148.034 163.800 1.00 35.30 244 THR C N 1
ATOM 6122 C CA . THR C 1 244 ? 138.897 148.295 163.768 1.00 35.30 244 THR C CA 1
ATOM 6123 C C . THR C 1 244 ? 138.653 149.525 162.950 1.00 35.30 244 THR C C 1
ATOM 6124 O O . THR C 1 244 ? 139.480 150.417 162.909 1.00 35.30 244 THR C O 1
ATOM 6128 N N . TYR C 1 245 ? 137.533 149.541 162.256 1.00 34.25 245 TYR C N 1
ATOM 6129 C CA . TYR C 1 245 ? 137.120 150.709 161.510 1.00 34.25 245 TYR C CA 1
ATOM 6130 C C . TYR C 1 245 ? 135.667 150.986 161.887 1.00 34.25 245 TYR C C 1
ATOM 6131 O O . TYR C 1 245 ? 134.975 150.115 162.391 1.00 34.25 245 TYR C O 1
ATOM 6140 N N . VAL C 1 246 ? 135.203 152.205 161.671 1.00 37.94 246 VAL C N 1
ATOM 6141 C CA . VAL C 1 246 ? 133.830 152.534 162.016 1.00 37.94 246 VAL C CA 1
ATOM 6142 C C . VAL C 1 246 ? 132.963 152.691 160.783 1.00 37.94 246 VAL C C 1
ATOM 6143 O O . VAL C 1 246 ? 133.392 153.232 159.780 1.00 37.94 246 VAL C O 1
ATOM 6147 N N . THR C 1 247 ? 131.756 152.150 160.859 1.00 37.55 247 THR C N 1
ATOM 6148 C CA . THR C 1 247 ? 130.777 152.265 159.796 1.00 37.55 247 THR C CA 1
ATOM 6149 C C . THR C 1 247 ? 129.614 153.035 160.408 1.00 37.55 247 THR C C 1
ATOM 6150 O O . THR C 1 247 ? 129.344 152.915 161.593 1.00 37.55 247 THR C O 1
ATOM 6154 N N . TYR C 1 248 ? 128.931 153.842 159.613 1.00 49.37 248 TYR C N 1
ATOM 6155 C CA . TYR C 1 248 ? 127.865 154.670 160.153 1.00 49.37 248 TYR C CA 1
ATOM 6156 C C . TYR C 1 248 ? 126.423 154.277 159.838 1.00 49.37 248 TYR C C 1
ATOM 6157 O O . TYR C 1 248 ? 126.065 153.930 158.716 1.00 49.37 248 TYR C O 1
ATOM 6166 N N . ASN C 1 249 ? 125.621 154.332 160.892 1.00 46.20 249 ASN C N 1
ATOM 6167 C CA . ASN C 1 249 ? 124.198 154.035 160.904 1.00 46.20 249 ASN C CA 1
ATOM 6168 C C . ASN C 1 249 ? 123.244 155.063 160.333 1.00 46.20 249 ASN C C 1
ATOM 6169 O O . ASN C 1 249 ? 123.567 156.235 160.162 1.00 46.20 249 ASN C O 1
ATOM 6174 N N . ASP C 1 250 ? 122.022 154.592 160.146 1.00 44.97 250 ASP C N 1
ATOM 6175 C CA . ASP C 1 250 ? 120.912 155.369 159.661 1.00 44.97 250 ASP C CA 1
ATOM 6176 C C . ASP C 1 250 ? 119.788 154.947 160.574 1.00 44.97 250 ASP C C 1
ATOM 6177 O O . ASP C 1 250 ? 118.649 154.875 160.167 1.00 44.97 250 ASP C O 1
ATOM 6182 N N . ASN C 1 251 ? 120.127 154.645 161.820 1.00 41.46 251 ASN C N 1
ATOM 6183 C CA . ASN C 1 251 ? 119.139 154.194 162.786 1.00 41.46 251 ASN C CA 1
ATOM 6184 C C . ASN C 1 251 ? 118.015 155.143 163.132 1.00 41.46 251 ASN C C 1
ATOM 6185 O O . ASN C 1 251 ? 116.873 154.725 163.188 1.00 41.46 251 ASN C O 1
ATOM 6190 N N . VAL C 1 252 ? 118.308 156.407 163.393 1.00 49.24 252 VAL C N 1
ATOM 6191 C CA . VAL C 1 252 ? 117.234 157.332 163.716 1.00 49.24 252 VAL C CA 1
ATOM 6192 C C . VAL C 1 252 ? 116.341 157.564 162.507 1.00 49.24 252 VAL C C 1
ATOM 6193 O O . VAL C 1 252 ? 115.123 157.611 162.609 1.00 49.24 252 VAL C O 1
ATOM 6197 N N . LYS C 1 253 ? 116.961 157.696 161.347 1.00 40.92 253 LYS C N 1
ATOM 6198 C CA . LYS C 1 253 ? 116.253 157.963 160.109 1.00 40.92 253 LYS C CA 1
ATOM 6199 C C . LYS C 1 253 ? 115.358 156.836 159.617 1.00 40.92 253 LYS C C 1
ATOM 6200 O O . LYS C 1 253 ? 114.339 157.089 158.992 1.00 40.92 253 LYS C O 1
ATOM 6206 N N . ARG C 1 254 ? 115.739 155.594 159.887 1.00 36.88 254 ARG C N 1
ATOM 6207 C CA . ARG C 1 254 ? 114.968 154.434 159.449 1.00 36.88 254 ARG C CA 1
ATOM 6208 C C . ARG C 1 254 ? 113.755 154.065 160.277 1.00 36.88 254 ARG C C 1
ATOM 6209 O O . ARG C 1 254 ? 112.698 153.778 159.734 1.00 36.88 254 ARG C O 1
ATOM 6217 N N . GLY C 1 255 ? 113.906 154.093 161.589 1.00 45.85 255 GLY C N 1
ATOM 6218 C CA . GLY C 1 255 ? 112.880 153.634 162.495 1.00 45.85 255 GLY C CA 1
ATOM 6219 C C . GLY C 1 255 ? 113.332 152.723 163.609 1.00 45.85 255 GLY C C 1
ATOM 6220 O O . GLY C 1 255 ? 112.509 152.360 164.456 1.00 45.85 255 GLY C O 1
ATOM 6221 N N . LEU C 1 256 ? 114.609 152.344 163.652 1.00 45.70 256 LEU C N 1
ATOM 6222 C CA . LEU C 1 256 ? 115.039 151.363 164.641 1.00 45.70 256 LEU C CA 1
ATOM 6223 C C . LEU C 1 256 ? 115.194 151.992 166.018 1.00 45.70 256 LEU C C 1
ATOM 6224 O O . LEU C 1 256 ? 115.041 151.313 167.040 1.00 45.70 256 LEU C O 1
ATOM 6229 N N . CYS C 1 257 ? 115.505 153.283 166.071 1.00 61.95 257 CYS C N 1
ATOM 6230 C CA . CYS C 1 257 ? 115.562 154.010 167.329 1.00 61.95 257 CYS C CA 1
ATOM 6231 C C . CYS C 1 257 ? 115.083 155.435 167.099 1.00 61.95 257 CYS C C 1
ATOM 6232 O O . CYS C 1 257 ? 114.969 155.897 165.961 1.00 61.95 257 CYS C O 1
ATOM 6235 N N . THR C 1 258 ? 114.790 156.125 168.196 1.00 69.63 258 THR C N 1
ATOM 6236 C CA . THR C 1 258 ? 114.393 157.522 168.121 1.00 69.63 258 THR C CA 1
ATOM 6237 C C . THR C 1 258 ? 115.576 158.421 168.452 1.00 69.63 258 THR C C 1
ATOM 6238 O O . THR C 1 258 ? 116.477 158.033 169.200 1.00 69.63 258 THR C O 1
ATOM 6242 N N . GLY C 1 259 ? 115.563 159.629 167.885 1.00 68.88 259 GLY C N 1
ATOM 6243 C CA . GLY C 1 259 ? 116.728 160.496 167.969 1.00 68.88 259 GLY C CA 1
ATOM 6244 C C . GLY C 1 259 ? 117.133 160.837 169.391 1.00 68.88 259 GLY C C 1
ATOM 6245 O O . GLY C 1 259 ? 118.290 161.172 169.650 1.00 68.88 259 GLY C O 1
ATOM 6246 N N . ASP C 1 260 ? 116.190 160.757 170.331 1.00 71.74 260 ASP C N 1
ATOM 6247 C CA . ASP C 1 260 ? 116.496 161.144 171.704 1.00 71.74 260 ASP C CA 1
ATOM 6248 C C . ASP C 1 260 ? 117.404 160.126 172.381 1.00 71.74 260 ASP C C 1
ATOM 6249 O O . ASP C 1 260 ? 118.288 160.495 173.163 1.00 71.74 260 ASP C O 1
ATOM 6254 N N . GLU C 1 261 ? 117.201 158.840 172.091 1.00 71.29 261 GLU C N 1
ATOM 6255 C CA . GLU C 1 261 ? 118.006 157.798 172.720 1.00 71.29 261 GLU C CA 1
ATOM 6256 C C . GLU C 1 261 ? 119.466 157.905 172.298 1.00 71.29 261 GLU C C 1
ATOM 6257 O O . GLU C 1 261 ? 120.375 157.554 173.058 1.00 71.29 261 GLU C O 1
ATOM 6263 N N . VAL C 1 262 ? 119.706 158.390 171.079 1.00 67.35 262 VAL C N 1
ATOM 6264 C CA . VAL C 1 262 ? 121.075 158.586 170.613 1.00 67.35 262 VAL C CA 1
ATOM 6265 C C . VAL C 1 262 ? 121.760 159.684 171.413 1.00 67.35 262 VAL C C 1
ATOM 6266 O O . VAL C 1 262 ? 122.867 159.496 171.932 1.00 67.35 262 VAL C O 1
ATOM 6270 N N . GLU C 1 263 ? 121.122 160.853 171.512 1.00 69.70 263 GLU C N 1
ATOM 6271 C CA . GLU C 1 263 ? 121.713 161.963 172.251 1.00 69.70 263 GLU C CA 1
ATOM 6272 C C . GLU C 1 263 ? 121.866 161.627 173.729 1.00 69.70 263 GLU C C 1
ATOM 6273 O O . GLU C 1 263 ? 122.792 162.114 174.387 1.00 69.70 263 GLU C O 1
ATOM 6279 N N . LEU C 1 264 ? 120.971 160.798 174.270 1.00 71.32 264 LEU C N 1
ATOM 6280 C CA . LEU C 1 264 ? 121.099 160.402 175.668 1.00 71.32 264 LEU C CA 1
ATOM 6281 C C . LEU C 1 264 ? 122.197 159.357 175.836 1.00 71.32 264 LEU C C 1
ATOM 6282 O O . LEU C 1 264 ? 122.906 159.347 176.848 1.00 71.32 264 LEU C O 1
ATOM 6287 N N . GLY C 1 265 ? 122.362 158.479 174.849 1.00 70.40 265 GLY C N 1
ATOM 6288 C CA . GLY C 1 265 ? 123.391 157.461 174.889 1.00 70.40 265 GLY C CA 1
ATOM 6289 C C . GLY C 1 265 ? 122.885 156.038 174.844 1.00 70.40 265 GLY C C 1
ATOM 6290 O O . GLY C 1 265 ? 123.686 155.110 174.998 1.00 70.40 265 GLY C O 1
ATOM 6291 N N . GLN C 1 266 ? 121.582 155.840 174.637 1.00 76.23 266 GLN C N 1
ATOM 6292 C CA . GLN C 1 266 ? 121.026 154.492 174.646 1.00 76.23 266 GLN C CA 1
ATOM 6293 C C . GLN C 1 266 ? 121.359 153.752 173.359 1.00 76.23 266 GLN C C 1
ATOM 6294 O O . GLN C 1 266 ? 121.629 152.545 173.380 1.00 76.23 266 GLN C O 1
ATOM 6300 N N . CYS C 1 267 ? 121.367 154.458 172.235 1.00 69.17 267 CYS C N 1
ATOM 6301 C CA . CYS C 1 267 ? 121.733 153.881 170.953 1.00 69.17 267 CYS C CA 1
ATOM 6302 C C . CYS C 1 267 ? 122.853 154.704 170.337 1.00 69.17 267 CYS C C 1
ATOM 6303 O O . CYS C 1 267 ? 123.242 155.750 170.859 1.00 69.17 267 CYS C O 1
ATOM 6306 N N . SER C 1 268 ? 123.385 154.213 169.222 1.00 60.70 268 SER C N 1
ATOM 6307 C CA . SER C 1 268 ? 124.451 154.905 168.515 1.00 60.70 268 SER C CA 1
ATOM 6308 C C . SER C 1 268 ? 124.240 154.758 167.017 1.00 60.70 268 SER C C 1
ATOM 6309 O O . SER C 1 268 ? 123.437 153.944 166.560 1.00 60.70 268 SER C O 1
ATOM 6312 N N . LEU C 1 269 ? 124.966 155.570 166.258 1.00 52.09 269 LEU C N 1
ATOM 6313 C CA . LEU C 1 269 ? 124.962 155.476 164.808 1.00 52.09 269 LEU C CA 1
ATOM 6314 C C . LEU C 1 269 ? 126.258 154.917 164.244 1.00 52.09 269 LEU C C 1
ATOM 6315 O O . LEU C 1 269 ? 126.426 154.907 163.023 1.00 52.09 269 LEU C O 1
ATOM 6320 N N . ASN C 1 270 ? 127.183 154.469 165.087 1.00 50.12 270 ASN C N 1
ATOM 6321 C CA . ASN C 1 270 ? 128.448 153.914 164.630 1.00 50.12 270 ASN C CA 1
ATOM 6322 C C . ASN C 1 270 ? 128.691 152.565 165.289 1.00 50.12 270 ASN C C 1
ATOM 6323 O O . ASN C 1 270 ? 128.305 152.345 166.441 1.00 50.12 270 ASN C O 1
ATOM 6328 N N . GLN C 1 271 ? 129.291 151.668 164.531 1.00 41.32 271 GLN C N 1
ATOM 6329 C CA . GLN C 1 271 ? 129.609 150.361 165.022 1.00 41.32 271 GLN C CA 1
ATOM 6330 C C . GLN C 1 271 ? 131.096 150.220 164.837 1.00 41.32 271 GLN C C 1
ATOM 6331 O O . GLN C 1 271 ? 131.600 150.451 163.746 1.00 41.32 271 GLN C O 1
ATOM 6337 N N . THR C 1 272 ? 131.810 149.883 165.904 1.00 43.77 272 THR C N 1
ATOM 6338 C CA . THR C 1 272 ? 133.250 149.677 165.788 1.00 43.77 272 THR C CA 1
ATOM 6339 C C . THR C 1 272 ? 133.573 148.245 165.376 1.00 43.77 272 THR C C 1
ATOM 6340 O O . THR C 1 272 ? 134.109 147.468 166.172 1.00 43.77 272 THR C O 1
ATOM 6344 N N . VAL C 1 273 ? 133.244 147.874 164.140 1.00 36.69 273 VAL C N 1
ATOM 6345 C CA . VAL C 1 273 ? 133.548 146.557 163.590 1.00 36.69 273 VAL C CA 1
ATOM 6346 C C . VAL C 1 273 ? 135.056 146.343 163.531 1.00 36.69 273 VAL C C 1
ATOM 6347 O O . VAL C 1 273 ? 135.815 147.285 163.280 1.00 36.69 273 VAL C O 1
ATOM 6351 N N . SER C 1 274 ? 135.502 145.108 163.751 1.00 36.26 274 SER C N 1
ATOM 6352 C CA . SER C 1 274 ? 136.919 144.771 163.762 1.00 36.26 274 SER C CA 1
ATOM 6353 C C . SER C 1 274 ? 137.389 144.438 162.354 1.00 36.26 274 SER C C 1
ATOM 6354 O O . SER C 1 274 ? 136.607 143.978 161.519 1.00 36.26 274 SER C O 1
ATOM 6357 N N . SER C 1 275 ? 138.680 144.655 162.108 1.00 33.88 275 SER C N 1
ATOM 6358 C CA . SER C 1 275 ? 139.238 144.569 160.768 1.00 33.88 275 SER C CA 1
ATOM 6359 C C . SER C 1 275 ? 140.218 143.421 160.577 1.00 33.88 275 SER C C 1
ATOM 6360 O O . SER C 1 275 ? 140.720 143.249 159.462 1.00 33.88 275 SER C O 1
ATOM 6363 N N . GLU C 1 276 ? 140.508 142.644 161.618 1.00 39.23 276 GLU C N 1
ATOM 6364 C CA . GLU C 1 276 ? 141.404 141.502 161.481 1.00 39.23 276 GLU C CA 1
ATOM 6365 C C . GLU C 1 276 ? 140.871 140.504 160.472 1.00 39.23 276 GLU C C 1
ATOM 6366 O O . GLU C 1 276 ? 139.682 140.180 160.472 1.00 39.23 276 GLU C O 1
ATOM 6372 N N . THR C 1 277 ? 141.758 140.010 159.617 1.00 31.57 277 THR C N 1
ATOM 6373 C CA . THR C 1 277 ? 141.405 138.945 158.697 1.00 31.57 277 THR C CA 1
ATOM 6374 C C . THR C 1 277 ? 141.665 137.585 159.345 1.00 31.57 277 THR C C 1
ATOM 6375 O O . THR C 1 277 ? 142.142 137.481 160.476 1.00 31.57 277 THR C O 1
ATOM 6379 N N . ALA C 1 278 ? 141.340 136.520 158.613 1.00 30.56 278 ALA C N 1
ATOM 6380 C CA . ALA C 1 278 ? 141.602 135.176 159.112 1.00 30.56 278 ALA C CA 1
ATOM 6381 C C . ALA C 1 278 ? 143.069 134.807 158.953 1.00 30.56 278 ALA C C 1
ATOM 6382 O O . ALA C 1 278 ? 143.454 133.656 159.180 1.00 30.56 278 ALA C O 1
ATOM 6384 N N . ARG C 1 279 ? 143.886 135.804 158.631 1.00 28.44 279 ARG C N 1
ATOM 6385 C CA . ARG C 1 279 ? 145.325 135.645 158.470 1.00 28.44 279 ARG C CA 1
ATOM 6386 C C . ARG C 1 279 ? 146.038 136.374 159.591 1.00 28.44 279 ARG C C 1
ATOM 6387 O O . ARG C 1 279 ? 147.245 136.367 159.647 1.00 28.44 279 ARG C O 1
ATOM 6395 N N . GLY C 1 280 ? 145.283 137.012 160.477 1.00 31.72 280 GLY C N 1
ATOM 6396 C CA . GLY C 1 280 ? 145.846 137.717 161.606 1.00 31.72 280 GLY C CA 1
ATOM 6397 C C . GLY C 1 280 ? 146.185 139.167 161.366 1.00 31.72 280 GLY C C 1
ATOM 6398 O O . GLY C 1 280 ? 146.617 139.846 162.302 1.00 31.72 280 GLY C O 1
ATOM 6399 N N . TYR C 1 281 ? 145.987 139.668 160.154 1.00 33.86 281 TYR C N 1
ATOM 6400 C CA . TYR C 1 281 ? 146.381 141.014 159.774 1.00 33.86 281 TYR C CA 1
ATOM 6401 C C . TYR C 1 281 ? 145.278 142.006 160.087 1.00 33.86 281 TYR C C 1
ATOM 6402 O O . TYR C 1 281 ? 144.336 141.722 160.821 1.00 33.86 281 TYR C O 1
ATOM 6411 N N . THR C 1 282 ? 145.443 143.198 159.533 1.00 28.39 282 THR C N 1
ATOM 6412 C CA . THR C 1 282 ? 144.350 144.126 159.343 1.00 28.39 282 THR C CA 1
ATOM 6413 C C . THR C 1 282 ? 144.016 144.191 157.859 1.00 28.39 282 THR C C 1
ATOM 6414 O O . THR C 1 282 ? 144.763 143.697 157.015 1.00 28.39 282 THR C O 1
ATOM 6418 N N . TYR C 1 283 ? 142.866 144.782 157.541 1.00 28.47 283 TYR C N 1
ATOM 6419 C CA . TYR C 1 283 ? 142.426 144.794 156.152 1.00 28.47 283 TYR C CA 1
ATOM 6420 C C . TYR C 1 283 ? 143.466 145.437 155.247 1.00 28.47 283 TYR C C 1
ATOM 6421 O O . TYR C 1 283 ? 143.763 144.917 154.168 1.00 28.47 283 TYR C O 1
ATOM 6430 N N . GLY C 1 284 ? 144.030 146.566 155.668 1.00 30.01 284 GLY C N 1
ATOM 6431 C CA . GLY C 1 284 ? 144.934 147.293 154.794 1.00 30.01 284 GLY C CA 1
ATOM 6432 C C . GLY C 1 284 ? 146.259 146.585 154.601 1.00 30.01 284 GLY C C 1
ATOM 6433 O O . GLY C 1 284 ? 146.747 146.454 153.478 1.00 30.01 284 GLY C O 1
ATOM 6434 N N . GLU C 1 285 ? 146.849 146.107 155.696 1.00 35.49 285 GLU C N 1
ATOM 6435 C CA . GLU C 1 285 ? 148.169 145.490 155.626 1.00 35.49 285 GLU C CA 1
ATOM 6436 C C . GLU C 1 285 ? 148.168 144.265 154.726 1.00 35.49 285 GLU C C 1
ATOM 6437 O O . GLU C 1 285 ? 149.114 144.042 153.966 1.00 35.49 285 GLU C O 1
ATOM 6443 N N . GLU C 1 286 ? 147.121 143.452 154.800 1.00 32.59 286 GLU C N 1
ATOM 6444 C CA . GLU C 1 286 ? 147.117 142.216 154.033 1.00 32.59 286 GLU C CA 1
ATOM 6445 C C . GLU C 1 286 ? 146.785 142.467 152.572 1.00 32.59 286 GLU C C 1
ATOM 6446 O O . GLU C 1 286 ? 147.449 141.942 151.675 1.00 32.59 286 GLU C O 1
ATOM 6452 N N . TYR C 1 287 ? 145.755 143.261 152.309 1.00 42.95 287 TYR C N 1
ATOM 6453 C CA . TYR C 1 287 ? 145.255 143.361 150.947 1.00 42.95 287 TYR C CA 1
ATOM 6454 C C . TYR C 1 287 ? 146.047 144.372 150.134 1.00 42.95 287 TYR C C 1
ATOM 6455 O O . TYR C 1 287 ? 146.257 144.178 148.934 1.00 42.95 287 TYR C O 1
ATOM 6464 N N . TYR C 1 288 ? 146.505 145.457 150.764 1.00 42.95 288 TYR C N 1
ATOM 6465 C CA . TYR C 1 288 ? 147.264 146.481 150.057 1.00 42.95 288 TYR C CA 1
ATOM 6466 C C . TYR C 1 288 ? 148.447 146.973 150.875 1.00 42.95 288 TYR C C 1
ATOM 6467 O O . TYR C 1 288 ? 148.847 148.127 150.746 1.00 42.95 288 TYR C O 1
ATOM 6476 N N . GLY C 1 289 ? 149.026 146.120 151.715 1.00 30.26 289 GLY C N 1
ATOM 6477 C CA . GLY C 1 289 ? 150.122 146.566 152.559 1.00 30.26 289 GLY C CA 1
ATOM 6478 C C . GLY C 1 289 ? 151.339 147.004 151.770 1.00 30.26 289 GLY C C 1
ATOM 6479 O O . GLY C 1 289 ? 152.013 147.966 152.139 1.00 30.26 289 GLY C O 1
ATOM 6480 N N . THR C 1 290 ? 151.648 146.295 150.688 1.00 31.05 290 THR C N 1
ATOM 6481 C CA . THR C 1 290 ? 152.738 146.646 149.791 1.00 31.05 290 THR C CA 1
ATOM 6482 C C . THR C 1 290 ? 152.245 146.556 148.356 1.00 31.05 290 THR C C 1
ATOM 6483 O O . THR C 1 290 ? 151.071 146.298 148.096 1.00 31.05 290 THR C O 1
ATOM 6487 N N . PHE C 1 291 ? 153.162 146.760 147.413 1.00 42.95 291 PHE C N 1
ATOM 6488 C CA . PHE C 1 291 ? 152.768 146.783 146.012 1.00 42.95 291 PHE C CA 1
ATOM 6489 C C . PHE C 1 291 ? 152.536 145.385 145.476 1.00 42.95 291 PHE C C 1
ATOM 6490 O O . PHE C 1 291 ? 151.685 145.189 144.603 1.00 42.95 291 PHE C O 1
ATOM 6498 N N . PHE C 1 292 ? 153.268 144.397 145.980 1.00 42.95 292 PHE C N 1
ATOM 6499 C CA . PHE C 1 292 ? 153.060 143.039 145.504 1.00 42.95 292 PHE C CA 1
ATOM 6500 C C . PHE C 1 292 ? 151.871 142.389 146.189 1.00 42.95 292 PHE C C 1
ATOM 6501 O O . PHE C 1 292 ? 151.140 141.626 145.554 1.00 42.95 292 PHE C O 1
ATOM 6509 N N . ARG C 1 293 ? 151.636 142.710 147.460 1.00 30.23 293 ARG C N 1
ATOM 6510 C CA . ARG C 1 293 ? 150.387 142.323 148.099 1.00 30.23 293 ARG C CA 1
ATOM 6511 C C . ARG C 1 293 ? 149.192 142.920 147.376 1.00 30.23 293 ARG C C 1
ATOM 6512 O O . ARG C 1 293 ? 148.178 142.246 147.183 1.00 30.23 293 ARG C O 1
ATOM 6520 N N . ALA C 1 294 ? 149.291 144.181 146.967 1.00 27.58 294 ALA C N 1
ATOM 6521 C CA . ALA C 1 294 ? 148.191 144.802 146.248 1.00 27.58 294 ALA C CA 1
ATOM 6522 C C . ALA C 1 294 ? 148.024 144.198 144.866 1.00 27.58 294 ALA C C 1
ATOM 6523 O O . ALA C 1 294 ? 146.901 144.010 144.399 1.00 27.58 294 ALA C O 1
ATOM 6525 N N . LEU C 1 295 ? 149.126 143.889 144.188 1.00 42.95 295 LEU C N 1
ATOM 6526 C CA . LEU C 1 295 ? 149.021 143.261 142.876 1.00 42.95 295 LEU C CA 1
ATOM 6527 C C . LEU C 1 295 ? 148.403 141.875 142.986 1.00 42.95 295 LEU C C 1
ATOM 6528 O O . LEU C 1 295 ? 147.630 141.456 142.116 1.00 42.95 295 LEU C O 1
ATOM 6533 N N . TYR C 1 296 ? 148.687 141.165 144.077 1.00 25.10 296 TYR C N 1
ATOM 6534 C CA . TYR C 1 296 ? 148.059 139.867 144.291 1.00 25.10 296 TYR C CA 1
ATOM 6535 C C . TYR C 1 296 ? 146.578 140.011 144.623 1.00 25.10 296 TYR C C 1
ATOM 6536 O O . TYR C 1 296 ? 145.751 139.231 144.138 1.00 25.10 296 TYR C O 1
ATOM 6545 N N . THR C 1 297 ? 146.231 140.981 145.472 1.00 22.72 297 THR C N 1
ATOM 6546 C CA . THR C 1 297 ? 144.830 141.286 145.737 1.00 22.72 297 THR C CA 1
ATOM 6547 C C . THR C 1 297 ? 144.082 141.596 144.451 1.00 22.72 297 THR C C 1
ATOM 6548 O O . THR C 1 297 ? 142.942 141.163 144.261 1.00 22.72 297 THR C O 1
ATOM 6552 N N . LEU C 1 298 ? 144.709 142.341 143.551 1.00 20.89 298 LEU C N 1
ATOM 6553 C CA . LEU C 1 298 ? 144.040 142.687 142.308 1.00 20.89 298 LEU C CA 1
ATOM 6554 C C . LEU C 1 298 ? 143.975 141.497 141.368 1.00 20.89 298 LEU C C 1
ATOM 6555 O O . LEU C 1 298 ? 143.071 141.415 140.539 1.00 20.89 298 LEU C O 1
ATOM 6560 N N . PHE C 1 299 ? 144.905 140.551 141.491 1.00 19.97 299 PHE C N 1
ATOM 6561 C CA . PHE C 1 299 ? 144.751 139.303 140.751 1.00 19.97 299 PHE C CA 1
ATOM 6562 C C . PHE C 1 299 ? 143.547 138.516 141.254 1.00 19.97 299 PHE C C 1
ATOM 6563 O O . PHE C 1 299 ? 142.736 138.020 140.462 1.00 19.97 299 PHE C O 1
ATOM 6571 N N . GLN C 1 300 ? 143.419 138.395 142.573 1.00 21.98 300 GLN C N 1
ATOM 6572 C CA . GLN C 1 300 ? 142.271 137.702 143.148 1.00 21.98 300 GLN C CA 1
ATOM 6573 C C . GLN C 1 300 ? 140.965 138.383 142.761 1.00 21.98 300 GLN C C 1
ATOM 6574 O O . GLN C 1 300 ? 139.943 137.719 142.570 1.00 21.98 300 GLN C O 1
ATOM 6580 N N . VAL C 1 301 ? 140.983 139.708 142.627 1.00 19.57 301 VAL C N 1
ATOM 6581 C CA . VAL C 1 301 ? 139.791 140.425 142.179 1.00 19.57 301 VAL C CA 1
ATOM 6582 C C . VAL C 1 301 ? 139.564 140.208 140.686 1.00 19.57 301 VAL C C 1
ATOM 6583 O O . VAL C 1 301 ? 138.423 140.142 140.217 1.00 19.57 301 VAL C O 1
ATOM 6587 N N . LEU C 1 302 ? 140.644 140.079 139.919 1.00 23.88 302 LEU C N 1
ATOM 6588 C CA . LEU C 1 302 ? 140.523 139.821 138.491 1.00 23.88 302 LEU C CA 1
ATOM 6589 C C . LEU C 1 302 ? 139.910 138.456 138.228 1.00 23.88 302 LEU C C 1
ATOM 6590 O O . LEU C 1 302 ? 139.230 138.255 137.216 1.00 23.88 302 LEU C O 1
ATOM 6595 N N . THR C 1 303 ? 140.159 137.494 139.114 1.00 24.10 303 THR C N 1
ATOM 6596 C CA . THR C 1 303 ? 139.535 136.187 138.946 1.00 24.10 303 THR C CA 1
ATOM 6597 C C . THR C 1 303 ? 138.169 136.113 139.613 1.00 24.10 303 THR C C 1
ATOM 6598 O O . THR C 1 303 ? 137.492 135.087 139.497 1.00 24.10 303 THR C O 1
ATOM 6602 N N . GLY C 1 304 ? 137.747 137.171 140.297 1.00 25.42 304 GLY C N 1
ATOM 6603 C CA . GLY C 1 304 ? 136.414 137.246 140.848 1.00 25.42 304 GLY C CA 1
ATOM 6604 C C . GLY C 1 304 ? 136.240 136.628 142.211 1.00 25.42 304 GLY C C 1
ATOM 6605 O O . GLY C 1 304 ? 135.100 136.384 142.620 1.00 25.42 304 GLY C O 1
ATOM 6606 N N . GLU C 1 305 ? 137.320 136.374 142.930 1.00 23.12 305 GLU C N 1
ATOM 6607 C CA . GLU C 1 305 ? 137.269 135.629 144.177 1.00 23.12 305 GLU C CA 1
ATOM 6608 C C . GLU C 1 305 ? 137.065 136.582 145.347 1.00 23.12 305 GLU C C 1
ATOM 6609 O O . GLU C 1 305 ? 137.968 137.349 145.686 1.00 23.12 305 GLU C O 1
ATOM 6615 N N . SER C 1 306 ? 135.881 136.521 145.964 1.00 22.30 306 SER C N 1
ATOM 6616 C CA . SER C 1 306 ? 135.550 137.283 147.172 1.00 22.30 306 SER C CA 1
ATOM 6617 C C . SER C 1 306 ? 135.970 138.743 147.078 1.00 22.30 306 SER C C 1
ATOM 6618 O O . SER C 1 306 ? 136.388 139.343 148.070 1.00 22.30 306 SER C O 1
ATOM 6621 N N . TRP C 1 307 ? 135.853 139.329 145.888 1.00 21.92 307 TRP C N 1
ATOM 6622 C CA . TRP C 1 307 ? 136.324 140.694 145.695 1.00 21.92 307 TRP C CA 1
ATOM 6623 C C . TRP C 1 307 ? 135.484 141.691 146.478 1.00 21.92 307 TRP C C 1
ATOM 6624 O O . TRP C 1 307 ? 135.948 142.793 146.785 1.00 21.92 307 TRP C O 1
ATOM 6635 N N . SER C 1 308 ? 134.243 141.330 146.806 1.00 21.93 308 SER C N 1
ATOM 6636 C CA . SER C 1 308 ? 133.361 142.273 147.484 1.00 21.93 308 SER C CA 1
ATOM 6637 C C . SER C 1 308 ? 133.356 142.046 148.985 1.00 21.93 308 SER C C 1
ATOM 6638 O O . SER C 1 308 ? 133.648 142.960 149.760 1.00 21.93 308 SER C O 1
ATOM 6641 N N . GLU C 1 309 ? 133.027 140.836 149.415 1.00 24.78 309 GLU C N 1
ATOM 6642 C CA . GLU C 1 309 ? 132.803 140.601 150.835 1.00 24.78 309 GLU C CA 1
ATOM 6643 C C . GLU C 1 309 ? 134.101 140.687 151.620 1.00 24.78 309 GLU C C 1
ATOM 6644 O O . GLU C 1 309 ? 134.100 141.030 152.807 1.00 24.78 309 GLU C O 1
ATOM 6650 N N . ALA C 1 310 ? 135.224 140.383 150.973 1.00 25.21 310 ALA C N 1
ATOM 6651 C CA . ALA C 1 310 ? 136.499 140.395 151.677 1.00 25.21 310 ALA C CA 1
ATOM 6652 C C . ALA C 1 310 ? 137.301 141.647 151.358 1.00 25.21 310 ALA C C 1
ATOM 6653 O O . ALA C 1 310 ? 137.872 142.267 152.259 1.00 25.21 310 ALA C O 1
ATOM 6655 N N . VAL C 1 311 ? 137.341 142.043 150.089 1.00 26.17 311 VAL C N 1
ATOM 6656 C CA . VAL C 1 311 ? 138.191 143.142 149.647 1.00 26.17 311 VAL C CA 1
ATOM 6657 C C . VAL C 1 311 ? 137.420 144.454 149.620 1.00 26.17 311 VAL C C 1
ATOM 6658 O O . VAL C 1 311 ? 137.764 145.401 150.332 1.00 26.17 311 VAL C O 1
ATOM 6662 N N . ALA C 1 312 ? 136.369 144.524 148.800 1.00 22.42 312 ALA C N 1
ATOM 6663 C CA . ALA C 1 312 ? 135.758 145.814 148.504 1.00 22.42 312 ALA C CA 1
ATOM 6664 C C . ALA C 1 312 ? 134.926 146.334 149.667 1.00 22.42 312 ALA C C 1
ATOM 6665 O O . ALA C 1 312 ? 135.149 147.452 150.138 1.00 22.42 312 ALA C O 1
ATOM 6667 N N . ARG C 1 313 ? 133.968 145.546 150.147 1.00 24.92 313 ARG C N 1
ATOM 6668 C CA . ARG C 1 313 ? 132.945 146.081 151.042 1.00 24.92 313 ARG C CA 1
ATOM 6669 C C . ARG C 1 313 ? 133.484 146.700 152.328 1.00 24.92 313 ARG C C 1
ATOM 6670 O O . ARG C 1 313 ? 132.933 147.723 152.762 1.00 24.92 313 ARG C O 1
ATOM 6678 N N . PRO C 1 314 ? 134.516 146.158 152.984 1.00 25.51 314 PRO C N 1
ATOM 6679 C CA . PRO C 1 314 ? 135.048 146.870 154.158 1.00 25.51 314 PRO C CA 1
ATOM 6680 C C . PRO C 1 314 ? 135.606 148.238 153.814 1.00 25.51 314 PRO C C 1
ATOM 6681 O O . PRO C 1 314 ? 135.449 149.182 154.593 1.00 25.51 314 PRO C O 1
ATOM 6685 N N . ALA C 1 315 ? 136.234 148.376 152.647 1.00 26.98 315 ALA C N 1
ATOM 6686 C CA . ALA C 1 315 ? 136.706 149.683 152.207 1.00 26.98 315 ALA C CA 1
ATOM 6687 C C . ALA C 1 315 ? 135.539 150.604 151.884 1.00 26.98 315 ALA C C 1
ATOM 6688 O O . ALA C 1 315 ? 135.510 151.762 152.310 1.00 26.98 315 ALA C O 1
ATOM 6690 N N . VAL C 1 316 ? 134.568 150.098 151.123 1.00 25.38 316 VAL C N 1
ATOM 6691 C CA . VAL C 1 316 ? 133.430 150.907 150.693 1.00 25.38 316 VAL C CA 1
ATOM 6692 C C . VAL C 1 316 ? 132.658 151.436 151.893 1.00 25.38 316 VAL C C 1
ATOM 6693 O O . VAL C 1 316 ? 132.216 152.588 151.905 1.00 25.38 316 VAL C O 1
ATOM 6697 N N . PHE C 1 317 ? 132.494 150.618 152.923 1.00 28.84 317 PHE C N 1
ATOM 6698 C CA . PHE C 1 317 ? 131.709 151.039 154.070 1.00 28.84 317 PHE C CA 1
ATOM 6699 C C . PHE C 1 317 ? 132.553 151.594 155.204 1.00 28.84 317 PHE C C 1
ATOM 6700 O O . PHE C 1 317 ? 131.991 152.036 156.208 1.00 28.84 317 PHE C O 1
ATOM 6708 N N . GLU C 1 318 ? 133.880 151.581 155.072 1.00 37.67 318 GLU C N 1
ATOM 6709 C CA . GLU C 1 318 ? 134.718 152.310 156.014 1.00 37.67 318 GLU C CA 1
ATOM 6710 C C . GLU C 1 318 ? 134.489 153.808 155.883 1.00 37.67 318 GLU C C 1
ATOM 6711 O O . GLU C 1 318 ? 134.347 154.516 156.885 1.00 37.67 318 GLU C O 1
ATOM 6717 N N . SER C 1 319 ? 134.447 154.301 154.647 1.00 43.00 319 SER C N 1
ATOM 6718 C CA . SER C 1 319 ? 134.176 155.704 154.384 1.00 43.00 319 SER C CA 1
ATOM 6719 C C . SER C 1 319 ? 132.732 156.025 154.738 1.00 43.00 319 SER C C 1
ATOM 6720 O O . SER C 1 319 ? 131.817 155.274 154.391 1.00 43.00 319 SER C O 1
ATOM 6723 N N . HIS C 1 320 ? 132.524 157.139 155.429 1.00 56.17 320 HIS C N 1
ATOM 6724 C CA . HIS C 1 320 ? 131.167 157.537 155.770 1.00 56.17 320 HIS C CA 1
ATOM 6725 C C . HIS C 1 320 ? 130.409 158.033 154.545 1.00 56.17 320 HIS C C 1
ATOM 6726 O O . HIS C 1 320 ? 129.409 157.434 154.143 1.00 56.17 320 HIS C O 1
ATOM 6733 N N . TYR C 1 321 ? 130.886 159.115 153.931 1.00 58.24 321 TYR C N 1
ATOM 6734 C CA . TYR C 1 321 ? 130.158 159.781 152.857 1.00 58.24 321 TYR C CA 1
ATOM 6735 C C . TYR C 1 321 ? 130.900 159.730 151.528 1.00 58.24 321 TYR C C 1
ATOM 6736 O O . TYR C 1 321 ? 130.318 160.044 150.488 1.00 58.24 321 TYR C O 1
ATOM 6745 N N . ASP C 1 322 ? 132.169 159.326 151.537 1.00 50.32 322 ASP C N 1
ATOM 6746 C CA . ASP C 1 322 ? 132.945 159.185 150.314 1.00 50.32 322 ASP C CA 1
ATOM 6747 C C . ASP C 1 322 ? 133.028 157.741 149.846 1.00 50.32 322 ASP C C 1
ATOM 6748 O O . ASP C 1 322 ? 134.093 157.297 149.411 1.00 50.32 322 ASP C O 1
ATOM 6753 N N . SER C 1 323 ? 131.926 156.997 149.942 1.00 35.08 323 SER C N 1
ATOM 6754 C CA . SER C 1 323 ? 131.898 155.630 149.445 1.00 35.08 323 SER C CA 1
ATOM 6755 C C . SER C 1 323 ? 132.023 155.561 147.932 1.00 35.08 323 SER C C 1
ATOM 6756 O O . SER C 1 323 ? 132.171 154.466 147.387 1.00 35.08 323 SER C O 1
ATOM 6759 N N . PHE C 1 324 ? 131.959 156.697 147.238 1.00 33.48 324 PHE C N 1
ATOM 6760 C CA . PHE C 1 324 ? 132.127 156.682 145.790 1.00 33.48 324 PHE C CA 1
ATOM 6761 C C . PHE C 1 324 ? 133.556 156.331 145.409 1.00 33.48 324 PHE C C 1
ATOM 6762 O O . PHE C 1 324 ? 133.804 155.802 144.321 1.00 33.48 324 PHE C O 1
ATOM 6770 N N . GLY C 1 325 ? 134.511 156.615 146.289 1.00 27.84 325 GLY C N 1
ATOM 6771 C CA . GLY C 1 325 ? 135.904 156.356 146.017 1.00 27.84 325 GLY C CA 1
ATOM 6772 C C . GLY C 1 325 ? 136.203 154.887 145.806 1.00 27.84 325 GLY C C 1
ATOM 6773 O O . GLY C 1 325 ? 136.553 154.461 144.702 1.00 27.84 325 GLY C O 1
ATOM 6774 N N . PRO C 1 326 ? 136.079 154.084 146.867 1.00 23.53 326 PRO C N 1
ATOM 6775 C CA . PRO C 1 326 ? 136.331 152.644 146.719 1.00 23.53 326 PRO C CA 1
ATOM 6776 C C . PRO C 1 326 ? 135.374 151.963 145.762 1.00 23.53 326 PRO C C 1
ATOM 6777 O O . PRO C 1 326 ? 135.772 151.031 145.052 1.00 23.53 326 PRO C O 1
ATOM 6781 N N . VAL C 1 327 ? 134.114 152.398 145.729 1.00 22.65 327 VAL C N 1
ATOM 6782 C CA . VAL C 1 327 ? 133.162 151.822 144.787 1.00 22.65 327 VAL C CA 1
ATOM 6783 C C . VAL C 1 327 ? 133.646 152.015 143.360 1.00 22.65 327 VAL C C 1
ATOM 6784 O O . VAL C 1 327 ? 133.677 151.069 142.572 1.00 22.65 327 VAL C O 1
ATOM 6788 N N . LEU C 1 328 ? 134.027 153.239 143.003 1.00 23.98 328 LEU C N 1
ATOM 6789 C CA . LEU C 1 328 ? 134.507 153.481 141.653 1.00 23.98 328 LEU C CA 1
ATOM 6790 C C . LEU C 1 328 ? 135.817 152.760 141.394 1.00 23.98 328 LEU C C 1
ATOM 6791 O O . LEU C 1 328 ? 136.021 152.239 140.298 1.00 23.98 328 LEU C O 1
ATOM 6796 N N . PHE C 1 329 ? 136.700 152.698 142.395 1.00 20.97 329 PHE C N 1
ATOM 6797 C CA . PHE C 1 329 ? 137.935 151.933 142.270 1.00 20.97 329 PHE C CA 1
ATOM 6798 C C . PHE C 1 329 ? 137.651 150.506 141.826 1.00 20.97 329 PHE C C 1
ATOM 6799 O O . PHE C 1 329 ? 138.097 150.076 140.754 1.00 20.97 329 PHE C O 1
ATOM 6807 N N . TYR C 1 330 ? 136.867 149.772 142.617 1.00 22.88 330 TYR C N 1
ATOM 6808 C CA . TYR C 1 330 ? 136.660 148.354 142.341 1.00 22.88 330 TYR C CA 1
ATOM 6809 C C . TYR C 1 330 ? 135.771 148.133 141.127 1.00 22.88 330 TYR C C 1
ATOM 6810 O O . TYR C 1 330 ? 135.999 147.198 140.361 1.00 22.88 330 TYR C O 1
ATOM 6819 N N . VAL C 1 331 ? 134.763 148.982 140.920 1.00 20.15 331 VAL C N 1
ATOM 6820 C CA . VAL C 1 331 ? 133.886 148.822 139.765 1.00 20.15 331 VAL C CA 1
ATOM 6821 C C . VAL C 1 331 ? 134.651 149.078 138.476 1.00 20.15 331 VAL C C 1
ATOM 6822 O O . VAL C 1 331 ? 134.516 148.330 137.502 1.00 20.15 331 VAL C O 1
ATOM 6826 N N . SER C 1 332 ? 135.466 150.133 138.444 1.00 21.18 332 SER C N 1
ATOM 6827 C CA . SER C 1 332 ? 136.265 150.415 137.260 1.00 21.18 332 SER C CA 1
ATOM 6828 C C . SER C 1 332 ? 137.272 149.308 137.012 1.00 21.18 332 SER C C 1
ATOM 6829 O O . SER C 1 332 ? 137.454 148.868 135.871 1.00 21.18 332 SER C O 1
ATOM 6832 N N . PHE C 1 333 ? 137.937 148.835 138.071 1.00 22.70 333 PHE C N 1
ATOM 6833 C CA . PHE C 1 333 ? 138.882 147.740 137.895 1.00 22.70 333 PHE C CA 1
ATOM 6834 C C . PHE C 1 333 ? 138.189 146.523 137.317 1.00 22.70 333 PHE C C 1
ATOM 6835 O O . PHE C 1 333 ? 138.641 145.956 136.320 1.00 22.70 333 PHE C O 1
ATOM 6843 N N . ILE C 1 334 ? 137.084 146.107 137.932 1.00 25.30 334 ILE C N 1
ATOM 6844 C CA . ILE C 1 334 ? 136.383 144.915 137.476 1.00 25.30 334 ILE C CA 1
ATOM 6845 C C . ILE C 1 334 ? 135.959 145.074 136.030 1.00 25.30 334 ILE C C 1
ATOM 6846 O O . ILE C 1 334 ? 136.354 144.276 135.176 1.00 25.30 334 ILE C O 1
ATOM 6851 N N . ILE C 1 335 ? 135.211 146.134 135.719 1.00 26.11 335 ILE C N 1
ATOM 6852 C CA . ILE C 1 335 ? 134.774 146.335 134.343 1.00 26.11 335 ILE C CA 1
ATOM 6853 C C . ILE C 1 335 ? 135.966 146.244 133.407 1.00 26.11 335 ILE C C 1
ATOM 6854 O O . ILE C 1 335 ? 136.111 145.256 132.676 1.00 26.11 335 ILE C O 1
ATOM 6859 N N . ILE C 1 336 ? 136.910 147.182 133.537 1.00 26.33 336 ILE C N 1
ATOM 6860 C CA . ILE C 1 336 ? 138.010 147.271 132.583 1.00 26.33 336 ILE C CA 1
ATOM 6861 C C . ILE C 1 336 ? 138.764 145.954 132.518 1.00 26.33 336 ILE C C 1
ATOM 6862 O O . ILE C 1 336 ? 138.600 145.177 131.568 1.00 26.33 336 ILE C O 1
ATOM 6867 N N . CYS C 1 337 ? 139.475 145.619 133.599 1.00 30.23 337 CYS C N 1
ATOM 6868 C CA . CYS C 1 337 ? 140.340 144.452 133.582 1.00 30.23 337 CYS C CA 1
ATOM 6869 C C . CYS C 1 337 ? 139.538 143.191 133.339 1.00 30.23 337 CYS C C 1
ATOM 6870 O O . CYS C 1 337 ? 139.604 142.630 132.242 1.00 30.23 337 CYS C O 1
ATOM 6873 N N . GLN C 1 338 ? 138.667 142.816 134.286 1.00 29.95 338 GLN C N 1
ATOM 6874 C CA . GLN C 1 338 ? 137.965 141.549 134.165 1.00 29.95 338 GLN C CA 1
ATOM 6875 C C . GLN C 1 338 ? 137.291 141.446 132.814 1.00 29.95 338 GLN C C 1
ATOM 6876 O O . GLN C 1 338 ? 137.824 140.799 131.901 1.00 29.95 338 GLN C O 1
ATOM 6882 N N . ILE C 1 339 ? 136.238 142.235 132.599 1.00 27.60 339 ILE C N 1
ATOM 6883 C CA . ILE C 1 339 ? 135.421 142.013 131.423 1.00 27.60 339 ILE C CA 1
ATOM 6884 C C . ILE C 1 339 ? 136.239 142.275 130.170 1.00 27.60 339 ILE C C 1
ATOM 6885 O O . ILE C 1 339 ? 136.615 141.336 129.452 1.00 27.60 339 ILE C O 1
ATOM 6890 N N . VAL C 1 340 ? 136.649 143.527 129.964 1.00 31.36 340 VAL C N 1
ATOM 6891 C CA . VAL C 1 340 ? 137.202 143.866 128.668 1.00 31.36 340 VAL C CA 1
ATOM 6892 C C . VAL C 1 340 ? 138.532 143.157 128.466 1.00 31.36 340 VAL C C 1
ATOM 6893 O O . VAL C 1 340 ? 138.722 142.450 127.473 1.00 31.36 340 VAL C O 1
ATOM 6897 N N . LEU C 1 341 ? 139.459 143.299 129.416 1.00 31.81 341 LEU C N 1
ATOM 6898 C CA . LEU C 1 341 ? 140.813 142.845 129.157 1.00 31.81 341 LEU C CA 1
ATOM 6899 C C . LEU C 1 341 ? 140.909 141.327 129.175 1.00 31.81 341 LEU C C 1
ATOM 6900 O O . LEU C 1 341 ? 141.582 140.749 128.315 1.00 31.81 341 LEU C O 1
ATOM 6905 N N . ILE C 1 342 ? 140.268 140.644 130.134 1.00 30.23 342 ILE C N 1
ATOM 6906 C CA . ILE C 1 342 ? 140.360 139.193 130.102 1.00 30.23 342 ILE C CA 1
ATOM 6907 C C . ILE C 1 342 ? 139.704 138.647 128.844 1.00 30.23 342 ILE C C 1
ATOM 6908 O O . ILE C 1 342 ? 140.222 137.710 128.223 1.00 30.23 342 ILE C O 1
ATOM 6913 N N . ASN C 1 343 ? 138.575 139.223 128.421 1.00 30.34 343 ASN C N 1
ATOM 6914 C CA . ASN C 1 343 ? 137.929 138.682 127.237 1.00 30.34 343 ASN C CA 1
ATOM 6915 C C . ASN C 1 343 ? 138.748 138.966 125.986 1.00 30.34 343 ASN C C 1
ATOM 6916 O O . ASN C 1 343 ? 138.774 138.153 125.063 1.00 30.34 343 ASN C O 1
ATOM 6921 N N . VAL C 1 344 ? 139.486 140.077 125.960 1.00 34.76 344 VAL C N 1
ATOM 6922 C CA . VAL C 1 344 ? 140.330 140.352 124.797 1.00 34.76 344 VAL C CA 1
ATOM 6923 C C . VAL C 1 344 ? 141.538 139.424 124.769 1.00 34.76 344 VAL C C 1
ATOM 6924 O O . VAL C 1 344 ? 141.920 138.913 123.709 1.00 34.76 344 VAL C O 1
ATOM 6928 N N . VAL C 1 345 ? 142.157 139.188 125.926 1.00 36.09 345 VAL C N 1
ATOM 6929 C CA . VAL C 1 345 ? 143.265 138.238 125.997 1.00 36.09 345 VAL C CA 1
ATOM 6930 C C . VAL C 1 345 ? 142.817 136.861 125.522 1.00 36.09 345 VAL C C 1
ATOM 6931 O O . VAL C 1 345 ? 143.443 136.249 124.647 1.00 36.09 345 VAL C O 1
ATOM 6935 N N . VAL C 1 346 ? 141.725 136.351 126.092 1.00 33.81 346 VAL C N 1
ATOM 6936 C CA . VAL C 1 346 ? 141.257 135.022 125.720 1.00 33.81 346 VAL C CA 1
ATOM 6937 C C . VAL C 1 346 ? 140.813 134.994 124.264 1.00 33.81 346 VAL C C 1
ATOM 6938 O O . VAL C 1 346 ? 140.988 133.987 123.570 1.00 33.81 346 VAL C O 1
ATOM 6942 N N . ALA C 1 347 ? 140.261 136.099 123.763 1.00 35.17 347 ALA C N 1
ATOM 6943 C CA . ALA C 1 347 ? 139.793 136.125 122.387 1.00 35.17 347 ALA C CA 1
ATOM 6944 C C . ALA C 1 347 ? 140.952 136.063 121.411 1.00 35.17 347 ALA C C 1
ATOM 6945 O O . ALA C 1 347 ? 140.889 135.336 120.416 1.00 35.17 347 ALA C O 1
ATOM 6947 N N . VAL C 1 348 ? 142.028 136.805 121.676 1.00 42.12 348 VAL C N 1
ATOM 6948 C CA . VAL C 1 348 ? 143.174 136.747 120.773 1.00 42.12 348 VAL C CA 1
ATOM 6949 C C . VAL C 1 348 ? 143.876 135.400 120.898 1.00 42.12 348 VAL C C 1
ATOM 6950 O O . VAL C 1 348 ? 144.390 134.859 119.911 1.00 42.12 348 VAL C O 1
ATOM 6954 N N . LEU C 1 349 ? 143.863 134.813 122.097 1.00 41.40 349 LEU C N 1
ATOM 6955 C CA . LEU C 1 349 ? 144.405 133.469 122.276 1.00 41.40 349 LEU C CA 1
ATOM 6956 C C . LEU C 1 349 ? 143.672 132.457 121.405 1.00 41.40 349 LEU C C 1
ATOM 6957 O O . LEU C 1 349 ? 144.288 131.751 120.595 1.00 41.40 349 LEU C O 1
ATOM 6962 N N . LEU C 1 350 ? 142.350 132.363 121.569 1.00 40.46 350 LEU C N 1
ATOM 6963 C CA . LEU C 1 350 ? 141.564 131.422 120.778 1.00 40.46 350 LEU C CA 1
ATOM 6964 C C . LEU C 1 350 ? 141.640 131.743 119.294 1.00 40.46 350 LEU C C 1
ATOM 6965 O O . LEU C 1 350 ? 141.594 130.837 118.456 1.00 40.46 350 LEU C O 1
ATOM 6970 N N . ASP C 1 351 ? 141.751 133.024 118.941 1.00 52.54 351 ASP C N 1
ATOM 6971 C CA . ASP C 1 351 ? 141.879 133.380 117.536 1.00 52.54 351 ASP C CA 1
ATOM 6972 C C . ASP C 1 351 ? 143.169 132.831 116.953 1.00 52.54 351 ASP C C 1
ATOM 6973 O O . ASP C 1 351 ? 143.163 132.245 115.870 1.00 52.54 351 ASP C O 1
ATOM 6978 N N . LYS C 1 352 ? 144.261 132.975 117.691 1.00 55.84 352 LYS C N 1
ATOM 6979 C CA . LYS C 1 352 ? 145.547 132.468 117.244 1.00 55.84 352 LYS C CA 1
ATOM 6980 C C . LYS C 1 352 ? 145.515 130.954 117.134 1.00 55.84 352 LYS C C 1
ATOM 6981 O O . LYS C 1 352 ? 146.084 130.387 116.212 1.00 55.84 352 LYS C O 1
ATOM 6987 N N . MET C 1 353 ? 144.833 130.298 118.065 1.00 57.53 353 MET C N 1
ATOM 6988 C CA . MET C 1 353 ? 144.769 128.839 118.042 1.00 57.53 353 MET C CA 1
ATOM 6989 C C . MET C 1 353 ? 143.932 128.339 116.874 1.00 57.53 353 MET C C 1
ATOM 6990 O O . MET C 1 353 ? 144.286 127.342 116.237 1.00 57.53 353 MET C O 1
ATOM 6995 N N . VAL C 1 354 ? 142.823 129.013 116.567 1.00 67.75 354 VAL C N 1
ATOM 6996 C CA . VAL C 1 354 ? 142.024 128.616 115.409 1.00 67.75 354 VAL C CA 1
ATOM 6997 C C . VAL C 1 354 ? 142.758 128.964 114.118 1.00 67.75 354 VAL C C 1
ATOM 6998 O O . VAL C 1 354 ? 142.556 128.323 113.079 1.00 67.75 354 VAL C O 1
ATOM 7002 N N . GLU C 1 355 ? 143.628 129.981 114.166 1.00 74.16 355 GLU C N 1
ATOM 7003 C CA . GLU C 1 355 ? 144.515 130.249 113.041 1.00 74.16 355 GLU C CA 1
ATOM 7004 C C . GLU C 1 355 ? 145.420 129.061 112.776 1.00 74.16 355 GLU C C 1
ATOM 7005 O O . GLU C 1 355 ? 145.599 128.644 111.627 1.00 74.16 355 GLU C O 1
ATOM 7011 N N . GLU C 1 356 ? 146.006 128.508 113.836 1.00 79.26 356 GLU C N 1
ATOM 7012 C CA . GLU C 1 356 ? 146.964 127.425 113.645 1.00 79.26 356 GLU C CA 1
ATOM 7013 C C . GLU C 1 356 ? 146.250 126.118 113.328 1.00 79.26 356 GLU C C 1
ATOM 7014 O O . GLU C 1 356 ? 146.798 125.250 112.636 1.00 79.26 356 GLU C O 1
ATOM 7020 N N . ASP C 1 357 ? 145.032 125.954 113.843 1.00 91.56 357 ASP C N 1
ATOM 7021 C CA . ASP C 1 357 ? 144.228 124.780 113.520 1.00 91.56 357 ASP C CA 1
ATOM 7022 C C . ASP C 1 357 ? 143.907 124.718 112.032 1.00 91.56 357 ASP C C 1
ATOM 7023 O O . ASP C 1 357 ? 143.763 123.629 111.466 1.00 91.56 357 ASP C O 1
ATOM 7028 N N . ASP C 1 358 ? 143.798 125.872 111.381 1.00 95.18 358 ASP C N 1
ATOM 7029 C CA . ASP C 1 358 ? 143.441 125.915 109.969 1.00 95.18 358 ASP C CA 1
ATOM 7030 C C . ASP C 1 358 ? 144.398 126.806 109.186 1.00 95.18 358 ASP C C 1
ATOM 7031 O O . ASP C 1 358 ? 145.287 126.318 108.487 1.00 95.18 358 ASP C O 1
ATOM 7036 N N . TRP D 1 69 ? 108.308 85.583 111.057 1.00 81.08 69 TRP D N 1
ATOM 7037 C CA . TRP D 1 69 ? 107.875 86.789 111.749 1.00 81.08 69 TRP D CA 1
ATOM 7038 C C . TRP D 1 69 ? 106.556 86.558 112.472 1.00 81.08 69 TRP D C 1
ATOM 7039 O O . TRP D 1 69 ? 105.825 85.618 112.164 1.00 81.08 69 TRP D O 1
ATOM 7041 N N . LEU D 1 70 ? 106.261 87.424 113.434 1.00 88.62 70 LEU D N 1
ATOM 7042 C CA . LEU D 1 70 ? 105.026 87.319 114.187 1.00 88.62 70 LEU D CA 1
ATOM 7043 C C . LEU D 1 70 ? 103.841 87.708 113.301 1.00 88.62 70 LEU D C 1
ATOM 7044 O O . LEU D 1 70 ? 103.934 88.644 112.503 1.00 88.62 70 LEU D O 1
ATOM 7046 N N . PRO D 1 71 ? 102.715 86.995 113.414 1.00 91.10 71 PRO D N 1
ATOM 7047 C CA . PRO D 1 71 ? 101.567 87.286 112.541 1.00 91.10 71 PRO D CA 1
ATOM 7048 C C . PRO D 1 71 ? 100.885 88.617 112.822 1.00 91.10 71 PRO D C 1
ATOM 7049 O O . PRO D 1 71 ? 100.123 89.110 111.984 1.00 91.10 71 PRO D O 1
ATOM 7053 N N . HIS D 1 72 ? 101.144 89.212 113.985 1.00 93.58 72 HIS D N 1
ATOM 7054 C CA . HIS D 1 72 ? 100.578 90.508 114.330 1.00 93.58 72 HIS D CA 1
ATOM 7055 C C . HIS D 1 72 ? 101.606 91.625 114.405 1.00 93.58 72 HIS D C 1
ATOM 7056 O O . HIS D 1 72 ? 101.327 92.651 115.035 1.00 93.58 72 HIS D O 1
ATOM 7063 N N . GLN D 1 73 ? 102.772 91.461 113.784 1.00 91.06 73 GLN D N 1
ATOM 7064 C CA . GLN D 1 73 ? 103.905 92.324 114.098 1.00 91.06 73 GLN D CA 1
ATOM 7065 C C . GLN D 1 73 ? 103.842 93.651 113.346 1.00 91.06 73 GLN D C 1
ATOM 7066 O O . GLN D 1 73 ? 104.129 94.707 113.921 1.00 91.06 73 GLN D O 1
ATOM 7072 N N . ARG D 1 74 ? 103.457 93.624 112.068 1.00 94.75 74 ARG D N 1
ATOM 7073 C CA . ARG D 1 74 ? 103.637 94.800 111.218 1.00 94.75 74 ARG D CA 1
ATOM 7074 C C . ARG D 1 74 ? 102.744 95.961 111.643 1.00 94.75 74 ARG D C 1
ATOM 7075 O O . ARG D 1 74 ? 103.232 97.076 111.880 1.00 94.75 74 ARG D O 1
ATOM 7083 N N . LYS D 1 75 ? 101.430 95.734 111.712 1.00 90.99 75 LYS D N 1
ATOM 7084 C CA . LYS D 1 75 ? 100.527 96.830 112.037 1.00 90.99 75 LYS D CA 1
ATOM 7085 C C . LYS D 1 75 ? 100.755 97.325 113.458 1.00 90.99 75 LYS D C 1
ATOM 7086 O O . LYS D 1 75 ? 100.673 98.529 113.720 1.00 90.99 75 LYS D O 1
ATOM 7092 N N . VAL D 1 76 ? 101.078 96.419 114.383 1.00 88.41 76 VAL D N 1
ATOM 7093 C CA . VAL D 1 76 ? 101.367 96.835 115.751 1.00 88.41 76 VAL D CA 1
ATOM 7094 C C . VAL D 1 76 ? 102.620 97.701 115.789 1.00 88.41 76 VAL D C 1
ATOM 7095 O O . VAL D 1 76 ? 102.683 98.698 116.520 1.00 88.41 76 VAL D O 1
ATOM 7099 N N . PHE D 1 77 ? 103.624 97.352 114.983 1.00 87.61 77 PHE D N 1
ATOM 7100 C CA . PHE D 1 77 ? 104.861 98.124 114.963 1.00 87.61 77 PHE D CA 1
ATOM 7101 C C . PHE D 1 77 ? 104.621 99.520 114.411 1.00 87.61 77 PHE D C 1
ATOM 7102 O O . PHE D 1 77 ? 105.075 100.515 114.985 1.00 87.61 77 PHE D O 1
ATOM 7110 N N . ASP D 1 78 ? 103.908 99.610 113.288 1.00 88.17 78 ASP D N 1
ATOM 7111 C CA . ASP D 1 78 ? 103.616 100.927 112.730 1.00 88.17 78 ASP D CA 1
ATOM 7112 C C . ASP D 1 78 ? 102.629 101.702 113.593 1.00 88.17 78 ASP D C 1
ATOM 7113 O O . ASP D 1 78 ? 102.520 102.926 113.456 1.00 88.17 78 ASP D O 1
ATOM 7118 N N . PHE D 1 79 ? 101.903 101.019 114.477 1.00 81.87 79 PHE D N 1
ATOM 7119 C CA . PHE D 1 79 ? 101.078 101.719 115.454 1.00 81.87 79 PHE D CA 1
ATOM 7120 C C . PHE D 1 79 ? 101.933 102.316 116.564 1.00 81.87 79 PHE D C 1
ATOM 7121 O O . PHE D 1 79 ? 101.687 103.440 117.013 1.00 81.87 79 PHE D O 1
ATOM 7129 N N . TYR D 1 80 ? 102.942 101.573 117.026 1.00 79.09 80 TYR D N 1
ATOM 7130 C CA . TYR D 1 80 ? 103.814 102.103 118.070 1.00 79.09 80 TYR D CA 1
ATOM 7131 C C . TYR D 1 80 ? 104.688 103.233 117.546 1.00 79.09 80 TYR D C 1
ATOM 7132 O O . TYR D 1 80 ? 105.129 104.087 118.322 1.00 79.09 80 TYR D O 1
ATOM 7141 N N . ALA D 1 81 ? 104.966 103.247 116.245 1.00 76.48 81 ALA D N 1
ATOM 7142 C CA . ALA D 1 81 ? 105.718 104.340 115.647 1.00 76.48 81 ALA D CA 1
ATOM 7143 C C . ALA D 1 81 ? 104.855 105.556 115.347 1.00 76.48 81 ALA D C 1
ATOM 7144 O O . ALA D 1 81 ? 105.377 106.550 114.831 1.00 76.48 81 ALA D O 1
ATOM 7146 N N . SER D 1 82 ? 103.559 105.499 115.649 1.00 77.94 82 SER D N 1
ATOM 7147 C CA . SER D 1 82 ? 102.663 106.605 115.345 1.00 77.94 82 SER D CA 1
ATOM 7148 C C . SER D 1 82 ? 103.058 107.852 116.121 1.00 77.94 82 SER D C 1
ATOM 7149 O O . SER D 1 82 ? 103.649 107.772 117.201 1.00 77.94 82 SER D O 1
ATOM 7152 N N . GLN D 1 83 ? 102.726 109.013 115.554 1.00 78.21 83 GLN D N 1
ATOM 7153 C CA . GLN D 1 83 ? 103.011 110.278 116.220 1.00 78.21 83 GLN D CA 1
ATOM 7154 C C . GLN D 1 83 ? 102.322 110.351 117.577 1.00 78.21 83 GLN D C 1
ATOM 7155 O O . GLN D 1 83 ? 102.952 110.678 118.591 1.00 78.21 83 GLN D O 1
ATOM 7161 N N . GLY D 1 84 ? 101.028 110.032 117.612 1.00 74.61 84 GLY D N 1
ATOM 7162 C CA . GLY D 1 84 ? 100.257 110.235 118.826 1.00 74.61 84 GLY D CA 1
ATOM 7163 C C . GLY D 1 84 ? 100.685 109.316 119.949 1.00 74.61 84 GLY D C 1
ATOM 7164 O O . GLY D 1 84 ? 100.698 109.704 121.116 1.00 74.61 84 GLY D O 1
ATOM 7165 N N . VAL D 1 85 ? 101.053 108.083 119.611 1.00 73.12 85 VAL D N 1
ATOM 7166 C CA . VAL D 1 85 ? 101.453 107.139 120.648 1.00 73.12 85 VAL D CA 1
ATOM 7167 C C . VAL D 1 85 ? 102.795 107.545 121.243 1.00 73.12 85 VAL D C 1
ATOM 7168 O O . VAL D 1 85 ? 103.014 107.437 122.454 1.00 73.12 85 VAL D O 1
ATOM 7172 N N . GLN D 1 86 ? 103.706 108.044 120.403 1.00 70.94 86 GLN D N 1
ATOM 7173 C CA . GLN D 1 86 ? 104.974 108.536 120.926 1.00 70.94 86 GLN D CA 1
ATOM 7174 C C . GLN D 1 86 ? 104.760 109.762 121.799 1.00 70.94 86 GLN D C 1
ATOM 7175 O O . GLN D 1 86 ? 105.379 109.890 122.860 1.00 70.94 86 GLN D O 1
ATOM 7181 N N . TYR D 1 87 ? 103.869 110.665 121.384 1.00 70.18 87 TYR D N 1
ATOM 7182 C CA . TYR D 1 87 ? 103.585 111.833 122.213 1.00 70.18 87 TYR D CA 1
ATOM 7183 C C . TYR D 1 87 ? 102.932 111.433 123.529 1.00 70.18 87 TYR D C 1
ATOM 7184 O O . TYR D 1 87 ? 103.171 112.058 124.566 1.00 70.18 87 TYR D O 1
ATOM 7193 N N . PHE D 1 88 ? 102.112 110.384 123.514 1.00 65.47 88 PHE D N 1
ATOM 7194 C CA . PHE D 1 88 ? 101.468 109.938 124.743 1.00 65.47 88 PHE D CA 1
ATOM 7195 C C . PHE D 1 88 ? 102.477 109.304 125.690 1.00 65.47 88 PHE D C 1
ATOM 7196 O O . PHE D 1 88 ? 102.451 109.556 126.902 1.00 65.47 88 PHE D O 1
ATOM 7204 N N . THR D 1 89 ? 103.374 108.473 125.156 1.00 63.09 89 THR D N 1
ATOM 7205 C CA . THR D 1 89 ? 104.445 107.930 125.984 1.00 63.09 89 THR D CA 1
ATOM 7206 C C . THR D 1 89 ? 105.320 109.043 126.537 1.00 63.09 89 THR D C 1
ATOM 7207 O O . THR D 1 89 ? 105.776 108.971 127.681 1.00 63.09 89 THR D O 1
ATOM 7211 N N . ALA D 1 90 ? 105.557 110.088 125.740 1.00 56.00 90 ALA D N 1
ATOM 7212 C CA . ALA D 1 90 ? 106.324 111.232 126.222 1.00 56.00 90 ALA D CA 1
ATOM 7213 C C . ALA D 1 90 ? 105.610 111.931 127.367 1.00 56.00 90 ALA D C 1
ATOM 7214 O O . ALA D 1 90 ? 106.233 112.296 128.371 1.00 56.00 90 ALA D O 1
ATOM 7216 N N . PHE D 1 91 ? 104.302 112.149 127.221 1.00 51.16 91 PHE D N 1
ATOM 7217 C CA . PHE D 1 91 ? 103.526 112.742 128.300 1.00 51.16 91 PHE D CA 1
ATOM 7218 C C . PHE D 1 91 ? 103.626 111.904 129.565 1.00 51.16 91 PHE D C 1
ATOM 7219 O O . PHE D 1 91 ? 103.761 112.444 130.667 1.00 51.16 91 PHE D O 1
ATOM 7227 N N . LEU D 1 92 ? 103.590 110.585 129.408 1.00 52.62 92 LEU D N 1
ATOM 7228 C CA . LEU D 1 92 ? 103.654 109.674 130.547 1.00 52.62 92 LEU D CA 1
ATOM 7229 C C . LEU D 1 92 ? 105.031 109.691 131.207 1.00 52.62 92 LEU D C 1
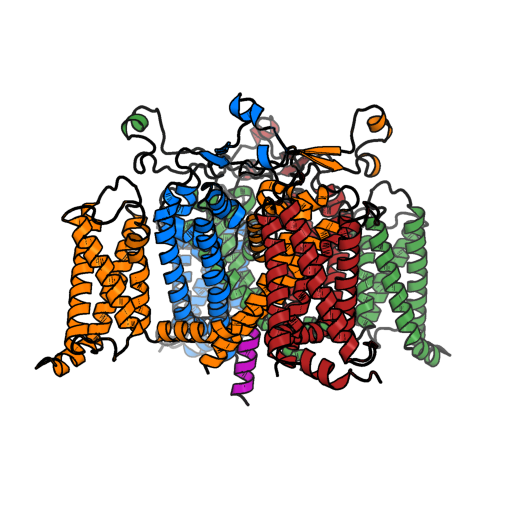ATOM 7230 O O . LEU D 1 92 ? 105.142 109.558 132.417 1.00 52.62 92 LEU D O 1
ATOM 7235 N N . ILE D 1 93 ? 106.079 109.820 130.402 1.00 48.23 93 ILE D N 1
ATOM 7236 C CA . ILE D 1 93 ? 107.439 109.951 130.921 1.00 48.23 93 ILE D CA 1
ATOM 7237 C C . ILE D 1 93 ? 107.571 111.224 131.739 1.00 48.23 93 ILE D C 1
ATOM 7238 O O . ILE D 1 93 ? 108.106 111.216 132.858 1.00 48.23 93 ILE D O 1
ATOM 7243 N N . VAL D 1 94 ? 107.097 112.343 131.189 1.00 41.79 94 VAL D N 1
ATOM 7244 C CA . VAL D 1 94 ? 107.202 113.612 131.899 1.00 41.79 94 VAL D CA 1
ATOM 7245 C C . VAL D 1 94 ? 106.368 113.584 133.170 1.00 41.79 94 VAL D C 1
ATOM 7246 O O . VAL D 1 94 ? 106.768 114.134 134.199 1.00 41.79 94 VAL D O 1
ATOM 7250 N N . SER D 1 95 ? 105.205 112.933 133.130 1.00 41.57 95 SER D N 1
ATOM 7251 C CA . SER D 1 95 ? 104.378 112.853 134.326 1.00 41.57 95 SER D CA 1
ATOM 7252 C C . SER D 1 95 ? 105.050 112.016 135.404 1.00 41.57 95 SER D C 1
ATOM 7253 O O . SER D 1 95 ? 104.955 112.332 136.592 1.00 41.57 95 SER D O 1
ATOM 7256 N N . ASN D 1 96 ? 105.750 110.954 135.008 1.00 42.24 96 ASN D N 1
ATOM 7257 C CA . ASN D 1 96 ? 106.460 110.142 135.990 1.00 42.24 96 ASN D CA 1
ATOM 7258 C C . ASN D 1 96 ? 107.618 110.916 136.601 1.00 42.24 96 ASN D C 1
ATOM 7259 O O . ASN D 1 96 ? 107.866 110.836 137.813 1.00 42.24 96 ASN D O 1
ATOM 7264 N N . PHE D 1 97 ? 108.340 111.678 135.777 1.00 35.60 97 PHE D N 1
ATOM 7265 C CA . PHE D 1 97 ? 109.416 112.497 136.318 1.00 35.60 97 PHE D CA 1
ATOM 7266 C C . PHE D 1 97 ? 108.877 113.553 137.272 1.00 35.60 97 PHE D C 1
ATOM 7267 O O . PHE D 1 97 ? 109.469 113.809 138.324 1.00 35.60 97 PHE D O 1
ATOM 7275 N N . ILE D 1 98 ? 107.760 114.186 136.912 1.00 35.03 98 ILE D N 1
ATOM 7276 C CA . ILE D 1 98 ? 107.139 115.164 137.796 1.00 35.03 98 ILE D CA 1
ATOM 7277 C C . ILE D 1 98 ? 106.668 114.493 139.077 1.00 35.03 98 ILE D C 1
ATOM 7278 O O . ILE D 1 98 ? 106.689 115.095 140.154 1.00 35.03 98 ILE D O 1
ATOM 7283 N N . PHE D 1 99 ? 106.261 113.228 138.987 1.00 39.53 99 PHE D N 1
ATOM 7284 C CA . PHE D 1 99 ? 105.854 112.489 140.176 1.00 39.53 99 PHE D CA 1
ATOM 7285 C C . PHE D 1 99 ? 107.031 112.275 141.118 1.00 39.53 99 PHE D C 1
ATOM 7286 O O . PHE D 1 99 ? 106.900 112.435 142.335 1.00 39.53 99 PHE D O 1
ATOM 7294 N N . ASN D 1 100 ? 108.198 111.930 140.568 1.00 38.35 100 ASN D N 1
ATOM 7295 C CA . ASN D 1 100 ? 109.389 111.774 141.405 1.00 38.35 100 ASN D CA 1
ATOM 7296 C C . ASN D 1 100 ? 109.819 113.106 142.012 1.00 38.35 100 ASN D C 1
ATOM 7297 O O . ASN D 1 100 ? 110.151 113.185 143.207 1.00 38.35 100 ASN D O 1
ATOM 7302 N N . CYS D 1 101 ? 109.833 114.163 141.195 1.00 31.22 101 CYS D N 1
ATOM 7303 C CA . CYS D 1 101 ? 110.130 115.502 141.695 1.00 31.22 101 CYS D CA 1
ATOM 7304 C C . CYS D 1 101 ? 109.197 115.876 142.837 1.00 31.22 101 CYS D C 1
ATOM 7305 O O . CYS D 1 101 ? 109.631 116.390 143.872 1.00 31.22 101 CYS D O 1
ATOM 7308 N N . ALA D 1 102 ? 107.901 115.617 142.667 1.00 34.14 102 ALA D N 1
ATOM 7309 C CA . ALA D 1 102 ? 106.925 115.972 143.685 1.00 34.14 102 ALA D CA 1
ATOM 7310 C C . ALA D 1 102 ? 107.107 115.134 144.937 1.00 34.14 102 ALA D C 1
ATOM 7311 O O . ALA D 1 102 ? 106.870 115.614 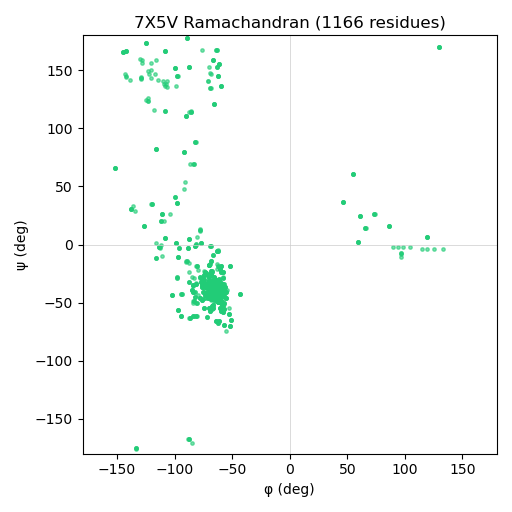146.050 1.00 34.14 102 ALA D O 1
ATOM 7313 N N . GLU D 1 103 ? 107.516 113.875 144.782 1.00 37.64 103 GLU D N 1
ATOM 7314 C CA . GLU D 1 103 ? 107.816 113.067 145.957 1.00 37.64 103 GLU D CA 1
ATOM 7315 C C . GLU D 1 103 ? 108.941 113.691 146.756 1.00 37.64 103 GLU D C 1
ATOM 7316 O O . GLU D 1 103 ? 108.872 113.781 147.985 1.00 37.64 103 GLU D O 1
ATOM 7322 N N . LYS D 1 104 ? 109.974 114.156 146.078 1.00 31.93 104 LYS D N 1
ATOM 7323 C CA . LYS D 1 104 ? 111.107 114.739 146.779 1.00 31.93 104 LYS D CA 1
ATOM 7324 C C . LYS D 1 104 ? 110.812 116.115 147.322 1.00 31.93 104 LYS D C 1
ATOM 7325 O O . LYS D 1 104 ? 111.425 116.548 148.268 1.00 31.93 104 LYS D O 1
ATOM 7331 N N . GLU D 1 105 ? 109.833 116.787 146.744 1.00 34.23 105 GLU D N 1
ATOM 7332 C CA . GLU D 1 105 ? 109.499 118.125 147.227 1.00 34.23 105 GLU D CA 1
ATOM 7333 C C . GLU D 1 105 ? 108.554 118.080 148.419 1.00 34.23 105 GLU D C 1
ATOM 7334 O O . GLU D 1 105 ? 108.788 118.753 149.428 1.00 34.23 105 GLU D O 1
ATOM 7340 N N . TRP D 1 106 ? 107.477 117.304 148.326 1.00 32.33 106 TRP D N 1
ATOM 7341 C CA . TRP D 1 106 ? 106.452 117.305 149.357 1.00 32.33 106 TRP D CA 1
ATOM 7342 C C . TRP D 1 106 ? 106.585 116.186 150.369 1.00 32.33 106 TRP D C 1
ATOM 7343 O O . TRP D 1 106 ? 105.899 116.226 151.395 1.00 32.33 106 TRP D O 1
ATOM 7354 N N . ASP D 1 107 ? 107.444 115.203 150.125 1.00 40.41 107 ASP D N 1
ATOM 7355 C CA . ASP D 1 107 ? 107.586 114.034 150.990 1.00 40.41 107 ASP D CA 1
ATOM 7356 C C . ASP D 1 107 ? 109.004 113.490 150.885 1.00 40.41 107 ASP D C 1
ATOM 7357 O O . ASP D 1 107 ? 109.220 112.380 150.389 1.00 40.41 107 ASP D O 1
ATOM 7362 N N . PRO D 1 108 ? 110.004 114.255 151.334 1.00 36.08 108 PRO D N 1
ATOM 7363 C CA . PRO D 1 108 ? 111.380 113.761 151.205 1.00 36.08 108 PRO D CA 1
ATOM 7364 C C . PRO D 1 108 ? 111.840 112.949 152.398 1.00 36.08 108 PRO D C 1
ATOM 7365 O O . PRO D 1 108 ? 112.850 112.245 152.306 1.00 36.08 108 PRO D O 1
ATOM 7369 N N . TYR D 1 109 ? 111.117 113.016 153.508 1.00 39.25 109 TYR D N 1
ATOM 7370 C CA . TYR D 1 109 ? 111.616 112.505 154.776 1.00 39.25 109 TYR D CA 1
ATOM 7371 C C . TYR D 1 109 ? 111.842 111.000 154.730 1.00 39.25 109 TYR D C 1
ATOM 7372 O O . TYR D 1 109 ? 111.418 110.308 153.802 1.00 39.25 109 TYR D O 1
ATOM 7381 N N . THR D 1 110 ? 112.537 110.499 155.751 1.00 50.43 110 THR D N 1
ATOM 7382 C CA . THR D 1 110 ? 112.706 109.059 155.892 1.00 50.43 110 THR D CA 1
ATOM 7383 C C . THR D 1 110 ? 111.384 108.395 156.249 1.00 50.43 110 THR D C 1
ATOM 7384 O O . THR D 1 110 ? 110.915 107.503 155.534 1.00 50.43 110 THR D O 1
ATOM 7388 N N . ASP D 1 111 ? 110.767 108.821 157.348 1.00 55.64 111 ASP D N 1
ATOM 7389 C CA . ASP D 1 111 ? 109.432 108.373 157.731 1.00 55.64 111 ASP D CA 1
ATOM 7390 C C . ASP D 1 111 ? 108.435 109.203 156.935 1.00 55.64 111 ASP D C 1
ATOM 7391 O O . ASP D 1 111 ? 107.985 110.258 157.390 1.00 55.64 111 ASP D O 1
ATOM 7396 N N . GLN D 1 112 ? 108.098 108.732 155.741 1.00 43.06 112 GLN D N 1
ATOM 7397 C CA . GLN D 1 112 ? 107.225 109.491 154.863 1.00 43.06 112 GLN D CA 1
ATOM 7398 C C . GLN D 1 112 ? 105.823 109.600 155.446 1.00 43.06 112 GLN D C 1
ATOM 7399 O O . GLN D 1 112 ? 105.419 108.805 156.297 1.00 43.06 112 GLN D O 1
ATOM 7405 N N . LEU D 1 113 ? 105.082 110.604 154.979 1.00 46.35 113 LEU D N 1
ATOM 7406 C CA . LEU D 1 113 ? 103.708 110.789 155.429 1.00 46.35 113 LEU D CA 1
ATOM 7407 C C . LEU D 1 113 ? 102.724 110.114 154.486 1.00 46.35 113 LEU D C 1
ATOM 7408 O O . LEU D 1 113 ? 101.763 109.479 154.933 1.00 46.35 113 LEU D O 1
ATOM 7413 N N . TYR D 1 114 ? 102.936 110.253 153.181 1.00 45.12 114 TYR D N 1
ATOM 7414 C CA . TYR D 1 114 ? 102.089 109.615 152.180 1.00 45.12 114 TYR D CA 1
ATOM 7415 C C . TYR D 1 114 ? 102.967 108.626 151.433 1.00 45.12 114 TYR D C 1
ATOM 7416 O O . TYR D 1 114 ? 103.438 108.917 150.338 1.00 45.12 114 TYR D O 1
ATOM 7425 N N . GLN D 1 115 ? 103.152 107.438 152.006 1.00 53.28 115 GLN D N 1
ATOM 7426 C CA . GLN D 1 115 ? 104.044 106.467 151.385 1.00 53.28 115 GLN D CA 1
ATOM 7427 C C . GLN D 1 115 ? 103.322 105.667 150.311 1.00 53.28 115 GLN D C 1
ATOM 7428 O O . GLN D 1 115 ? 103.877 105.410 149.233 1.00 53.28 115 GLN D O 1
ATOM 7434 N N . GLY D 1 116 ? 102.077 105.277 150.585 1.00 51.34 116 GLY D N 1
ATOM 7435 C CA . GLY D 1 116 ? 101.308 104.536 149.604 1.00 51.34 116 GLY D CA 1
ATOM 7436 C C . GLY D 1 116 ? 101.128 105.282 148.300 1.00 51.34 116 GLY D C 1
ATOM 7437 O O . GLY D 1 116 ? 101.134 104.673 147.230 1.00 51.34 116 GLY D O 1
ATOM 7438 N N . LEU D 1 117 ? 100.970 106.604 148.369 1.00 40.01 117 LEU D N 1
ATOM 7439 C CA . LEU D 1 117 ? 100.806 107.390 147.151 1.00 40.01 117 LEU D CA 1
ATOM 7440 C C . LEU D 1 117 ? 101.987 107.188 146.212 1.00 40.01 117 LEU D C 1
ATOM 7441 O O . LEU D 1 117 ? 101.810 106.793 145.055 1.00 40.01 117 LEU D O 1
ATOM 7446 N N . TRP D 1 118 ? 103.205 107.431 146.700 1.00 39.86 118 TRP D N 1
ATOM 7447 C CA . TRP D 1 118 ? 104.376 107.302 145.839 1.00 39.86 118 TRP D CA 1
ATOM 7448 C C . TRP D 1 118 ? 104.586 105.856 145.422 1.00 39.86 118 TRP D C 1
ATOM 7449 O O . TRP D 1 118 ? 104.929 105.580 144.265 1.00 39.86 118 TRP D O 1
ATOM 7460 N N . ARG D 1 119 ? 104.371 104.912 146.345 1.00 55.06 119 ARG D N 1
ATOM 7461 C CA . ARG D 1 119 ? 104.577 103.509 146.000 1.00 55.06 119 ARG D CA 1
ATOM 7462 C C . ARG D 1 119 ? 103.663 103.075 144.861 1.00 55.06 119 ARG D C 1
ATOM 7463 O O . ARG D 1 119 ? 104.134 102.571 143.835 1.00 55.06 119 ARG D O 1
ATOM 7471 N N . TRP D 1 120 ? 102.353 103.277 145.011 1.00 57.80 120 TRP D N 1
ATOM 7472 C CA . TRP D 1 120 ? 101.421 102.800 143.996 1.00 57.80 120 TRP D CA 1
ATOM 7473 C C . TRP D 1 120 ? 101.485 103.648 142.733 1.00 57.80 120 TRP D C 1
ATOM 7474 O O . TRP D 1 120 ? 101.168 103.162 141.644 1.00 57.80 120 TRP D O 1
ATOM 7485 N N . GLY D 1 121 ? 101.924 104.904 142.839 1.00 59.82 121 GLY D N 1
ATOM 7486 C CA . GLY D 1 121 ? 102.138 105.687 141.637 1.00 59.82 121 GLY D CA 1
ATOM 7487 C C . GLY D 1 121 ? 103.304 105.168 140.820 1.00 59.82 121 GLY D C 1
ATOM 7488 O O . GLY D 1 121 ? 103.209 105.036 139.597 1.00 59.82 121 GLY D O 1
ATOM 7489 N N . GLU D 1 122 ? 104.420 104.865 141.487 1.00 60.49 122 GLU D N 1
ATOM 7490 C CA . GLU D 1 122 ? 105.534 104.224 140.803 1.00 60.49 122 GLU D CA 1
ATOM 7491 C C . GLU D 1 122 ? 105.108 102.882 140.230 1.00 60.49 122 GLU D C 1
ATOM 7492 O O . GLU D 1 122 ? 105.528 102.500 139.134 1.00 60.49 122 GLU D O 1
ATOM 7498 N N . PHE D 1 123 ? 104.256 102.156 140.958 1.00 66.19 123 PHE D N 1
ATOM 7499 C CA . PHE D 1 123 ? 103.756 100.877 140.463 1.00 66.19 123 PHE D CA 1
ATOM 7500 C C . PHE D 1 123 ? 102.964 101.051 139.172 1.00 66.19 123 PHE D C 1
ATOM 7501 O O . PHE D 1 123 ? 103.196 100.335 138.193 1.00 66.19 123 PHE D O 1
ATOM 7509 N N . ALA D 1 124 ? 102.014 101.986 139.157 1.00 63.97 124 ALA D N 1
ATOM 7510 C CA . ALA D 1 124 ? 101.204 102.204 137.965 1.00 63.97 124 ALA D CA 1
ATOM 7511 C C . ALA D 1 124 ? 102.056 102.678 136.796 1.00 63.97 124 ALA D C 1
ATOM 7512 O O . ALA D 1 124 ? 101.862 102.238 135.655 1.00 63.97 124 ALA D O 1
ATOM 7514 N N . PHE D 1 125 ? 103.007 103.577 137.056 1.00 58.39 125 PHE D N 1
ATOM 7515 C CA . PHE D 1 125 ? 103.872 104.050 135.983 1.00 58.39 125 PHE D CA 1
ATOM 7516 C C . PHE D 1 125 ? 104.739 102.924 135.441 1.00 58.39 125 PHE D C 1
ATOM 7517 O O . PHE D 1 125 ? 104.931 102.810 134.226 1.00 58.39 125 PHE D O 1
ATOM 7525 N N . ASN D 1 126 ? 105.257 102.070 136.325 1.00 70.16 126 ASN D N 1
ATOM 7526 C CA . ASN D 1 126 ? 106.053 100.936 135.876 1.00 70.16 126 ASN D CA 1
ATOM 7527 C C . ASN D 1 1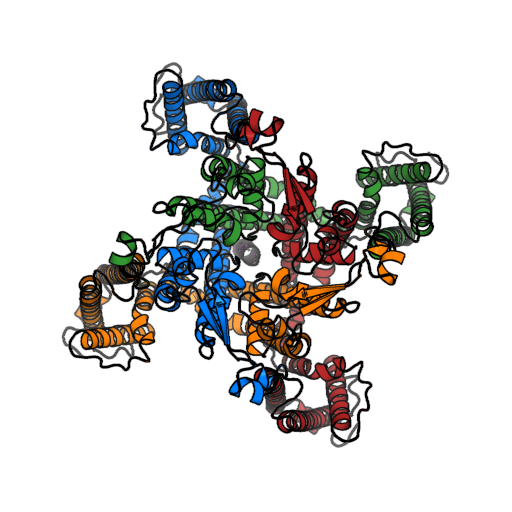26 ? 105.211 99.969 135.062 1.00 70.16 126 ASN D C 1
ATOM 7528 O O . ASN D 1 126 ? 105.685 99.405 134.072 1.00 70.16 126 ASN D O 1
ATOM 7533 N N . THR D 1 127 ? 103.952 99.772 135.455 1.00 71.44 127 THR D N 1
ATOM 7534 C CA . THR D 1 127 ? 103.065 98.913 134.680 1.00 71.44 127 THR D CA 1
ATOM 7535 C C . THR D 1 127 ? 102.836 99.475 133.285 1.00 71.44 127 THR D C 1
ATOM 7536 O O . THR D 1 127 ? 102.909 98.742 132.291 1.00 71.44 127 THR D O 1
ATOM 7540 N N . MET D 1 128 ? 102.566 100.778 133.188 1.00 70.93 128 MET D N 1
ATOM 7541 C CA . MET D 1 128 ? 102.334 101.372 131.876 1.00 70.93 128 MET D CA 1
ATOM 7542 C C . MET D 1 128 ? 103.592 101.327 131.021 1.00 70.93 128 MET D C 1
ATOM 7543 O O . MET D 1 128 ? 103.520 101.081 129.812 1.00 70.93 128 MET D O 1
ATOM 7548 N N . PHE D 1 129 ? 104.760 101.528 131.633 1.00 65.58 129 PHE D N 1
ATOM 7549 C CA . PHE D 1 129 ? 106.000 101.488 130.866 1.00 65.58 129 PHE D CA 1
ATOM 7550 C C . PHE D 1 129 ? 106.333 100.067 130.437 1.00 65.58 129 PHE D C 1
ATOM 7551 O O . PHE D 1 129 ? 106.893 99.854 129.357 1.00 65.58 129 PHE D O 1
ATOM 7559 N N . LEU D 1 130 ? 105.975 99.079 131.258 1.00 68.49 130 LEU D N 1
ATOM 7560 C CA . LEU D 1 130 ? 106.142 97.686 130.861 1.00 68.49 130 LEU D CA 1
ATOM 7561 C C . LEU D 1 130 ? 105.235 97.340 129.691 1.00 68.49 130 LEU D C 1
ATOM 7562 O O . LEU D 1 130 ? 105.658 96.663 128.748 1.00 68.49 130 LEU D O 1
ATOM 7567 N N . ILE D 1 131 ? 103.981 97.792 129.737 1.00 70.55 131 ILE D N 1
ATOM 7568 C CA . ILE D 1 131 ? 103.074 97.572 128.615 1.00 70.55 131 ILE D CA 1
ATOM 7569 C C . ILE D 1 131 ? 103.614 98.240 127.357 1.00 70.55 131 ILE D C 1
ATOM 7570 O O . ILE D 1 131 ? 103.528 97.687 126.255 1.00 70.55 131 ILE D O 1
ATOM 7575 N N . GLU D 1 132 ? 104.187 99.437 127.502 1.00 71.97 132 GLU D N 1
ATOM 7576 C CA . GLU D 1 132 ? 104.766 100.115 126.349 1.00 71.97 132 GLU D CA 1
ATOM 7577 C C . GLU D 1 132 ? 105.952 99.337 125.797 1.00 71.97 132 GLU D C 1
ATOM 7578 O O . GLU D 1 132 ? 106.108 99.208 124.578 1.00 71.97 132 GLU D O 1
ATOM 7584 N N . LEU D 1 133 ? 106.796 98.803 126.682 1.00 74.00 133 LEU D N 1
ATOM 7585 C CA . LEU D 1 133 ? 107.932 98.003 126.239 1.00 74.00 133 LEU D CA 1
ATOM 7586 C C . LEU D 1 133 ? 107.471 96.750 125.509 1.00 74.00 133 LEU D C 1
ATOM 7587 O O . LEU D 1 133 ? 108.073 96.346 124.507 1.00 74.00 133 LEU D O 1
ATOM 7592 N N . LEU D 1 134 ? 106.406 96.115 126.001 1.00 74.19 134 LEU D N 1
ATOM 7593 C CA . LEU D 1 134 ? 105.908 94.908 125.352 1.00 74.19 134 LEU D CA 1
ATOM 7594 C C . LEU D 1 134 ? 105.284 95.226 124.002 1.00 74.19 134 LEU D C 1
ATOM 7595 O O . LEU D 1 134 ? 105.439 94.458 123.047 1.00 74.19 134 LEU D O 1
ATOM 7600 N N . ILE D 1 135 ? 104.569 96.348 123.897 1.00 76.04 135 ILE D N 1
ATOM 7601 C CA . ILE D 1 135 ? 104.043 96.760 122.599 1.00 76.04 135 ILE D CA 1
ATOM 7602 C C . ILE D 1 135 ? 105.188 97.045 121.638 1.00 76.04 135 ILE D C 1
ATOM 7603 O O . ILE D 1 135 ? 105.124 96.709 120.449 1.00 76.04 135 ILE D O 1
ATOM 7608 N N . ASN D 1 136 ? 106.251 97.673 122.142 1.00 78.27 136 ASN D N 1
ATOM 7609 C CA . ASN D 1 136 ? 107.442 97.910 121.333 1.00 78.27 136 ASN D CA 1
ATOM 7610 C C . ASN D 1 136 ? 108.015 96.607 120.797 1.00 78.27 136 ASN D C 1
ATOM 7611 O O . ASN D 1 136 ? 108.146 96.429 119.581 1.00 78.27 136 ASN D O 1
ATOM 7616 N N . PHE D 1 137 ? 108.361 95.686 121.695 1.00 83.58 137 PHE D N 1
ATOM 7617 C CA . PHE D 1 137 ? 109.046 94.464 121.287 1.00 83.58 137 PHE D CA 1
ATOM 7618 C C . PHE D 1 137 ? 108.146 93.582 120.430 1.00 83.58 137 PHE D C 1
ATOM 7619 O O . PHE D 1 137 ? 108.616 92.910 119.506 1.00 83.58 137 PHE D O 1
ATOM 7627 N N . TYR D 1 138 ? 106.846 93.576 120.722 1.00 89.27 138 TYR D N 1
ATOM 7628 C CA . TYR D 1 138 ? 105.897 92.803 119.930 1.00 89.27 138 TYR D CA 1
ATOM 7629 C C . TYR D 1 138 ? 105.874 93.278 118.484 1.00 89.27 138 TYR D C 1
ATOM 7630 O O . TYR D 1 138 ? 105.626 92.494 117.561 1.00 89.27 138 TYR D O 1
ATOM 7639 N N . GLY D 1 139 ? 106.129 94.563 118.269 1.00 85.73 139 GLY D N 1
ATOM 7640 C CA . GLY D 1 139 ? 106.184 95.122 116.938 1.00 85.73 139 GLY D CA 1
ATOM 7641 C C . GLY D 1 139 ? 107.484 94.909 116.202 1.00 85.73 139 GLY D C 1
ATOM 7642 O O . GLY D 1 139 ? 107.522 95.034 114.977 1.00 85.73 139 GLY D O 1
ATOM 7643 N N . ILE D 1 140 ? 108.568 94.589 116.907 1.00 86.23 140 ILE D N 1
ATOM 7644 C CA . ILE D 1 140 ? 109.846 94.322 116.262 1.00 86.23 140 ILE D CA 1
ATOM 7645 C C . ILE D 1 140 ? 110.239 92.855 116.369 1.00 86.23 140 ILE D C 1
ATOM 7646 O O . ILE D 1 140 ? 111.430 92.531 116.340 1.00 86.23 140 ILE D O 1
ATOM 7651 N N . ALA D 1 141 ? 109.264 91.959 116.499 1.00 90.36 141 ALA D N 1
ATOM 7652 C CA . ALA D 1 141 ? 109.422 90.514 116.624 1.00 90.36 141 ALA D CA 1
ATOM 7653 C C . ALA D 1 141 ? 110.219 90.144 117.868 1.00 90.36 141 ALA D C 1
ATOM 7654 O O . ALA D 1 141 ? 110.838 89.072 117.886 1.00 90.36 141 ALA D O 1
ATOM 7656 N N . PHE D 1 142 ? 110.242 90.994 118.894 1.00 90.16 142 PHE D N 1
ATOM 7657 C CA . PHE D 1 142 ? 110.872 90.746 120.188 1.00 90.16 142 PHE D CA 1
ATOM 7658 C C . PHE D 1 142 ? 112.384 90.619 120.108 1.00 90.16 142 PHE D C 1
ATOM 7659 O O . PHE D 1 142 ? 113.007 90.162 121.072 1.00 90.16 142 PHE D O 1
ATOM 7667 N N . CYS D 1 143 ? 112.999 91.013 118.994 1.00 95.98 143 CYS D N 1
ATOM 7668 C CA . CYS D 1 143 ? 114.443 90.914 118.833 1.00 95.98 143 CYS D CA 1
ATOM 7669 C C . CYS D 1 143 ? 115.186 92.064 119.500 1.00 95.98 143 CYS D C 1
ATOM 7670 O O . CYS D 1 143 ? 116.002 91.838 120.396 1.00 95.98 143 CYS D O 1
ATOM 7673 N N . PHE D 1 144 ? 114.934 93.292 119.056 1.00 90.43 144 PHE D N 1
ATOM 7674 C CA . PHE D 1 144 ? 115.501 94.569 119.478 1.00 90.43 144 PHE D CA 1
ATOM 7675 C C . PHE D 1 144 ? 117.024 94.638 119.311 1.00 90.43 144 PHE D C 1
ATOM 7676 O O . PHE D 1 144 ? 117.608 95.668 119.643 1.00 90.43 144 PHE D O 1
ATOM 7684 N N . TRP D 1 145 ? 117.684 93.605 118.783 1.00 97.13 145 TRP D N 1
ATOM 7685 C CA . TRP D 1 145 ? 119.070 93.784 118.361 1.00 97.13 145 TRP D CA 1
ATOM 7686 C C . TRP D 1 145 ? 119.137 94.583 117.066 1.00 97.13 145 TRP D C 1
ATOM 7687 O O . TRP D 1 145 ? 120.044 95.402 116.879 1.00 97.13 145 TRP D O 1
ATOM 7698 N N . ARG D 1 146 ? 118.181 94.360 116.163 1.00 99.13 146 ARG D N 1
ATOM 7699 C CA . ARG D 1 146 ? 118.297 94.897 114.812 1.00 99.13 146 ARG D CA 1
ATOM 7700 C C . ARG D 1 146 ? 117.856 96.352 114.743 1.00 99.13 146 ARG D C 1
ATOM 7701 O O . ARG D 1 146 ? 118.536 97.185 114.133 1.00 99.13 146 ARG D O 1
ATOM 7709 N N . TYR D 1 147 ? 116.727 96.682 115.360 1.00 89.43 147 TYR D N 1
ATOM 7710 C CA . TYR D 1 147 ? 116.080 97.970 115.162 1.00 89.43 147 TYR D CA 1
ATOM 7711 C C . TYR D 1 147 ? 116.244 98.830 116.403 1.00 89.43 147 TYR D C 1
ATOM 7712 O O . TYR D 1 147 ? 115.720 98.493 117.470 1.00 89.43 147 TYR D O 1
ATOM 7721 N N . ASN D 1 148 ? 116.968 99.940 116.254 1.00 78.01 148 ASN D N 1
ATOM 7722 C CA . ASN D 1 148 ? 117.100 100.944 117.306 1.00 78.01 148 ASN D CA 1
ATOM 7723 C C . ASN D 1 148 ? 117.610 100.316 118.599 1.00 78.01 148 ASN D C 1
ATOM 7724 O O . ASN D 1 148 ? 116.949 100.352 119.638 1.00 78.01 148 ASN D O 1
ATOM 7729 N N . TRP D 1 149 ? 118.806 99.731 118.528 1.00 75.83 149 TRP D N 1
ATOM 7730 C CA . TRP D 1 149 ? 119.296 98.878 119.605 1.00 75.83 149 TRP D CA 1
ATOM 7731 C C . TRP D 1 149 ? 119.607 99.674 120.868 1.00 75.83 149 TRP D C 1
ATOM 7732 O O . TRP D 1 149 ? 119.432 99.180 121.985 1.00 75.83 149 TRP D O 1
ATOM 7743 N N . ALA D 1 150 ? 120.066 100.916 120.711 1.00 70.85 150 ALA D N 1
ATOM 7744 C CA . ALA D 1 150 ? 120.520 101.685 121.867 1.00 70.85 150 ALA D CA 1
ATOM 7745 C C . ALA D 1 150 ? 119.355 102.081 122.766 1.00 70.85 150 ALA D C 1
ATOM 7746 O O . ALA D 1 150 ? 119.361 101.810 123.975 1.00 70.85 150 ALA D O 1
ATOM 7748 N N . TRP D 1 151 ? 118.347 102.739 122.193 1.00 67.20 151 TRP D N 1
ATOM 7749 C CA . TRP D 1 151 ? 117.202 103.158 122.990 1.00 67.20 151 TRP D CA 1
ATOM 7750 C C . TRP D 1 151 ? 116.403 101.959 123.475 1.00 67.20 151 TRP D C 1
ATOM 7751 O O . TRP D 1 151 ? 115.891 101.966 124.597 1.00 67.20 151 TRP D O 1
ATOM 7762 N N . ASN D 1 152 ? 116.275 100.922 122.643 1.00 72.00 152 ASN D N 1
ATOM 7763 C CA . ASN D 1 152 ? 115.600 99.709 123.091 1.00 72.00 152 ASN D CA 1
ATOM 7764 C C . ASN D 1 152 ? 116.323 99.087 124.275 1.00 72.00 152 ASN D C 1
ATOM 7765 O O . ASN D 1 152 ? 115.686 98.624 125.225 1.00 72.00 152 ASN D O 1
ATOM 7770 N N . THR D 1 153 ? 117.656 99.080 124.243 1.00 67.94 153 THR D N 1
ATOM 7771 C CA . THR D 1 153 ? 118.421 98.540 125.358 1.00 67.94 153 THR D CA 1
ATOM 7772 C C . THR D 1 153 ? 118.206 99.365 126.619 1.00 67.94 153 THR D C 1
ATOM 7773 O O . THR D 1 153 ? 117.966 98.810 127.697 1.00 67.94 153 THR D O 1
ATOM 7777 N N . PHE D 1 154 ? 118.298 100.692 126.502 1.00 65.18 154 PHE D N 1
ATOM 7778 C CA . PHE D 1 154 ? 118.089 101.550 127.666 1.00 65.18 154 PHE D CA 1
ATOM 7779 C C . PHE D 1 154 ? 116.691 101.367 128.242 1.00 65.18 154 PHE D C 1
ATOM 7780 O O . PHE D 1 154 ? 116.515 101.294 129.465 1.00 65.18 154 PHE D O 1
ATOM 7788 N N . ASP D 1 155 ? 115.687 101.290 127.368 1.00 67.79 155 ASP D N 1
ATOM 7789 C CA . ASP D 1 155 ? 114.319 101.065 127.810 1.00 67.79 155 ASP D CA 1
ATOM 7790 C C . ASP D 1 155 ? 114.190 99.724 128.518 1.00 67.79 155 ASP D C 1
ATOM 7791 O O . ASP D 1 155 ? 113.558 99.630 129.574 1.00 67.79 155 ASP D O 1
ATOM 7796 N N . LEU D 1 156 ? 114.783 98.673 127.949 1.00 67.91 156 LEU D N 1
ATOM 7797 C CA . LEU D 1 156 ? 114.727 97.366 128.587 1.00 67.91 156 LEU D CA 1
ATOM 7798 C C . LEU D 1 156 ? 115.361 97.409 129.966 1.00 67.91 156 LEU D C 1
ATOM 7799 O O . LEU D 1 156 ? 114.827 96.836 130.918 1.00 67.91 156 LEU D O 1
ATOM 7804 N N . VAL D 1 157 ? 116.488 98.109 130.098 1.00 65.72 157 VAL D N 1
ATOM 7805 C CA . VAL D 1 157 ? 117.142 98.212 131.399 1.00 65.72 157 VAL D CA 1
ATOM 7806 C C . VAL D 1 157 ? 116.234 98.906 132.404 1.00 65.72 157 VAL D C 1
ATOM 7807 O O . VAL D 1 157 ? 116.029 98.407 133.519 1.00 65.72 157 VAL D O 1
ATOM 7811 N N . VAL D 1 158 ? 115.674 100.060 132.035 1.00 63.38 158 VAL D N 1
ATOM 7812 C CA . VAL D 1 158 ? 114.917 100.829 133.022 1.00 63.38 158 VAL D CA 1
ATOM 7813 C C . VAL D 1 158 ? 113.632 100.103 133.400 1.00 63.38 158 VAL D C 1
ATOM 7814 O O . VAL D 1 158 ? 113.224 100.114 134.566 1.00 63.38 158 VAL D O 1
ATOM 7818 N N . VAL D 1 159 ? 112.989 99.432 132.442 1.00 64.34 159 VAL D N 1
ATOM 7819 C CA . VAL D 1 159 ? 111.765 98.709 132.785 1.00 64.34 159 VAL D CA 1
ATOM 7820 C C . VAL D 1 159 ? 112.079 97.431 133.549 1.00 64.34 159 VAL D C 1
ATOM 7821 O O . VAL D 1 159 ? 111.277 96.975 134.368 1.00 64.34 159 VAL D O 1
ATOM 7825 N N . ALA D 1 160 ? 113.244 96.831 133.304 1.00 65.02 160 ALA D N 1
ATOM 7826 C CA . ALA D 1 160 ? 113.653 95.698 134.121 1.00 65.02 160 ALA D CA 1
ATOM 7827 C C . ALA D 1 160 ? 113.848 96.122 135.567 1.00 65.02 160 ALA D C 1
ATOM 7828 O O . ALA D 1 160 ? 113.409 95.431 136.496 1.00 65.02 160 ALA D O 1
ATOM 7830 N N . ILE D 1 161 ? 114.486 97.270 135.778 1.00 65.47 161 ILE D N 1
ATOM 7831 C CA . ILE D 1 161 ? 114.645 97.781 137.135 1.00 65.47 161 ILE D CA 1
ATOM 7832 C C . ILE D 1 161 ? 113.288 98.150 137.728 1.00 65.47 161 ILE D C 1
ATOM 7833 O O . ILE D 1 161 ? 113.053 97.982 138.930 1.00 65.47 161 ILE D O 1
ATOM 7838 N N . GLY D 1 162 ? 112.369 98.647 136.898 1.00 68.41 162 GLY D N 1
ATOM 7839 C CA . GLY D 1 162 ? 111.038 98.960 137.397 1.00 68.41 162 GLY D CA 1
ATOM 7840 C C . GLY D 1 162 ? 110.269 97.724 137.824 1.00 68.41 162 GLY D C 1
ATOM 7841 O O . GLY D 1 162 ? 109.555 97.739 138.829 1.00 68.41 162 GLY D O 1
ATOM 7842 N N . THR D 1 163 ? 110.400 96.638 137.061 1.00 71.71 163 THR D N 1
ATOM 7843 C CA . THR D 1 163 ? 109.796 95.369 137.458 1.00 71.71 163 THR D CA 1
ATOM 7844 C C . THR D 1 163 ? 110.434 94.835 138.733 1.00 71.71 163 THR D C 1
ATOM 7845 O O . THR D 1 163 ? 109.746 94.267 139.592 1.00 71.71 163 THR D O 1
ATOM 7849 N N . LEU D 1 164 ? 111.754 94.988 138.864 1.00 74.51 164 LEU D N 1
ATOM 7850 C CA . LEU D 1 164 ? 112.407 94.669 140.130 1.00 74.51 164 LEU D CA 1
ATOM 7851 C C . LEU D 1 164 ? 111.803 95.478 141.267 1.00 74.51 164 LEU D C 1
ATOM 7852 O O . LEU D 1 164 ? 111.640 94.971 142.379 1.00 74.51 164 LEU D O 1
ATOM 7857 N N . THR D 1 165 ? 111.466 96.739 141.006 1.00 75.57 165 THR D N 1
ATOM 7858 C CA . THR D 1 165 ? 110.879 97.576 142.048 1.00 75.57 165 THR D CA 1
ATOM 7859 C C . THR D 1 165 ? 109.468 97.120 142.390 1.00 75.57 165 THR D C 1
ATOM 7860 O O . THR D 1 165 ? 109.064 97.146 143.557 1.00 75.57 165 THR D O 1
ATOM 7864 N N . MET D 1 166 ? 108.706 96.693 141.384 1.00 80.35 166 MET D N 1
ATOM 7865 C CA . MET D 1 166 ? 107.389 96.121 141.642 1.00 80.35 166 MET D CA 1
ATOM 7866 C C . MET D 1 166 ? 107.498 94.891 142.538 1.00 80.35 166 MET D C 1
ATOM 7867 O O . MET D 1 166 ? 106.786 94.777 143.547 1.00 80.35 166 MET D O 1
ATOM 7872 N N . ALA D 1 167 ? 108.388 93.962 142.181 1.00 83.78 167 ALA D N 1
ATOM 7873 C CA . ALA D 1 167 ? 108.606 92.778 143.008 1.00 83.78 167 ALA D CA 1
ATOM 7874 C C . ALA D 1 167 ? 109.061 93.156 144.413 1.00 83.78 167 ALA D C 1
ATOM 7875 O O . ALA D 1 167 ? 108.608 92.568 145.402 1.00 83.78 167 ALA D O 1
ATOM 7877 N N . GLU D 1 168 ? 109.966 94.129 144.518 1.00 89.90 168 GLU D N 1
ATOM 7878 C CA . GLU D 1 168 ? 110.469 94.567 145.813 1.00 89.90 168 GLU D CA 1
ATOM 7879 C C . GLU D 1 168 ? 109.344 95.136 146.665 1.00 89.90 168 GLU D C 1
ATOM 7880 O O . GLU D 1 168 ? 109.301 94.933 147.884 1.00 89.90 168 GLU D O 1
ATOM 7886 N N . ALA D 1 169 ? 108.418 95.853 146.034 1.00 83.35 169 ALA D N 1
ATOM 7887 C CA . ALA D 1 169 ? 107.320 96.476 146.754 1.00 83.35 169 ALA D CA 1
ATOM 7888 C C . ALA D 1 169 ? 106.305 95.441 147.212 1.00 83.35 169 ALA D C 1
ATOM 7889 O O . ALA D 1 169 ? 105.705 95.589 148.282 1.00 83.35 169 ALA D O 1
ATOM 7891 N N . ILE D 1 170 ? 106.099 94.394 146.413 1.00 82.07 170 ILE D N 1
ATOM 7892 C CA . ILE D 1 170 ? 105.090 93.397 146.731 1.00 82.07 170 ILE D CA 1
ATOM 7893 C C . ILE D 1 170 ? 105.609 92.284 147.639 1.00 82.07 170 ILE D C 1
ATOM 7894 O O . ILE D 1 170 ? 105.118 92.148 148.766 1.00 82.07 170 ILE D O 1
ATOM 7899 N N . GLY D 1 171 ? 106.586 91.495 147.199 1.00 80.24 171 GLY D N 1
ATOM 7900 C CA . GLY D 1 171 ? 106.847 90.237 147.872 1.00 80.24 171 GLY D CA 1
ATOM 7901 C C . GLY D 1 171 ? 108.226 90.048 148.469 1.00 80.24 171 GLY D C 1
ATOM 7902 O O . GLY D 1 171 ? 108.758 88.934 148.456 1.00 80.24 171 GLY D O 1
ATOM 7903 N N . GLY D 1 172 ? 108.827 91.118 148.980 1.00 85.32 172 GLY D N 1
ATOM 7904 C CA . GLY D 1 172 ? 110.064 90.968 149.723 1.00 85.32 172 GLY D CA 1
ATOM 7905 C C . GLY D 1 172 ? 111.187 91.880 149.278 1.00 85.32 172 GLY D C 1
ATOM 7906 O O . GLY D 1 172 ? 111.090 92.536 148.238 1.00 85.32 172 GLY D O 1
ATOM 7907 N N . ASN D 1 173 ? 112.269 91.921 150.057 1.00 92.47 173 ASN D N 1
ATOM 7908 C CA . ASN D 1 173 ? 113.447 92.714 149.708 1.00 92.47 173 ASN D CA 1
ATOM 7909 C C . ASN D 1 173 ? 114.427 91.847 148.918 1.00 92.47 173 ASN D C 1
ATOM 7910 O O . ASN D 1 173 ? 115.423 91.335 149.433 1.00 92.47 173 ASN D O 1
ATOM 7915 N N . PHE D 1 174 ? 114.123 91.692 147.626 1.00 98.06 174 PHE D N 1
ATOM 7916 C CA . PHE D 1 174 ? 114.978 90.919 146.735 1.00 98.06 174 PHE D CA 1
ATOM 7917 C C . PHE D 1 174 ? 116.413 91.415 146.695 1.00 98.06 174 PHE D C 1
ATOM 7918 O O . PHE D 1 174 ? 117.333 90.596 146.605 1.00 98.06 174 PHE D O 1
ATOM 7926 N N . MET D 1 175 ? 116.628 92.724 146.761 1.00 101.32 175 MET D N 1
ATOM 7927 C CA . MET D 1 175 ? 117.969 93.276 146.648 1.00 101.32 175 MET D CA 1
ATOM 7928 C C . MET D 1 175 ? 118.535 93.549 148.034 1.00 101.32 175 MET D C 1
ATOM 7929 O O . MET D 1 175 ? 117.774 93.916 148.940 1.00 101.32 175 MET D O 1
ATOM 7934 N N . PRO D 1 176 ? 119.835 93.372 148.247 1.00 102.09 176 PRO D N 1
ATOM 7935 C CA . PRO D 1 176 ? 120.446 93.760 149.523 1.00 102.09 176 PRO D CA 1
ATOM 7936 C C . PRO D 1 176 ? 120.300 95.253 149.755 1.00 102.09 176 PRO D C 1
ATOM 7937 O O . PRO D 1 176 ? 120.165 96.026 148.796 1.00 102.09 176 PRO D O 1
ATOM 7941 N N . PRO D 1 177 ? 120.322 95.698 151.014 1.00 101.67 177 PRO D N 1
ATOM 7942 C CA . PRO D 1 177 ? 120.231 97.145 151.283 1.00 101.67 177 PRO D CA 1
ATOM 7943 C C . PRO D 1 177 ? 121.383 97.947 150.703 1.00 101.67 177 PRO D C 1
ATOM 7944 O O . PRO D 1 177 ? 121.369 99.181 150.788 1.00 101.67 177 PRO D O 1
ATOM 7948 N N . SER D 1 178 ? 122.385 97.283 150.122 1.00 101.20 178 SER D N 1
ATOM 7949 C CA . SER D 1 178 ? 123.573 97.985 149.653 1.00 101.20 178 SER D CA 1
ATOM 7950 C C . SER D 1 178 ? 123.326 98.742 148.353 1.00 101.20 178 SER D C 1
ATOM 7951 O O . SER D 1 178 ? 123.688 99.918 148.247 1.00 101.20 178 SER D O 1
ATOM 7954 N N . MET D 1 179 ? 122.712 98.100 147.359 1.00 94.85 179 MET D N 1
ATOM 7955 C CA . MET D 1 179 ? 122.697 98.658 146.012 1.00 94.85 179 MET D CA 1
ATOM 7956 C C . MET D 1 179 ? 121.416 99.416 145.682 1.00 94.85 179 MET D C 1
ATOM 7957 O O . MET D 1 179 ? 120.946 99.367 144.541 1.00 94.85 179 MET D O 1
ATOM 7962 N N . ALA D 1 180 ? 120.838 100.110 146.666 1.00 82.02 180 ALA D N 1
ATOM 7963 C CA . ALA D 1 180 ? 119.668 100.943 146.397 1.00 82.02 180 ALA D CA 1
ATOM 7964 C C . ALA D 1 180 ? 119.973 102.019 145.359 1.00 82.02 180 ALA D C 1
ATOM 7965 O O . ALA D 1 180 ? 119.058 102.576 144.739 1.00 82.02 180 ALA D O 1
ATOM 7967 N N . LEU D 1 181 ? 121.255 102.311 145.139 1.00 76.74 181 LEU D N 1
ATOM 7968 C CA . LEU D 1 181 ? 121.621 103.264 144.099 1.00 76.74 181 LEU D CA 1
ATOM 7969 C C . LEU D 1 181 ? 120.975 102.900 142.767 1.00 76.74 181 LEU D C 1
ATOM 7970 O O . LEU D 1 181 ? 120.874 103.738 141.864 1.00 76.74 181 LEU D O 1
ATOM 7975 N N . ILE D 1 182 ? 120.524 101.652 142.632 1.00 72.59 182 ILE D N 1
ATOM 7976 C CA . ILE D 1 182 ? 119.829 101.224 141.422 1.00 72.59 182 ILE D CA 1
ATOM 7977 C C . ILE D 1 182 ? 118.330 101.505 141.517 1.00 72.59 182 ILE D C 1
ATOM 7978 O O . ILE D 1 182 ? 117.686 101.798 140.502 1.00 72.59 182 ILE D O 1
ATOM 7983 N N . ARG D 1 183 ? 117.742 101.441 142.719 1.00 65.73 183 ARG D N 1
ATOM 7984 C CA . ARG D 1 183 ? 116.393 101.995 142.816 1.00 65.73 183 ARG D CA 1
ATOM 7985 C C . ARG D 1 183 ? 116.374 103.477 142.489 1.00 65.73 183 ARG D C 1
ATOM 7986 O O . ARG D 1 183 ? 115.354 103.976 142.009 1.00 65.73 183 ARG D O 1
ATOM 7994 N N . ASN D 1 184 ? 117.465 104.190 142.750 1.00 59.68 184 ASN D N 1
ATOM 7995 C CA . ASN D 1 184 ? 117.513 105.608 142.423 1.00 59.68 184 ASN D CA 1
ATOM 7996 C C . ASN D 1 184 ? 117.531 105.873 140.925 1.00 59.68 184 ASN D C 1
ATOM 7997 O O . ASN D 1 184 ? 117.531 107.037 140.518 1.00 59.68 184 ASN D O 1
ATOM 8002 N N . LEU D 1 185 ? 117.537 104.830 140.095 1.00 52.66 185 LEU D N 1
ATOM 8003 C CA . LEU D 1 185 ? 117.609 105.005 138.650 1.00 52.66 185 LEU D CA 1
ATOM 8004 C C . LEU D 1 185 ? 116.283 105.432 138.033 1.00 52.66 185 LEU D C 1
ATOM 8005 O O . LEU D 1 185 ? 116.214 105.583 136.810 1.00 52.66 185 LEU D O 1
ATOM 8010 N N . ARG D 1 186 ? 115.232 105.627 138.835 1.00 51.75 186 ARG D N 1
ATOM 8011 C CA . ARG D 1 186 ? 113.976 106.131 138.286 1.00 51.75 186 ARG D CA 1
ATOM 8012 C C . ARG D 1 186 ? 114.155 107.517 137.688 1.00 51.75 186 ARG D C 1
ATOM 8013 O O . ARG D 1 186 ? 113.544 107.843 136.665 1.00 51.75 186 ARG D O 1
ATOM 8021 N N . ALA D 1 187 ? 114.984 108.352 138.321 1.00 44.67 187 ALA D N 1
ATOM 8022 C CA . ALA D 1 187 ? 115.167 109.723 137.858 1.00 44.67 187 ALA D CA 1
ATOM 8023 C C . ALA D 1 187 ? 115.656 109.766 136.418 1.00 44.67 187 ALA D C 1
ATOM 8024 O O . ALA D 1 187 ? 115.382 110.726 135.692 1.00 44.67 187 ALA D O 1
ATOM 8026 N N . PHE D 1 188 ? 116.376 108.739 135.985 1.00 42.82 188 PHE D N 1
ATOM 8027 C CA . PHE D 1 188 ? 116.966 108.732 134.655 1.00 42.82 188 PHE D CA 1
ATOM 8028 C C . PHE D 1 188 ? 116.026 108.190 133.591 1.00 42.82 188 PHE D C 1
ATOM 8029 O O . PHE D 1 188 ? 116.447 108.046 132.440 1.00 42.82 188 PHE D O 1
ATOM 8037 N N . ARG D 1 189 ? 114.776 107.883 133.939 1.00 50.95 189 ARG D N 1
ATOM 8038 C CA . ARG D 1 189 ? 113.805 107.515 132.914 1.00 50.95 189 ARG D CA 1
ATOM 8039 C C . ARG D 1 189 ? 113.514 108.685 131.989 1.00 50.95 189 ARG D C 1
ATOM 8040 O O . ARG D 1 189 ? 113.197 108.482 130.813 1.00 50.95 189 ARG D O 1
ATOM 8048 N N . ILE D 1 190 ? 113.618 109.913 132.505 1.00 43.06 190 ILE D N 1
ATOM 8049 C CA . ILE D 1 190 ? 113.338 111.109 131.722 1.00 43.06 190 ILE D CA 1
ATOM 8050 C C . ILE D 1 190 ? 114.216 111.197 130.485 1.00 43.06 190 ILE D C 1
ATOM 8051 O O . ILE D 1 190 ? 113.838 111.844 129.505 1.00 43.06 190 ILE D O 1
ATOM 8056 N N . PHE D 1 191 ? 115.380 110.543 130.494 1.00 47.21 191 PHE D N 1
ATOM 8057 C CA . PHE D 1 191 ? 116.248 110.569 129.324 1.00 47.21 191 PHE D CA 1
ATOM 8058 C C . PHE D 1 191 ? 115.563 109.971 128.108 1.00 47.21 191 PHE D C 1
ATOM 8059 O O . PHE D 1 191 ? 115.967 110.243 126.974 1.00 47.21 191 PHE D O 1
ATOM 8067 N N . ARG D 1 192 ? 114.530 109.157 128.321 1.00 55.62 192 ARG D N 1
ATOM 8068 C CA . ARG D 1 192 ? 113.815 108.568 127.198 1.00 55.62 192 ARG D CA 1
ATOM 8069 C C . ARG D 1 192 ? 113.014 109.614 126.442 1.00 55.62 192 ARG D C 1
ATOM 8070 O O . ARG D 1 192 ? 112.617 109.386 125.294 1.00 55.62 192 ARG D O 1
ATOM 8078 N N . LEU D 1 193 ? 112.768 110.765 127.068 1.00 53.13 193 LEU D N 1
ATOM 8079 C CA . LEU D 1 193 ? 112.085 111.856 126.387 1.00 53.13 193 LEU D CA 1
ATOM 8080 C C . LEU D 1 193 ? 112.947 112.454 125.283 1.00 53.13 193 LEU D C 1
ATOM 8081 O O . LEU D 1 193 ? 112.419 113.033 124.328 1.00 53.13 193 LEU D O 1
ATOM 8086 N N . PHE D 1 194 ? 114.269 112.312 125.388 1.00 51.47 194 PHE D N 1
ATOM 8087 C CA . PHE D 1 194 ? 115.161 112.920 124.406 1.00 51.47 194 PHE D CA 1
ATOM 8088 C C . PHE D 1 194 ? 115.030 112.253 123.044 1.00 51.47 194 PHE D C 1
ATOM 8089 O O . PHE D 1 194 ? 115.369 112.852 122.019 1.00 51.47 194 PHE D O 1
ATOM 8097 N N . LYS D 1 195 ? 114.552 111.010 123.013 1.00 61.59 195 LYS D N 1
ATOM 8098 C CA . LYS D 1 195 ? 114.425 110.309 121.740 1.00 61.59 195 LYS D CA 1
ATOM 8099 C C . LYS D 1 195 ? 113.235 110.822 120.941 1.00 61.59 195 LYS D C 1
ATOM 8100 O O . LYS D 1 195 ? 113.278 110.865 119.706 1.00 61.59 195 LYS D O 1
ATOM 8106 N N . ARG D 1 196 ? 112.168 111.229 121.628 1.00 61.66 196 ARG D N 1
ATOM 8107 C CA . ARG D 1 196 ? 110.929 111.560 120.934 1.00 61.66 196 ARG D CA 1
ATOM 8108 C C . ARG D 1 196 ? 110.936 112.996 120.422 1.00 61.66 196 ARG D C 1
ATOM 8109 O O . ARG D 1 196 ? 110.460 113.270 119.314 1.00 61.66 196 ARG D O 1
ATOM 8117 N N . ILE D 1 197 ? 111.474 113.922 121.205 1.00 56.50 197 ILE D N 1
ATOM 8118 C CA . ILE D 1 197 ? 111.516 115.332 120.844 1.00 56.50 197 ILE D CA 1
ATOM 8119 C C . ILE D 1 197 ? 112.760 115.572 119.999 1.00 56.50 197 ILE D C 1
ATOM 8120 O O . ILE D 1 197 ? 113.885 115.362 120.465 1.00 56.50 197 ILE D O 1
ATOM 8125 N N . LYS D 1 198 ? 112.543 115.934 118.740 1.00 58.61 198 LYS D N 1
ATOM 8126 C CA . LYS D 1 198 ? 113.619 116.137 117.779 1.00 58.61 198 LYS D CA 1
ATOM 8127 C C . LYS D 1 198 ? 114.624 117.249 118.070 1.00 58.61 198 LYS D C 1
ATOM 8128 O O . LYS D 1 198 ? 115.687 117.279 117.465 1.00 58.61 198 LYS D O 1
ATOM 8134 N N . SER D 1 199 ? 114.294 118.170 118.964 1.00 54.64 199 SER D N 1
ATOM 8135 C CA . SER D 1 199 ? 115.221 119.242 119.317 1.00 54.64 199 SER D CA 1
ATOM 8136 C C . SER D 1 199 ? 116.218 118.792 120.380 1.00 54.64 199 SER D C 1
ATOM 8137 O O . SER D 1 199 ? 117.435 118.979 120.234 1.00 54.64 199 SER D O 1
ATOM 8140 N N . LEU D 1 200 ? 115.717 118.205 121.465 1.00 47.48 200 LEU D N 1
ATOM 8141 C CA . LEU D 1 200 ? 116.609 117.680 122.492 1.00 47.48 200 LEU D CA 1
ATOM 8142 C C . LEU D 1 200 ? 117.513 116.598 121.921 1.00 47.48 200 LEU D C 1
ATOM 8143 O O . LEU D 1 200 ? 118.685 116.488 122.304 1.00 47.48 200 LEU D O 1
ATOM 8148 N N . ASN D 1 201 ? 116.984 115.794 121.000 1.00 48.42 201 ASN D N 1
ATOM 8149 C CA . ASN D 1 201 ? 117.812 114.787 120.352 1.00 48.42 201 ASN D CA 1
ATOM 8150 C C . ASN D 1 201 ? 118.926 115.436 119.546 1.00 48.42 201 ASN D C 1
ATOM 8151 O O . ASN D 1 201 ? 120.074 114.994 119.612 1.00 48.42 201 ASN D O 1
ATOM 8156 N N . LYS D 1 202 ? 118.584 116.525 118.867 1.00 48.71 202 LYS D N 1
ATOM 8157 C CA . LYS D 1 202 ? 119.518 117.283 118.053 1.00 48.71 202 LYS D CA 1
ATOM 8158 C C . LYS D 1 202 ? 120.653 117.870 118.890 1.00 48.71 202 LYS D C 1
ATOM 8159 O O . LYS D 1 202 ? 121.770 117.993 118.417 1.00 48.71 202 LYS D O 1
ATOM 8165 N N . ILE D 1 203 ? 120.351 118.250 120.124 1.00 45.19 203 ILE D N 1
ATOM 8166 C CA . ILE D 1 203 ? 121.335 118.789 121.055 1.00 45.19 203 ILE D CA 1
ATOM 8167 C C . ILE D 1 203 ? 122.233 117.680 121.587 1.00 45.19 203 ILE D C 1
ATOM 8168 O O . ILE D 1 203 ? 123.462 117.821 121.626 1.00 45.19 203 ILE D O 1
ATOM 8173 N N . ILE D 1 204 ? 121.645 116.550 121.991 1.00 44.89 204 ILE D N 1
ATOM 8174 C CA . ILE D 1 204 ? 122.474 115.529 122.628 1.00 44.89 204 ILE D CA 1
ATOM 8175 C C . ILE D 1 204 ? 123.327 114.796 121.597 1.00 44.89 204 ILE D C 1
ATOM 8176 O O . ILE D 1 204 ? 124.442 114.363 121.903 1.00 44.89 204 ILE D O 1
ATOM 8181 N N . VAL D 1 205 ? 122.852 114.665 120.359 1.00 46.61 205 VAL D N 1
ATOM 8182 C CA . VAL D 1 205 ? 123.708 114.069 119.333 1.00 46.61 205 VAL D CA 1
ATOM 8183 C C . VAL D 1 205 ? 124.879 114.982 119.002 1.00 46.61 205 VAL D C 1
ATOM 8184 O O . VAL D 1 205 ? 126.009 114.512 118.811 1.00 46.61 205 VAL D O 1
ATOM 8188 N N . SER D 1 206 ? 124.647 116.296 118.941 1.00 46.59 206 SER D N 1
ATOM 8189 C CA . SER D 1 206 ? 125.775 117.199 118.744 1.00 46.59 206 SER D CA 1
ATOM 8190 C C . SER D 1 206 ? 126.760 117.099 119.902 1.00 46.59 206 SER D C 1
ATOM 8191 O O . SER D 1 206 ? 127.976 117.070 119.691 1.00 46.59 206 SER D O 1
ATOM 8194 N N . LEU D 1 207 ? 126.252 117.041 121.132 1.00 46.66 207 LEU D N 1
ATOM 8195 C CA . LEU D 1 207 ? 127.132 116.904 122.288 1.00 46.66 207 LEU D CA 1
ATOM 8196 C C . LEU D 1 207 ? 127.965 115.632 122.207 1.00 46.66 207 LEU D C 1
ATOM 8197 O O . LEU D 1 207 ? 129.173 115.641 122.494 1.00 46.66 207 LEU D O 1
ATOM 8202 N N . GLY D 1 208 ? 127.332 114.524 121.822 1.00 45.65 208 GLY D N 1
ATOM 8203 C CA . GLY D 1 208 ? 128.046 113.264 121.739 1.00 45.65 208 GLY D CA 1
ATOM 8204 C C . GLY D 1 208 ? 129.100 113.264 120.653 1.00 45.65 208 GLY D C 1
ATOM 8205 O O . GLY D 1 208 ? 130.179 112.699 120.825 1.00 45.65 208 GLY D O 1
ATOM 8206 N N . LYS D 1 209 ? 128.803 113.892 119.517 1.00 50.95 209 LYS D N 1
ATOM 8207 C CA . LYS D 1 209 ? 129.801 113.954 118.457 1.00 50.95 209 LYS D CA 1
ATOM 8208 C C . LYS D 1 209 ? 130.799 115.081 118.683 1.00 50.95 209 LYS D C 1
ATOM 8209 O O . LYS D 1 209 ? 131.724 115.258 117.884 1.00 50.95 209 LYS D O 1
ATOM 8215 N N . ALA D 1 210 ? 130.623 115.855 119.755 1.00 49.09 210 ALA D N 1
ATOM 8216 C CA . ALA D 1 210 ? 131.599 116.888 120.089 1.00 49.09 210 ALA D CA 1
ATOM 8217 C C . ALA D 1 210 ? 132.577 116.418 121.158 1.00 49.09 210 ALA D C 1
ATOM 8218 O O . ALA D 1 210 ? 133.716 116.893 121.214 1.00 49.09 210 ALA D O 1
ATOM 8220 N N . ILE D 1 211 ? 132.149 115.502 122.030 1.00 48.53 211 ILE D N 1
ATOM 8221 C CA . ILE D 1 211 ? 132.993 115.113 123.169 1.00 48.53 211 ILE D CA 1
ATOM 8222 C C . ILE D 1 211 ? 134.326 114.485 122.763 1.00 48.53 211 ILE D C 1
ATOM 8223 O O . ILE D 1 211 ? 135.358 114.830 123.371 1.00 48.53 211 ILE D O 1
ATOM 8228 N N . PRO D 1 212 ? 134.395 113.565 121.790 1.00 49.00 212 PRO D N 1
ATOM 8229 C CA . PRO D 1 212 ? 135.714 113.014 121.425 1.00 49.00 212 PRO D CA 1
ATOM 8230 C C . PRO D 1 212 ? 136.723 114.064 120.995 1.00 49.00 212 PRO D C 1
ATOM 8231 O O . PRO D 1 212 ? 137.921 113.902 121.259 1.00 49.00 212 PRO D O 1
ATOM 8235 N N . GLY D 1 213 ? 136.284 115.133 120.331 1.00 48.61 213 GLY D N 1
ATOM 8236 C CA . GLY D 1 213 ? 137.204 116.211 120.010 1.00 48.61 213 GLY D CA 1
ATOM 8237 C C . GLY D 1 213 ? 137.746 116.896 121.248 1.00 48.61 213 GLY D C 1
ATOM 8238 O O . GLY D 1 213 ? 138.902 117.322 121.281 1.00 48.61 213 GLY D O 1
ATOM 8239 N N . VAL D 1 214 ? 136.915 117.013 122.285 1.00 44.82 214 VAL D N 1
ATOM 8240 C CA . VAL D 1 214 ? 137.351 117.596 123.544 1.00 44.82 214 VAL D CA 1
ATOM 8241 C C . VAL D 1 214 ? 138.374 116.717 124.244 1.00 44.82 214 VAL D C 1
ATOM 8242 O O . VAL D 1 214 ? 139.281 117.240 124.908 1.00 44.82 214 VAL D O 1
ATOM 8246 N N . ALA D 1 215 ? 138.268 115.394 124.065 1.00 45.57 215 ALA D N 1
ATOM 8247 C CA . ALA D 1 215 ? 139.106 114.442 124.801 1.00 45.57 215 ALA D CA 1
ATOM 8248 C C . ALA D 1 215 ? 140.570 114.865 124.898 1.00 45.57 215 ALA D C 1
ATOM 8249 O O . ALA D 1 215 ? 141.173 114.745 125.971 1.00 45.57 215 ALA D O 1
ATOM 8251 N N . ASN D 1 216 ? 141.159 115.368 123.813 1.00 45.18 216 ASN D N 1
ATOM 8252 C CA . ASN D 1 216 ? 142.590 115.672 123.815 1.00 45.18 216 ASN D CA 1
ATOM 8253 C C . ASN D 1 216 ? 142.923 116.817 124.769 1.00 45.18 216 ASN D C 1
ATOM 8254 O O . ASN D 1 216 ? 143.794 116.689 125.642 1.00 45.18 216 ASN D O 1
ATOM 8259 N N . ALA D 1 217 ? 142.251 117.957 124.601 1.00 39.52 217 ALA D N 1
ATOM 8260 C CA . ALA D 1 217 ? 142.495 119.092 125.483 1.00 39.52 217 ALA D CA 1
ATOM 8261 C C . ALA D 1 217 ? 142.132 118.754 126.921 1.00 39.52 217 ALA D C 1
ATOM 8262 O O . ALA D 1 217 ? 142.771 119.239 127.864 1.00 39.52 217 ALA D O 1
ATOM 8264 N N . PHE D 1 218 ? 141.120 117.909 127.111 1.00 39.96 218 PHE D N 1
ATOM 8265 C CA . PHE D 1 218 ? 140.775 117.486 128.460 1.00 39.96 218 PHE D CA 1
ATOM 8266 C C . PHE D 1 218 ? 141.904 116.683 129.089 1.00 39.96 218 PHE D C 1
ATOM 8267 O O . PHE D 1 218 ? 142.222 116.861 130.272 1.00 39.96 218 PHE D O 1
ATOM 8275 N N . VAL D 1 219 ? 142.530 115.797 128.314 1.00 36.23 219 VAL D N 1
ATOM 8276 C CA . VAL D 1 219 ? 143.612 114.984 128.858 1.00 36.23 219 VAL D CA 1
ATOM 8277 C C . VAL D 1 219 ? 144.823 115.855 129.166 1.00 36.23 219 VAL D C 1
ATOM 8278 O O . VAL D 1 219 ? 145.526 115.631 130.157 1.00 36.23 219 VAL D O 1
ATOM 8282 N N . ILE D 1 220 ? 145.060 116.885 128.351 1.00 31.80 220 ILE D N 1
ATOM 8283 C CA . ILE D 1 220 ? 146.162 117.805 128.634 1.00 31.80 220 ILE D CA 1
ATOM 8284 C C . ILE D 1 220 ? 145.907 118.561 129.929 1.00 31.80 220 ILE D C 1
ATOM 8285 O O . ILE D 1 220 ? 146.794 118.684 130.789 1.00 31.80 220 ILE D O 1
ATOM 8290 N N . MET D 1 221 ? 144.689 119.079 130.091 1.00 32.50 221 MET D N 1
ATOM 8291 C CA . MET D 1 221 ? 144.354 119.810 131.305 1.00 32.50 221 MET D CA 1
ATOM 8292 C C . MET D 1 221 ? 144.456 118.918 132.532 1.00 32.50 221 MET D C 1
ATOM 8293 O O . MET D 1 221 ? 144.922 119.357 133.588 1.00 32.50 221 MET D O 1
ATOM 8298 N N . VAL D 1 222 ? 144.053 117.652 132.409 1.00 31.89 222 VAL D N 1
ATOM 8299 C CA . VAL D 1 222 ? 144.123 116.754 133.559 1.00 31.89 222 VAL D CA 1
ATOM 8300 C C . VAL D 1 222 ? 145.570 116.402 133.873 1.00 31.89 222 VAL D C 1
ATOM 8301 O O . VAL D 1 222 ? 145.947 116.262 135.040 1.00 31.89 222 VAL D O 1
ATOM 8305 N N . ILE D 1 223 ? 146.409 116.262 132.844 1.00 31.78 223 ILE D N 1
ATOM 8306 C CA . ILE D 1 223 ? 147.828 116.017 133.082 1.00 31.78 223 ILE D CA 1
ATOM 8307 C C . ILE D 1 223 ? 148.428 117.156 133.888 1.00 31.78 223 ILE D C 1
ATOM 8308 O O . ILE D 1 223 ? 149.157 116.936 134.867 1.00 31.78 223 ILE D O 1
ATOM 8313 N N . ILE D 1 224 ? 148.105 118.393 133.511 1.00 27.72 224 ILE D N 1
ATOM 8314 C CA . ILE D 1 224 ? 148.654 119.540 134.228 1.00 27.72 224 ILE D CA 1
ATOM 8315 C C . ILE D 1 224 ? 148.093 119.612 135.645 1.00 27.72 224 ILE D C 1
ATOM 8316 O O . ILE D 1 224 ? 148.806 119.964 136.594 1.00 27.72 224 ILE D O 1
ATOM 8321 N N . MET D 1 225 ? 146.818 119.260 135.819 1.00 27.49 225 MET D N 1
ATOM 8322 C CA . MET D 1 225 ? 146.237 119.267 137.159 1.00 27.49 225 MET D CA 1
ATOM 8323 C C . MET D 1 225 ? 146.898 118.233 138.061 1.00 27.49 225 MET D C 1
ATOM 8324 O O . MET D 1 225 ? 147.119 118.490 139.245 1.00 27.49 225 MET D O 1
ATOM 8329 N N . CYS D 1 226 ? 147.233 117.058 137.522 1.00 29.11 226 CYS D N 1
ATOM 8330 C CA . CYS D 1 226 ? 147.915 116.061 138.346 1.00 29.11 226 CYS D CA 1
ATOM 8331 C C . CYS D 1 226 ? 149.348 116.476 138.653 1.00 29.11 226 CYS D C 1
ATOM 8332 O O . CYS D 1 226 ? 149.857 116.200 139.747 1.00 29.11 226 CYS D O 1
ATOM 8335 N N . ILE D 1 227 ? 150.020 117.133 137.706 1.00 24.00 227 ILE D N 1
ATOM 8336 C CA . ILE D 1 227 ? 151.335 117.694 138.014 1.00 24.00 227 ILE D CA 1
ATOM 8337 C C . ILE D 1 227 ? 151.239 118.642 139.196 1.00 24.00 227 ILE D C 1
ATOM 8338 O O . ILE D 1 227 ? 152.000 118.536 140.169 1.00 24.00 227 ILE D O 1
ATOM 8343 N N . TYR D 1 228 ? 150.296 119.581 139.134 1.00 23.25 228 TYR D N 1
ATOM 8344 C CA . TYR D 1 228 ? 150.149 120.550 140.212 1.00 23.25 228 TYR D CA 1
ATOM 8345 C C . TYR D 1 228 ? 149.706 119.877 141.503 1.00 23.25 228 TYR D C 1
ATOM 8346 O O . TYR D 1 228 ? 150.018 120.359 142.592 1.00 23.25 228 TYR D O 1
ATOM 8355 N N . ALA D 1 229 ? 148.995 118.755 141.407 1.00 24.03 229 ALA D N 1
ATOM 8356 C CA . ALA D 1 229 ? 148.576 118.050 142.613 1.00 24.03 229 ALA D CA 1
ATOM 8357 C C . ALA D 1 229 ? 149.756 117.381 143.299 1.00 24.03 229 ALA D C 1
ATOM 8358 O O . ALA D 1 229 ? 149.869 117.417 144.528 1.00 24.03 229 ALA D O 1
ATOM 8360 N N . ILE D 1 230 ? 150.648 116.766 142.520 1.00 25.51 230 ILE D N 1
ATOM 8361 C CA . ILE D 1 230 ? 151.874 116.213 143.093 1.00 25.51 230 ILE D CA 1
ATOM 8362 C C . ILE D 1 230 ? 152.694 117.313 143.744 1.00 25.51 230 ILE D C 1
ATOM 8363 O O . ILE D 1 230 ? 153.172 117.171 144.878 1.00 25.51 230 ILE D O 1
ATOM 8368 N N . LEU D 1 231 ? 152.881 118.424 143.027 1.00 24.90 231 LEU D N 1
ATOM 8369 C CA . LEU D 1 231 ? 153.632 119.542 143.585 1.00 24.90 231 LEU D CA 1
ATOM 8370 C C . LEU D 1 231 ? 152.990 120.049 144.867 1.00 24.90 231 LEU D C 1
ATOM 8371 O O . LEU D 1 231 ? 153.680 120.325 145.852 1.00 24.90 231 LEU D O 1
ATOM 8376 N N . GLY D 1 232 ? 151.664 120.161 144.881 1.00 21.46 232 GLY D N 1
ATOM 8377 C CA . GLY D 1 232 ? 150.987 120.680 146.050 1.00 21.46 232 GLY D CA 1
ATOM 8378 C C . GLY D 1 232 ? 151.082 119.757 147.242 1.00 21.46 232 GLY D C 1
ATOM 8379 O O . GLY D 1 232 ? 151.227 120.213 148.374 1.00 21.46 232 GLY D O 1
ATOM 8380 N N . VAL D 1 233 ? 150.991 118.446 147.013 1.00 25.03 233 VAL D N 1
ATOM 8381 C CA . VAL D 1 233 ? 151.149 117.508 148.120 1.00 25.03 233 VAL D CA 1
ATOM 8382 C C . VAL D 1 233 ? 152.567 117.569 148.661 1.00 25.03 233 VAL D C 1
ATOM 8383 O O . VAL D 1 233 ? 152.794 117.487 149.871 1.00 25.03 233 VAL D O 1
ATOM 8387 N N . GLU D 1 234 ? 153.551 117.714 147.775 1.00 26.23 234 GLU D N 1
ATOM 8388 C CA . GLU D 1 234 ? 154.923 117.778 148.258 1.00 26.23 234 GLU D CA 1
ATOM 8389 C C . GLU D 1 234 ? 155.157 119.045 149.067 1.00 26.23 234 GLU D C 1
ATOM 8390 O O . GLU D 1 234 ? 155.835 119.020 150.099 1.00 26.23 234 GLU D O 1
ATOM 8396 N N . PHE D 1 235 ? 154.581 120.163 148.625 1.00 19.88 235 PHE D N 1
ATOM 8397 C CA . PHE D 1 235 ? 154.873 121.441 149.263 1.00 19.88 235 PHE D CA 1
ATOM 8398 C C . PHE D 1 235 ? 154.015 121.668 150.501 1.00 19.88 235 PHE D C 1
ATOM 8399 O O . PHE D 1 235 ? 154.538 121.780 151.615 1.00 19.88 235 PHE D O 1
ATOM 8407 N N . TYR D 1 236 ? 152.695 121.726 150.333 1.00 30.99 236 TYR D N 1
ATOM 8408 C CA . TYR D 1 236 ? 151.805 122.244 151.361 1.00 30.99 236 TYR D CA 1
ATOM 8409 C C . TYR D 1 236 ? 151.129 121.187 152.216 1.00 30.99 236 TYR D C 1
ATOM 8410 O O . TYR D 1 236 ? 150.347 121.555 153.095 1.00 30.99 236 TYR D O 1
ATOM 8419 N N . HIS D 1 237 ? 151.404 119.899 152.007 1.00 23.60 237 HIS D N 1
ATOM 8420 C CA . HIS D 1 237 ? 150.661 118.869 152.724 1.00 23.60 237 HIS D CA 1
ATOM 8421 C C . HIS D 1 237 ? 150.865 118.921 154.231 1.00 23.60 237 HIS D C 1
ATOM 8422 O O . HIS D 1 237 ? 150.209 118.167 154.955 1.00 23.60 237 HIS D O 1
ATOM 8429 N N . MET D 1 238 ? 151.750 119.783 154.726 1.00 28.95 238 MET D N 1
ATOM 8430 C CA . MET D 1 238 ? 151.943 119.945 156.159 1.00 28.95 238 MET D CA 1
ATOM 8431 C C . MET D 1 238 ? 151.815 121.391 156.617 1.00 28.95 238 MET D C 1
ATOM 8432 O O . MET D 1 238 ? 152.236 121.711 157.731 1.00 28.95 238 MET D O 1
ATOM 8437 N N . THR D 1 239 ? 151.249 122.268 155.794 1.00 25.41 239 THR D N 1
ATOM 8438 C CA . THR D 1 239 ? 151.051 123.654 156.198 1.00 25.41 239 THR D CA 1
ATOM 8439 C C . THR D 1 239 ? 150.053 123.737 157.341 1.00 25.41 239 THR D C 1
ATOM 8440 O O . THR D 1 239 ? 148.905 123.314 157.213 1.00 25.41 239 THR D O 1
ATOM 8444 N N . GLY D 1 240 ? 150.491 124.295 158.462 1.00 29.10 240 GLY D N 1
ATOM 8445 C CA . GLY D 1 240 ? 149.598 124.440 159.595 1.00 29.10 240 GLY D CA 1
ATOM 8446 C C . GLY D 1 240 ? 149.301 123.147 160.322 1.00 29.10 240 GLY D C 1
ATOM 8447 O O . GLY D 1 240 ? 148.257 123.033 160.972 1.00 29.10 240 GLY D O 1
ATOM 8448 N N . SER D 1 241 ? 150.217 122.179 160.256 1.00 29.22 241 SER D N 1
ATOM 8449 C CA . SER D 1 241 ? 149.983 120.882 160.882 1.00 29.22 241 SER D CA 1
ATOM 8450 C C . SER D 1 241 ? 149.768 121.015 162.385 1.00 29.22 241 SER D C 1
ATOM 8451 O O . SER D 1 241 ? 149.009 120.241 162.979 1.00 29.22 241 SER D O 1
ATOM 8454 N N . ASP D 1 242 ? 150.426 121.985 163.025 1.00 37.51 242 ASP D N 1
ATOM 8455 C CA . ASP D 1 242 ? 150.216 122.184 164.454 1.00 37.51 242 ASP D CA 1
ATOM 8456 C C . ASP D 1 242 ? 148.810 122.701 164.717 1.00 37.51 242 ASP D C 1
ATOM 8457 O O . ASP D 1 242 ? 148.307 122.582 165.839 1.00 37.51 242 ASP D O 1
ATOM 8462 N N . GLY D 1 243 ? 148.128 123.153 163.670 1.00 34.92 243 GLY D N 1
ATOM 8463 C CA . GLY D 1 243 ? 146.879 123.862 163.787 1.00 34.92 243 GLY D CA 1
ATOM 8464 C C . GLY D 1 243 ? 147.022 125.360 163.740 1.00 34.92 243 GLY D C 1
ATOM 8465 O O . GLY D 1 243 ? 146.006 126.057 163.690 1.00 34.92 243 GLY D O 1
ATOM 8466 N N . THR D 1 244 ? 148.224 125.862 163.816 1.00 35.89 244 THR D N 1
ATOM 8467 C CA . THR D 1 244 ? 148.388 127.268 163.781 1.00 35.89 244 THR D CA 1
ATOM 8468 C C . THR D 1 244 ? 149.565 127.543 162.938 1.00 35.89 244 THR D C 1
ATOM 8469 O O . THR D 1 244 ? 150.529 126.814 162.974 1.00 35.89 244 THR D O 1
ATOM 8473 N N . TYR D 1 245 ? 149.479 128.592 162.153 1.00 33.80 245 TYR D N 1
ATOM 8474 C CA . TYR D 1 245 ? 150.617 129.025 161.390 1.00 33.80 245 TYR D CA 1
ATOM 8475 C C . TYR D 1 245 ? 150.912 130.452 161.835 1.00 33.80 245 TYR D C 1
ATOM 8476 O O . TYR D 1 245 ? 150.043 131.154 162.286 1.00 33.80 245 TYR D O 1
ATOM 8485 N N . VAL D 1 246 ? 152.168 130.850 161.781 1.00 38.58 246 VAL D N 1
ATOM 8486 C CA . VAL D 1 246 ? 152.583 132.179 162.194 1.00 38.58 246 VAL D CA 1
ATOM 8487 C C . VAL D 1 246 ? 152.735 133.090 160.980 1.00 38.58 246 VAL D C 1
ATOM 8488 O O . VAL D 1 246 ? 153.201 132.661 159.952 1.00 38.58 246 VAL D O 1
ATOM 8492 N N . THR D 1 247 ? 152.238 134.318 161.080 1.00 38.61 247 THR D N 1
ATOM 8493 C CA . THR D 1 247 ? 152.364 135.286 160.005 1.00 38.61 247 THR D CA 1
ATOM 8494 C C . THR D 1 247 ? 153.056 136.499 160.605 1.00 38.61 247 THR D C 1
ATOM 8495 O O . THR D 1 247 ? 152.905 136.773 161.784 1.00 38.61 247 THR D O 1
ATOM 8499 N N . TYR D 1 248 ? 153.825 137.224 159.808 1.00 51.31 248 TYR D N 1
ATOM 8500 C CA . TYR D 1 248 ? 154.559 138.364 160.322 1.00 51.31 248 TYR D CA 1
ATOM 8501 C C . TYR D 1 248 ? 154.086 139.676 159.737 1.00 51.31 248 TYR D C 1
ATOM 8502 O O . TYR D 1 248 ? 153.810 139.777 158.554 1.00 51.31 248 TYR D O 1
ATOM 8511 N N . ASN D 1 249 ? 154.043 140.701 160.570 1.00 50.25 249 ASN D N 1
ATOM 8512 C CA . ASN D 1 249 ? 153.585 142.005 160.165 1.00 50.25 249 ASN D CA 1
ATOM 8513 C C . ASN D 1 249 ? 154.664 143.049 160.256 1.00 50.25 249 ASN D C 1
ATOM 8514 O O . ASN D 1 249 ? 155.661 142.854 160.915 1.00 50.25 249 ASN D O 1
ATOM 8519 N N . ASP D 1 250 ? 154.497 144.136 159.516 1.00 46.21 250 ASP D N 1
ATOM 8520 C CA . ASP D 1 250 ? 155.396 145.277 159.558 1.00 46.21 250 ASP D CA 1
ATOM 8521 C C . ASP D 1 250 ? 154.916 146.273 160.596 1.00 46.21 250 ASP D C 1
ATOM 8522 O O . ASP D 1 250 ? 154.781 147.413 160.296 1.00 46.21 250 ASP D O 1
ATOM 8527 N N . ASN D 1 251 ? 154.703 145.878 161.835 1.00 43.59 251 ASN D N 1
ATOM 8528 C CA . ASN D 1 251 ? 154.173 146.830 162.792 1.00 43.59 251 ASN D CA 1
ATOM 8529 C C . ASN D 1 251 ? 155.039 148.006 163.100 1.00 43.59 251 ASN D C 1
ATOM 8530 O O . ASN D 1 251 ? 154.558 149.106 163.153 1.00 43.59 251 ASN D O 1
ATOM 8535 N N . VAL D 1 252 ? 156.313 147.790 163.357 1.00 49.22 252 VAL D N 1
ATOM 8536 C CA . VAL D 1 252 ? 157.183 148.909 163.661 1.00 49.22 252 VAL D CA 1
ATOM 8537 C C . VAL D 1 252 ? 157.485 149.820 162.467 1.00 49.22 252 VAL D C 1
ATOM 8538 O O . VAL D 1 252 ? 157.518 151.027 162.593 1.00 49.22 252 VAL D O 1
ATOM 8542 N N . LYS D 1 253 ? 157.680 149.234 161.303 1.00 42.82 253 LYS D N 1
ATOM 8543 C CA . LYS D 1 253 ? 157.993 149.993 160.116 1.00 42.82 253 LYS D CA 1
ATOM 8544 C C . LYS D 1 253 ? 156.838 150.830 159.629 1.00 42.82 253 LYS D C 1
ATOM 8545 O O . LYS D 1 253 ? 157.041 151.845 158.997 1.00 42.82 253 LYS D O 1
ATOM 8551 N N . ARG D 1 254 ? 155.612 150.414 159.934 1.00 38.80 254 ARG D N 1
ATOM 8552 C CA . ARG D 1 254 ? 154.422 151.128 159.469 1.00 38.80 254 ARG D CA 1
ATOM 8553 C C . ARG D 1 254 ? 153.985 152.297 160.328 1.00 38.80 254 ARG D C 1
ATOM 8554 O O . ARG D 1 254 ? 153.412 153.246 159.819 1.00 38.80 254 ARG D O 1
ATOM 8562 N N . GLY D 1 255 ? 154.275 152.250 161.618 1.00 47.40 255 GLY D N 1
ATOM 8563 C CA . GLY D 1 255 ? 153.818 153.273 162.527 1.00 47.40 255 GLY D CA 1
ATOM 8564 C C . GLY D 1 255 ? 152.910 152.815 163.643 1.00 47.40 255 GLY D C 1
ATOM 8565 O O . GLY D 1 255 ? 152.550 153.636 164.494 1.00 47.40 255 GLY D O 1
ATOM 8566 N N . LEU D 1 256 ? 152.533 151.538 163.683 1.00 47.67 256 LEU D N 1
ATOM 8567 C CA . LEU D 1 256 ? 151.554 151.105 164.673 1.00 47.67 256 LEU D CA 1
ATOM 8568 C C . LEU D 1 256 ? 152.187 150.946 166.049 1.00 47.67 256 LEU D C 1
ATOM 8569 O O . LEU D 1 256 ? 151.511 151.096 167.072 1.00 47.67 256 LEU D O 1
ATOM 8574 N N . CYS D 1 257 ? 153.480 150.636 166.096 1.00 61.30 257 CYS D N 1
ATOM 8575 C CA . CYS D 1 257 ? 154.210 150.577 167.352 1.00 61.30 257 CYS D CA 1
ATOM 8576 C C . CYS D 1 257 ? 155.633 151.057 167.119 1.00 61.30 257 CYS D C 1
ATOM 8577 O O . CYS D 1 257 ? 156.093 151.175 165.981 1.00 61.30 257 CYS D O 1
ATOM 8580 N N . THR D 1 258 ? 156.326 151.347 168.216 1.00 69.29 258 THR D N 1
ATOM 8581 C CA . THR D 1 258 ? 157.723 151.746 168.139 1.00 69.29 258 THR D CA 1
ATOM 8582 C C . THR D 1 258 ? 158.623 150.564 168.463 1.00 69.29 258 THR D C 1
ATOM 8583 O O . THR D 1 258 ? 158.239 149.659 169.209 1.00 69.29 258 THR D O 1
ATOM 8587 N N . GLY D 1 259 ? 159.830 150.580 167.894 1.00 69.40 259 GLY D N 1
ATOM 8588 C CA . GLY D 1 259 ? 160.699 149.415 167.972 1.00 69.40 259 GLY D CA 1
ATOM 8589 C C . GLY D 1 259 ? 161.045 149.007 169.391 1.00 69.40 259 GLY D C 1
ATOM 8590 O O . GLY D 1 259 ? 161.381 147.849 169.646 1.00 69.40 259 GLY D O 1
ATOM 8591 N N . ASP D 1 260 ? 160.965 149.946 170.334 1.00 71.97 260 ASP D N 1
ATOM 8592 C CA . ASP D 1 260 ? 161.357 149.638 171.706 1.00 71.97 260 ASP D CA 1
ATOM 8593 C C . ASP D 1 260 ? 160.341 148.727 172.381 1.00 71.97 260 ASP D C 1
ATOM 8594 O O . ASP D 1 260 ? 160.714 147.841 173.161 1.00 71.97 260 ASP D O 1
ATOM 8599 N N . GLU D 1 261 ? 159.053 148.929 172.097 1.00 70.49 261 GLU D N 1
ATOM 8600 C CA . GLU D 1 261 ? 158.015 148.120 172.725 1.00 70.49 261 GLU D CA 1
ATOM 8601 C C . GLU D 1 261 ? 158.122 146.663 172.298 1.00 70.49 261 GLU D C 1
ATOM 8602 O O . GLU D 1 261 ? 157.775 145.751 173.057 1.00 70.49 261 GLU D O 1
ATOM 8608 N N . VAL D 1 262 ? 158.604 146.426 171.078 1.00 66.16 262 VAL D N 1
ATOM 8609 C CA . VAL D 1 262 ? 158.800 145.059 170.608 1.00 66.16 262 VAL D CA 1
ATOM 8610 C C . VAL D 1 262 ? 159.902 144.372 171.402 1.00 66.16 262 VAL D C 1
ATOM 8611 O O . VAL D 1 262 ? 159.716 143.264 171.919 1.00 66.16 262 VAL D O 1
ATOM 8615 N N . GLU D 1 263 ? 161.069 145.011 171.499 1.00 68.01 263 GLU D N 1
ATOM 8616 C CA . GLU D 1 263 ? 162.183 144.420 172.234 1.00 68.01 263 GLU D CA 1
ATOM 8617 C C . GLU D 1 263 ? 161.852 144.262 173.712 1.00 68.01 263 GLU D C 1
ATOM 8618 O O . GLU D 1 263 ? 162.341 143.335 174.367 1.00 68.01 263 GLU D O 1
ATOM 8624 N N . LEU D 1 264 ? 161.022 145.155 174.259 1.00 70.51 264 LEU D N 1
ATOM 8625 C CA . LEU D 1 264 ? 160.630 145.021 175.658 1.00 70.51 264 LEU D CA 1
ATOM 8626 C C . LEU D 1 264 ? 159.587 143.922 175.824 1.00 70.51 264 LEU D C 1
ATOM 8627 O O . LEU D 1 264 ? 159.581 143.210 176.836 1.00 70.51 264 LEU D O 1
ATOM 8632 N N . GLY D 1 265 ? 158.706 143.759 174.839 1.00 69.47 265 GLY D N 1
ATOM 8633 C CA . GLY D 1 265 ? 157.691 142.729 174.880 1.00 69.47 265 GLY D CA 1
ATOM 8634 C C . GLY D 1 265 ? 156.267 143.233 174.840 1.00 69.47 265 GLY D C 1
ATOM 8635 O O . GLY D 1 265 ? 155.339 142.431 174.995 1.00 69.47 265 GLY D O 1
ATOM 8636 N N . GLN D 1 266 ? 156.066 144.535 174.637 1.00 75.83 266 GLN D N 1
ATOM 8637 C CA . GLN D 1 266 ? 154.718 145.092 174.652 1.00 75.83 266 GLN D CA 1
ATOM 8638 C C . GLN D 1 266 ? 153.974 144.761 173.366 1.00 75.83 266 GLN D C 1
ATOM 8639 O O . GLN D 1 266 ? 152.769 144.490 173.389 1.00 75.83 266 GLN D O 1
ATOM 8645 N N . CYS D 1 267 ? 154.678 144.758 172.239 1.00 68.41 267 CYS D N 1
ATOM 8646 C CA . CYS D 1 267 ? 154.097 144.395 170.958 1.00 68.41 267 CYS D CA 1
ATOM 8647 C C . CYS D 1 267 ? 154.920 143.278 170.337 1.00 68.41 267 CYS D C 1
ATOM 8648 O O . CYS D 1 267 ? 155.968 142.888 170.856 1.00 68.41 267 CYS D O 1
ATOM 8651 N N . SER D 1 268 ? 154.426 142.748 169.221 1.00 58.82 268 SER D N 1
ATOM 8652 C CA . SER D 1 268 ? 155.117 141.686 168.509 1.00 58.82 268 SER D CA 1
ATOM 8653 C C . SER D 1 268 ? 154.966 141.900 167.013 1.00 58.82 268 SER D C 1
ATOM 8654 O O . SER D 1 268 ? 154.150 142.704 166.560 1.00 58.82 268 SER D O 1
ATOM 8657 N N . LEU D 1 269 ? 155.777 141.177 166.249 1.00 52.10 269 LEU D N 1
ATOM 8658 C CA . LEU D 1 269 ? 155.679 141.185 164.799 1.00 52.10 269 LEU D CA 1
ATOM 8659 C C . LEU D 1 269 ? 155.120 139.890 164.232 1.00 52.10 269 LEU D C 1
ATOM 8660 O O . LEU D 1 269 ? 155.106 139.727 163.011 1.00 52.10 269 LEU D O 1
ATOM 8665 N N . ASN D 1 270 ? 154.676 138.963 165.074 1.00 49.42 270 ASN D N 1
ATOM 8666 C CA . ASN D 1 270 ? 154.121 137.700 164.616 1.00 49.42 270 ASN D CA 1
ATOM 8667 C C . ASN D 1 270 ? 152.774 137.451 165.277 1.00 49.42 270 ASN D C 1
ATOM 8668 O O . ASN D 1 270 ? 152.556 137.834 166.431 1.00 49.42 270 ASN D O 1
ATOM 8673 N N . GLN D 1 271 ? 151.854 136.874 164.528 1.00 41.28 271 GLN D N 1
ATOM 8674 C CA . GLN D 1 271 ? 150.555 136.558 165.066 1.00 41.28 271 GLN D CA 1
ATOM 8675 C C . GLN D 1 271 ? 150.362 135.078 164.827 1.00 41.28 271 GLN D C 1
ATOM 8676 O O . GLN D 1 271 ? 150.481 134.620 163.699 1.00 41.28 271 GLN D O 1
ATOM 8682 N N . THR D 1 272 ? 150.097 134.328 165.890 1.00 43.18 272 THR D N 1
ATOM 8683 C CA . THR D 1 272 ? 149.892 132.889 165.770 1.00 43.18 272 THR D CA 1
ATOM 8684 C C . THR D 1 272 ? 148.459 132.565 165.361 1.00 43.18 272 THR D C 1
ATOM 8685 O O . THR D 1 272 ? 147.685 132.026 166.158 1.00 43.18 272 THR D O 1
ATOM 8689 N N . VAL D 1 273 ? 148.085 132.898 164.127 1.00 36.88 273 VAL D N 1
ATOM 8690 C CA . VAL D 1 273 ? 146.766 132.593 163.579 1.00 36.88 273 VAL D CA 1
ATOM 8691 C C . VAL D 1 273 ? 146.554 131.085 163.516 1.00 36.88 273 VAL D C 1
ATOM 8692 O O . VAL D 1 273 ? 147.496 130.329 163.261 1.00 36.88 273 VAL D O 1
ATOM 8696 N N . SER D 1 274 ? 145.320 130.637 163.739 1.00 34.27 274 SER D N 1
ATOM 8697 C CA . SER D 1 274 ? 144.985 129.221 163.746 1.00 34.27 274 SER D CA 1
ATOM 8698 C C . SER D 1 274 ? 144.648 128.754 162.339 1.00 34.27 274 SER D C 1
ATOM 8699 O O . SER D 1 274 ? 144.184 129.537 161.507 1.00 34.27 274 SER D O 1
ATOM 8702 N N . SER D 1 275 ? 144.865 127.464 162.087 1.00 33.66 275 SER D N 1
ATOM 8703 C CA . SER D 1 275 ? 144.776 126.909 160.747 1.00 33.66 275 SER D CA 1
ATOM 8704 C C . SER D 1 275 ? 143.629 125.930 160.554 1.00 33.66 275 SER D C 1
ATOM 8705 O O . SER D 1 275 ? 143.455 125.431 159.439 1.00 33.66 275 SER D O 1
ATOM 8708 N N . GLU D 1 276 ? 142.856 125.635 161.598 1.00 39.33 276 GLU D N 1
ATOM 8709 C CA . GLU D 1 276 ? 141.715 124.737 161.461 1.00 39.33 276 GLU D CA 1
ATOM 8710 C C . GLU D 1 276 ? 140.712 125.273 160.457 1.00 39.33 276 GLU D C 1
ATOM 8711 O O . GLU D 1 276 ? 140.388 126.463 160.461 1.00 39.33 276 GLU D O 1
ATOM 8717 N N . THR D 1 277 ? 140.217 124.388 159.601 1.00 31.31 277 THR D N 1
ATOM 8718 C CA . THR D 1 277 ? 139.149 124.743 158.684 1.00 31.31 277 THR D CA 1
ATOM 8719 C C . THR D 1 277 ? 137.792 124.480 159.335 1.00 31.31 277 THR D C 1
ATOM 8720 O O . THR D 1 277 ? 137.691 123.998 160.465 1.00 31.31 277 THR D O 1
ATOM 8724 N N . ALA D 1 278 ? 136.724 124.804 158.607 1.00 30.35 278 ALA D N 1
ATOM 8725 C CA . ALA D 1 278 ? 135.381 124.541 159.108 1.00 30.35 278 ALA D CA 1
ATOM 8726 C C . ALA D 1 278 ? 135.014 123.073 158.946 1.00 30.35 278 ALA D C 1
ATOM 8727 O O . ALA D 1 278 ? 133.864 122.686 159.176 1.00 30.35 278 ALA D O 1
ATOM 8729 N N . ARG D 1 279 ? 135.980 122.203 158.659 1.00 28.02 279 ARG D N 1
ATOM 8730 C CA . ARG D 1 279 ? 135.682 120.768 158.610 1.00 28.02 279 ARG D CA 1
ATOM 8731 C C . ARG D 1 279 ? 136.373 120.116 159.772 1.00 28.02 279 ARG D C 1
ATOM 8732 O O . ARG D 1 279 ? 136.156 118.954 160.043 1.00 28.02 279 ARG D O 1
ATOM 8740 N N . GLY D 1 280 ? 137.226 120.857 160.458 1.00 31.76 280 GLY D N 1
ATOM 8741 C CA . GLY D 1 280 ? 137.934 120.291 161.583 1.00 31.76 280 GLY D CA 1
ATOM 8742 C C . GLY D 1 280 ? 139.384 119.955 161.338 1.00 31.76 280 GLY D C 1
ATOM 8743 O O . GLY D 1 280 ? 140.066 119.520 162.271 1.00 31.76 280 GLY D O 1
ATOM 8744 N N . TYR D 1 281 ? 139.882 120.156 160.125 1.00 33.13 281 TYR D N 1
ATOM 8745 C CA . TYR D 1 281 ? 141.227 119.766 159.741 1.00 33.13 281 TYR D CA 1
ATOM 8746 C C . TYR D 1 281 ? 142.219 120.869 160.054 1.00 33.13 281 TYR D C 1
ATOM 8747 O O . TYR D 1 281 ? 141.936 121.809 160.792 1.00 33.13 281 TYR D O 1
ATOM 8756 N N . THR D 1 282 ? 143.409 120.708 159.496 1.00 27.88 282 THR D N 1
ATOM 8757 C CA . THR D 1 282 ? 144.337 121.802 159.307 1.00 27.88 282 THR D CA 1
ATOM 8758 C C . THR D 1 282 ? 144.396 122.139 157.823 1.00 27.88 282 THR D C 1
ATOM 8759 O O . THR D 1 282 ? 143.902 121.395 156.980 1.00 27.88 282 THR D O 1
ATOM 8763 N N . TYR D 1 283 ? 144.986 123.292 157.508 1.00 28.15 283 TYR D N 1
ATOM 8764 C CA . TYR D 1 283 ? 144.993 123.735 156.120 1.00 28.15 283 TYR D CA 1
ATOM 8765 C C . TYR D 1 283 ? 145.635 122.699 155.210 1.00 28.15 283 TYR D C 1
ATOM 8766 O O . TYR D 1 283 ? 145.112 122.406 154.131 1.00 28.15 283 TYR D O 1
ATOM 8775 N N . GLY D 1 284 ? 146.766 122.135 155.627 1.00 27.90 284 GLY D N 1
ATOM 8776 C CA . GLY D 1 284 ? 147.491 121.234 154.749 1.00 27.90 284 GLY D CA 1
ATOM 8777 C C . GLY D 1 284 ? 146.784 119.910 154.553 1.00 27.90 284 GLY D C 1
ATOM 8778 O O . GLY D 1 284 ? 146.650 119.425 153.429 1.00 27.90 284 GLY D O 1
ATOM 8779 N N . GLU D 1 285 ? 146.310 119.316 155.647 1.00 34.43 285 GLU D N 1
ATOM 8780 C CA . GLU D 1 285 ? 145.693 117.996 155.575 1.00 34.43 285 GLU D CA 1
ATOM 8781 C C . GLU D 1 285 ? 144.467 117.998 154.678 1.00 34.43 285 GLU D C 1
ATOM 8782 O O . GLU D 1 285 ? 144.242 117.053 153.916 1.00 34.43 285 GLU D O 1
ATOM 8788 N N . GLU D 1 286 ? 143.652 119.043 154.758 1.00 32.04 286 GLU D N 1
ATOM 8789 C CA . GLU D 1 286 ? 142.413 119.048 153.994 1.00 32.04 286 GLU D CA 1
ATOM 8790 C C . GLU D 1 286 ? 142.661 119.386 152.534 1.00 32.04 286 GLU D C 1
ATOM 8791 O O . GLU D 1 286 ? 142.135 118.723 151.635 1.00 32.04 286 GLU D O 1
ATOM 8797 N N . TYR D 1 287 ? 143.453 120.417 152.271 1.00 42.95 287 TYR D N 1
ATOM 8798 C CA . TYR D 1 287 ? 143.549 120.921 150.910 1.00 42.95 287 TYR D CA 1
ATOM 8799 C C . TYR D 1 287 ? 144.559 120.133 150.093 1.00 42.95 287 TYR D C 1
ATOM 8800 O O . TYR D 1 287 ? 144.361 119.925 148.893 1.00 42.95 287 TYR D O 1
ATOM 8809 N N . TYR D 1 288 ? 145.646 119.674 150.718 1.00 28.81 288 TYR D N 1
ATOM 8810 C CA . TYR D 1 288 ? 146.669 118.918 150.007 1.00 28.81 288 TYR D CA 1
ATOM 8811 C C . TYR D 1 288 ? 147.165 117.732 150.820 1.00 28.81 288 TYR D C 1
ATOM 8812 O O . TYR D 1 288 ? 148.318 117.334 150.686 1.00 28.81 288 TYR D O 1
ATOM 8821 N N . GLY D 1 289 ? 146.314 117.150 151.660 1.00 24.19 289 GLY D N 1
ATOM 8822 C CA . GLY D 1 289 ? 146.764 116.053 152.499 1.00 24.19 289 GLY D CA 1
ATOM 8823 C C . GLY D 1 289 ? 147.200 114.838 151.706 1.00 24.19 289 GLY D C 1
ATOM 8824 O O . GLY D 1 289 ? 148.165 114.165 152.070 1.00 24.19 289 GLY D O 1
ATOM 8825 N N . THR D 1 290 ? 146.489 114.532 150.624 1.00 28.39 290 THR D N 1
ATOM 8826 C CA . THR D 1 290 ? 146.839 113.445 149.723 1.00 28.39 290 THR D CA 1
ATOM 8827 C C . THR D 1 290 ? 146.744 113.942 148.290 1.00 28.39 290 THR D C 1
ATOM 8828 O O . THR D 1 290 ? 146.485 115.117 148.034 1.00 28.39 290 THR D O 1
ATOM 8832 N N . PHE D 1 291 ? 146.947 113.028 147.345 1.00 42.95 291 PHE D N 1
ATOM 8833 C CA . PHE D 1 291 ? 146.965 113.425 145.944 1.00 42.95 291 PHE D CA 1
ATOM 8834 C C . PHE D 1 291 ? 145.566 113.659 145.413 1.00 42.95 291 PHE D C 1
ATOM 8835 O O . PHE D 1 291 ? 145.367 114.511 144.542 1.00 42.95 291 PHE D O 1
ATOM 8843 N N . PHE D 1 292 ? 144.580 112.924 145.917 1.00 42.95 292 PHE D N 1
ATOM 8844 C CA . PHE D 1 292 ? 143.220 113.132 145.445 1.00 42.95 292 PHE D CA 1
ATOM 8845 C C . PHE D 1 292 ? 142.571 114.319 146.135 1.00 42.95 292 PHE D C 1
ATOM 8846 O O . PHE D 1 292 ? 141.805 115.050 145.504 1.00 42.95 292 PHE D O 1
ATOM 8854 N N . ARG D 1 293 ? 142.895 114.549 147.407 1.00 29.73 293 ARG D N 1
ATOM 8855 C CA . ARG D 1 293 ? 142.508 115.797 148.050 1.00 29.73 293 ARG D CA 1
ATOM 8856 C C . ARG D 1 293 ? 143.101 116.994 147.328 1.00 29.73 293 ARG D C 1
ATOM 8857 O O . ARG D 1 293 ? 142.426 118.008 147.141 1.00 29.73 293 ARG D O 1
ATOM 8865 N N . ALA D 1 294 ? 144.362 116.898 146.917 1.00 25.62 294 ALA D N 1
ATOM 8866 C CA . ALA D 1 294 ? 144.981 118.001 146.199 1.00 25.62 294 ALA D CA 1
ATOM 8867 C C . ALA D 1 294 ? 144.372 118.171 144.819 1.00 25.62 294 ALA D C 1
ATOM 8868 O O . ALA D 1 294 ? 144.182 119.296 144.357 1.00 25.62 294 ALA D O 1
ATOM 8870 N N . LEU D 1 295 ? 144.063 117.070 144.138 1.00 42.95 295 LEU D N 1
ATOM 8871 C CA . LEU D 1 295 ? 143.431 117.178 142.829 1.00 42.95 295 LEU D CA 1
ATOM 8872 C C . LEU D 1 295 ? 142.044 117.796 142.944 1.00 42.95 295 LEU D C 1
ATOM 8873 O O . LEU D 1 295 ? 141.622 118.570 142.078 1.00 42.95 295 LEU D O 1
ATOM 8878 N N . TYR D 1 296 ? 141.337 117.506 144.036 1.00 24.34 296 TYR D N 1
ATOM 8879 C CA . TYR D 1 296 ? 140.040 118.132 144.255 1.00 24.34 296 TYR D CA 1
ATOM 8880 C C . TYR D 1 296 ? 140.182 119.612 144.592 1.00 24.34 296 TYR D C 1
ATOM 8881 O O . TYR D 1 296 ? 139.401 120.441 144.111 1.00 24.34 296 TYR D O 1
ATOM 8890 N N . THR D 1 297 ? 141.155 119.958 145.440 1.00 21.00 297 THR D N 1
ATOM 8891 C CA . THR D 1 297 ? 141.460 121.359 145.708 1.00 21.00 297 THR D CA 1
ATOM 8892 C C . THR D 1 297 ? 141.765 122.111 144.423 1.00 21.00 297 THR D C 1
ATOM 8893 O O . THR D 1 297 ? 141.329 123.252 144.238 1.00 21.00 297 THR D O 1
ATOM 8897 N N . LEU D 1 298 ? 142.508 121.487 143.519 1.00 20.81 298 LEU D N 1
ATOM 8898 C CA . LEU D 1 298 ? 142.849 122.162 142.276 1.00 20.81 298 LEU D CA 1
ATOM 8899 C C . LEU D 1 298 ? 141.658 122.228 141.342 1.00 20.81 298 LEU D C 1
ATOM 8900 O O . LEU D 1 298 ? 141.572 123.133 140.514 1.00 20.81 298 LEU D O 1
ATOM 8905 N N . PHE D 1 299 ? 140.713 121.296 141.464 1.00 17.47 299 PHE D N 1
ATOM 8906 C CA . PHE D 1 299 ? 139.462 121.451 140.726 1.00 17.47 299 PHE D CA 1
ATOM 8907 C C . PHE D 1 299 ? 138.676 122.652 141.236 1.00 17.47 299 PHE D C 1
ATOM 8908 O O . PHE D 1 299 ? 138.176 123.465 140.447 1.00 17.47 299 PHE D O 1
ATOM 8916 N N . GLN D 1 300 ? 138.558 122.777 142.556 1.00 24.02 300 GLN D N 1
ATOM 8917 C CA . GLN D 1 300 ? 137.865 123.922 143.135 1.00 24.02 300 GLN D CA 1
ATOM 8918 C C . GLN D 1 300 ? 138.544 125.229 142.752 1.00 24.02 300 GLN D C 1
ATOM 8919 O O . GLN D 1 300 ? 137.878 126.251 142.566 1.00 24.02 300 GLN D O 1
ATOM 8925 N N . VAL D 1 301 ? 139.869 125.213 142.614 1.00 19.47 301 VAL D N 1
ATOM 8926 C CA . VAL D 1 301 ? 140.582 126.408 142.168 1.00 19.47 301 VAL D CA 1
ATOM 8927 C C . VAL D 1 301 ? 140.361 126.639 140.675 1.00 19.47 301 VAL D C 1
ATOM 8928 O O . VAL D 1 301 ? 140.293 127.781 140.210 1.00 19.47 301 VAL D O 1
ATOM 8932 N N . LEU D 1 302 ? 140.232 125.562 139.906 1.00 23.88 302 LEU D N 1
ATOM 8933 C CA . LEU D 1 302 ? 139.969 125.686 138.478 1.00 23.88 302 LEU D CA 1
ATOM 8934 C C . LEU D 1 302 ? 138.604 126.298 138.221 1.00 23.88 302 LEU D C 1
ATOM 8935 O O . LEU D 1 302 ? 138.398 126.980 137.211 1.00 23.88 302 LEU D O 1
ATOM 8940 N N . THR D 1 303 ? 137.644 126.045 139.109 1.00 24.02 303 THR D N 1
ATOM 8941 C CA . THR D 1 303 ? 136.337 126.669 138.946 1.00 24.02 303 THR D CA 1
ATOM 8942 C C . THR D 1 303 ? 136.263 128.034 139.617 1.00 24.02 303 THR D C 1
ATOM 8943 O O . THR D 1 303 ? 135.236 128.708 139.508 1.00 24.02 303 THR D O 1
ATOM 8947 N N . GLY D 1 304 ? 137.322 128.454 140.299 1.00 24.63 304 GLY D N 1
ATOM 8948 C CA . GLY D 1 304 ? 137.396 129.786 140.854 1.00 24.63 304 GLY D CA 1
ATOM 8949 C C . GLY D 1 304 ? 136.782 129.955 142.220 1.00 24.63 304 GLY D C 1
ATOM 8950 O O . GLY D 1 304 ? 136.539 131.092 142.633 1.00 24.63 304 GLY D O 1
ATOM 8951 N N . GLU D 1 305 ? 136.530 128.872 142.937 1.00 22.83 305 GLU D N 1
ATOM 8952 C CA . GLU D 1 305 ? 135.789 128.919 144.185 1.00 22.83 305 GLU D CA 1
ATOM 8953 C C . GLU D 1 305 ? 136.746 129.121 145.353 1.00 22.83 305 GLU D C 1
ATOM 8954 O O . GLU D 1 305 ? 137.515 128.217 145.687 1.00 22.83 305 GLU D O 1
ATOM 8960 N N . SER D 1 306 ? 136.685 130.302 145.974 1.00 22.40 306 SER D N 1
ATOM 8961 C CA . SER D 1 306 ? 137.449 130.631 147.182 1.00 22.40 306 SER D CA 1
ATOM 8962 C C . SER D 1 306 ? 138.910 130.212 147.083 1.00 22.40 306 SER D C 1
ATOM 8963 O O . SER D 1 306 ? 139.513 129.792 148.071 1.00 22.40 306 SER D O 1
ATOM 8966 N N . TRP D 1 307 ? 139.493 130.333 145.891 1.00 23.32 307 TRP D N 1
ATOM 8967 C CA . TRP D 1 307 ? 140.857 129.864 145.693 1.00 23.32 307 TRP D CA 1
ATOM 8968 C C . TRP D 1 307 ? 141.856 130.704 146.475 1.00 23.32 307 TRP D C 1
ATOM 8969 O O . TRP D 1 307 ? 142.959 130.240 146.778 1.00 23.32 307 TRP D O 1
ATOM 8980 N N . SER D 1 308 ? 141.494 131.943 146.808 1.00 22.96 308 SER D N 1
ATOM 8981 C CA . SER D 1 308 ? 142.438 132.824 147.487 1.00 22.96 308 SER D CA 1
ATOM 8982 C C . SER D 1 308 ? 142.216 132.824 148.987 1.00 22.96 308 SER D C 1
ATOM 8983 O O . SER D 1 308 ? 143.132 132.531 149.760 1.00 22.96 308 SER D O 1
ATOM 8986 N N . GLU D 1 309 ? 141.006 133.150 149.422 1.00 25.69 309 GLU D N 1
ATOM 8987 C CA . GLU D 1 309 ? 140.775 133.370 150.842 1.00 25.69 309 GLU D CA 1
ATOM 8988 C C . GLU D 1 309 ? 140.864 132.069 151.624 1.00 25.69 309 GLU D C 1
ATOM 8989 O O . GLU D 1 309 ? 141.210 132.068 152.810 1.00 25.69 309 GLU D O 1
ATOM 8995 N N . ALA D 1 310 ? 140.559 130.948 150.975 1.00 26.68 310 ALA D N 1
ATOM 8996 C CA . ALA D 1 310 ? 140.575 129.671 151.675 1.00 26.68 310 ALA D CA 1
ATOM 8997 C C . ALA D 1 310 ? 141.827 128.872 151.350 1.00 26.68 310 ALA D C 1
ATOM 8998 O O . ALA D 1 310 ? 142.451 128.299 152.248 1.00 26.68 310 ALA D O 1
ATOM 9000 N N . VAL D 1 311 ? 142.220 128.835 150.080 1.00 26.80 311 VAL D N 1
ATOM 9001 C CA . VAL D 1 311 ? 143.318 127.989 149.632 1.00 26.80 311 VAL D CA 1
ATOM 9002 C C . VAL D 1 311 ? 144.630 128.762 149.603 1.00 26.80 311 VAL D C 1
ATOM 9003 O O . VAL D 1 311 ? 145.579 128.416 150.312 1.00 26.80 311 VAL D O 1
ATOM 9007 N N . ALA D 1 312 ? 144.696 129.814 148.787 1.00 24.15 312 ALA D N 1
ATOM 9008 C CA . ALA D 1 312 ? 145.984 130.428 148.489 1.00 24.15 312 ALA D CA 1
ATOM 9009 C C . ALA D 1 312 ? 146.507 131.257 149.653 1.00 24.15 312 ALA D C 1
ATOM 9010 O O . ALA D 1 312 ? 147.626 131.033 150.121 1.00 24.15 312 ALA D O 1
ATOM 9012 N N . ARG D 1 313 ? 145.719 132.213 150.139 1.00 27.27 313 ARG D N 1
ATOM 9013 C CA . ARG D 1 313 ? 146.256 133.233 151.035 1.00 27.27 313 ARG D CA 1
ATOM 9014 C C . ARG D 1 313 ? 146.878 132.691 152.317 1.00 27.27 313 ARG D C 1
ATOM 9015 O O . ARG D 1 313 ? 147.902 133.242 152.750 1.00 27.27 313 ARG D O 1
ATOM 9023 N N . PRO D 1 314 ? 146.340 131.656 152.972 1.00 26.75 314 PRO D N 1
ATOM 9024 C CA . PRO D 1 314 ? 147.056 131.123 154.143 1.00 26.75 314 PRO D CA 1
ATOM 9025 C C . PRO D 1 314 ? 148.422 130.567 153.792 1.00 26.75 314 PRO D C 1
ATOM 9026 O O . PRO D 1 314 ? 149.369 130.723 154.570 1.00 26.75 314 PRO D O 1
ATOM 9030 N N . ALA D 1 315 ? 148.559 129.942 152.623 1.00 27.71 315 ALA D N 1
ATOM 9031 C CA . ALA D 1 315 ? 149.865 129.474 152.179 1.00 27.71 315 ALA D CA 1
ATOM 9032 C C . ALA D 1 315 ? 150.783 130.642 151.857 1.00 27.71 315 ALA D C 1
ATOM 9033 O O . ALA D 1 315 ? 151.943 130.671 152.280 1.00 27.71 315 ALA D O 1
ATOM 9035 N N . VAL D 1 316 ? 150.275 131.615 151.101 1.00 26.55 316 VAL D N 1
ATOM 9036 C CA . VAL D 1 316 ? 151.081 132.754 150.672 1.00 26.55 316 VAL D CA 1
ATOM 9037 C C . VAL D 1 316 ? 151.612 133.524 151.872 1.00 26.55 316 VAL D C 1
ATOM 9038 O O . VAL D 1 316 ? 152.764 133.967 151.882 1.00 26.55 316 VAL D O 1
ATOM 9042 N N . PHE D 1 317 ? 150.797 133.684 152.905 1.00 29.86 317 PHE D N 1
ATOM 9043 C CA . PHE D 1 317 ? 151.220 134.467 154.053 1.00 29.86 317 PHE D CA 1
ATOM 9044 C C . PHE D 1 317 ? 151.779 133.620 155.183 1.00 29.86 317 PHE D C 1
ATOM 9045 O O . PHE D 1 317 ? 152.224 134.179 156.188 1.00 29.86 317 PHE D O 1
ATOM 9053 N N . GLU D 1 318 ? 151.767 132.292 155.047 1.00 37.88 318 GLU D N 1
ATOM 9054 C CA . GLU D 1 318 ? 152.501 131.453 155.985 1.00 37.88 318 GLU D CA 1
ATOM 9055 C C . GLU D 1 318 ? 153.997 131.683 155.850 1.00 37.88 318 GLU D C 1
ATOM 9056 O O . GLU D 1 318 ? 154.708 131.823 156.851 1.00 37.88 318 GLU D O 1
ATOM 9062 N N . SER D 1 319 ? 154.487 131.730 154.614 1.00 42.69 319 SER D N 1
ATOM 9063 C CA . SER D 1 319 ? 155.890 132.004 154.348 1.00 42.69 319 SER D CA 1
ATOM 9064 C C . SER D 1 319 ? 156.210 133.447 154.705 1.00 42.69 319 SER D C 1
ATOM 9065 O O . SER D 1 319 ? 155.456 134.361 154.363 1.00 42.69 319 SER D O 1
ATOM 9068 N N . HIS D 1 320 ? 157.325 133.654 155.393 1.00 56.48 320 HIS D N 1
ATOM 9069 C CA . HIS D 1 320 ? 157.722 135.010 155.738 1.00 56.48 320 HIS D CA 1
ATOM 9070 C C . HIS D 1 320 ? 158.214 135.772 154.513 1.00 56.48 320 HIS D C 1
ATOM 9071 O O . HIS D 1 320 ? 157.613 136.773 154.116 1.00 56.48 320 HIS D O 1
ATOM 9078 N N . TYR D 1 321 ? 159.294 135.299 153.895 1.00 59.07 321 TYR D N 1
ATOM 9079 C CA . TYR D 1 321 ? 159.958 136.030 152.821 1.00 59.07 321 TYR D CA 1
ATOM 9080 C C . TYR D 1 321 ? 159.903 135.292 151.491 1.00 59.07 321 TYR D C 1
ATOM 9081 O O . TYR D 1 321 ? 160.214 135.877 150.450 1.00 59.07 321 TYR D O 1
ATOM 9090 N N . ASP D 1 322 ? 159.502 134.023 151.496 1.00 51.63 322 ASP D N 1
ATOM 9091 C CA . ASP D 1 322 ? 159.357 133.250 150.271 1.00 51.63 322 ASP D CA 1
ATOM 9092 C C . ASP D 1 322 ? 157.912 133.167 149.808 1.00 51.63 322 ASP D C 1
ATOM 9093 O O . ASP D 1 322 ? 157.468 132.103 149.370 1.00 51.63 322 ASP D O 1
ATOM 9098 N N . SER D 1 323 ? 157.168 134.268 149.909 1.00 35.97 323 SER D N 1
ATOM 9099 C CA . SER D 1 323 ? 155.799 134.297 149.416 1.00 35.97 323 SER D CA 1
ATOM 9100 C C . SER D 1 323 ? 155.727 134.175 147.902 1.00 35.97 323 SER D C 1
ATOM 9101 O O . SER D 1 323 ? 154.630 134.028 147.360 1.00 35.97 323 SER D O 1
ATOM 9104 N N . PHE D 1 324 ? 156.861 134.243 147.206 1.00 33.85 324 PHE D N 1
ATOM 9105 C CA . PHE D 1 324 ? 156.841 134.079 145.757 1.00 33.85 324 PHE D CA 1
ATOM 9106 C C . PHE D 1 324 ? 156.491 132.650 145.372 1.00 33.85 324 PHE D C 1
ATOM 9107 O O . PHE D 1 324 ? 155.960 132.406 144.285 1.00 33.85 324 PHE D O 1
ATOM 9115 N N . GLY D 1 325 ? 156.778 131.693 146.250 1.00 28.52 325 GLY D N 1
ATOM 9116 C CA . GLY D 1 325 ? 156.519 130.301 145.974 1.00 28.52 325 GLY D CA 1
ATOM 9117 C C . GLY D 1 325 ? 155.051 130.001 145.765 1.00 28.52 325 GLY D C 1
ATOM 9118 O O . GLY D 1 325 ? 154.621 129.654 144.662 1.00 28.52 325 GLY D O 1
ATOM 9119 N N . PRO D 1 326 ? 154.251 130.121 146.830 1.00 24.11 326 PRO D N 1
ATOM 9120 C CA . PRO D 1 326 ? 152.810 129.868 146.683 1.00 24.11 326 PRO D CA 1
ATOM 9121 C C . PRO D 1 326 ? 152.126 130.826 145.732 1.00 24.11 326 PRO D C 1
ATOM 9122 O O . PRO D 1 326 ? 151.192 130.430 145.024 1.00 24.11 326 PRO D O 1
ATOM 9126 N N . VAL D 1 327 ? 152.558 132.087 145.701 1.00 22.63 327 VAL D N 1
ATOM 9127 C CA . VAL D 1 327 ? 151.980 133.042 144.764 1.00 22.63 327 VAL D CA 1
ATOM 9128 C C . VAL D 1 327 ? 152.170 132.562 143.335 1.00 22.63 327 VAL D C 1
ATOM 9129 O O . VAL D 1 327 ? 151.222 132.532 142.548 1.00 22.63 327 VAL D O 1
ATOM 9133 N N . LEU D 1 328 ? 153.392 132.183 142.974 1.00 24.77 328 LEU D N 1
ATOM 9134 C CA . LEU D 1 328 ? 153.631 131.708 141.621 1.00 24.77 328 LEU D CA 1
ATOM 9135 C C . LEU D 1 328 ? 152.911 130.397 141.361 1.00 24.77 328 LEU D C 1
ATOM 9136 O O . LEU D 1 328 ? 152.387 130.196 140.265 1.00 24.77 328 LEU D O 1
ATOM 9141 N N . PHE D 1 329 ? 152.853 129.512 142.360 1.00 18.50 329 PHE D N 1
ATOM 9142 C CA . PHE D 1 329 ? 152.089 128.275 142.233 1.00 18.50 329 PHE D CA 1
ATOM 9143 C C . PHE D 1 329 ? 150.660 128.559 141.793 1.00 18.50 329 PHE D C 1
ATOM 9144 O O . PHE D 1 329 ? 150.228 128.117 140.721 1.00 18.50 329 PHE D O 1
ATOM 9152 N N . TYR D 1 330 ? 149.928 129.341 142.589 1.00 23.47 330 TYR D N 1
ATOM 9153 C CA . TYR D 1 330 ? 148.509 129.547 142.318 1.00 23.47 330 TYR D CA 1
ATOM 9154 C C . TYR D 1 330 ? 148.284 130.440 141.106 1.00 23.47 330 TYR D C 1
ATOM 9155 O O . TYR D 1 330 ? 147.345 130.213 140.342 1.00 23.47 330 TYR D O 1
ATOM 9164 N N . VAL D 1 331 ? 149.131 131.449 140.900 1.00 19.33 331 VAL D N 1
ATOM 9165 C CA . VAL D 1 331 ? 148.968 132.329 139.748 1.00 19.33 331 VAL D CA 1
ATOM 9166 C C . VAL D 1 331 ? 149.220 131.567 138.457 1.00 19.33 331 VAL D C 1
ATOM 9167 O O . VAL D 1 331 ? 148.470 131.705 137.485 1.00 19.33 331 VAL D O 1
ATOM 9171 N N . SER D 1 332 ? 150.275 130.755 138.418 1.00 21.32 332 SER D N 1
ATOM 9172 C CA . SER D 1 332 ? 150.556 129.960 137.232 1.00 21.32 332 SER D CA 1
ATOM 9173 C C . SER D 1 332 ? 149.450 128.952 136.983 1.00 21.32 332 SER D C 1
ATOM 9174 O O . SER D 1 332 ? 149.006 128.773 135.843 1.00 21.32 332 SER D O 1
ATOM 9177 N N . PHE D 1 333 ? 148.980 128.282 138.042 1.00 22.24 333 PHE D N 1
ATOM 9178 C CA . PHE D 1 333 ? 147.885 127.338 137.866 1.00 22.24 333 PHE D CA 1
ATOM 9179 C C . PHE D 1 333 ? 146.666 128.031 137.293 1.00 22.24 333 PHE D C 1
ATOM 9180 O O . PHE D 1 333 ? 146.096 127.582 136.296 1.00 22.24 333 PHE D O 1
ATOM 9188 N N . ILE D 1 334 ? 146.251 129.134 137.914 1.00 23.74 334 ILE D N 1
ATOM 9189 C CA . ILE D 1 334 ? 145.057 129.835 137.462 1.00 23.74 334 ILE D CA 1
ATOM 9190 C C . ILE D 1 334 ? 145.210 130.263 136.017 1.00 23.74 334 ILE D C 1
ATOM 9191 O O . ILE D 1 334 ? 144.411 129.871 135.164 1.00 23.74 334 ILE D O 1
ATOM 9196 N N . ILE D 1 335 ? 146.269 131.013 135.706 1.00 25.66 335 ILE D N 1
ATOM 9197 C CA . ILE D 1 335 ? 146.466 131.454 134.331 1.00 25.66 335 ILE D CA 1
ATOM 9198 C C . ILE D 1 335 ? 146.373 130.266 133.390 1.00 25.66 335 ILE D C 1
ATOM 9199 O O . ILE D 1 335 ? 145.383 130.122 132.661 1.00 25.66 335 ILE D O 1
ATOM 9204 N N . ILE D 1 336 ? 147.312 129.322 133.515 1.00 25.88 336 ILE D N 1
ATOM 9205 C CA . ILE D 1 336 ? 147.401 128.225 132.558 1.00 25.88 336 ILE D CA 1
ATOM 9206 C C . ILE D 1 336 ? 146.085 127.469 132.495 1.00 25.88 336 ILE D C 1
ATOM 9207 O O . ILE D 1 336 ? 145.305 127.636 131.546 1.00 25.88 336 ILE D O 1
ATOM 9212 N N . CYS D 1 337 ? 145.753 126.756 133.574 1.00 30.05 337 CYS D N 1
ATOM 9213 C CA . CYS D 1 337 ? 144.587 125.889 133.558 1.00 30.05 337 CYS D CA 1
ATOM 9214 C C . CYS D 1 337 ? 143.323 126.691 133.320 1.00 30.05 337 CYS D C 1
ATOM 9215 O O . CYS D 1 337 ? 142.760 126.627 132.225 1.00 30.05 337 CYS D O 1
ATOM 9218 N N . GLN D 1 338 ? 142.951 127.558 134.272 1.00 28.55 338 GLN D N 1
ATOM 9219 C CA . GLN D 1 338 ? 141.683 128.260 134.156 1.00 28.55 338 GLN D CA 1
ATOM 9220 C C . GLN D 1 338 ? 141.575 128.937 132.806 1.00 28.55 338 GLN D C 1
ATOM 9221 O O . GLN D 1 338 ? 140.927 128.405 131.894 1.00 28.55 338 GLN D O 1
ATOM 9227 N N . ILE D 1 339 ? 142.364 129.991 132.594 1.00 25.96 339 ILE D N 1
ATOM 9228 C CA . ILE D 1 339 ? 142.137 130.811 131.420 1.00 25.96 339 ILE D CA 1
ATOM 9229 C C . ILE D 1 339 ? 142.397 129.998 130.164 1.00 25.96 339 ILE D C 1
ATOM 9230 O O . ILE D 1 339 ? 141.456 129.622 129.448 1.00 25.96 339 ILE D O 1
ATOM 9235 N N . VAL D 1 340 ? 143.648 129.589 129.953 1.00 30.34 340 VAL D N 1
ATOM 9236 C CA . VAL D 1 340 ? 143.985 129.040 128.654 1.00 30.34 340 VAL D CA 1
ATOM 9237 C C . VAL D 1 340 ? 143.277 127.711 128.450 1.00 30.34 340 VAL D C 1
ATOM 9238 O O . VAL D 1 340 ? 142.567 127.522 127.458 1.00 30.34 340 VAL D O 1
ATOM 9242 N N . LEU D 1 341 ? 143.422 126.781 129.398 1.00 31.23 341 LEU D N 1
ATOM 9243 C CA . LEU D 1 341 ? 142.969 125.427 129.136 1.00 31.23 341 LEU D CA 1
ATOM 9244 C C . LEU D 1 341 ? 141.450 125.330 129.157 1.00 31.23 341 LEU D C 1
ATOM 9245 O O . LEU D 1 341 ? 140.871 124.658 128.298 1.00 31.23 341 LEU D O 1
ATOM 9250 N N . ILE D 1 342 ? 140.770 125.967 130.120 1.00 28.81 342 ILE D N 1
ATOM 9251 C CA . ILE D 1 342 ? 139.318 125.873 130.092 1.00 28.81 342 ILE D CA 1
ATOM 9252 C C . ILE D 1 342 ? 138.768 126.532 128.838 1.00 28.81 342 ILE D C 1
ATOM 9253 O O . ILE D 1 342 ? 137.831 126.015 128.217 1.00 28.81 342 ILE D O 1
ATOM 9258 N N . ASN D 1 343 ? 139.342 127.663 128.416 1.00 29.17 343 ASN D N 1
ATOM 9259 C CA . ASN D 1 343 ? 138.797 128.313 127.235 1.00 29.17 343 ASN D CA 1
ATOM 9260 C C . ASN D 1 343 ? 139.079 127.498 125.981 1.00 29.17 343 ASN D C 1
ATOM 9261 O O . ASN D 1 343 ? 138.262 127.473 125.060 1.00 29.17 343 ASN D O 1
ATOM 9266 N N . VAL D 1 344 ? 140.191 126.760 125.951 1.00 34.46 344 VAL D N 1
ATOM 9267 C CA . VAL D 1 344 ? 140.463 125.921 124.784 1.00 34.46 344 VAL D CA 1
ATOM 9268 C C . VAL D 1 344 ? 139.536 124.712 124.755 1.00 34.46 344 VAL D C 1
ATOM 9269 O O . VAL D 1 344 ? 139.022 124.332 123.695 1.00 34.46 344 VAL D O 1
ATOM 9273 N N . VAL D 1 345 ? 139.305 124.088 125.910 1.00 35.30 345 VAL D N 1
ATOM 9274 C CA . VAL D 1 345 ? 138.356 122.980 125.980 1.00 35.30 345 VAL D CA 1
ATOM 9275 C C . VAL D 1 345 ? 136.977 123.428 125.510 1.00 35.30 345 VAL D C 1
ATOM 9276 O O . VAL D 1 345 ? 136.364 122.803 124.636 1.00 35.30 345 VAL D O 1
ATOM 9280 N N . VAL D 1 346 ? 136.467 124.517 126.085 1.00 34.10 346 VAL D N 1
ATOM 9281 C CA . VAL D 1 346 ? 135.137 124.986 125.719 1.00 34.10 346 VAL D CA 1
ATOM 9282 C C . VAL D 1 346 ? 135.103 125.433 124.263 1.00 34.10 346 VAL D C 1
ATOM 9283 O O . VAL D 1 346 ? 134.095 125.259 123.572 1.00 34.10 346 VAL D O 1
ATOM 9287 N N . ALA D 1 347 ? 136.207 125.989 123.762 1.00 35.14 347 ALA D N 1
ATOM 9288 C CA . ALA D 1 347 ? 136.228 126.460 122.387 1.00 35.14 347 ALA D CA 1
ATOM 9289 C C . ALA D 1 347 ? 136.166 125.304 121.408 1.00 35.14 347 ALA D C 1
ATOM 9290 O O . ALA D 1 347 ? 135.436 125.369 120.415 1.00 35.14 347 ALA D O 1
ATOM 9292 N N . VAL D 1 348 ? 136.910 124.228 121.667 1.00 41.76 348 VAL D N 1
ATOM 9293 C CA . VAL D 1 348 ? 136.849 123.084 120.761 1.00 41.76 348 VAL D CA 1
ATOM 9294 C C . VAL D 1 348 ? 135.505 122.381 120.886 1.00 41.76 348 VAL D C 1
ATOM 9295 O O . VAL D 1 348 ? 134.962 121.869 119.901 1.00 41.76 348 VAL D O 1
ATOM 9299 N N . LEU D 1 349 ? 134.921 122.389 122.088 1.00 41.46 349 LEU D N 1
ATOM 9300 C CA . LEU D 1 349 ? 133.578 121.846 122.269 1.00 41.46 349 LEU D CA 1
ATOM 9301 C C . LEU D 1 349 ? 132.562 122.580 121.403 1.00 41.46 349 LEU D C 1
ATOM 9302 O O . LEU D 1 349 ? 131.855 121.966 120.593 1.00 41.46 349 LEU D O 1
ATOM 9307 N N . LEU D 1 350 ? 132.469 123.901 121.571 1.00 39.87 350 LEU D N 1
ATOM 9308 C CA . LEU D 1 350 ? 131.523 124.688 120.786 1.00 39.87 350 LEU D CA 1
ATOM 9309 C C . LEU D 1 350 ? 131.841 124.618 119.300 1.00 39.87 350 LEU D C 1
ATOM 9310 O O . LEU D 1 350 ? 130.932 124.665 118.465 1.00 39.87 350 LEU D O 1
ATOM 9315 N N . ASP D 1 351 ? 133.120 124.508 118.944 1.00 52.21 351 ASP D N 1
ATOM 9316 C CA . ASP D 1 351 ? 133.473 124.385 117.538 1.00 52.21 351 ASP D CA 1
ATOM 9317 C C . ASP D 1 351 ? 132.924 123.096 116.952 1.00 52.21 351 ASP D C 1
ATOM 9318 O O . ASP D 1 351 ? 132.335 123.105 115.871 1.00 52.21 351 ASP D O 1
ATOM 9323 N N . LYS D 1 352 ? 133.069 122.002 117.687 1.00 56.15 352 LYS D N 1
ATOM 9324 C CA . LYS D 1 352 ? 132.563 120.716 117.236 1.00 56.15 352 LYS D CA 1
ATOM 9325 C C . LYS D 1 352 ? 131.049 120.743 117.134 1.00 56.15 352 LYS D C 1
ATOM 9326 O O . LYS D 1 352 ? 130.478 120.168 116.217 1.00 56.15 352 LYS D O 1
ATOM 9332 N N . MET D 1 353 ? 130.395 121.426 118.066 1.00 58.74 353 MET D N 1
ATOM 9333 C CA . MET D 1 353 ? 128.938 121.488 118.048 1.00 58.74 353 MET D CA 1
ATOM 9334 C C . MET D 1 353 ? 128.431 122.328 116.882 1.00 58.74 353 MET D C 1
ATOM 9335 O O . MET D 1 353 ? 127.434 121.976 116.248 1.00 58.74 353 MET D O 1
ATOM 9340 N N . VAL D 1 354 ? 129.104 123.440 116.578 1.00 69.92 354 VAL D N 1
ATOM 9341 C CA . VAL D 1 354 ? 128.704 124.241 115.422 1.00 69.92 354 VAL D CA 1
ATOM 9342 C C . VAL D 1 354 ? 129.049 123.512 114.129 1.00 69.92 354 VAL D C 1
ATOM 9343 O O . VAL D 1 354 ? 128.405 123.716 113.092 1.00 69.92 354 VAL D O 1
ATOM 9347 N N . GLU D 1 355 ? 130.066 122.644 114.171 1.00 75.24 355 GLU D N 1
ATOM 9348 C CA . GLU D 1 355 ? 130.333 121.759 113.044 1.00 75.24 355 GLU D CA 1
ATOM 9349 C C . GLU D 1 355 ? 129.145 120.854 112.779 1.00 75.24 355 GLU D C 1
ATOM 9350 O O . GLU D 1 355 ? 128.725 120.678 111.629 1.00 75.24 355 GLU D O 1
ATOM 9356 N N . GLU D 1 356 ? 128.596 120.263 113.837 1.00 80.92 356 GLU D N 1
ATOM 9357 C CA . GLU D 1 356 ? 127.514 119.306 113.647 1.00 80.92 356 GLU D CA 1
ATOM 9358 C C . GLU D 1 356 ? 126.204 120.019 113.336 1.00 80.92 356 GLU D C 1
ATOM 9359 O O . GLU D 1 356 ? 125.335 119.472 112.645 1.00 80.92 356 GLU D O 1
ATOM 9365 N N . ASP D 1 357 ? 126.041 121.237 113.855 1.00 92.92 357 ASP D N 1
ATOM 9366 C CA . ASP D 1 357 ? 124.866 122.039 113.538 1.00 92.92 357 ASP D CA 1
ATOM 9367 C C . ASP D 1 357 ? 124.799 122.364 112.051 1.00 92.92 357 ASP D C 1
ATOM 9368 O O . ASP D 1 357 ? 123.708 122.509 111.488 1.00 92.92 357 ASP D O 1
ATOM 9373 N N . ASP D 1 358 ? 125.950 122.477 111.397 1.00 95.22 358 ASP D N 1
ATOM 9374 C CA . ASP D 1 358 ? 125.990 122.838 109.986 1.00 95.22 358 ASP D CA 1
ATOM 9375 C C . ASP D 1 358 ? 126.879 121.884 109.197 1.00 95.22 358 ASP D C 1
ATOM 9376 O O . ASP D 1 358 ? 126.390 120.997 108.497 1.00 95.22 358 ASP D O 1
ATOM 9381 N N . ILE E 2 2 ? 133.074 132.029 125.471 1.00 63.33 2 ILE E N 1
ATOM 9382 C CA . ILE E 2 2 ? 133.882 132.419 124.321 1.00 63.33 2 ILE E CA 1
ATOM 9383 C C . ILE E 2 2 ? 133.041 132.482 123.046 1.00 63.33 2 ILE E C 1
ATOM 9384 O O . ILE E 2 2 ? 133.571 132.700 121.955 1.00 63.33 2 ILE E O 1
ATOM 9389 N N . ALA E 2 3 ? 131.729 132.304 123.191 1.00 67.20 3 ALA E N 1
ATOM 9390 C CA . ALA E 2 3 ? 130.825 132.297 122.043 1.00 67.20 3 ALA E CA 1
ATOM 9391 C C . ALA E 2 3 ? 130.931 133.606 121.279 1.00 67.20 3 ALA E C 1
ATOM 9392 O O . ALA E 2 3 ? 130.836 133.624 120.058 1.00 67.20 3 ALA E O 1
ATOM 9394 N N . ALA E 2 4 ? 131.133 134.698 122.020 1.00 67.53 4 ALA E N 1
ATOM 9395 C CA . ALA E 2 4 ? 131.253 136.047 121.463 1.00 67.53 4 ALA E CA 1
ATOM 9396 C C . ALA E 2 4 ? 132.405 136.095 120.477 1.00 67.53 4 ALA E C 1
ATOM 9397 O O . ALA E 2 4 ? 132.334 136.741 119.427 1.00 67.53 4 ALA E O 1
ATOM 9399 N N . ILE E 2 5 ? 133.476 135.390 120.827 1.00 73.82 5 ILE E N 1
ATOM 9400 C CA . ILE E 2 5 ? 134.670 135.332 120.003 1.00 73.82 5 ILE E CA 1
ATOM 9401 C C . ILE E 2 5 ? 134.372 134.549 118.728 1.00 73.82 5 ILE E C 1
ATOM 9402 O O . ILE E 2 5 ? 134.684 134.977 117.610 1.00 73.82 5 ILE E O 1
ATOM 9407 N N . HIS E 2 6 ? 133.714 133.409 118.898 1.00 78.52 6 HIS E N 1
ATOM 9408 C CA . HIS E 2 6 ? 133.380 132.560 117.779 1.00 78.52 6 HIS E CA 1
ATOM 9409 C C . HIS E 2 6 ? 132.487 133.317 116.819 1.00 78.52 6 HIS E C 1
ATOM 9410 O O . HIS E 2 6 ? 132.751 133.322 115.638 1.00 78.52 6 HIS E O 1
ATOM 9417 N N . ASN E 2 7 ? 131.433 133.956 117.322 1.00 81.93 7 ASN E N 1
ATOM 9418 C CA . ASN E 2 7 ? 130.508 134.677 116.463 1.00 81.93 7 ASN E CA 1
ATOM 9419 C C . ASN E 2 7 ? 131.235 135.753 115.683 1.00 81.93 7 ASN E C 1
ATOM 9420 O O . ASN E 2 7 ? 131.007 135.916 114.487 1.00 81.93 7 ASN E O 1
ATOM 9425 N N . ALA E 2 8 ? 132.126 136.490 116.351 1.00 75.18 8 ALA E N 1
ATOM 9426 C CA . ALA E 2 8 ? 132.850 137.556 115.663 1.00 75.18 8 ALA E CA 1
ATOM 9427 C C . ALA E 2 8 ? 133.691 136.953 114.539 1.00 75.18 8 ALA E C 1
ATOM 9428 O O . ALA E 2 8 ? 133.725 137.470 113.407 1.00 75.18 8 ALA E O 1
ATOM 9430 N N . ARG E 2 9 ? 134.305 135.806 114.825 1.00 80.62 9 ARG E N 1
ATOM 9431 C CA . ARG E 2 9 ? 135.156 135.154 113.847 1.00 80.62 9 ARG E CA 1
ATOM 9432 C C . ARG E 2 9 ? 134.347 134.756 112.615 1.00 80.62 9 ARG E C 1
ATOM 9433 O O . ARG E 2 9 ? 134.761 134.997 111.495 1.00 80.62 9 ARG E O 1
ATOM 9441 N N . ARG E 2 10 ? 133.175 134.183 112.836 1.00 85.13 10 ARG E N 1
ATOM 9442 C CA . ARG E 2 10 ? 132.304 133.738 111.774 1.00 85.13 10 ARG E CA 1
ATOM 9443 C C . ARG E 2 10 ? 131.887 134.894 110.912 1.00 85.13 10 ARG E C 1
ATOM 9444 O O . ARG E 2 10 ? 131.992 134.839 109.695 1.00 85.13 10 ARG E O 1
ATOM 9452 N N . LYS E 2 11 ? 131.427 135.960 111.553 1.00 83.11 11 LYS E N 1
ATOM 9453 C CA . LYS E 2 11 ? 130.896 137.102 110.834 1.00 83.11 11 LYS E CA 1
ATOM 9454 C C . LYS E 2 11 ? 131.986 137.655 109.931 1.00 83.11 11 LYS E C 1
ATOM 9455 O O . LYS E 2 11 ? 131.748 137.946 108.754 1.00 83.11 11 LYS E O 1
ATOM 9461 N N . LYS E 2 12 ? 133.210 137.690 110.451 1.00 81.06 12 LYS E N 1
ATOM 9462 C CA . LYS E 2 12 ? 134.306 138.279 109.707 1.00 81.06 12 LYS E CA 1
ATOM 9463 C C . LYS E 2 12 ? 134.600 137.446 108.457 1.00 81.06 12 LYS E C 1
ATOM 9464 O O . LYS E 2 12 ? 134.734 137.979 107.345 1.00 81.06 12 LYS E O 1
ATOM 9470 N N . ARG E 2 13 ? 134.635 136.130 108.629 1.00 80.84 13 ARG E N 1
ATOM 9471 C CA . ARG E 2 13 ? 134.975 135.231 107.536 1.00 80.84 13 ARG E CA 1
ATOM 9472 C C . ARG E 2 13 ? 133.871 135.163 106.489 1.00 80.84 13 ARG E C 1
ATOM 9473 O O . ARG E 2 13 ? 134.132 135.226 105.292 1.00 80.84 13 ARG E O 1
ATOM 9481 N N . GLU E 2 14 ? 132.633 135.060 106.951 1.00 84.75 14 GLU E N 1
ATOM 9482 C CA . GLU E 2 14 ? 131.493 134.932 106.063 1.00 84.75 14 GLU E CA 1
ATOM 9483 C C . GLU E 2 14 ? 131.306 136.225 105.289 1.00 84.75 14 GLU E C 1
ATOM 9484 O O . GLU E 2 14 ? 131.004 136.201 104.098 1.00 84.75 14 GLU E O 1
ATOM 9490 N N . ALA E 2 15 ? 131.509 137.357 105.960 1.00 77.89 15 ALA E N 1
ATOM 9491 C CA . ALA E 2 15 ? 131.394 138.642 105.292 1.00 77.89 15 ALA E CA 1
ATOM 9492 C C . ALA E 2 15 ? 132.458 138.744 104.207 1.00 77.89 15 ALA E C 1
ATOM 9493 O O . ALA E 2 15 ? 132.172 139.160 103.080 1.00 77.89 15 ALA E O 1
ATOM 9495 N N . ALA E 2 16 ? 133.674 138.307 104.522 1.00 77.50 16 ALA E N 1
ATOM 9496 C CA . ALA E 2 16 ? 134.734 138.332 103.527 1.00 77.50 16 ALA E CA 1
ATOM 9497 C C . ALA E 2 16 ? 134.382 137.440 102.334 1.00 77.50 16 ALA E C 1
ATOM 9498 O O . ALA E 2 16 ? 134.609 137.809 101.179 1.00 77.50 16 ALA E O 1
ATOM 9500 N N . ALA E 2 17 ? 133.802 136.278 102.617 1.00 81.15 17 ALA E N 1
ATOM 9501 C CA . ALA E 2 17 ? 133.397 135.362 101.563 1.00 81.15 17 ALA E CA 1
ATOM 9502 C C . ALA E 2 17 ? 132.352 136.014 100.680 1.00 81.15 17 ALA E C 1
ATOM 9503 O O . ALA E 2 17 ? 132.426 135.933 99.457 1.00 81.15 17 ALA E O 1
#

Organism: Aequorea victoria (NCBI:txid6100)

Nearest PDB structures (foldseek):
  8j7h-assembly1_A  TM=1.000E+00  e=4.234E-39  Homo sapiens
  8j7m-assembly1_D  TM=9.501E-01  e=2.225E-29  Homo sapiens
  7w7g-assembly1_C  TM=7.793E-01  e=5.616E-05  Rattus norvegicus
  8vch-assembly1_D  TM=6.381E-01  e=1.200E-02  Rattus norvegicus
  7phi-assembly1_A  TM=6.368E-01  e=9.523E-03  Homo sapiens

Solvent-accessible surface area: 55116 Å² total; per-residue (Å²): 134,38,138,123,34,166,181,44,36,67,107,15,56,45,152,45,34,37,149,116,8,9,124,20,3,51,36,2,15,103,38,1,15,20,15,16,36,155,0,8,17,90,112,48,86,118,98,28,96,19,94,134,14,8,72,46,23,5,48,70,5,54,89,13,10,83,59,14,9,85,3,19,39,109,49,37,194,222,108,61,168,58,58,5,48,54,6,62,68,3,6,51,20,0,47,28,27,27,50,39,35,131,69,36,123,149,57,81,136,86,124,37,120,60,76,26,32,45,4,58,10,3,58,5,13,5,56,33,65,147,37,6,32,118,28,48,62,18,29,42,116,0,102,84,24,17,44,54,2,79,65,2,16,55,12,22,7,15,3,22,0,7,21,0,0,69,75,18,16,56,17,7,20,128,10,60,9,44,0,78,13,33,29,62,92,2,59,69,14,73,29,107,58,39,159,135,57,119,44,59,61,66,36,99,23,71,7,119,28,75,8,11,8,16,6,0,3,0,4,0,4,19,10,114,45,0,38,12,0,0,18,0,0,4,22,20,5,20,0,0,34,24,0,0,0,15,4,7,14,58,26,73,174,87,36,134,31,15,36,107,16,0,30,35,0,0,52,67,0,41,31,24,0,31,39,11,15,14,12,35,4,5,20,52,16,33,93,85,108,121,127,27,127,116,33,198,152,38,54,94,108,14,57,45,150,45,29,37,149,117,8,9,124,18,2,50,29,1,16,102,38,1,15,19,15,14,34,149,0,7,20,86,108,52,86,118,95,27,95,18,93,134,14,10,72,48,26,4,48,69,5,55,90,13,9,84,60,11,8,95,7,22,40,109,46,38,187,231,120,62,168,57,57,4,49,54,5,62,61,7,6,49,37,0,46,27,18,25,50,32,35,132,68,39,128,149,69,82,137,87,124,44,122,52,108,25,36,44,2,58,15,4,56,5,13,5,54,32,67,152,38,6,39,130,27,48,60,17,28,43,115,0,104,84,25,17,44,57,1,78,68,2,16,54,15,20,7,17,4,22,0,7,19,0,0,70,77,16,12,54,19,9,17,126,10,62,15,50,0,78,14,35,25,55,85,6,55,68,13,77,31,94,59,39,162,126,58,118,50,59,66,69,31,98,22,73,7,122,27,74,9,14,8,15,6,0,4,0,6,0,3,20,12,117,43,0,37,14,0,0,20,0,0,5,24,21,6,22,0,0,36,24,0,0,0,15,4,6,18,73,24,88,177,87,36,125,32,14,37,106,15,1,31,36,0,0,57,65,0,43,37,20,1,30,35,10,15,13,16,35,4,7,34,52,17,38,107,85,96,122,120,26,124,112,32,197,151,40,52,93,104,14,55,45,150,44,32,37,148,116,9,9,123,20,2,50,30,1,15,103,39,1,15,18,14,14,36,152,0,7,15,88,114,52,86,120,96,27,94,17,92,138,13,9,58,47,26,5,47,70,4,54,89,14,10,84,60,13,9,93,8,22,37,109,48,36,192,218,109,62,169,56,58,5,49,54,7,62,62,6,6,50,35,0,47,27,22,25,55,44,35,120,70,37,129,150,57,78,132,84,122,26,118,53,80,24,36,42,2,56,14,4,56,5,12,4,56,31,67,171,38,6,40,140,25,49,61,17,28,43,115,0,103,84,24,18,44,50,2,76,66,2,16,54,11,23,7,14,4,23,0,8,22,0,0,72,79,16,14,58,20,8,21,130,11,58,14,51,0,80,22,37,22,55,90,6,56,65,14,77,28,96,60,37,161,127,57,119,48,56,65,67,32,100,23,70,7,121,29,81,7,17,7,17,5,0,4,0,5,0,3,22,10,115,46,0,39,12,0,0,18,0,0,4,24,19,6,21,0,0,35,25,0,0,0,15,2,5,10,65,23,83,176,87,36,127,31,15,34,106,15,0,30,35,0,0,51,66,0,39,30,25,1,32,38,10,14,8,10,36,3,6,44,55,15,43,106,86,93,140,133,37,138,126,33,164,181,43,38,68,104,12,58,44,150,44,34,36,149,120,10,9,121,18,1,51,29,2,14,103,38,1,13,20,15,11,33,149,0,2,15,92,113,50,86,119,97,28,97,19,92,137,14,10,57,47,25,5,47,78,7,53,88,15,10,85,60,13,8,85,2,17,40,110,46,37,190,219,108,61,169,58,56,4,51,54,6,62,61,6,6,48,36,0,46,28,18,26,54,31,34,120,69,37,131,150,70,82,138,85,122,46,126,52,109,25,34,48,2,61,15,3,58,4,11,5,56,33,64,158,37,6,40,130,25,50,62,17,28,42,115,0,103,85,24,18,44,51,2,82,66,1,14,54,12,24,8,14,3,24,0,7,21,0,0,69,73,16,14,59,14,8,18,130,11,58,10,45,1,88,21,40,26,59,84,8,60,66,14,78,31,95,57,39,161,125,58,117,43,59,62,68,31,97,23,68,7,119,28,79,8,16,7,16,5,0,3,0,5,0,2,21,10,114,43,0,37,16,0,0,24,0,0,7,29,18,7,21,0,0,35,25,0,0,0,14,4,6,12,64,30,87,177,86,35,124,30,15,36,106,15,0,32,36,0,0,52,66,0,38,31,23,0,34,27,10,15,9,16,35,4,7,52,54,15,45,107,84,108,139,50,6,8,14,29,15,2,51,63,49,70,149,103,84,86,118

Sequence (1176 aa):
WLPHQRKVFDFYASQGVQYFTAFLIVSNFIFNCAEKEWDPYTDQLYQGLWRWGEFAFNTMFLIELLINFYGIAFCFWRYNWAWNTFDLVVVAIGTLTMAEAIGGNFMPPSMALIRNLRAFRIFRLFKRIKSLNKIIVSLGKAIPGVANAFVIMVIIMCIYAILGVEFYHMTGSDGTYVTYNDNVKRGLCTGDEVELGQCSLNQTVSSETARGYTYGEEYYGTFFRALYTLFQVLTGESWSEAVARPAVFESHYDSFGPVLFYVSFIIICQIVLINVVVAVLLDKMVEEDDWLPHQRKVFDFYASQGVQYFTAFLIVSNFIFNCAEKEWDPYTDQLYQGLWRWGEFAFNTMFLIELLINFYGIAFCFWRYNWAWNTFDLVVVAIGTLTMAEAIGGNFMPPSMALIRNLRAFRIFRLFKRIKSLNKIIVSLGKAIPGVANAFVIMVIIMCIYAILGVEFYHMTGSDGTYVTYNDNVKRGLCTGDEVELGQCSLNQTVSSETARGYTYGEEYYGTFFRALYTLFQVLTGESWSEAVARPAVFESHYDSFGPVLFYVSFIIICQIVLINVVVAVLLDKMVEEDDWLPHQRKVFDFYASQGVQYFTAFLIVSNFIFNCAEKEWDPYTDQLYQGLWRWGEFAFNTMFLIELLINFYGIAFCFWRYNWAWNTFDLVVVAIGTLTMAEAIGGNFMPPSMALIRNLRAFRIFRLFKRIKSLNKIIVSLGKAIPGVANAFVIMVIIMCIYAILGVEFYHMTGSDGTYVTYNDNVKRGLCTGDEVELGQCSLNQTVSSETARGYTYGEEYYGTFFRALYTLFQVLTGESWSEAVARPAVFESHYDSFGPVLFYVSFIIICQIVLINVVVAVLLDKMVEEDDWLPHQRKVFDFYASQGVQYFTAFLIVSNFIFNCAEKEWDPYTDQLYQGLWRWGEFAFNTMFLIELLINFYGIAFCFWRYNWAWNTFDLVVVAIGTLTMAEAIGGNFMPPSMALIRNLRAFRIFRLFKRIKSLNKIIVSLGKAIPGVANAFVIMVIIMCIYAILGVEFYHMTGSDGTYVTYNDNVKRGLCTGDEVELGQCSLNQTVSSETARGYTYGEEYYGTFFRALYTLFQVLTGESWSEAVARPAVFESHYDSFGPVLFYVSFIIICQIVLINVVVAVLLDKMVEEDDIAAIHNARRKKREAAA